Protein AF-0000000085122700 (afdb_homodimer)

Nearest PDB structures (foldseek):
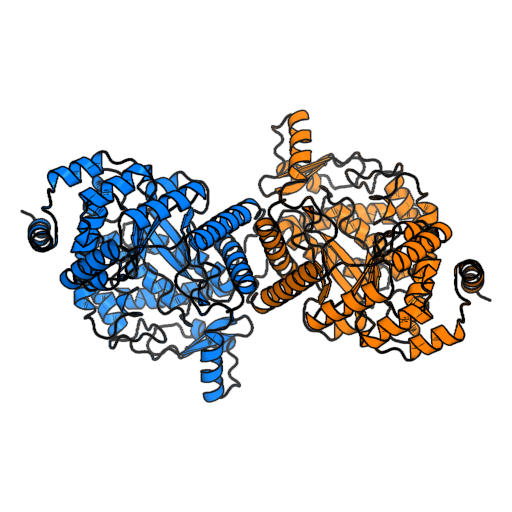  6h9f-assembly1_D  TM=9.532E-01  e=3.975E-41  Clostridium cochlearium
  1i9c-assembly1_B  TM=9.529E-01  e=9.174E-41  Clostridium cochlearium
  3kp0-assembly1_A  TM=7.615E-01  e=3.115E-09  Acetoanaerobium sticklandii
  8t0q-assembly1_D  TM=7.501E-01  e=4.035E-08  Caldanaerobacter subterraneus subsp. tengcongensis
  1xrs-assembly1_A-2  TM=6.641E-01  e=3.829E-08  Acetoanaerobium sticklandii

Sequence (908 aa):
MSLLQEEREIILSNEYVEHFDFAEVEEFIKNASKDLFISHNFRTKNKMLVQPRGGFPTYNKMYALYEFFVNANVDVLPCTIDSNTRLNDYATSKKMLRLSEESEVDMLNGYPLVNHGYRTTRKMITHFNKPVSLRHGTPDARLLIETAIASGIFEIEGGPITYLLPYSKNFPLDKAFLYWKYVERVCAKYSTLNEPINRESFGPLTATLVPPCITIVIQLLEMLLSLEEGVKSFSVSFSQSGSVNQDIVTGAVIRKLAKHYANEIGCGDAEIHLVYHQWMGAFPMDQNFSSQLISLSTAIAAMVGADKIITKTKQEASGIPTKEANAETVANTQYLLRILNGLPNVVDVEEEENLTLEVKAIMEAIFNDSADTLWRKAFNSIKNGIIDVPFSPHIINHNEMITIRDVNKNIRIMKRGNVPIPDKCFEYEKSKCDLKKDTTSIVNDIIHDIGIMQMSLLQEEREIILSNEYVEHFDFAEVEEFIKNASKDLFISHNFRTKNKMLVQPRGGFPTYNKMYALYEFFVNANVDVLPCTIDSNTRLNDYATSKKMLRLSEESEVDMLNGYPLVNHGYRTTRKMITHFNKPVSLRHGTPDARLLIETAIASGIFEIEGGPITYLLPYSKNFPLDKAFLYWKYVERVCAKYSTLNEPINRESFGPLTATLVPPCITIVIQLLEMLLSLEEGVKSFSVSFSQSGSVNQDIVTGAVIRKLAKHYANEIGCGDAEIHLVYHQWMGAFPMDQNFSSQLISLSTAIAAMVGADKIITKTKQEASGIPTKEANAETVANTQYLLRILNGLPNVVDVEEEENLTLEVKAIMEAIFNDSADTLWRKAFNSIKNGIIDVPFSPHIINHNEMITIRDVNKNIRIMKRGNVPIPDKCFEYEKSKCDLKKDTTSIVNDIIHDIGIMQ

Radius of gyration: 31.64 Å; Cα contacts (8 Å, |Δi|>4): 1862; chains: 2; bounding box: 58×94×70 Å

pLDDT: mean 93.94, std 6.53, range [67.06, 98.94]

InterPro domains:
  IPR006396 Glutamate mutase epsilon subunit [PF06368] (43-434)
  IPR006396 Glutamate mutase epsilon subunit [PIRSF001495] (8-437)
  IPR006396 Glutamate mutase epsilon subunit [cd00245] (34-453)
  IPR016176 Cobalamin (vitamin B12)-dependent enzyme, catalytic [SSF51703] (3-453)

Organism: Arcobacter nitrofigilis (strain ATCC 33309 / DSM 7299 / CCUG 15893 / LMG 7604 / NCTC 12251 / CI) (NCBI:txid572480)

Secondary structure (DSSP, 8-state):
--HHHHHHHHHTT-TTSPPP-HHHHHHHHHHS-GGG-HHHHHHH--S-EEE-----SSHHHHHHHHHHHHHTT-SSEEEEBPHHHHTT-HHHHHHHHHHHHHHSS--SSSB-HHHH-HHHHHHHHHHHTS-EEEE---S--HHHHHHHHHHT--EEE--TTTTHHHH-SS--HHHHHHHHHHHHHHHHHHHTTSSPPEEE--TTTTSSS--HHHHHHHHHHHHHHHHHTT--EEEEEEE--S-HHHHHHHHHHHHHHHHHHHHHTT-TTSEEEEEEE---SPPPSSHHHHHHHHHHHHHHHHHHT-SEEE---TTTTTSSPPHHHHHHHHHHHHHHHHH--S------HHHHHHHHHHHHHHHHHHHTSS-SSHHHHHHHHHHTTSS--TT---TTS----EEEE-TT--EEEEE-TT----HHHHHHHHHTS-TTS-HHHHHHHHHHHHTTT-/--HHHHHHHHHTT-TTSPPP-HHHHHHHHHHS-GGG-HHHHHHH--S-EEE-----SSHHHHHHHHHHHHHTT-SSEEEEBPHHHHTT-HHHHHHHHHHHHHHSS--SSSB-HHHH-HHHHHHHHHHH-S-EEEE---SS-HHHHHHHHHHT--EEE--TTTTHHHH-SS--HHHHHHHHHHHHHHHHHHHTTSSPPEEE--TTTTSSS--HHHHHHHHHHHHHHHHHTT--EEEEEEE--S-HHHHHHHHHHHHHHHHHHHHHTT-TTSEEEEEEE---SPPPSSHHHHHHHHHHHHHHHHHHT-SEEE---TTTTTSSPPHHHHHHHHHHHHHHHHH--S------HHHHHHHHHHHHHHHHHHHTSS-SSHHHHHHHHHHTTSS--TT---TTS----EEEE-TT--EEEEE-TT----HHHHHHHHHTS-TTS-HHHHHHHHHHHHTTT-

Foldseek 3Di:
DDPLVVVLVVLQVDPLADDDDPVVLLVCLLPADPQQAVLSVLVPPPAAAEEEEDFAAEPVVLLVLLVLCVVLVHQEYEFEAWQCVLAVNSVVSLVQSVVCVVPVDGSTRGYNQRNCFLVNLLVSSRVSSHHYAYHYLHLQCQSVLVRCSSNSHQHYEAALDQSDQAPHAEPDSVVSLVNVLSVLLVQQVSCVSDHRREYEYRQCRNLALFALLLSLLVLLLRLVSSVVSRGQHYEREHEDQQFLQRLLLSLVLSVVVSLVVCVVVPNNNGHYFYEYEYRDFAADPPLVLNLVSQLVSLLSCVSSVGNYYYGDFSCVNVDDDDSVRRSVSSNSSVVSSVVDPDHDNDDDPVSNVLSNQLNVQLVVQLVPDPDDDSSVSVLVCQQVQLRAGAPGNYPSHPNQWDWAAFPSGRIATPDSPPHPRDPVSNVVRNVRDPPPDDPVVRVVRSVCSSVVSD/DDPLVVVLVVLQVDPLADDDDPVLLLVCLLPADCQQAVLSVLVPPPAAAEEEEDFAAEPVVLLVLLVLCVVLVHQEYEFEAWQCVLAVNSVVSLVQSVVCVVVVDTSTRHYNQRNCFLVNLLVSSRVSSHHYAYHYLHLQCQSVLVRCSSNSHQHYEAALDQSDQAPHAEPDSVSSLVNVLSVLLVQQVSCVSDHRREYEYRQCRNLALFALLLSLLVLLLRLVSSVVSRGQHYEREHEDQQFLQRLLLSLVLSVVVSLVVCVVVPNNNGHYFYEYEYRDFAADPPLVLNLVSQLVSLLSCVSSVGNYYYGDFSCVNVDDDDSVRRSVSSNSSVVSSVPDPDHDNDDDPVSNVLSNQLNVQLVVQLVPDPDDDSSVSVLVCQQVQLRAGAPGNYPSHPNQWDWAAFPSGRIATPDSPPHRRDPVSNVVRNVRDPPPDDPVVRVVRSVCSSVVSD

Structure (mmCIF, N/CA/C/O backbone):
data_AF-0000000085122700-model_v1
#
loop_
_entity.id
_entity.type
_entity.pdbx_description
1 polymer 'Methylaspartate mutase'
#
loop_
_atom_site.group_PDB
_atom_site.id
_atom_site.type_symbol
_atom_site.label_atom_id
_atom_site.label_alt_id
_atom_site.label_comp_id
_atom_site.label_asym_id
_atom_site.label_entity_id
_atom_site.label_seq_id
_atom_site.pdbx_PDB_ins_code
_atom_site.Cartn_x
_atom_site.Cartn_y
_atom_site.Cartn_z
_atom_site.occupancy
_atom_site.B_iso_or_equiv
_atom_site.auth_seq_id
_atom_site.auth_comp_id
_atom_site.auth_asym_id
_atom_site.auth_atom_id
_atom_site.pdbx_PDB_model_num
ATOM 1 N N . MET A 1 1 ? 8.125 47.344 29.156 1 68.06 1 MET A N 1
ATOM 2 C CA . MET A 1 1 ? 7.422 46.156 28.703 1 68.06 1 MET A CA 1
ATOM 3 C C . MET A 1 1 ? 7.352 46.094 27.188 1 68.06 1 MET A C 1
ATOM 5 O O . MET A 1 1 ? 7.035 47.094 26.531 1 68.06 1 MET A O 1
ATOM 9 N N . SER A 1 2 ? 7.793 45.062 26.641 1 80.38 2 SER A N 1
ATOM 10 C CA . SER A 1 2 ? 7.789 44.938 25.188 1 80.38 2 SER A CA 1
ATOM 11 C C . SER A 1 2 ? 6.371 44.969 24.625 1 80.38 2 SER A C 1
ATOM 13 O O . SER A 1 2 ? 5.406 44.688 25.359 1 80.38 2 SER A O 1
ATOM 15 N N . LEU A 1 3 ? 6.25 45.531 23.484 1 82.25 3 LEU A N 1
ATOM 16 C CA . LEU A 1 3 ? 4.953 45.594 22.812 1 82.25 3 LEU A CA 1
ATOM 17 C C . LEU A 1 3 ? 4.285 44.219 22.812 1 82.25 3 LEU A C 1
ATOM 19 O O . LEU A 1 3 ? 3.07 44.125 22.984 1 82.25 3 LEU A O 1
ATOM 23 N N . LEU A 1 4 ? 5.066 43.281 22.703 1 85.12 4 LEU A N 1
ATOM 24 C CA . LEU A 1 4 ? 4.539 41.938 22.734 1 85.12 4 LEU A CA 1
ATOM 25 C C . LEU A 1 4 ? 3.934 41.594 24.094 1 85.12 4 LEU A C 1
ATOM 27 O O . LEU A 1 4 ? 2.838 41.062 24.172 1 85.12 4 LEU A O 1
ATOM 31 N N . GLN A 1 5 ? 4.648 42.062 25.109 1 86.25 5 GLN A N 1
ATOM 32 C CA . GLN A 1 5 ? 4.176 41.75 26.453 1 86.25 5 GLN A CA 1
ATOM 33 C C . GLN A 1 5 ? 2.871 42.469 26.75 1 86.25 5 GLN A C 1
ATOM 35 O O . GLN A 1 5 ? 1.976 41.906 27.391 1 86.25 5 GLN A O 1
ATOM 40 N N . GLU A 1 6 ? 2.748 43.625 26.297 1 86.56 6 GLU A N 1
ATOM 41 C CA . GLU A 1 6 ? 1.521 44.375 26.484 1 86.56 6 GLU A CA 1
ATOM 42 C C . GLU A 1 6 ? 0.336 43.719 25.797 1 86.56 6 GLU A C 1
ATOM 44 O O . GLU A 1 6 ? -0.751 43.625 26.359 1 86.56 6 GLU A O 1
ATOM 49 N N . GLU A 1 7 ? 0.621 43.312 24.625 1 88.5 7 GLU A N 1
ATOM 50 C CA . GLU A 1 7 ? -0.427 42.625 23.875 1 88.5 7 GLU A CA 1
ATOM 51 C C . GLU A 1 7 ? -0.83 41.312 24.547 1 88.5 7 GLU A C 1
ATOM 53 O O . GLU A 1 7 ? -2.016 40.969 24.594 1 88.5 7 GLU A O 1
ATOM 58 N N . ARG A 1 8 ? 0.114 40.688 25.062 1 90.31 8 ARG A N 1
ATOM 59 C CA . ARG A 1 8 ? -0.151 39.406 25.75 1 90.31 8 ARG A CA 1
ATOM 60 C C . ARG A 1 8 ? -1.036 39.625 26.984 1 90.31 8 ARG A C 1
ATOM 62 O O . ARG A 1 8 ? -1.979 38.875 27.203 1 90.31 8 ARG A O 1
ATOM 69 N N . GLU A 1 9 ? -0.773 40.656 27.703 1 87.44 9 GLU A N 1
ATOM 70 C CA . GLU A 1 9 ? -1.567 40.969 28.891 1 87.44 9 GLU A CA 1
ATOM 71 C C . GLU A 1 9 ? -3.02 41.25 28.516 1 87.44 9 GLU A C 1
ATOM 73 O O . GLU A 1 9 ? -3.939 40.844 29.234 1 87.44 9 GLU A O 1
ATOM 78 N N . ILE A 1 10 ? -3.156 41.812 27.406 1 85.75 10 ILE A N 1
ATOM 79 C CA . ILE A 1 10 ? -4.5 42.156 26.953 1 85.75 10 ILE A CA 1
ATOM 80 C C . ILE A 1 10 ? -5.242 40.906 26.547 1 85.75 10 ILE A C 1
ATOM 82 O O . ILE A 1 10 ? -6.383 40.688 26.953 1 85.75 10 ILE A O 1
ATOM 86 N N . ILE A 1 11 ? -4.652 40.031 25.844 1 88.12 11 ILE A N 1
ATOM 87 C CA . ILE A 1 11 ? -5.242 38.812 25.312 1 88.12 11 ILE A CA 1
ATOM 88 C C . ILE A 1 11 ? -5.602 37.875 26.469 1 88.12 11 ILE A C 1
ATOM 90 O O . ILE A 1 11 ? -6.656 37.25 26.453 1 88.12 11 ILE A O 1
ATOM 94 N N . LEU A 1 12 ? -4.863 37.938 27.516 1 87.75 12 LEU A N 1
ATOM 95 C CA . LEU A 1 12 ? -5.008 37 28.594 1 87.75 12 LEU A CA 1
ATOM 96 C C . LEU A 1 12 ? -5.91 37.531 29.703 1 87.75 12 LEU A C 1
ATOM 98 O O . LEU A 1 12 ? -6.18 36.844 30.688 1 87.75 12 LEU A O 1
ATOM 102 N N . SER A 1 13 ? -6.359 38.688 29.516 1 84.31 13 SER A N 1
ATOM 103 C CA . SER A 1 13 ? -7.27 39.281 30.484 1 84.31 13 SER A CA 1
ATOM 104 C C . SER A 1 13 ? -8.719 38.938 30.172 1 84.31 13 SER A C 1
ATOM 106 O O . SER A 1 13 ? -9.641 39.406 30.844 1 84.31 13 SER A O 1
ATOM 108 N N . ASN A 1 14 ? -8.93 38.031 29.375 1 86.25 14 ASN A N 1
ATOM 109 C CA . ASN A 1 14 ? -10.273 37.562 29.016 1 86.25 14 ASN A CA 1
ATOM 110 C C . ASN A 1 14 ? -10.984 36.938 30.203 1 86.25 14 ASN A C 1
ATOM 112 O O . ASN A 1 14 ? -10.375 36.219 31 1 86.25 14 ASN A O 1
ATOM 116 N N . GLU A 1 15 ? -12.258 37.156 30.328 1 86.06 15 GLU A N 1
ATOM 117 C CA . GLU A 1 15 ? -13.023 36.75 31.5 1 86.06 15 GLU A CA 1
ATOM 118 C C . GLU A 1 15 ? -13.18 35.25 31.578 1 86.06 15 GLU A C 1
ATOM 120 O O . GLU A 1 15 ? -13.461 34.688 32.656 1 86.06 15 GLU A O 1
ATOM 125 N N . TYR A 1 16 ? -13.031 34.594 30.547 1 85.94 16 TYR A N 1
ATOM 126 C CA . TYR A 1 16 ? -13.242 33.125 30.531 1 85.94 16 TYR A CA 1
ATOM 127 C C . TYR A 1 16 ? -11.93 32.406 30.734 1 85.94 16 TYR A C 1
ATOM 129 O O . TYR A 1 16 ? -11.898 31.156 30.734 1 85.94 16 TYR A O 1
ATOM 137 N N . VAL A 1 17 ? -10.891 33.125 30.922 1 84.94 17 VAL A N 1
ATOM 138 C CA . VAL A 1 17 ? -9.57 32.531 31.094 1 84.94 17 VAL A CA 1
ATOM 139 C C . VAL A 1 17 ? -9.18 32.594 32.562 1 84.94 17 VAL A C 1
ATOM 141 O O . VAL A 1 17 ? -9.422 33.594 33.25 1 84.94 17 VAL A O 1
ATOM 144 N N . GLU A 1 18 ? -8.734 31.5 32.969 1 84.25 18 GLU A N 1
ATOM 145 C CA . GLU A 1 18 ? -8.148 31.5 34.281 1 84.25 18 GLU A CA 1
ATOM 146 C C . GLU A 1 18 ? -6.977 32.469 34.375 1 84.25 18 GLU A C 1
ATOM 148 O O . GLU A 1 18 ? -6.379 32.844 33.375 1 84.25 18 GLU A O 1
ATOM 153 N N . HIS A 1 19 ? -6.703 32.875 35.594 1 85.75 19 HIS A N 1
ATOM 154 C CA . HIS A 1 19 ? -5.605 33.812 35.781 1 85.75 19 HIS A CA 1
ATOM 155 C C . HIS A 1 19 ? -4.285 33.25 35.281 1 85.75 19 HIS A C 1
ATOM 157 O O . HIS A 1 19 ? -3.871 32.156 35.719 1 85.75 19 HIS A O 1
ATOM 163 N N . PHE A 1 20 ? -3.691 34 34.375 1 90.12 20 PHE A N 1
ATOM 164 C CA . PHE A 1 20 ? -2.457 33.562 33.75 1 90.12 20 PHE A CA 1
ATOM 165 C C . PHE A 1 20 ? -1.242 34.062 34.531 1 90.12 20 PHE A C 1
ATOM 167 O O . PHE A 1 20 ? -1.062 35.25 34.688 1 90.12 20 PHE A O 1
ATOM 174 N N . ASP A 1 21 ? -0.441 33.156 35 1 93 21 ASP A N 1
ATOM 175 C CA . ASP A 1 21 ? 0.814 33.469 35.688 1 93 21 ASP A CA 1
ATOM 176 C C . ASP A 1 21 ? 2.012 33.156 34.781 1 93 21 ASP A C 1
ATOM 178 O O . ASP A 1 21 ? 2.498 32.031 34.75 1 93 21 ASP A O 1
ATOM 182 N N . PHE A 1 22 ? 2.549 34.219 34.188 1 94.88 22 PHE A N 1
ATOM 183 C CA . PHE A 1 22 ? 3.607 34.031 33.219 1 94.88 22 PHE A CA 1
ATOM 184 C C . PHE A 1 22 ? 4.828 33.375 33.812 1 94.88 22 PHE A C 1
ATOM 186 O O . PHE A 1 22 ? 5.473 32.531 33.188 1 94.88 22 PHE A O 1
ATOM 193 N N . ALA A 1 23 ? 5.137 33.75 35.031 1 96.25 23 ALA A N 1
ATOM 194 C CA . ALA A 1 23 ? 6.309 33.188 35.688 1 96.25 23 ALA A CA 1
ATOM 195 C C . ALA A 1 23 ? 6.133 31.688 35.938 1 96.25 23 ALA A C 1
ATOM 197 O O . ALA A 1 23 ? 7.07 30.906 35.75 1 96.25 23 ALA A O 1
ATOM 198 N N . GLU A 1 24 ? 4.996 31.375 36.375 1 97 24 GLU A N 1
ATOM 199 C CA . GLU A 1 24 ? 4.684 29.969 36.625 1 97 24 GLU A CA 1
ATOM 200 C C . GLU A 1 24 ? 4.73 29.172 35.312 1 97 24 GLU A C 1
ATOM 202 O O . GLU A 1 24 ? 5.246 28.047 35.312 1 97 24 GLU A O 1
ATOM 207 N N . VAL A 1 25 ? 4.203 29.672 34.25 1 97.31 25 VAL A N 1
ATOM 208 C CA . VAL A 1 25 ? 4.184 29 32.969 1 97.31 25 VAL A CA 1
ATOM 209 C C . VAL A 1 25 ? 5.609 28.828 32.438 1 97.31 25 VAL A C 1
ATOM 211 O O . VAL A 1 25 ? 5.965 27.75 31.953 1 97.31 25 VAL A O 1
ATOM 214 N N . GLU A 1 26 ? 6.387 29.859 32.594 1 97.94 26 GLU A N 1
ATOM 215 C CA . GLU A 1 26 ? 7.777 29.766 32.125 1 97.94 26 GLU A CA 1
ATOM 216 C C . GLU A 1 26 ? 8.539 28.703 32.938 1 97.94 26 GLU A C 1
ATOM 218 O O . GLU A 1 26 ? 9.328 27.953 32.344 1 97.94 26 GLU A O 1
ATOM 223 N N . GLU A 1 27 ? 8.32 28.688 34.25 1 98.31 27 GLU A N 1
ATOM 224 C CA . GLU A 1 27 ? 8.969 27.688 35.094 1 98.31 27 GLU A CA 1
ATOM 225 C C . GLU A 1 27 ? 8.547 26.266 34.688 1 98.31 27 GLU A C 1
ATOM 227 O O . GLU A 1 27 ? 9.375 25.359 34.625 1 98.31 27 GLU A O 1
ATOM 232 N N . PHE A 1 28 ? 7.305 26.094 34.438 1 98.31 28 PHE A N 1
ATOM 233 C CA . PHE A 1 28 ? 6.793 24.812 33.969 1 98.31 28 PHE A CA 1
ATOM 234 C C . PHE A 1 28 ? 7.488 24.375 32.688 1 98.31 28 PHE A C 1
ATOM 236 O O . PHE A 1 28 ? 7.977 23.25 32.594 1 98.31 28 PHE A O 1
ATOM 243 N N . ILE A 1 29 ? 7.574 25.25 31.688 1 98.69 29 ILE A N 1
ATOM 244 C CA . ILE A 1 29 ? 8.109 24.906 30.375 1 98.69 29 ILE A CA 1
ATOM 245 C C . ILE A 1 29 ? 9.594 24.578 30.5 1 98.69 29 ILE A C 1
ATOM 247 O O . ILE A 1 29 ? 10.078 23.625 29.891 1 98.69 29 ILE A O 1
ATOM 251 N N . LYS A 1 30 ? 10.297 25.344 31.328 1 98.38 30 LYS A N 1
ATOM 252 C CA . LYS A 1 30 ? 11.727 25.125 31.547 1 98.38 30 LYS A CA 1
ATOM 253 C C . LYS A 1 30 ? 11.992 23.719 32.062 1 98.38 30 LYS A C 1
ATOM 255 O O . LYS A 1 30 ? 13.016 23.109 31.719 1 98.38 30 LYS A O 1
ATOM 260 N N . ASN A 1 31 ? 11.016 23.219 32.812 1 98.25 31 ASN A N 1
ATOM 261 C CA . ASN A 1 31 ? 11.242 21.938 33.469 1 98.25 31 ASN A CA 1
ATOM 262 C C . ASN A 1 31 ? 10.398 20.828 32.844 1 98.25 31 ASN A C 1
ATOM 264 O O . ASN A 1 31 ? 10.406 19.703 33.344 1 98.25 31 ASN A O 1
ATOM 268 N N . ALA A 1 32 ? 9.688 21.125 31.812 1 98.56 32 ALA A N 1
ATOM 269 C CA . ALA A 1 32 ? 8.812 20.141 31.203 1 98.56 32 ALA A CA 1
ATOM 270 C C . ALA A 1 32 ? 9.625 19 30.594 1 98.56 32 ALA A C 1
ATOM 272 O O . ALA A 1 32 ? 10.742 19.203 30.109 1 98.56 32 ALA A O 1
ATOM 273 N N . SER A 1 33 ? 9.062 17.797 30.656 1 98.62 33 SER A N 1
ATOM 274 C CA . SER A 1 33 ? 9.68 16.656 29.984 1 98.62 33 SER A CA 1
ATOM 275 C C . SER A 1 33 ? 9.898 16.922 28.5 1 98.62 33 SER A C 1
ATOM 277 O O . SER A 1 33 ? 9.008 17.438 27.828 1 98.62 33 SER A O 1
ATOM 279 N N . LYS A 1 34 ? 11.039 16.531 27.984 1 98.56 34 LYS A N 1
ATOM 280 C CA . LYS A 1 34 ? 11.344 16.719 26.562 1 98.56 34 LYS A CA 1
ATOM 281 C C . LYS A 1 34 ? 10.422 15.875 25.688 1 98.56 34 LYS A C 1
ATOM 283 O O . LYS A 1 34 ? 10.203 16.203 24.516 1 98.56 34 LYS A O 1
ATOM 288 N N . ASP A 1 35 ? 9.844 14.836 26.25 1 98.38 35 ASP A N 1
ATOM 289 C CA . ASP A 1 35 ? 8.961 13.938 25.516 1 98.38 35 ASP A CA 1
ATOM 290 C C . ASP A 1 35 ? 7.68 14.656 25.094 1 98.38 35 ASP A C 1
ATOM 292 O O . ASP A 1 35 ? 6.969 14.203 24.203 1 98.38 35 ASP A O 1
ATOM 296 N N . LEU A 1 36 ? 7.367 15.734 25.719 1 98.69 36 LEU A N 1
ATOM 297 C CA . LEU A 1 36 ? 6.176 16.5 25.375 1 98.69 36 LEU A CA 1
ATOM 298 C C . LEU A 1 36 ? 6.379 17.266 24.078 1 98.69 36 LEU A C 1
ATOM 300 O O . LEU A 1 36 ? 5.414 17.75 23.484 1 98.69 36 LEU A O 1
ATOM 304 N N . PHE A 1 37 ? 7.633 17.469 23.719 1 98.81 37 PHE A N 1
ATOM 305 C CA . PHE A 1 37 ? 7.965 18.219 22.5 1 98.81 37 PHE A CA 1
ATOM 306 C C . PHE A 1 37 ? 8.125 17.281 21.312 1 98.81 37 PHE A C 1
ATOM 308 O O . PHE A 1 37 ? 9.062 16.484 21.266 1 98.81 37 PHE A O 1
ATOM 315 N N . ILE A 1 38 ? 7.352 17.422 20.328 1 98.75 38 ILE A N 1
ATOM 316 C CA . ILE A 1 38 ? 7.434 16.547 19.156 1 98.75 38 ILE A CA 1
ATOM 317 C C . ILE A 1 38 ? 8.766 16.766 18.453 1 98.75 38 ILE A C 1
ATOM 319 O O . ILE A 1 38 ? 9.289 15.852 17.812 1 98.75 38 ILE A O 1
ATOM 323 N N . SER A 1 39 ? 9.32 17.969 18.5 1 98.62 39 SER A N 1
ATOM 324 C CA . SER A 1 39 ? 10.625 18.25 17.922 1 98.62 39 SER A CA 1
ATOM 325 C C . SER A 1 39 ? 11.688 17.297 18.469 1 98.62 39 SER A C 1
ATOM 327 O O . SER A 1 39 ? 12.523 16.797 17.703 1 98.62 39 SER A O 1
ATOM 329 N N . HIS A 1 40 ? 11.625 17.062 19.781 1 98.5 40 HIS A N 1
ATOM 330 C CA . HIS A 1 40 ? 12.531 16.094 20.391 1 98.5 40 HIS A CA 1
ATOM 331 C C . HIS A 1 40 ? 12.281 14.695 19.859 1 98.5 40 HIS A C 1
ATOM 333 O O . HIS A 1 40 ? 13.234 13.953 19.594 1 98.5 40 HIS A O 1
ATOM 339 N N . ASN A 1 41 ? 11.07 14.344 19.688 1 98.38 41 ASN A N 1
ATOM 340 C CA . ASN A 1 41 ? 10.711 13.023 19.172 1 98.38 41 ASN A CA 1
ATOM 341 C C . ASN A 1 41 ? 11.141 12.844 17.734 1 98.38 41 ASN A C 1
ATOM 343 O O . ASN A 1 41 ? 11.617 11.766 17.344 1 98.38 41 ASN A O 1
ATOM 347 N N . PHE A 1 42 ? 10.984 13.875 16.906 1 98.12 42 PHE A N 1
ATOM 348 C CA . PHE A 1 42 ? 11.461 13.82 15.523 1 98.12 42 PHE A CA 1
ATOM 349 C C . PHE A 1 42 ? 12.945 13.5 15.477 1 98.12 42 PHE A C 1
ATOM 351 O O . PHE A 1 42 ? 13.406 12.766 14.594 1 98.12 42 PHE A O 1
ATOM 358 N N . ARG A 1 43 ? 13.695 13.977 16.406 1 96.62 43 ARG A N 1
ATOM 359 C CA . ARG A 1 43 ? 15.148 13.836 16.406 1 96.62 43 ARG A CA 1
ATOM 360 C C . ARG A 1 43 ? 15.562 12.477 16.969 1 96.62 43 ARG A C 1
ATOM 362 O O . ARG A 1 43 ? 16.594 11.93 16.578 1 96.62 43 ARG A O 1
ATOM 369 N N . THR A 1 44 ? 14.75 11.961 17.812 1 96.81 44 THR A N 1
ATOM 370 C CA . THR A 1 44 ? 15.25 10.836 18.594 1 96.81 44 THR A CA 1
ATOM 371 C C . THR A 1 44 ? 14.586 9.539 18.156 1 96.81 44 THR A C 1
ATOM 373 O O . THR A 1 44 ? 15.117 8.453 18.406 1 96.81 44 THR A O 1
ATOM 376 N N . LYS A 1 45 ? 13.461 9.711 17.547 1 94.25 45 LYS A N 1
ATOM 377 C CA . LYS A 1 45 ? 12.781 8.5 17.094 1 94.25 45 LYS A CA 1
ATOM 378 C C . LYS A 1 45 ? 13.109 8.188 15.641 1 94.25 45 LYS A C 1
ATOM 380 O O . LYS A 1 45 ? 13.109 9.086 14.797 1 94.25 45 LYS A O 1
ATOM 385 N N . ASN A 1 46 ? 13.57 7.055 15.383 1 90.88 46 ASN A N 1
ATOM 386 C CA . ASN A 1 46 ? 13.906 6.645 14.023 1 90.88 46 ASN A CA 1
ATOM 387 C C . ASN A 1 46 ? 12.742 5.926 13.359 1 90.88 46 ASN A C 1
ATOM 389 O O . ASN A 1 46 ? 12.867 4.77 12.953 1 90.88 46 ASN A O 1
ATOM 393 N N . LYS A 1 47 ? 11.625 6.676 13.25 1 94.44 47 LYS A N 1
ATOM 394 C CA . LYS A 1 47 ? 10.43 6.125 12.609 1 94.44 47 LYS A CA 1
ATOM 395 C C . LYS A 1 47 ? 9.438 7.23 12.258 1 94.44 47 LYS A C 1
ATOM 397 O O . LYS A 1 47 ? 9.562 8.359 12.742 1 94.44 47 LYS A O 1
ATOM 402 N N . MET A 1 48 ? 8.5 6.941 11.43 1 97 48 MET A N 1
ATOM 403 C CA . MET A 1 48 ? 7.367 7.832 11.188 1 97 48 MET A CA 1
ATOM 404 C C . MET A 1 48 ? 6.438 7.879 12.391 1 97 48 MET A C 1
ATOM 406 O O . MET A 1 48 ? 6 6.84 12.883 1 97 48 MET A O 1
ATOM 410 N N . LEU A 1 49 ? 6.156 9.016 12.859 1 98.06 49 LEU A N 1
ATOM 411 C CA . LEU A 1 49 ? 5.258 9.164 13.992 1 98.06 49 LEU A CA 1
ATOM 412 C C . LEU A 1 49 ? 3.801 9.062 13.555 1 98.06 49 LEU A C 1
ATOM 414 O O . LEU A 1 49 ? 3.432 9.57 12.492 1 98.06 49 LEU A O 1
ATOM 418 N N . VAL A 1 50 ? 2.992 8.391 14.328 1 97.62 50 VAL A N 1
ATOM 419 C CA . VAL A 1 50 ? 1.59 8.156 14.008 1 97.62 50 VAL A CA 1
ATOM 420 C C . VAL A 1 50 ? 0.7 9 14.914 1 97.62 50 VAL A C 1
ATOM 422 O O . VAL A 1 50 ? 0.795 8.914 16.141 1 97.62 50 VAL A O 1
ATOM 425 N N . GLN A 1 51 ? -0.136 9.797 14.289 1 97.19 51 GLN A N 1
ATOM 426 C CA . GLN A 1 51 ? -1.056 10.664 15.023 1 97.19 51 GLN A CA 1
ATOM 427 C C . GLN A 1 51 ? -2.498 10.43 14.578 1 97.19 51 GLN A C 1
ATOM 429 O O . GLN A 1 51 ? -2.877 10.781 13.461 1 97.19 51 GLN A O 1
ATOM 434 N N . PRO A 1 52 ? -3.307 9.922 15.477 1 95.38 52 PRO A N 1
ATOM 435 C CA . PRO A 1 52 ? -4.742 9.883 15.188 1 95.38 52 PRO A CA 1
ATOM 436 C C . PRO A 1 52 ? -5.422 11.234 15.375 1 95.38 52 PRO A C 1
ATOM 438 O O . PRO A 1 52 ? -4.75 12.227 15.672 1 95.38 52 PRO A O 1
ATOM 441 N N . ARG A 1 53 ? -6.605 11.25 15.094 1 90.94 53 ARG A N 1
ATOM 442 C CA . ARG A 1 53 ? -7.438 12.414 15.391 1 90.94 53 ARG A CA 1
ATOM 443 C C . ARG A 1 53 ? -8.336 12.148 16.594 1 90.94 53 ARG A C 1
ATOM 445 O O . ARG A 1 53 ? -8.508 11 17 1 90.94 53 ARG A O 1
ATOM 452 N N . GLY A 1 54 ? -8.75 13.273 17.234 1 89.69 54 GLY A N 1
ATOM 453 C CA . GLY A 1 54 ? -9.641 13.086 18.359 1 89.69 54 GLY A CA 1
ATOM 454 C C . GLY A 1 54 ? -9.734 14.305 19.266 1 89.69 54 GLY A C 1
ATOM 455 O O . GLY A 1 54 ? -8.766 15.055 19.406 1 89.69 54 GLY A O 1
ATOM 456 N N . GLY A 1 55 ? -10.852 14.422 19.922 1 91.5 55 GLY A N 1
ATOM 457 C CA . GLY A 1 55 ? -11.188 15.461 20.875 1 91.5 55 GLY A CA 1
ATOM 458 C C . GLY A 1 55 ? -12.586 15.312 21.453 1 91.5 55 GLY A C 1
ATOM 459 O O . GLY A 1 55 ? -13.539 15.023 20.734 1 91.5 55 GLY A O 1
ATOM 460 N N . PHE A 1 56 ? -12.602 15.406 22.75 1 92.25 56 PHE A N 1
ATOM 461 C CA . PHE A 1 56 ? -13.883 15.312 23.438 1 92.25 56 PHE A CA 1
ATOM 462 C C .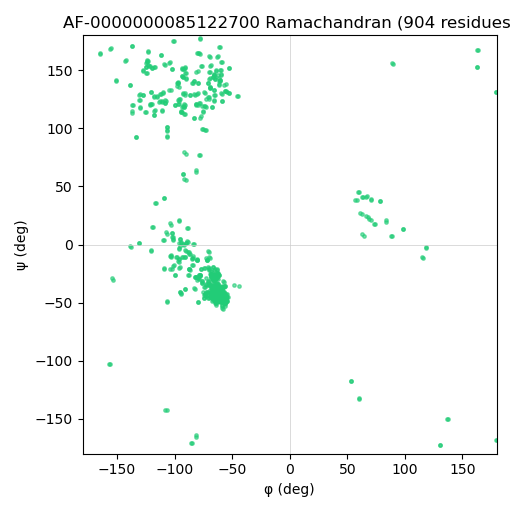 PHE A 1 56 ? -14.117 16.547 24.312 1 92.25 56 PHE A C 1
ATOM 464 O O . PHE A 1 56 ? -13.164 17.203 24.75 1 92.25 56 PHE A O 1
ATOM 471 N N . PRO A 1 57 ? -15.391 16.766 24.562 1 95.19 57 PRO A N 1
ATOM 472 C CA . PRO A 1 57 ? -15.703 17.984 25.312 1 95.19 57 PRO A CA 1
ATOM 473 C C . PRO A 1 57 ? -15.227 17.922 26.766 1 95.19 57 PRO A C 1
ATOM 475 O O . PRO A 1 57 ? -14.625 18.875 27.25 1 95.19 57 PRO A O 1
ATOM 478 N N . THR A 1 58 ? -15.445 16.812 27.469 1 96.44 58 THR A N 1
ATOM 479 C CA . THR A 1 58 ? -15.195 16.781 28.906 1 96.44 58 THR A CA 1
ATOM 480 C C . THR A 1 58 ? -13.789 16.266 29.188 1 96.44 58 THR A C 1
ATOM 482 O O . THR A 1 58 ? -13.234 15.477 28.406 1 96.44 58 THR A O 1
ATOM 485 N N . TYR A 1 59 ? -13.266 16.719 30.312 1 97.06 59 TYR A N 1
ATOM 486 C CA . TYR A 1 59 ? -11.945 16.297 30.766 1 97.06 59 TYR A CA 1
ATOM 487 C C . TYR A 1 59 ? -11.875 14.781 30.906 1 97.06 59 TYR A C 1
ATOM 489 O O . TYR A 1 59 ? -10.922 14.156 30.438 1 97.06 59 TYR A O 1
ATOM 497 N N . ASN A 1 60 ? -12.867 14.188 31.469 1 95.69 60 ASN A N 1
ATOM 498 C CA . ASN A 1 60 ? -12.875 12.75 31.734 1 95.69 60 ASN A CA 1
ATOM 499 C C . ASN A 1 60 ? -12.867 11.945 30.422 1 95.69 60 ASN A C 1
ATOM 501 O O . ASN A 1 60 ? -12.172 10.93 30.328 1 95.69 60 ASN A O 1
ATOM 505 N N . LYS A 1 61 ? -13.625 12.383 29.5 1 93.25 61 LYS A N 1
ATOM 506 C CA . LYS A 1 61 ? -13.672 11.672 28.234 1 93.25 61 LYS A CA 1
ATOM 507 C C . LYS A 1 61 ? -12.359 11.828 27.469 1 93.25 61 LYS A C 1
ATOM 509 O O . LYS A 1 61 ? -11.891 10.883 26.828 1 93.25 61 LYS A O 1
ATOM 514 N N . MET A 1 62 ? -11.82 12.977 27.531 1 95.38 62 MET A N 1
ATOM 515 C CA . MET A 1 62 ? -10.523 13.203 26.906 1 95.38 62 MET A CA 1
ATOM 516 C C . MET A 1 62 ? -9.445 12.352 27.562 1 95.38 62 MET A C 1
ATOM 518 O O . MET A 1 62 ? -8.602 11.773 26.891 1 95.38 62 MET A O 1
ATOM 522 N N . TYR A 1 63 ? -9.477 12.336 28.875 1 96.44 63 TYR A N 1
ATOM 523 C CA . TYR A 1 63 ? -8.555 11.508 29.625 1 96.44 63 TYR A CA 1
ATOM 524 C C . TYR A 1 63 ? -8.664 10.047 29.219 1 96.44 63 TYR A C 1
ATOM 526 O O . TYR A 1 63 ? -7.652 9.375 29 1 96.44 63 TYR A O 1
ATOM 534 N N . ALA A 1 64 ? -9.852 9.586 29.109 1 93.19 64 ALA A N 1
ATOM 535 C CA . ALA A 1 64 ? -10.102 8.211 28.703 1 93.19 64 ALA A CA 1
ATOM 536 C C . ALA A 1 64 ? -9.594 7.949 27.281 1 93.19 64 ALA A C 1
ATOM 538 O O . ALA A 1 64 ? -9.055 6.879 27 1 93.19 64 ALA A O 1
ATOM 539 N N . LEU A 1 65 ? -9.805 8.859 26.406 1 92.12 65 LEU A N 1
ATOM 540 C CA . LEU A 1 65 ? -9.312 8.758 25.047 1 92.12 65 LEU A CA 1
ATOM 541 C C . LEU A 1 65 ? -7.793 8.586 25.031 1 92.12 65 LEU A C 1
ATOM 543 O O . LEU A 1 65 ? -7.27 7.715 24.328 1 92.12 65 LEU A O 1
ATOM 547 N N . TYR A 1 66 ? -7.074 9.391 25.797 1 95.5 66 TYR A N 1
ATOM 548 C CA . TYR A 1 66 ? -5.617 9.336 25.844 1 95.5 66 TYR A CA 1
ATOM 549 C C . TYR A 1 66 ? -5.137 8.016 26.422 1 95.5 66 TYR A C 1
ATOM 551 O O . TYR A 1 66 ? -4.133 7.457 25.969 1 95.5 66 TYR A O 1
ATOM 559 N N . GLU A 1 67 ? -5.875 7.559 27.422 1 94.12 67 GLU A N 1
ATOM 560 C CA . GLU A 1 67 ? -5.535 6.25 27.969 1 94.12 67 GLU A CA 1
ATOM 561 C C . GLU A 1 67 ? -5.59 5.172 26.891 1 94.12 67 GLU A C 1
ATOM 563 O O . GLU A 1 67 ? -4.684 4.336 26.797 1 94.12 67 GLU A O 1
ATOM 568 N N . PHE A 1 68 ? -6.598 5.277 26.188 1 89.75 68 PHE A N 1
ATOM 569 C CA . PHE A 1 68 ? -6.773 4.312 25.109 1 89.75 68 PHE A CA 1
ATOM 570 C C . PHE A 1 68 ? -5.648 4.434 24.078 1 89.75 68 PHE A C 1
ATOM 572 O O . PHE A 1 68 ? -5.109 3.428 23.625 1 89.75 68 PHE A O 1
ATOM 579 N N . PHE A 1 69 ? -5.301 5.621 23.656 1 92.94 69 PHE A N 1
ATOM 580 C CA . PHE A 1 69 ? -4.281 5.883 22.641 1 92.94 69 PHE A CA 1
ATOM 581 C C . PHE A 1 69 ? -2.908 5.441 23.141 1 92.94 69 PHE A C 1
ATOM 583 O O . PHE A 1 69 ? -2.141 4.832 22.391 1 92.94 69 PHE A O 1
ATOM 590 N N . VAL A 1 70 ? -2.615 5.754 24.375 1 93.94 70 VAL A N 1
ATOM 591 C CA . VAL A 1 70 ? -1.32 5.379 24.922 1 93.94 70 VAL A CA 1
ATOM 592 C C . VAL A 1 70 ? -1.189 3.857 24.953 1 93.94 70 VAL A C 1
ATOM 594 O O . VAL A 1 70 ? -0.135 3.314 24.609 1 93.94 70 VAL A O 1
ATOM 597 N N . ASN A 1 71 ? -2.281 3.178 25.266 1 90.88 71 ASN A N 1
ATOM 598 C CA . ASN A 1 71 ? -2.285 1.718 25.281 1 90.88 71 ASN A CA 1
ATOM 599 C C . ASN A 1 71 ? -2.133 1.147 23.875 1 90.88 71 ASN A C 1
ATOM 601 O O . ASN A 1 71 ? -1.645 0.03 23.703 1 90.88 71 ASN A O 1
ATOM 605 N N . ALA A 1 72 ? -2.523 1.898 22.938 1 87.81 72 ALA A N 1
ATOM 606 C CA . ALA A 1 72 ? -2.418 1.472 21.547 1 87.81 72 ALA A CA 1
ATOM 607 C C . ALA A 1 72 ? -1.081 1.893 20.938 1 87.81 72 ALA A C 1
ATOM 609 O O . ALA A 1 72 ? -0.871 1.766 19.734 1 87.81 72 ALA A O 1
ATOM 610 N N . ASN A 1 73 ? -0.195 2.535 21.672 1 90.06 73 ASN A N 1
ATOM 611 C CA . ASN A 1 73 ? 1.158 2.936 21.297 1 90.06 73 ASN A CA 1
ATOM 612 C C . ASN A 1 73 ? 1.146 4.074 20.281 1 90.06 73 ASN A C 1
ATOM 614 O O . ASN A 1 73 ? 1.916 4.066 19.312 1 90.06 73 ASN A O 1
ATOM 618 N N . VAL A 1 74 ? 0.242 4.961 20.469 1 94.31 74 VAL A N 1
ATOM 619 C CA . VAL A 1 74 ? 0.212 6.18 19.672 1 94.31 74 VAL A CA 1
ATOM 620 C C . VAL A 1 74 ? 1.458 7.016 19.953 1 94.31 74 VAL A C 1
ATOM 622 O O . VAL A 1 74 ? 1.958 7.035 21.078 1 94.31 74 VAL A O 1
ATOM 625 N N . ASP A 1 75 ? 1.933 7.668 18.875 1 96.75 75 ASP A N 1
ATOM 626 C CA . ASP A 1 75 ? 3.146 8.461 19.062 1 96.75 75 ASP A CA 1
ATOM 627 C C . ASP A 1 75 ? 2.812 9.891 19.453 1 96.75 75 ASP A C 1
ATOM 629 O O . ASP A 1 75 ? 3.52 10.5 20.266 1 96.75 75 ASP A O 1
ATOM 633 N N . VAL A 1 76 ? 1.754 10.445 18.859 1 97.94 76 VAL A N 1
ATOM 634 C CA . VAL A 1 76 ? 1.339 11.828 19.094 1 97.94 76 VAL A CA 1
ATOM 635 C C . VAL A 1 76 ? -0.154 11.867 19.406 1 97.94 76 VAL A C 1
ATOM 637 O O . VAL A 1 76 ? -0.973 11.359 18.641 1 97.94 76 VAL A O 1
ATOM 640 N N . LEU A 1 77 ? -0.5 12.438 20.531 1 97.44 77 LEU A N 1
ATOM 641 C CA . LEU A 1 77 ? -1.9 12.547 20.922 1 97.44 77 LEU A CA 1
ATOM 642 C C . LEU A 1 77 ? -2.561 13.75 20.266 1 97.44 77 LEU A C 1
ATOM 644 O O . LEU A 1 77 ? -1.938 14.805 20.109 1 97.44 77 LEU A O 1
ATOM 648 N N . PRO A 1 78 ? -3.795 13.57 19.844 1 96.44 78 PRO A N 1
ATOM 649 C CA . PRO A 1 78 ? -4.52 14.68 19.219 1 96.44 78 PRO A CA 1
ATOM 650 C C . PRO A 1 78 ? -5.305 15.516 20.234 1 96.44 78 PRO A C 1
ATOM 652 O O . PRO A 1 78 ? -5.766 14.992 21.25 1 96.44 78 PRO A O 1
ATOM 655 N N . CYS A 1 79 ? -5.434 16.734 20 1 97.38 79 CYS A N 1
ATOM 656 C CA . CYS A 1 79 ? -6.375 17.594 20.703 1 97.38 79 CYS A CA 1
ATOM 657 C C . CYS A 1 79 ? -7.145 18.469 19.719 1 97.38 79 CYS A C 1
ATOM 659 O O . CYS A 1 79 ? -6.719 19.594 19.406 1 97.38 79 CYS A O 1
ATOM 661 N N . THR A 1 80 ? -8.25 17.969 19.328 1 95.25 80 THR A N 1
ATOM 662 C CA . THR A 1 80 ? -9.117 18.734 18.453 1 95.25 80 THR A CA 1
ATOM 663 C C . THR A 1 80 ? -9.969 19.719 19.25 1 95.25 80 THR A C 1
ATOM 665 O O . THR A 1 80 ? -10.656 19.312 20.203 1 95.25 80 THR A O 1
ATOM 668 N N . ILE A 1 81 ? -9.953 20.906 18.859 1 96.5 81 ILE A N 1
ATOM 669 C CA . ILE A 1 81 ? -10.648 21.969 19.578 1 96.5 81 ILE A CA 1
ATOM 670 C C . ILE A 1 81 ? -12.078 22.109 19.062 1 96.5 81 ILE A C 1
ATOM 672 O O . ILE A 1 81 ? -12.32 21.969 17.859 1 96.5 81 ILE A O 1
ATOM 676 N N . ASP A 1 82 ? -12.969 22.391 19.969 1 94.44 82 ASP A N 1
ATOM 677 C CA . ASP A 1 82 ? -14.367 22.516 19.578 1 94.44 82 ASP A CA 1
ATOM 678 C C . ASP A 1 82 ? -14.602 23.766 18.75 1 94.44 82 ASP A C 1
ATOM 680 O O . ASP A 1 82 ? -13.82 24.719 18.812 1 94.44 82 ASP A O 1
ATOM 684 N N . SER A 1 83 ? -15.711 23.797 18.047 1 91.81 83 SER A N 1
ATOM 685 C CA . SER A 1 83 ? -16.016 24.828 17.062 1 91.81 83 SER A CA 1
ATOM 686 C C . SER A 1 83 ? -16.234 26.172 17.75 1 91.81 83 SER A C 1
ATOM 688 O O . SER A 1 83 ? -15.859 27.219 17.203 1 91.81 83 SER A O 1
ATOM 690 N N . ASN A 1 84 ? -16.875 26.203 18.891 1 94.19 84 ASN A N 1
ATOM 691 C CA . ASN A 1 84 ? -17.125 27.453 19.578 1 94.19 84 ASN A CA 1
ATOM 692 C C . ASN A 1 84 ? -15.836 28.109 20.062 1 94.19 84 ASN A C 1
ATOM 694 O O . ASN A 1 84 ? -15.664 29.328 19.938 1 94.19 84 ASN A O 1
ATOM 698 N N . THR A 1 85 ? -14.992 27.328 20.578 1 95.06 85 THR A N 1
ATOM 699 C CA . THR A 1 85 ? -13.695 27.844 21.016 1 95.06 85 THR A CA 1
ATOM 700 C C . THR A 1 85 ? -12.898 28.375 19.828 1 95.06 85 THR A C 1
ATOM 702 O O . THR A 1 85 ? -12.234 29.406 19.922 1 95.06 85 THR A O 1
ATOM 705 N N . ARG A 1 86 ? -13 27.719 18.688 1 92.12 86 ARG A N 1
ATOM 706 C CA . ARG A 1 86 ? -12.297 28.125 17.469 1 92.12 86 ARG A CA 1
ATOM 707 C C . ARG A 1 86 ? -12.75 29.5 17.016 1 92.12 86 ARG A C 1
ATOM 709 O O . ARG A 1 86 ? -11.969 30.25 16.422 1 92.12 86 ARG A O 1
ATOM 716 N N . LEU A 1 87 ? -13.969 29.844 17.359 1 90.38 87 LEU A N 1
ATOM 717 C CA . LEU A 1 87 ? -14.547 31.109 16.953 1 90.38 87 LEU A CA 1
ATOM 718 C C . LEU A 1 87 ? -14.508 32.125 18.094 1 90.38 87 LEU A C 1
ATOM 720 O O . LEU A 1 87 ? -15.164 33.156 18.016 1 90.38 87 LEU A O 1
ATOM 724 N N . ASN A 1 88 ? -13.891 31.766 19.141 1 93.56 88 ASN A N 1
ATOM 725 C CA . ASN A 1 88 ? -13.695 32.625 20.312 1 93.56 88 ASN A CA 1
ATOM 726 C C . ASN A 1 88 ? -15.023 32.906 21.016 1 93.56 88 ASN A C 1
ATOM 728 O O . ASN A 1 88 ? -15.211 34 21.562 1 93.56 88 ASN A O 1
ATOM 732 N N . ASP A 1 89 ? -15.945 32.031 20.812 1 94.81 89 ASP A N 1
ATOM 733 C CA . ASP A 1 89 ? -17.203 32.062 21.547 1 94.81 89 ASP A CA 1
ATOM 734 C C . ASP A 1 89 ? -17.109 31.234 22.828 1 94.81 89 ASP A C 1
ATOM 736 O O . ASP A 1 89 ? -17.781 30.203 22.953 1 94.81 89 ASP A O 1
ATOM 740 N N . TYR A 1 90 ? -16.484 31.797 23.812 1 96.06 90 TYR A N 1
ATOM 741 C CA . TYR A 1 90 ? -16.156 31.062 25.031 1 96.06 90 TYR A CA 1
ATOM 742 C C . TYR A 1 90 ? -17.375 30.922 25.938 1 96.06 90 TYR A C 1
ATOM 744 O O . TYR A 1 90 ? -17.484 29.969 26.719 1 96.06 90 TYR A O 1
ATOM 752 N N . ALA A 1 91 ? -18.281 31.828 25.828 1 96.19 91 ALA A N 1
ATOM 753 C CA . ALA A 1 91 ? -19.5 31.766 26.625 1 96.19 91 ALA A CA 1
ATOM 754 C C . ALA A 1 91 ? -20.344 30.547 26.25 1 96.19 91 ALA A C 1
ATOM 756 O O . ALA A 1 91 ? -20.766 29.781 27.125 1 96.19 91 ALA A O 1
ATOM 757 N N . THR A 1 92 ? -20.547 30.438 24.969 1 96.88 92 THR A N 1
ATOM 758 C CA . THR A 1 92 ? -21.312 29.297 24.484 1 96.88 92 THR A CA 1
ATOM 759 C C . THR A 1 92 ? -20.578 27.984 24.781 1 96.88 92 THR A C 1
ATOM 761 O O . THR A 1 92 ? -21.203 27 25.172 1 96.88 92 THR A O 1
ATOM 764 N N . SER A 1 93 ? -19.281 27.969 24.578 1 96.81 93 SER A N 1
ATOM 765 C CA . SER A 1 93 ? -18.484 26.797 24.875 1 96.81 93 SER A CA 1
ATOM 766 C C . SER A 1 93 ? -18.625 26.375 26.328 1 96.81 93 SER A C 1
ATOM 768 O O . SER A 1 93 ? -18.734 25.188 26.641 1 96.81 93 SER A O 1
ATOM 770 N N . LYS A 1 94 ? -18.594 27.297 27.203 1 96.69 94 LYS A N 1
ATOM 771 C CA . LYS A 1 94 ? -18.734 27.031 28.625 1 96.69 94 LYS A CA 1
ATOM 772 C C . LYS A 1 94 ? -20.094 26.375 28.938 1 96.69 94 LYS A C 1
ATOM 774 O O . LYS A 1 94 ? -20.172 25.406 29.688 1 96.69 94 LYS A O 1
ATOM 779 N N . LYS A 1 95 ? -21.109 26.953 28.391 1 96.56 95 LYS A N 1
ATOM 780 C CA . LYS A 1 95 ? -22.453 26.422 28.594 1 96.56 95 LYS A CA 1
ATOM 781 C C . LYS A 1 95 ? -22.578 25 28.078 1 96.56 95 LYS A C 1
ATOM 783 O O . LYS A 1 95 ? -23.109 24.125 28.766 1 96.56 95 LYS A O 1
ATOM 788 N N . MET A 1 96 ? -22.078 24.812 26.891 1 96.5 96 MET A N 1
ATOM 789 C CA . MET A 1 96 ? -22.188 23.5 26.25 1 96.5 96 MET A CA 1
ATOM 790 C C . MET A 1 96 ? -21.328 22.484 26.984 1 96.5 96 MET A C 1
ATOM 792 O O . MET A 1 96 ? -21.688 21.297 27.047 1 96.5 96 MET A O 1
ATOM 796 N N . LEU A 1 97 ? -20.156 22.906 27.531 1 96.62 97 LEU A N 1
ATOM 797 C CA . LEU A 1 97 ? -19.328 22.031 28.359 1 96.62 97 LEU A CA 1
ATOM 798 C C . LEU A 1 97 ? -20.078 21.578 29.594 1 96.62 97 LEU A C 1
ATOM 800 O O . LEU A 1 97 ? -20.078 20.375 29.922 1 96.62 97 LEU A O 1
ATOM 804 N N . ARG A 1 98 ? -20.766 22.453 30.234 1 95.94 98 ARG A N 1
ATOM 805 C CA . ARG A 1 98 ? -21.547 22.125 31.422 1 95.94 98 ARG A CA 1
ATOM 806 C C . ARG A 1 98 ? -22.641 21.109 31.094 1 95.94 98 ARG A C 1
ATOM 808 O O . ARG A 1 98 ? -22.828 20.141 31.828 1 95.94 98 ARG A O 1
ATOM 815 N N . LEU A 1 99 ? -23.281 21.344 30.031 1 95.62 99 LEU A N 1
ATOM 816 C CA . LEU A 1 99 ? -24.344 20.438 29.594 1 95.62 99 LEU A CA 1
ATOM 817 C C . LEU A 1 99 ? -23.781 19.062 29.281 1 95.62 99 LEU A C 1
ATOM 819 O O . LEU A 1 99 ? -24.406 18.047 29.578 1 95.62 99 LEU A O 1
ATOM 823 N N . SER A 1 100 ? -22.625 19.047 28.656 1 95.19 100 SER A N 1
ATOM 824 C CA . SER A 1 100 ? -21.969 17.781 28.344 1 95.19 100 SER A CA 1
ATOM 825 C C . SER A 1 100 ? -21.641 17.016 29.625 1 95.19 100 SER A C 1
ATOM 827 O O . SER A 1 100 ? -21.75 15.789 29.656 1 95.19 100 SER A O 1
ATOM 829 N N . GLU A 1 101 ? -21.188 17.688 30.641 1 94.94 101 GLU A N 1
ATOM 830 C CA . GLU A 1 101 ? -20.812 17.062 31.906 1 94.94 101 GLU A CA 1
ATOM 831 C C . GLU A 1 101 ? -22.031 16.547 32.656 1 94.94 101 GLU A C 1
ATOM 833 O O . GLU A 1 101 ? -21.984 15.492 33.312 1 94.94 101 GLU A O 1
ATOM 838 N N . GLU A 1 102 ? -23.141 17.203 32.5 1 94.19 102 GLU A N 1
ATOM 839 C CA . GLU A 1 102 ? -24.359 16.844 33.219 1 94.19 102 GLU A CA 1
ATOM 840 C C . GLU A 1 102 ? -25.094 15.703 32.531 1 94.19 102 GLU A C 1
ATOM 842 O O . GLU A 1 102 ? -25.672 14.844 33.188 1 94.19 102 GLU A O 1
ATOM 847 N N . SER A 1 103 ? -25.156 15.633 31.219 1 90.62 103 SER A N 1
ATOM 848 C CA . SER A 1 103 ? -26 14.688 30.484 1 90.62 103 SER A CA 1
ATOM 849 C C . SER A 1 103 ? -25.156 13.523 29.938 1 90.62 103 SER A C 1
ATOM 851 O O . SER A 1 103 ? -25.703 12.547 29.438 1 90.62 103 SER A O 1
ATOM 853 N N . GLU A 1 104 ? -23.953 13.57 29.969 1 83.38 104 GLU A N 1
ATOM 854 C CA . GLU A 1 104 ? -23.031 12.586 29.422 1 83.38 104 GLU A CA 1
ATOM 855 C C . GLU A 1 104 ? -23.141 12.492 27.906 1 83.38 104 GLU A C 1
ATOM 857 O O . GLU A 1 104 ? -22.719 11.508 27.297 1 83.38 104 GLU A O 1
ATOM 862 N N . VAL A 1 105 ? -23.875 13.359 27.344 1 88.06 105 VAL A N 1
ATOM 863 C CA . VAL A 1 105 ? -23.953 13.516 25.891 1 88.06 105 VAL A CA 1
ATOM 864 C C . VAL A 1 105 ? -23 14.625 25.438 1 88.06 105 VAL A C 1
ATOM 866 O O . VAL A 1 105 ? -22.969 15.695 26.047 1 88.06 105 VAL A O 1
ATOM 869 N N . ASP A 1 106 ? -22.281 14.438 24.438 1 89.69 106 ASP A N 1
ATOM 870 C CA . ASP A 1 106 ? -21.328 15.422 23.938 1 89.69 106 ASP A CA 1
ATOM 871 C C . ASP A 1 106 ? -22.047 16.547 23.203 1 89.69 106 ASP A C 1
ATOM 873 O O . ASP A 1 106 ? -22.594 16.344 22.109 1 89.69 106 ASP A O 1
ATOM 877 N N . MET A 1 107 ? -21.938 17.656 23.797 1 92.19 107 MET A N 1
ATOM 878 C CA . MET A 1 107 ? -22.609 18.812 23.203 1 92.19 107 MET A CA 1
ATOM 879 C C . MET A 1 107 ? -21.625 19.641 22.391 1 92.19 107 MET A C 1
ATOM 881 O O . MET A 1 107 ? -22.031 20.594 21.703 1 92.19 107 MET A O 1
ATOM 885 N N . LEU A 1 108 ? -20.359 19.359 22.5 1 93.69 108 LEU A N 1
ATOM 886 C CA . LEU A 1 108 ? -19.312 20 21.719 1 93.69 108 LEU A CA 1
ATOM 887 C C . LEU A 1 108 ? -18.594 18.969 20.859 1 93.69 108 LEU A C 1
ATOM 889 O O . LEU A 1 108 ? -18.531 17.781 21.203 1 93.69 108 LEU A O 1
ATOM 893 N N . ASN A 1 109 ? -18.031 19.391 19.734 1 90.31 109 ASN A N 1
ATOM 894 C CA . ASN A 1 109 ? -17.375 18.484 18.797 1 90.31 109 ASN A CA 1
ATOM 895 C C . ASN A 1 109 ? -15.867 18.438 19.031 1 90.31 109 ASN A C 1
ATOM 897 O O . ASN A 1 109 ? -15.102 18.109 18.109 1 90.31 109 ASN A O 1
ATOM 901 N N . GLY A 1 110 ? -15.398 18.812 20.172 1 94.62 110 GLY A N 1
ATOM 902 C CA . GLY A 1 110 ? -13.992 18.812 20.547 1 94.62 110 GLY A CA 1
ATOM 903 C C . GLY A 1 110 ? -13.75 19.312 21.953 1 94.62 110 GLY A C 1
ATOM 904 O O . GLY A 1 110 ? -14.68 19.391 22.766 1 94.62 110 GLY A O 1
ATOM 905 N N . TYR A 1 111 ? -12.516 19.578 22.297 1 97.06 111 TYR A N 1
ATOM 906 C CA . TYR A 1 111 ? -12.078 19.938 23.641 1 97.06 111 TYR A CA 1
ATOM 907 C C . TYR A 1 111 ? -12.016 21.438 23.812 1 97.06 111 TYR A C 1
ATOM 909 O O . TYR A 1 111 ? -11.219 22.125 23.172 1 97.06 111 TYR A O 1
ATOM 917 N N . PRO A 1 112 ? -12.852 22.031 24.672 1 97.56 112 PRO A N 1
ATOM 918 C CA . PRO A 1 112 ? -12.805 23.484 24.922 1 97.56 112 PRO A CA 1
ATOM 919 C C . PRO A 1 112 ? -11.672 23.875 25.859 1 97.56 112 PRO A C 1
ATOM 921 O O . PRO A 1 112 ? -11.93 24.312 26.984 1 97.56 112 PRO A O 1
ATOM 924 N N . LEU A 1 113 ? -10.531 23.891 25.344 1 97.69 113 LEU A N 1
ATOM 925 C CA . LEU A 1 113 ? -9.289 24.031 26.094 1 97.69 113 LEU A CA 1
ATOM 926 C C . LEU A 1 113 ? -9.305 25.312 26.938 1 97.69 113 LEU A C 1
ATOM 928 O O . LEU A 1 113 ? -8.922 25.281 28.109 1 97.69 113 LEU A O 1
ATOM 932 N N . VAL A 1 114 ? -9.766 26.422 26.359 1 97 114 VAL A N 1
ATOM 933 C CA . VAL A 1 114 ? -9.758 27.703 27.047 1 97 114 VAL A CA 1
ATOM 934 C C . VAL A 1 114 ? -10.656 27.641 28.281 1 97 114 VAL A C 1
ATOM 936 O O . VAL A 1 114 ? -10.289 28.125 29.359 1 97 114 VAL A O 1
ATOM 939 N N . ASN A 1 115 ? -11.773 27.016 28.156 1 97.06 115 ASN A N 1
ATOM 940 C CA . ASN A 1 115 ? -12.734 26.922 29.25 1 97.06 115 ASN A CA 1
ATOM 941 C C . ASN A 1 115 ? -12.266 25.938 30.312 1 97.06 115 ASN A C 1
ATOM 943 O O . ASN A 1 115 ? -12.562 26.125 31.5 1 97.06 115 ASN A O 1
ATOM 947 N N . HIS A 1 116 ? -11.641 24.875 29.953 1 97.38 116 HIS A N 1
ATOM 948 C CA . HIS A 1 116 ? -11.086 23.938 30.922 1 97.38 116 HIS A CA 1
ATOM 949 C C . HIS A 1 116 ? -9.977 24.594 31.75 1 97.38 116 HIS A C 1
ATOM 951 O O . HIS A 1 116 ? -9.789 24.266 32.906 1 97.38 116 HIS A O 1
ATOM 957 N N . GLY A 1 117 ? -9.227 25.484 31.031 1 96.25 117 GLY A N 1
ATOM 958 C CA . GLY A 1 117 ? -8.078 26.094 31.672 1 96.25 117 GLY A CA 1
ATOM 959 C C . GLY A 1 117 ? -6.801 25.297 31.5 1 96.25 117 GLY A C 1
ATOM 960 O O . GLY A 1 117 ? -6.844 24.094 31.281 1 96.25 117 GLY A O 1
ATOM 961 N N . TYR A 1 118 ? -5.645 26 31.594 1 97.44 118 TYR A N 1
ATOM 962 C CA . TYR A 1 118 ? -4.375 25.344 31.281 1 97.44 118 TYR A CA 1
ATOM 963 C C . TYR A 1 118 ? -3.908 24.469 32.438 1 97.44 118 TYR A C 1
ATOM 965 O O . TYR A 1 118 ? -3.277 23.438 32.25 1 97.44 118 TYR A O 1
ATOM 973 N N . ARG A 1 119 ? -4.242 24.812 33.719 1 97.25 119 ARG A N 1
ATOM 974 C CA . ARG A 1 119 ? -3.797 24.016 34.875 1 97.25 119 ARG A CA 1
ATOM 975 C C . ARG A 1 119 ? -4.461 22.641 34.875 1 97.25 119 ARG A C 1
ATOM 977 O O . ARG A 1 119 ? -3.799 21.625 35.094 1 97.25 119 ARG A O 1
ATOM 984 N N . THR A 1 120 ? -5.691 22.656 34.594 1 97.38 120 THR A N 1
ATOM 985 C CA . THR A 1 120 ? -6.441 21.406 34.531 1 97.38 120 THR A CA 1
ATOM 986 C C . THR A 1 120 ? -5.93 20.516 33.406 1 97.38 120 THR A C 1
ATOM 988 O O . THR A 1 120 ? -5.648 19.344 33.625 1 97.38 120 THR A O 1
ATOM 991 N N . THR A 1 121 ? -5.816 21.031 32.281 1 98.19 121 THR A N 1
ATOM 992 C CA . THR A 1 121 ? -5.383 20.281 31.094 1 98.19 121 THR A CA 1
ATOM 993 C C . THR A 1 121 ? -3.943 19.797 31.266 1 98.19 121 THR A C 1
ATOM 995 O O . THR A 1 121 ? -3.602 18.688 30.844 1 98.19 121 THR A O 1
ATOM 998 N N . ARG A 1 122 ? -3.135 20.609 31.875 1 98.25 122 ARG A N 1
ATOM 999 C CA . ARG A 1 122 ? -1.733 20.281 32.094 1 98.25 122 ARG A CA 1
ATOM 1000 C C . ARG A 1 122 ? -1.603 18.984 32.906 1 98.25 122 ARG A C 1
ATOM 1002 O O . ARG A 1 122 ? -0.674 18.203 32.688 1 98.25 122 ARG A O 1
ATOM 1009 N N . LYS A 1 123 ? -2.492 18.781 33.812 1 98.25 123 LYS A N 1
ATOM 1010 C CA . LYS A 1 123 ? -2.469 17.547 34.594 1 98.25 123 LYS A CA 1
ATOM 1011 C C . LYS A 1 123 ? -2.551 16.312 33.719 1 98.25 123 LYS A C 1
ATOM 1013 O O . LYS A 1 123 ? -1.799 15.359 33.906 1 98.25 123 LYS A O 1
ATOM 1018 N N . MET A 1 124 ? -3.4 16.391 32.75 1 97.81 124 MET A N 1
ATOM 1019 C CA . MET A 1 124 ? -3.594 15.273 31.828 1 97.81 124 MET A CA 1
ATOM 1020 C C . MET A 1 124 ? -2.398 15.133 30.891 1 97.81 124 MET A C 1
ATOM 1022 O O . MET A 1 124 ? -1.899 14.031 30.688 1 97.81 124 MET A O 1
ATOM 1026 N N . ILE A 1 125 ? -1.89 16.203 30.422 1 98.38 125 ILE A N 1
ATOM 1027 C CA . ILE A 1 125 ? -0.811 16.203 29.438 1 98.38 125 ILE A CA 1
ATOM 1028 C C . ILE A 1 125 ? 0.469 15.664 30.078 1 98.38 125 ILE A C 1
ATOM 1030 O O . ILE A 1 125 ? 1.148 14.812 29.484 1 98.38 125 ILE A O 1
ATOM 1034 N N . THR A 1 126 ? 0.765 16.141 31.266 1 98.25 126 THR A N 1
ATOM 1035 C CA . THR A 1 126 ? 1.993 15.719 31.938 1 98.25 126 THR A CA 1
ATOM 1036 C C . THR A 1 126 ? 1.887 14.273 32.406 1 98.25 126 THR A C 1
ATOM 1038 O O . THR A 1 126 ? 2.889 13.555 32.469 1 98.25 126 THR A O 1
ATOM 1041 N N . HIS A 1 127 ? 0.701 13.867 32.75 1 98.25 127 HIS A N 1
ATOM 1042 C CA . HIS A 1 127 ? 0.487 12.492 33.156 1 98.25 127 HIS A CA 1
ATOM 1043 C C . HIS A 1 127 ? 0.857 11.508 32.062 1 98.25 127 HIS A C 1
ATOM 1045 O O . HIS A 1 127 ? 1.573 10.531 32.312 1 98.25 127 HIS A O 1
ATOM 1051 N N . PHE A 1 128 ? 0.391 11.719 30.891 1 97.94 128 PHE A N 1
ATOM 1052 C CA . PHE A 1 128 ? 0.591 10.766 29.812 1 97.94 128 PHE A CA 1
ATOM 1053 C C . PHE A 1 128 ? 1.965 10.938 29.172 1 97.94 128 PHE A C 1
ATOM 1055 O O . PHE A 1 128 ? 2.5 10.008 28.562 1 97.94 128 PHE A O 1
ATOM 1062 N N . ASN A 1 129 ? 2.527 12.164 29.219 1 98.12 129 ASN A N 1
ATOM 1063 C CA . ASN A 1 129 ? 3.908 12.469 28.859 1 98.12 129 ASN A CA 1
ATOM 1064 C C . ASN A 1 129 ? 4.211 12.086 27.406 1 98.12 129 ASN A C 1
ATOM 1066 O O . ASN A 1 129 ? 5.203 11.414 27.141 1 98.12 129 ASN A O 1
ATOM 1070 N N . LYS A 1 130 ? 3.348 12.414 26.453 1 98.19 130 LYS A N 1
ATOM 1071 C CA . LYS A 1 130 ? 3.498 12.336 25 1 98.19 130 LYS A CA 1
ATOM 1072 C C . LYS A 1 130 ? 3.236 13.688 24.344 1 98.19 130 LYS A C 1
ATOM 1074 O O . LYS A 1 130 ? 2.521 14.523 24.906 1 98.19 130 LYS A O 1
ATOM 1079 N N . PRO A 1 131 ? 3.869 13.859 23.203 1 98.62 131 PRO A N 1
ATOM 1080 C CA . PRO A 1 131 ? 3.488 15.094 22.516 1 98.62 131 PRO A CA 1
ATOM 1081 C C . PRO A 1 131 ? 2.002 15.148 22.172 1 98.62 131 PRO A C 1
ATOM 1083 O O . PRO A 1 131 ? 1.418 14.125 21.797 1 98.62 131 PRO A O 1
ATOM 1086 N N . VAL A 1 132 ? 1.414 16.281 22.312 1 98.69 132 VAL A N 1
ATOM 1087 C CA . VAL A 1 132 ? 0.024 16.531 21.953 1 98.69 132 VAL A CA 1
ATOM 1088 C C . VAL A 1 132 ? -0.037 17.547 20.812 1 98.69 132 VAL A C 1
ATOM 1090 O O . VAL A 1 132 ? 0.609 18.609 20.891 1 98.69 132 VAL A O 1
ATOM 1093 N N . SER A 1 133 ? -0.744 17.188 19.766 1 98.44 133 SER A N 1
ATOM 1094 C CA . SER A 1 133 ? -0.913 18.094 18.641 1 98.44 133 SER A CA 1
ATOM 1095 C C . SER A 1 133 ? -2.229 18.859 18.734 1 98.44 133 SER A C 1
ATOM 1097 O O . SER A 1 133 ? -3.301 18.25 18.797 1 98.44 133 SER A O 1
ATOM 1099 N N . LEU A 1 134 ? -2.096 20.156 18.766 1 98.06 134 LEU A N 1
ATOM 1100 C CA . LEU A 1 134 ? -3.271 21.016 18.797 1 98.06 134 LEU A CA 1
ATOM 1101 C C . LEU A 1 134 ? -3.85 21.203 17.391 1 98.06 134 LEU A C 1
ATOM 1103 O O . LEU A 1 134 ? -3.178 21.734 16.516 1 98.06 134 LEU A O 1
ATOM 1107 N N . ARG A 1 135 ? -5.078 20.828 17.234 1 95.25 135 ARG A N 1
ATOM 1108 C CA . ARG A 1 135 ? -5.762 20.938 15.953 1 95.25 135 ARG A CA 1
ATOM 1109 C C . ARG A 1 135 ? -7.012 21.797 16.062 1 95.25 135 ARG A C 1
ATOM 1111 O O . ARG A 1 135 ? -7.941 21.469 16.797 1 95.25 135 ARG A O 1
ATOM 1118 N N . HIS A 1 136 ? -7.195 22.891 15.359 1 90.81 136 HIS A N 1
ATOM 1119 C CA . HIS A 1 136 ? -8.281 23.812 15.672 1 90.81 136 HIS A CA 1
ATOM 1120 C C . HIS A 1 136 ? -8.711 24.594 14.438 1 90.81 136 HIS A C 1
ATOM 1122 O O . HIS A 1 136 ? -9.859 25.031 14.352 1 90.81 136 HIS A O 1
ATOM 1128 N N . GLY A 1 137 ? -8.062 24.938 13.5 1 83.12 137 GLY A N 1
ATOM 1129 C CA . GLY A 1 137 ? -8.422 25.719 12.32 1 83.12 137 GLY A CA 1
ATOM 1130 C C . GLY A 1 137 ? -8.953 27.094 12.664 1 83.12 137 GLY A C 1
ATOM 1131 O O . GLY A 1 137 ? -9.883 27.594 12.023 1 83.12 137 GLY A O 1
ATOM 1132 N N . THR A 1 138 ? -8.453 27.828 13.656 1 85.12 138 THR A N 1
ATOM 1133 C CA . THR A 1 138 ? -8.914 29.109 14.172 1 85.12 138 THR A CA 1
ATOM 1134 C C . THR A 1 138 ? -8.234 30.266 13.453 1 85.12 138 THR A C 1
ATOM 1136 O O . THR A 1 138 ? -7.004 30.312 13.375 1 85.12 138 THR A O 1
ATOM 1139 N N . PRO A 1 139 ? -9.031 31.25 12.984 1 86.94 139 PRO A N 1
ATOM 1140 C CA . PRO A 1 139 ? -8.383 32.406 12.398 1 86.94 139 PRO A CA 1
ATOM 1141 C C . PRO A 1 139 ? -7.633 33.25 13.43 1 86.94 139 PRO A C 1
ATOM 1143 O O . PRO A 1 139 ? -6.523 33.719 13.164 1 86.94 139 PRO A O 1
ATOM 1146 N N . ASP A 1 140 ? -8.234 33.5 14.57 1 93.06 140 ASP A N 1
ATOM 1147 C CA . ASP A 1 140 ? -7.594 34.156 15.695 1 93.06 140 ASP A CA 1
ATOM 1148 C C . ASP A 1 140 ? -7.289 33.188 16.812 1 93.06 140 ASP A C 1
ATOM 1150 O O . ASP A 1 140 ? -8.125 32.938 17.703 1 93.06 140 ASP A O 1
ATOM 1154 N N . ALA A 1 141 ? -6.078 32.75 16.859 1 94.81 141 ALA A N 1
ATOM 1155 C CA . ALA A 1 141 ? -5.727 31.656 17.766 1 94.81 141 ALA A CA 1
ATOM 1156 C C . ALA A 1 141 ? -4.898 32.188 18.938 1 94.81 141 ALA A C 1
ATOM 1158 O O . ALA A 1 141 ? -4.348 31.391 19.719 1 94.81 141 ALA A O 1
ATOM 1159 N N . ARG A 1 142 ? -4.746 33.438 19.172 1 96.31 142 ARG A N 1
ATOM 1160 C CA . ARG A 1 142 ? -3.797 34 20.125 1 96.31 142 ARG A CA 1
ATOM 1161 C C . ARG A 1 142 ? -4.051 33.469 21.531 1 96.31 142 ARG A C 1
ATOM 1163 O O . ARG A 1 142 ? -3.164 32.875 22.141 1 96.31 142 ARG A O 1
ATOM 1170 N N . LEU A 1 143 ? -5.227 33.625 21.969 1 95.88 143 LEU A N 1
ATOM 1171 C CA . LEU A 1 143 ? -5.551 33.188 23.312 1 95.88 143 LEU A CA 1
ATOM 1172 C C . LEU A 1 143 ? -5.445 31.656 23.406 1 95.88 143 LEU A C 1
ATOM 1174 O O . LEU A 1 143 ? -4.93 31.125 24.406 1 95.88 143 LEU A O 1
ATOM 1178 N N . LEU A 1 144 ? -5.934 30.969 22.453 1 96.62 144 LEU A N 1
ATOM 1179 C CA . LEU A 1 144 ? -5.91 29.516 22.422 1 96.62 144 LEU A CA 1
ATOM 1180 C C . LEU A 1 144 ? -4.48 28.984 22.516 1 96.62 144 LEU A C 1
ATOM 1182 O O . LEU A 1 144 ? -4.207 28.062 23.297 1 96.62 144 LEU A O 1
ATOM 1186 N N . ILE A 1 145 ? -3.566 29.531 21.797 1 97.5 145 ILE A N 1
ATOM 1187 C CA . ILE A 1 145 ? -2.197 29.031 21.734 1 97.5 145 ILE A CA 1
ATOM 1188 C C . ILE A 1 145 ? -1.483 29.328 23.047 1 97.5 145 ILE A C 1
ATOM 1190 O O . ILE A 1 145 ? -0.726 28.5 23.547 1 97.5 145 ILE A O 1
ATOM 1194 N N . GLU A 1 146 ? -1.704 30.547 23.625 1 97.06 146 GLU A N 1
ATOM 1195 C CA . GLU A 1 146 ? -1.163 30.828 24.953 1 97.06 146 GLU A CA 1
ATOM 1196 C C . GLU A 1 146 ? -1.616 29.781 25.969 1 97.06 146 GLU A C 1
ATOM 1198 O O . GLU A 1 146 ? -0.812 29.297 26.766 1 97.06 146 GLU A O 1
ATOM 1203 N N . THR A 1 147 ? -2.859 29.484 25.906 1 97.25 147 THR A N 1
ATOM 1204 C CA . THR A 1 147 ? -3.424 28.5 26.828 1 97.25 147 THR A CA 1
ATOM 1205 C C . THR A 1 147 ? -2.844 27.109 26.562 1 97.25 147 THR A C 1
ATOM 1207 O O . THR A 1 147 ? -2.545 26.359 27.5 1 97.25 147 THR A O 1
ATOM 1210 N N . ALA A 1 148 ? -2.721 26.75 25.297 1 98.31 148 ALA A N 1
ATOM 1211 C CA . ALA A 1 148 ? -2.184 25.438 24.906 1 98.31 148 ALA A CA 1
ATOM 1212 C C . ALA A 1 148 ? -0.755 25.266 25.406 1 98.31 148 ALA A C 1
ATOM 1214 O O . ALA A 1 148 ? -0.434 24.25 26.031 1 98.31 148 ALA A O 1
ATOM 1215 N N . ILE A 1 149 ? 0.073 26.219 25.188 1 98.5 149 ILE A N 1
ATOM 1216 C CA . ILE A 1 149 ? 1.473 26.141 25.578 1 98.5 149 ILE A CA 1
ATOM 1217 C C . ILE A 1 149 ? 1.567 26.047 27.109 1 98.5 149 ILE A C 1
ATOM 1219 O O . ILE A 1 149 ? 2.322 25.234 27.641 1 98.5 149 ILE A O 1
ATOM 1223 N N . ALA A 1 150 ? 0.75 26.844 27.781 1 98.12 150 ALA A N 1
ATOM 1224 C CA . ALA A 1 150 ? 0.722 26.797 29.234 1 98.12 150 ALA A CA 1
ATOM 1225 C C . ALA A 1 150 ? 0.28 25.422 29.734 1 98.12 150 ALA A C 1
ATOM 1227 O O . ALA A 1 150 ? 0.634 25 30.828 1 98.12 150 ALA A O 1
ATOM 1228 N N . SER A 1 151 ? -0.454 24.688 28.938 1 98.38 151 SER A N 1
ATOM 1229 C CA . SER A 1 151 ? -0.975 23.359 29.281 1 98.38 151 SER A CA 1
ATOM 1230 C C . SER A 1 151 ? 0.052 22.281 29 1 98.38 151 SER A C 1
ATOM 1232 O O . SER A 1 151 ? -0.145 21.109 29.375 1 98.38 151 SER A O 1
ATOM 1234 N N . GLY A 1 152 ? 1.124 22.594 28.281 1 98.69 152 GLY A N 1
ATOM 1235 C CA . GLY A 1 152 ? 2.121 21.594 27.922 1 98.69 152 GLY A CA 1
ATOM 1236 C C . GLY A 1 152 ? 1.939 21.062 26.516 1 98.69 152 GLY A C 1
ATOM 1237 O O . GLY A 1 152 ? 2.506 20.031 26.156 1 98.69 152 GLY A O 1
ATOM 1238 N N . ILE A 1 153 ? 1.139 21.688 25.688 1 98.81 153 ILE A N 1
ATOM 1239 C CA . ILE A 1 153 ? 0.947 21.328 24.281 1 98.81 153 ILE A CA 1
ATOM 1240 C C . ILE A 1 153 ? 1.925 22.109 23.406 1 98.81 153 ILE A C 1
ATOM 1242 O O . ILE A 1 153 ? 1.794 23.328 23.266 1 98.81 153 ILE A O 1
ATOM 1246 N N . PHE A 1 154 ? 2.857 21.406 22.828 1 98.81 154 PHE A N 1
ATOM 1247 C CA . PHE A 1 154 ? 3.977 22.094 22.188 1 98.81 154 PHE A CA 1
ATOM 1248 C C . PHE A 1 154 ? 4.031 21.766 20.703 1 98.81 154 PHE A C 1
ATOM 1250 O O . PHE A 1 154 ? 5.082 21.906 20.062 1 98.81 154 PHE A O 1
ATOM 1257 N N . GLU A 1 155 ? 2.992 21.203 20.094 1 98.5 155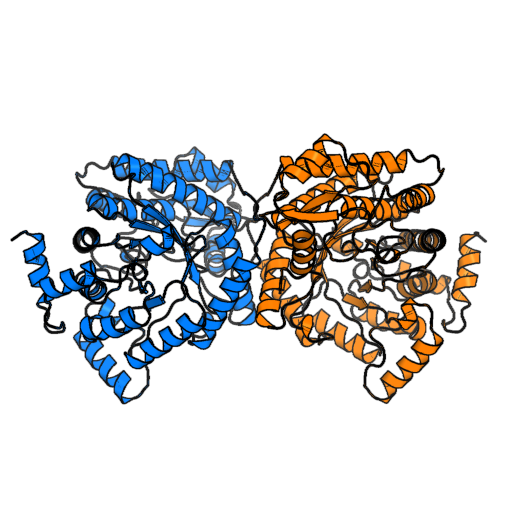 GLU A N 1
ATOM 1258 C CA . GLU A 1 155 ? 2.754 21.047 18.672 1 98.5 155 GLU A CA 1
ATOM 1259 C C . GLU A 1 155 ? 1.491 21.797 18.234 1 98.5 155 GLU A C 1
ATOM 1261 O O . GLU A 1 155 ? 0.379 21.391 18.578 1 98.5 155 GLU A O 1
ATOM 1266 N N . ILE A 1 156 ? 1.722 22.812 17.484 1 97.88 156 ILE A N 1
ATOM 1267 C CA . ILE A 1 156 ? 0.644 23.734 17.156 1 97.88 156 ILE A CA 1
ATOM 1268 C C . ILE A 1 156 ? 0.397 23.719 15.641 1 97.88 156 ILE A C 1
ATOM 1270 O O . ILE A 1 156 ? 1.259 24.141 14.859 1 97.88 156 ILE A O 1
ATOM 1274 N N . GLU A 1 157 ? -0.73 23.297 15.242 1 96.75 157 GLU A N 1
ATOM 1275 C CA . GLU A 1 157 ? -1.105 23.312 13.836 1 96.75 157 GLU A CA 1
ATOM 1276 C C . GLU A 1 157 ? -1.838 24.609 13.477 1 96.75 157 GLU A C 1
ATOM 1278 O O . GLU A 1 157 ? -2.494 25.203 14.328 1 96.75 157 GLU A O 1
ATOM 1283 N N . GLY A 1 158 ? -1.696 25 12.242 1 94.5 158 GLY A N 1
ATOM 1284 C CA . GLY A 1 158 ? -2.445 26.141 11.734 1 94.5 158 GLY A CA 1
ATOM 1285 C C . GLY A 1 158 ? -1.578 27.156 11.008 1 94.5 158 GLY A C 1
ATOM 1286 O O . GLY A 1 158 ? -0.396 26.906 10.758 1 94.5 158 GLY A O 1
ATOM 1287 N N . GLY A 1 159 ? -2.195 28.281 10.664 1 94.5 159 GLY A N 1
ATOM 1288 C CA . GLY A 1 159 ? -1.567 29.375 9.953 1 94.5 159 GLY A CA 1
ATOM 1289 C C . GLY A 1 159 ? -2.568 30.328 9.328 1 94.5 159 GLY A C 1
ATOM 1290 O O . GLY A 1 159 ? -3.768 30.047 9.297 1 94.5 159 GLY A O 1
ATOM 1291 N N . PRO A 1 160 ? -2.074 31.406 8.93 1 95.38 160 PRO A N 1
ATOM 1292 C CA . PRO A 1 160 ? -2.979 32.469 8.453 1 95.38 160 PRO A CA 1
ATOM 1293 C C . PRO A 1 160 ? -3.637 32.094 7.121 1 95.38 160 PRO A C 1
ATOM 1295 O O . PRO A 1 160 ? -4.719 32.594 6.805 1 95.38 160 PRO A O 1
ATOM 1298 N N . ILE A 1 161 ? -3.104 31.203 6.332 1 96.44 161 ILE A N 1
ATOM 1299 C CA . ILE A 1 161 ? -3.607 30.938 4.988 1 96.44 161 ILE A CA 1
ATOM 1300 C C . ILE A 1 161 ? -4.336 29.594 4.969 1 96.44 161 ILE A C 1
ATOM 1302 O O . ILE A 1 161 ? -5.469 29.5 4.488 1 96.44 161 ILE A O 1
ATOM 1306 N N . THR A 1 162 ? -3.762 28.578 5.484 1 92.75 162 THR A N 1
ATOM 1307 C CA . THR A 1 162 ? -4.121 27.172 5.27 1 92.75 162 THR A CA 1
ATOM 1308 C C . THR A 1 162 ? -5.496 26.875 5.859 1 92.75 162 THR A C 1
ATOM 1310 O O . THR A 1 162 ? -6.195 25.969 5.387 1 92.75 162 THR A O 1
ATOM 1313 N N . TYR A 1 163 ? -5.883 27.578 6.895 1 84.75 163 TYR A N 1
ATOM 1314 C CA . TYR A 1 163 ? -7.211 27.328 7.441 1 84.75 163 TYR A CA 1
ATOM 1315 C C . TYR A 1 163 ? -8.195 28.406 7.02 1 84.75 163 TYR A C 1
ATOM 1317 O O . TYR A 1 163 ? -9.398 28.172 6.965 1 84.75 163 TYR A O 1
ATOM 1325 N N . LEU A 1 164 ? -7.707 29.5 6.652 1 91 164 LEU A N 1
ATOM 1326 C CA . LEU A 1 164 ? -8.594 30.625 6.359 1 91 164 LEU A CA 1
ATOM 1327 C C . LEU A 1 164 ? -9.211 30.484 4.973 1 91 164 LEU A C 1
ATOM 1329 O O . LEU A 1 164 ? -10.438 30.547 4.82 1 91 164 LEU A O 1
ATOM 1333 N N . LEU A 1 165 ? -8.398 30.234 4 1 92.56 165 LEU A N 1
ATOM 1334 C CA . LEU A 1 165 ? -8.883 30.219 2.625 1 92.56 165 LEU A CA 1
ATOM 1335 C C . LEU A 1 165 ? -9.883 29.078 2.42 1 92.56 165 LEU A C 1
ATOM 1337 O O . LEU A 1 165 ? -10.922 29.266 1.785 1 92.56 165 LEU A O 1
ATOM 1341 N N . PRO A 1 166 ? -9.586 27.969 2.992 1 89.56 166 PRO A N 1
ATOM 1342 C CA . PRO A 1 166 ? -10.5 26.844 2.732 1 89.56 166 PRO A CA 1
ATOM 1343 C C . PRO A 1 166 ? -11.719 26.844 3.654 1 89.56 166 PRO A C 1
ATOM 1345 O O . PRO A 1 166 ? -12.727 26.219 3.346 1 89.56 166 PRO A O 1
ATOM 1348 N N . TYR A 1 167 ? -11.727 27.562 4.781 1 85.06 167 TYR A N 1
ATOM 1349 C CA . TYR A 1 167 ? -12.758 27.266 5.773 1 85.06 167 TYR A CA 1
ATOM 1350 C C . TYR A 1 167 ? -13.445 28.547 6.234 1 85.06 167 TYR A C 1
ATOM 1352 O O . TYR A 1 167 ? -14.281 28.531 7.137 1 85.06 167 TYR A O 1
ATOM 1360 N N . SER A 1 168 ? -13.047 29.609 5.691 1 88.06 168 SER A N 1
ATOM 1361 C CA . SER A 1 168 ? -13.703 30.875 6 1 88.06 168 SER A CA 1
ATOM 1362 C C . SER A 1 168 ? -14.141 31.594 4.73 1 88.06 168 SER A C 1
ATOM 1364 O O . SER A 1 168 ? -13.484 31.5 3.695 1 88.06 168 SER A O 1
ATOM 1366 N N . LYS A 1 169 ? -15.227 32.344 4.906 1 89.62 169 LYS A N 1
ATOM 1367 C CA . LYS A 1 169 ? -15.742 33.062 3.746 1 89.62 169 LYS A CA 1
ATOM 1368 C C . LYS A 1 169 ? -15.227 34.469 3.715 1 89.62 169 LYS A C 1
ATOM 1370 O O . LYS A 1 169 ? -14.891 35 2.65 1 89.62 169 LYS A O 1
ATOM 1375 N N . ASN A 1 170 ? -15.195 35.094 4.914 1 91.56 170 ASN A N 1
ATOM 1376 C CA . ASN A 1 170 ? -15.023 36.531 4.82 1 91.56 170 ASN A CA 1
ATOM 1377 C C . ASN A 1 170 ? -14.047 37.031 5.879 1 91.56 170 ASN A C 1
ATOM 1379 O O . ASN A 1 170 ? -13.805 38.25 5.965 1 91.56 170 ASN A O 1
ATOM 1383 N N . PHE A 1 171 ? -13.508 36.219 6.738 1 92.81 171 PHE A N 1
ATOM 1384 C CA . PHE A 1 171 ? -12.562 36.75 7.723 1 92.81 171 PHE A CA 1
ATOM 1385 C C . PHE A 1 171 ? -11.422 37.5 7.039 1 92.81 171 PHE A C 1
ATOM 1387 O O . PHE A 1 171 ? -10.836 37 6.074 1 92.81 171 PHE A O 1
ATOM 1394 N N . PRO A 1 172 ? -11.133 38.656 7.52 1 95.06 172 PRO A N 1
ATOM 1395 C CA . PRO A 1 172 ? -10.109 39.438 6.844 1 95.06 172 PRO A CA 1
ATOM 1396 C C . PRO A 1 172 ? -8.727 38.812 6.918 1 95.06 172 PRO A C 1
ATOM 1398 O O . PRO A 1 172 ? -8.18 38.625 8.008 1 95.06 172 PRO A O 1
ATOM 1401 N N . LEU A 1 173 ? -8.125 38.594 5.809 1 95.69 173 LEU A N 1
ATOM 1402 C CA . LEU A 1 173 ? -6.859 37.875 5.707 1 95.69 173 LEU A CA 1
ATOM 1403 C C . LEU A 1 173 ? -5.727 38.688 6.34 1 95.69 173 LEU A C 1
ATOM 1405 O O . LEU A 1 173 ? -4.801 38.094 6.922 1 95.69 173 LEU A O 1
ATOM 1409 N N . ASP A 1 174 ? -5.734 39.969 6.215 1 95.69 174 ASP A N 1
ATOM 1410 C CA . ASP A 1 174 ? -4.695 40.812 6.809 1 95.69 174 ASP A CA 1
ATOM 1411 C C . ASP A 1 174 ? -4.676 40.656 8.328 1 95.69 174 ASP A C 1
ATOM 1413 O O . ASP A 1 174 ? -3.605 40.594 8.938 1 95.69 174 ASP A O 1
ATOM 1417 N N . LYS A 1 175 ? -5.859 40.594 8.969 1 95.5 175 LYS A N 1
ATOM 1418 C CA . LYS A 1 175 ? -5.938 40.375 10.406 1 95.5 175 LYS A CA 1
ATOM 1419 C C . LYS A 1 175 ? -5.379 39 10.789 1 95.5 175 LYS A C 1
ATOM 1421 O O . LYS A 1 175 ? -4.699 38.875 11.805 1 95.5 175 LYS A O 1
ATOM 1426 N N . ALA A 1 176 ? -5.707 38.062 10.008 1 95.12 176 ALA A N 1
ATOM 1427 C CA . ALA A 1 176 ? -5.195 36.719 10.266 1 95.12 176 ALA A CA 1
ATOM 1428 C C . ALA A 1 176 ? -3.67 36.688 10.289 1 95.12 176 ALA A C 1
ATOM 1430 O O . ALA A 1 176 ? -3.061 36.062 11.164 1 95.12 176 ALA A O 1
ATOM 1431 N N . PHE A 1 177 ? -3.02 37.344 9.32 1 96.88 177 PHE A N 1
ATOM 1432 C CA . PHE A 1 177 ? -1.564 37.438 9.273 1 96.88 177 PHE A CA 1
ATOM 1433 C C . PHE A 1 177 ? -1.007 38.031 10.547 1 96.88 177 PHE A C 1
ATOM 1435 O O . PHE A 1 177 ? -0.021 37.562 11.102 1 96.88 177 PHE A O 1
ATOM 1442 N N . LEU A 1 178 ? -1.636 39.094 11.008 1 95.25 178 LEU A N 1
ATOM 1443 C CA . LEU A 1 178 ? -1.163 39.781 12.203 1 95.25 178 LEU A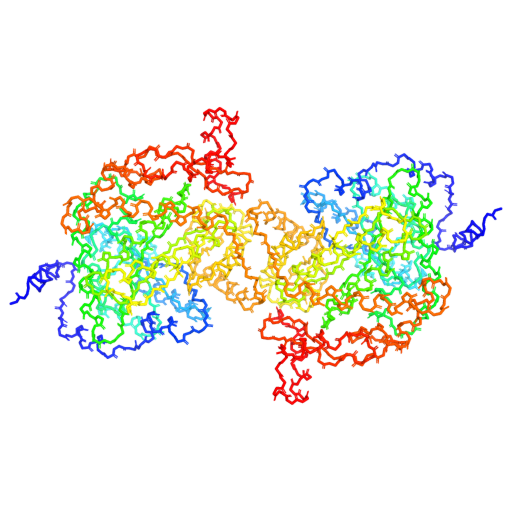 CA 1
ATOM 1444 C C . LEU A 1 178 ? -1.327 38.906 13.445 1 95.25 178 LEU A C 1
ATOM 1446 O O . LEU A 1 178 ? -0.438 38.844 14.297 1 95.25 178 LEU A O 1
ATOM 1450 N N . TYR A 1 179 ? -2.471 38.281 13.57 1 95.44 179 TYR A N 1
ATOM 1451 C CA . TYR A 1 179 ? -2.729 37.406 14.711 1 95.44 179 TYR A CA 1
ATOM 1452 C C . TYR A 1 179 ? -1.729 36.25 14.75 1 95.44 179 TYR A C 1
ATOM 1454 O O . TYR A 1 179 ? -1.229 35.906 15.812 1 95.44 179 TYR A O 1
ATOM 1462 N N . TRP A 1 180 ? -1.429 35.75 13.633 1 96.44 180 TRP A N 1
ATOM 1463 C CA . TRP A 1 180 ? -0.539 34.594 13.602 1 96.44 180 TRP A CA 1
ATOM 1464 C C . TRP A 1 180 ? 0.916 35.031 13.766 1 96.44 180 TRP A C 1
ATOM 1466 O O . TRP A 1 180 ? 1.754 34.25 14.219 1 96.44 180 TRP A O 1
ATOM 1476 N N . LYS A 1 181 ? 1.234 36.25 13.328 1 96.44 181 LYS A N 1
ATOM 1477 C CA . LYS A 1 181 ? 2.549 36.781 13.672 1 96.44 181 LYS A CA 1
ATOM 1478 C C . LYS A 1 181 ? 2.773 36.75 15.18 1 96.44 181 LYS A C 1
ATOM 1480 O O . LYS A 1 181 ? 3.852 36.375 15.648 1 96.44 181 LYS A O 1
ATOM 1485 N N . TYR A 1 182 ? 1.754 37.188 15.891 1 96.81 182 TYR A N 1
ATOM 1486 C CA . TYR A 1 182 ? 1.783 37.094 17.344 1 96.81 182 TYR A CA 1
ATOM 1487 C C . TYR A 1 182 ? 2.047 35.656 17.797 1 96.81 182 TYR A C 1
ATOM 1489 O O . TYR A 1 182 ? 2.902 35.438 18.656 1 96.81 182 TYR A O 1
ATOM 1497 N N . VAL A 1 183 ? 1.351 34.688 17.281 1 97 183 VAL A N 1
ATOM 1498 C CA . VAL A 1 183 ? 1.447 33.281 17.656 1 97 183 VAL A CA 1
ATOM 1499 C C . VAL A 1 183 ? 2.871 32.781 17.422 1 97 183 VAL A C 1
ATOM 1501 O O . VAL A 1 183 ? 3.447 32.125 18.281 1 97 183 VAL A O 1
ATOM 1504 N N . GLU A 1 184 ? 3.42 33.125 16.25 1 98 184 GLU A N 1
ATOM 1505 C CA . GLU A 1 184 ? 4.777 32.719 15.922 1 98 184 GLU A CA 1
ATOM 1506 C C . GLU A 1 184 ? 5.781 33.219 16.938 1 98 184 GLU A C 1
ATOM 1508 O O . GLU A 1 184 ? 6.684 32.5 17.359 1 98 184 GLU A O 1
ATOM 1513 N N . ARG A 1 185 ? 5.625 34.469 17.312 1 97.81 185 ARG A N 1
ATOM 1514 C CA . ARG A 1 185 ? 6.539 35.094 18.281 1 97.81 185 ARG A CA 1
ATOM 1515 C C . ARG A 1 185 ? 6.43 34.438 19.641 1 97.81 185 ARG A C 1
ATOM 1517 O O . ARG A 1 185 ? 7.434 34.25 20.344 1 97.81 185 ARG A O 1
ATOM 1524 N N . VAL A 1 186 ? 5.219 34.094 20.016 1 97.69 186 VAL A N 1
ATOM 1525 C CA . VAL A 1 186 ? 4.988 33.438 21.281 1 97.69 186 VAL A CA 1
ATOM 1526 C C . VAL A 1 186 ? 5.645 32.031 21.266 1 97.69 186 VAL A C 1
ATOM 1528 O O . VAL A 1 186 ? 6.324 31.656 22.219 1 97.69 186 VAL A O 1
ATOM 1531 N N . CYS A 1 187 ? 5.48 31.297 20.188 1 98.31 187 CYS A N 1
ATOM 1532 C CA . CYS A 1 187 ? 6.102 29.984 20.047 1 98.31 187 CYS A CA 1
ATOM 1533 C C . CYS A 1 187 ? 7.621 30.094 20.078 1 98.31 187 CYS A C 1
ATOM 1535 O O . CYS A 1 187 ? 8.289 29.297 20.734 1 98.31 187 CYS A O 1
ATOM 1537 N N . ALA A 1 188 ? 8.148 31.047 19.375 1 98.19 188 ALA A N 1
ATOM 1538 C CA . ALA A 1 188 ? 9.594 31.266 19.359 1 98.19 188 ALA A CA 1
ATOM 1539 C C . ALA A 1 188 ? 10.125 31.578 20.75 1 98.19 188 ALA A C 1
ATOM 1541 O O . ALA A 1 188 ? 11.141 31.031 21.172 1 98.19 188 ALA A O 1
ATOM 1542 N N . LYS A 1 189 ? 9.438 32.469 21.438 1 97.25 189 LYS A N 1
ATOM 1543 C CA . LYS A 1 189 ? 9.859 32.906 22.766 1 97.25 189 LYS A CA 1
ATOM 1544 C C . LYS A 1 189 ? 9.93 31.719 23.719 1 97.25 189 LYS A C 1
ATOM 1546 O O . LYS A 1 189 ? 10.953 31.5 24.375 1 97.25 189 LYS A O 1
ATOM 1551 N N . TYR A 1 190 ? 8.898 30.969 23.828 1 97.88 190 TYR A N 1
ATOM 1552 C CA . TYR A 1 190 ? 8.828 29.859 24.781 1 97.88 190 TYR A CA 1
ATOM 1553 C C . TYR A 1 190 ? 9.781 28.734 24.359 1 97.88 190 TYR A C 1
ATOM 1555 O O . TYR A 1 190 ? 10.227 27.953 25.203 1 97.88 190 TYR A O 1
ATOM 1563 N N . SER A 1 191 ? 10.117 28.609 23.109 1 98.19 191 SER A N 1
ATOM 1564 C CA . SER A 1 191 ? 11.047 27.609 22.609 1 98.19 191 SER A CA 1
ATOM 1565 C C . SER A 1 191 ? 12.43 27.781 23.219 1 98.19 191 SER A C 1
ATOM 1567 O O . SER A 1 191 ? 13.203 26.812 23.297 1 98.19 191 SER A O 1
ATOM 1569 N N . THR A 1 192 ? 12.828 28.953 23.641 1 97.62 192 THR A N 1
ATOM 1570 C CA . THR A 1 192 ? 14.156 29.219 24.172 1 97.62 192 THR A CA 1
ATOM 1571 C C . THR A 1 192 ? 14.32 28.594 25.562 1 97.62 192 THR A C 1
ATOM 1573 O O . THR A 1 192 ? 15.438 28.453 26.062 1 97.62 192 THR A O 1
ATOM 1576 N N . LEU A 1 193 ? 13.242 28.203 26.109 1 98.31 193 LEU A N 1
ATOM 1577 C CA . LEU A 1 193 ? 13.266 27.766 27.5 1 98.31 193 LEU A CA 1
ATOM 1578 C C . LEU A 1 193 ? 13.602 26.281 27.594 1 98.31 193 LEU A C 1
ATOM 1580 O O . LEU A 1 193 ? 14.055 25.812 28.641 1 98.31 193 LEU A O 1
ATOM 1584 N N . ASN A 1 194 ? 13.406 25.5 26.531 1 98.19 194 ASN A N 1
ATOM 1585 C CA . ASN A 1 194 ? 13.586 24.047 26.547 1 98.19 194 ASN A CA 1
ATOM 1586 C C . ASN A 1 194 ? 13.852 23.5 25.141 1 98.19 194 ASN A C 1
ATOM 1588 O O . ASN A 1 194 ? 14.922 23.734 24.578 1 98.19 194 ASN A O 1
ATOM 1592 N N . GLU A 1 195 ? 12.828 22.875 24.469 1 98.5 195 GLU A N 1
ATOM 1593 C CA . GLU A 1 195 ? 12.883 22.375 23.109 1 98.5 195 GLU A CA 1
ATOM 1594 C C . GLU A 1 195 ? 12.047 23.25 22.172 1 98.5 195 GLU A C 1
ATOM 1596 O O . GLU A 1 195 ? 11.117 23.922 22.609 1 98.5 195 GLU A O 1
ATOM 1601 N N . PRO A 1 196 ? 12.375 23.25 20.953 1 98.69 196 PRO A N 1
ATOM 1602 C CA . PRO A 1 196 ? 11.555 24.031 20.016 1 98.69 196 PRO A CA 1
ATOM 1603 C C . PRO A 1 196 ? 10.094 23.578 20 1 98.69 196 PRO A C 1
ATOM 1605 O O . PRO A 1 196 ? 9.812 22.375 19.922 1 98.69 196 PRO A O 1
ATOM 1608 N N . ILE A 1 197 ? 9.188 24.531 20.141 1 98.75 197 ILE A N 1
ATOM 1609 C CA . ILE A 1 197 ? 7.777 24.312 19.859 1 98.75 197 ILE A CA 1
ATOM 1610 C C . ILE A 1 197 ? 7.562 24.156 18.344 1 98.75 197 ILE A C 1
ATOM 1612 O O . ILE A 1 197 ? 8.008 25.016 17.578 1 98.75 197 ILE A O 1
ATOM 1616 N N . ASN A 1 198 ? 6.934 23.047 17.938 1 98.88 198 ASN A N 1
ATOM 1617 C CA . ASN A 1 198 ? 6.762 22.781 16.516 1 98.88 198 ASN A CA 1
ATOM 1618 C C . ASN A 1 198 ? 5.492 23.438 15.977 1 98.88 198 ASN A C 1
ATOM 1620 O O . ASN A 1 198 ? 4.418 23.312 16.578 1 98.88 198 ASN A O 1
ATOM 1624 N N . ARG A 1 199 ? 5.699 24.156 14.914 1 98.69 199 ARG A N 1
ATOM 1625 C CA . ARG A 1 199 ? 4.582 24.672 14.125 1 98.69 199 ARG A CA 1
ATOM 1626 C C . ARG A 1 199 ? 4.289 23.766 12.938 1 98.69 199 ARG A C 1
ATOM 1628 O O . ARG A 1 199 ? 5.207 23.25 12.297 1 98.69 199 ARG A O 1
ATOM 1635 N N . GLU A 1 200 ? 3.004 23.531 12.656 1 98.25 200 GLU A N 1
ATOM 1636 C CA . GLU A 1 200 ? 2.596 22.75 11.5 1 98.25 200 GLU A CA 1
ATOM 1637 C C . GLU A 1 200 ? 1.521 23.484 10.695 1 98.25 200 GLU A C 1
ATOM 1639 O O . GLU A 1 200 ? 0.579 24.031 11.266 1 98.25 200 GLU A O 1
ATOM 1644 N N . SER A 1 201 ? 1.719 23.609 9.398 1 96.69 201 SER A N 1
ATOM 1645 C CA . SER A 1 201 ? 0.672 24.172 8.555 1 96.69 201 SER A CA 1
ATOM 1646 C C . SER A 1 201 ? -0.211 23.078 7.965 1 96.69 201 SER A C 1
ATOM 1648 O O . SER A 1 201 ? 0.27 21.984 7.652 1 96.69 201 SER A O 1
ATOM 1650 N N . PHE A 1 202 ? -1.473 23.359 7.816 1 94.5 202 PHE A N 1
ATOM 1651 C CA . PHE A 1 202 ? -2.467 22.422 7.32 1 94.5 202 PHE A CA 1
ATOM 1652 C C . PHE A 1 202 ? -2.381 22.297 5.805 1 94.5 202 PHE A C 1
ATOM 1654 O O . PHE A 1 202 ? -2.988 23.078 5.074 1 94.5 202 PHE A O 1
ATOM 1661 N N . GLY A 1 203 ? -1.938 21.234 5.266 1 92.31 203 GLY A N 1
ATOM 1662 C CA . GLY A 1 203 ? -1.571 21.047 3.869 1 92.31 203 GLY A CA 1
ATOM 1663 C C . GLY A 1 203 ? -2.738 20.625 2.996 1 92.31 203 GLY A C 1
ATOM 1664 O O . GLY A 1 203 ? -2.754 20.906 1.795 1 92.31 203 GLY A O 1
ATOM 1665 N N . PRO A 1 204 ? -3.754 19.984 3.486 1 90.19 204 PRO A N 1
ATOM 1666 C CA . PRO A 1 204 ? -4.867 19.5 2.672 1 90.19 204 PRO A CA 1
ATOM 1667 C C . PRO A 1 204 ? -5.672 20.625 2.031 1 90.19 204 PRO A C 1
ATOM 1669 O O . PRO A 1 204 ? -6.336 20.422 1.015 1 90.19 204 PRO A O 1
ATOM 1672 N N . LEU A 1 205 ? -5.637 21.828 2.672 1 93.62 205 LEU A N 1
ATOM 1673 C CA . LEU A 1 205 ? -6.367 22.984 2.162 1 93.62 205 LEU A CA 1
ATOM 1674 C C . LEU A 1 205 ? -7.836 22.641 1.927 1 93.62 205 LEU A C 1
ATOM 1676 O O . LEU A 1 205 ? -8.539 22.234 2.857 1 93.62 205 LEU A O 1
ATOM 1680 N N . THR A 1 206 ? -8.367 22.703 0.704 1 87.5 206 THR A N 1
ATOM 1681 C CA . THR A 1 206 ? -9.781 22.438 0.462 1 87.5 206 THR A CA 1
ATOM 1682 C C . THR A 1 206 ? -10.023 20.938 0.326 1 87.5 206 THR A C 1
ATOM 1684 O O . THR A 1 206 ? -11.18 20.484 0.296 1 87.5 206 THR A O 1
ATOM 1687 N N . ALA A 1 207 ? -9.109 20.125 0.207 1 83.38 207 ALA A N 1
ATOM 1688 C CA . ALA A 1 207 ? -9.18 18.672 0.013 1 83.38 207 ALA A CA 1
ATOM 1689 C C . ALA A 1 207 ? -9.875 18.328 -1.304 1 83.38 207 ALA A C 1
ATOM 1691 O O . ALA A 1 207 ? -10.562 17.312 -1.403 1 83.38 207 ALA A O 1
ATOM 1692 N N . THR A 1 208 ? -9.812 19.234 -2.254 1 86.25 208 THR A N 1
ATOM 1693 C CA . THR A 1 208 ? -10.305 18.984 -3.607 1 86.25 208 THR A CA 1
ATOM 1694 C C . THR A 1 208 ? -9.141 18.812 -4.582 1 86.25 208 THR A C 1
ATOM 1696 O O . THR A 1 208 ? -8.133 18.188 -4.242 1 86.25 208 THR A O 1
ATOM 1699 N N . LEU A 1 209 ? -9.266 19.297 -5.785 1 92.19 209 LEU A N 1
ATOM 1700 C CA . LEU A 1 209 ? -8.219 19.125 -6.785 1 92.19 209 LEU A CA 1
ATOM 1701 C C . LEU A 1 209 ? -7.223 20.281 -6.746 1 92.19 209 LEU A C 1
ATOM 1703 O O . LEU A 1 209 ? -6.977 20.922 -7.766 1 92.19 209 LEU A O 1
ATOM 1707 N N . VAL A 1 210 ? -6.648 20.516 -5.566 1 95.75 210 VAL A N 1
ATOM 1708 C CA . VAL A 1 210 ? -5.586 21.5 -5.453 1 95.75 210 VAL A CA 1
ATOM 1709 C C . VAL A 1 210 ? -4.293 20.953 -6.051 1 95.75 210 VAL A C 1
ATOM 1711 O O . VAL A 1 210 ? -3.797 19.922 -5.621 1 95.75 210 VAL A O 1
ATOM 1714 N N . PRO A 1 211 ? -3.768 21.625 -7.078 1 97.56 211 PRO A N 1
ATOM 1715 C CA . PRO A 1 211 ? -2.543 21.078 -7.676 1 97.56 211 PRO A CA 1
ATOM 1716 C C . PRO A 1 211 ? -1.336 21.203 -6.746 1 97.56 211 PRO A C 1
ATOM 1718 O O . PRO A 1 211 ? -1.258 22.125 -5.938 1 97.56 211 PRO A O 1
ATOM 1721 N N . PRO A 1 212 ? -0.325 20.328 -6.879 1 98.44 212 PRO A N 1
ATOM 1722 C CA . PRO A 1 212 ? 0.824 20.281 -5.973 1 98.44 212 PRO A CA 1
ATOM 1723 C C . PRO A 1 212 ? 1.571 21.609 -5.887 1 98.44 212 PRO A C 1
ATOM 1725 O O . PRO A 1 212 ? 2.066 21.969 -4.816 1 98.44 212 PRO A O 1
ATOM 1728 N N . CYS A 1 213 ? 1.692 22.344 -6.949 1 98.75 213 CYS A N 1
ATOM 1729 C CA . CYS A 1 213 ? 2.469 23.578 -6.918 1 98.75 213 CYS A CA 1
ATOM 1730 C C . CYS A 1 213 ? 1.847 24.594 -5.965 1 98.75 213 CYS A C 1
ATOM 1732 O O . CYS A 1 213 ? 2.561 25.281 -5.23 1 98.75 213 CYS A O 1
ATOM 1734 N N . ILE A 1 214 ? 0.51 24.672 -5.93 1 98.56 214 ILE A N 1
ATOM 1735 C CA . ILE A 1 214 ? -0.185 25.609 -5.047 1 98.56 214 ILE A CA 1
ATOM 1736 C C . ILE A 1 214 ? -0.034 25.156 -3.596 1 98.56 214 ILE A C 1
ATOM 1738 O O . ILE A 1 214 ? 0.245 25.969 -2.709 1 98.56 214 ILE A O 1
ATOM 1742 N N . THR A 1 215 ? -0.235 23.875 -3.352 1 98.44 215 THR A N 1
ATOM 1743 C CA . THR A 1 215 ? -0.048 23.328 -2.014 1 98.44 215 THR A CA 1
ATOM 1744 C C . THR A 1 215 ? 1.349 23.641 -1.489 1 98.44 215 THR A C 1
ATOM 1746 O O . THR A 1 215 ? 1.499 24.141 -0.372 1 98.44 215 THR A O 1
ATOM 1749 N N . ILE A 1 216 ? 2.34 23.406 -2.279 1 98.88 216 ILE A N 1
ATOM 1750 C CA . ILE A 1 216 ? 3.727 23.578 -1.861 1 98.88 216 ILE A CA 1
ATOM 1751 C C . ILE A 1 216 ? 4 25.047 -1.592 1 98.88 216 ILE A C 1
ATOM 1753 O O . ILE A 1 216 ? 4.598 25.406 -0.57 1 98.88 216 ILE A O 1
ATOM 1757 N N . VAL A 1 217 ? 3.566 25.938 -2.471 1 98.88 217 VAL A N 1
ATOM 1758 C CA . VAL A 1 217 ? 3.812 27.375 -2.324 1 98.88 217 VAL A CA 1
ATOM 1759 C C . VAL A 1 217 ? 3.217 27.875 -1.01 1 98.88 217 VAL A C 1
ATOM 1761 O O . VAL A 1 217 ? 3.871 28.594 -0.26 1 98.88 217 VAL A O 1
ATOM 1764 N N . ILE A 1 218 ? 2.039 27.438 -0.72 1 98.62 218 ILE A N 1
ATOM 1765 C CA . ILE A 1 218 ? 1.37 27.875 0.497 1 98.62 218 ILE A CA 1
ATOM 1766 C C . ILE A 1 218 ? 2.104 27.328 1.719 1 98.62 218 ILE A C 1
ATOM 1768 O O . ILE A 1 218 ? 2.307 28.047 2.703 1 98.62 218 ILE A O 1
ATOM 1772 N N . GLN A 1 219 ? 2.496 26.078 1.668 1 98.81 219 GLN A N 1
ATOM 1773 C CA . GLN A 1 219 ? 3.262 25.484 2.762 1 98.81 219 GLN A CA 1
ATOM 1774 C C . GLN A 1 219 ? 4.574 26.234 2.98 1 98.81 219 GLN A C 1
ATOM 1776 O O . GLN A 1 219 ? 4.977 26.484 4.121 1 98.81 219 GLN A O 1
ATOM 1781 N N . LEU A 1 220 ? 5.242 26.578 1.91 1 98.88 220 LEU A N 1
ATOM 1782 C CA . LEU A 1 220 ? 6.496 27.328 2.004 1 98.88 220 LEU A CA 1
ATOM 1783 C C . LEU A 1 220 ? 6.266 28.703 2.621 1 98.88 220 LEU A C 1
ATOM 1785 O O . LEU A 1 220 ? 7.043 29.141 3.475 1 98.88 220 LEU A O 1
ATOM 1789 N N . LEU A 1 221 ? 5.227 29.344 2.209 1 98.69 221 LEU A N 1
ATOM 1790 C CA . LEU A 1 221 ? 4.93 30.672 2.738 1 98.69 221 LEU A CA 1
ATOM 1791 C C . LEU A 1 221 ? 4.652 30.609 4.234 1 98.69 221 LEU A C 1
ATOM 1793 O O . LEU A 1 221 ? 5.184 31.422 5.004 1 98.69 221 LEU A O 1
ATOM 1797 N N . GLU A 1 222 ? 3.787 29.641 4.598 1 98.38 222 GLU A N 1
ATOM 1798 C CA . GLU A 1 222 ? 3.502 29.469 6.02 1 98.38 222 GLU A CA 1
ATOM 1799 C C . GLU A 1 222 ? 4.781 29.219 6.812 1 98.38 222 GLU A C 1
ATOM 1801 O O . GLU A 1 222 ? 4.973 29.797 7.887 1 98.38 222 GLU A O 1
ATOM 1806 N N . MET A 1 223 ? 5.602 28.391 6.309 1 98.81 223 MET A N 1
ATOM 1807 C CA . MET A 1 223 ? 6.863 28.062 6.961 1 98.81 223 MET A CA 1
ATOM 1808 C C . MET A 1 223 ? 7.742 29.297 7.105 1 98.81 223 MET A C 1
ATOM 1810 O O . MET A 1 223 ? 8.25 29.578 8.195 1 98.81 223 MET A O 1
ATOM 1814 N N . LEU A 1 224 ? 7.914 30.078 6.051 1 98.81 224 LEU A N 1
ATOM 1815 C CA . LEU A 1 224 ? 8.805 31.234 6.051 1 98.81 224 LEU A CA 1
ATOM 1816 C C . LEU A 1 224 ? 8.289 32.312 7 1 98.81 224 LEU A C 1
ATOM 1818 O O . LEU A 1 224 ? 9.078 32.969 7.688 1 98.81 224 LEU A O 1
ATOM 1822 N N . LEU A 1 225 ? 6.969 32.5 7 1 98.44 225 LEU A N 1
ATOM 1823 C CA . LEU A 1 225 ? 6.363 33.469 7.922 1 98.44 225 LEU A CA 1
ATOM 1824 C C . LEU A 1 225 ? 6.648 33.062 9.367 1 98.44 225 LEU A C 1
ATOM 1826 O O . LEU A 1 225 ? 6.836 33.938 10.227 1 98.44 225 LEU A O 1
ATOM 1830 N N . SER A 1 226 ? 6.668 31.797 9.625 1 98.5 226 SER A N 1
ATOM 1831 C CA . SER A 1 226 ? 6.941 31.297 10.969 1 98.5 226 SER A CA 1
ATOM 1832 C C . SER A 1 226 ? 8.422 31.438 11.32 1 98.5 226 SER A C 1
ATOM 1834 O O . SER A 1 226 ? 8.766 31.922 12.391 1 98.5 226 SER A O 1
ATOM 1836 N N . LEU A 1 227 ? 9.273 31.047 10.406 1 98.75 227 LEU A N 1
ATOM 1837 C CA . LEU A 1 227 ? 10.711 31.031 10.633 1 98.75 227 LEU A CA 1
ATOM 1838 C C . LEU A 1 227 ? 11.258 32.438 10.828 1 98.75 227 LEU A C 1
ATOM 1840 O O . LEU A 1 227 ? 12.141 32.656 11.656 1 98.75 227 LEU A O 1
ATOM 1844 N N . GLU A 1 228 ? 10.75 33.375 10.07 1 97.62 228 GLU A N 1
ATOM 1845 C CA . GLU A 1 228 ? 11.25 34.75 10.156 1 97.62 228 GLU A CA 1
ATOM 1846 C C . GLU A 1 228 ? 11 35.344 11.539 1 97.62 228 GLU A C 1
ATOM 1848 O O . GLU A 1 228 ? 11.703 36.25 11.969 1 97.62 228 GLU A O 1
ATOM 1853 N N . GLU A 1 229 ? 9.992 34.812 12.227 1 97.69 229 GLU A N 1
ATOM 1854 C CA . GLU A 1 229 ? 9.664 35.312 13.555 1 97.69 229 GLU A CA 1
ATOM 1855 C C . GLU A 1 229 ? 10.43 34.531 14.641 1 97.69 229 GLU A C 1
ATOM 1857 O O . GLU A 1 229 ? 10.258 34.812 15.828 1 97.69 229 GLU A O 1
ATOM 1862 N N . GLY A 1 230 ? 11.164 33.5 14.242 1 98.19 230 GLY A N 1
ATOM 1863 C CA . GLY A 1 230 ? 12.07 32.875 15.195 1 98.19 230 GLY A CA 1
ATOM 1864 C C . GLY A 1 230 ? 11.75 31.438 15.461 1 98.19 230 GLY A C 1
ATOM 1865 O O . GLY A 1 230 ? 12.453 30.766 16.219 1 98.19 230 GLY A O 1
ATOM 1866 N N . VAL A 1 231 ? 10.727 30.859 14.914 1 98.69 231 VAL A N 1
ATOM 1867 C CA . VAL A 1 231 ? 10.391 29.453 15.07 1 98.69 231 VAL A CA 1
ATOM 1868 C C . VAL A 1 231 ? 11.531 28.594 14.531 1 98.69 231 VAL A C 1
ATOM 1870 O O . VAL A 1 231 ? 12.102 28.891 13.484 1 98.69 231 VAL A O 1
ATOM 1873 N N . LYS A 1 232 ? 11.805 27.484 15.219 1 98.56 232 LYS A N 1
ATOM 1874 C CA . LYS A 1 232 ? 12.977 26.688 14.859 1 98.56 232 LYS A CA 1
ATOM 1875 C C . LYS A 1 232 ? 12.578 25.281 14.469 1 98.56 232 LYS A C 1
ATOM 1877 O O . LYS A 1 232 ? 13.438 24.469 14.102 1 98.56 232 LYS A O 1
ATOM 1882 N N . SER A 1 233 ? 11.367 24.922 14.586 1 98.81 233 SER A N 1
ATOM 1883 C CA . SER A 1 233 ? 10.82 23.641 14.156 1 98.81 233 SER A CA 1
ATOM 1884 C C . SER A 1 233 ? 9.492 23.812 13.43 1 98.81 233 SER A C 1
ATOM 1886 O O . SER A 1 233 ? 8.547 24.375 13.984 1 98.81 233 SER A O 1
ATOM 1888 N N . PHE A 1 234 ? 9.477 23.375 12.195 1 98.81 234 PHE A N 1
ATOM 1889 C CA . PHE A 1 234 ? 8.273 23.562 11.391 1 98.81 234 PHE A CA 1
ATOM 1890 C C . PHE A 1 234 ? 7.973 22.312 10.57 1 98.81 234 PHE A C 1
ATOM 1892 O O . PHE A 1 234 ? 8.883 21.688 10.023 1 98.81 234 PHE A O 1
ATOM 1899 N N . SER A 1 235 ? 6.684 21.922 10.523 1 98.81 235 SER A N 1
ATOM 1900 C CA . SER A 1 235 ? 6.227 20.797 9.688 1 98.81 235 SER A CA 1
ATOM 1901 C C . SER A 1 235 ? 5.371 21.297 8.531 1 98.81 235 SER A C 1
ATOM 1903 O O . SER A 1 235 ? 4.293 21.859 8.742 1 98.81 235 SER A O 1
ATOM 1905 N N . VAL A 1 236 ? 5.883 21.109 7.312 1 98.75 236 VAL A N 1
ATOM 1906 C CA . VAL A 1 236 ? 5.051 21.25 6.125 1 98.75 236 VAL A CA 1
ATOM 1907 C C . VAL A 1 236 ? 4.219 20 5.91 1 98.75 236 VAL A C 1
ATOM 1909 O O . VAL A 1 236 ? 4.629 18.906 6.305 1 98.75 236 VAL A O 1
ATOM 1912 N N . SER A 1 237 ? 3.049 20.172 5.34 1 98.25 237 SER A N 1
ATOM 1913 C CA . SER A 1 237 ? 2.178 19.016 5.23 1 98.25 237 SER A CA 1
ATOM 1914 C C . SER A 1 237 ? 1.394 19.031 3.922 1 98.25 237 SER A C 1
ATOM 1916 O O . SER A 1 237 ? 1.316 20.062 3.252 1 98.25 237 SER A O 1
ATOM 1918 N N . PHE A 1 238 ? 0.928 17.922 3.486 1 98.06 238 PHE A N 1
ATOM 1919 C CA . PHE A 1 238 ? -0.053 17.781 2.416 1 98.06 238 PHE A CA 1
ATOM 1920 C C . PHE A 1 238 ? -0.813 16.469 2.547 1 98.06 238 PHE A C 1
ATOM 1922 O O . PHE A 1 238 ? -0.518 15.656 3.43 1 98.06 238 PHE A O 1
ATOM 1929 N N . SER A 1 239 ? -1.841 16.328 1.812 1 96.94 239 SER A N 1
ATOM 1930 C CA . SER A 1 239 ? -2.68 15.133 1.925 1 96.94 239 SER A CA 1
ATOM 1931 C C . SER A 1 239 ? -2.586 14.266 0.671 1 96.94 239 SER A C 1
ATOM 1933 O O . SER A 1 239 ? -2.127 14.734 -0.375 1 96.94 239 SER A O 1
ATOM 1935 N N . GLN A 1 240 ? -3.02 13.086 0.867 1 96.88 240 GLN A N 1
ATOM 1936 C CA . GLN A 1 240 ? -3.141 12.148 -0.25 1 96.88 240 GLN A CA 1
ATOM 1937 C C . GLN A 1 240 ? -3.943 12.766 -1.394 1 96.88 240 GLN A C 1
ATOM 1939 O O . GLN A 1 240 ? -5.027 13.312 -1.176 1 96.88 240 GLN A O 1
ATOM 1944 N N . SER A 1 241 ? -3.418 12.695 -2.625 1 95.31 241 SER A N 1
ATOM 1945 C CA . SER A 1 241 ? -4.016 13.383 -3.768 1 95.31 241 SER A CA 1
ATOM 1946 C C . SER A 1 241 ? -4.852 12.422 -4.609 1 95.31 241 SER A C 1
ATOM 1948 O O . SER A 1 241 ? -5.723 12.852 -5.371 1 95.31 241 SER A O 1
ATOM 1950 N N . GLY A 1 242 ? -4.547 11.18 -4.574 1 94 242 GLY A N 1
ATOM 1951 C CA . GLY A 1 242 ? -5.199 10.203 -5.43 1 94 242 GLY A CA 1
ATOM 1952 C C . GLY A 1 242 ? -4.258 9.562 -6.43 1 94 242 GLY A C 1
ATOM 1953 O O . GLY A 1 242 ? -4.621 8.586 -7.094 1 94 242 GLY A O 1
ATOM 1954 N N . SER A 1 243 ? -3.098 10.086 -6.562 1 96.5 243 SER A N 1
ATOM 1955 C CA . SER A 1 243 ? -2.033 9.531 -7.391 1 96.5 243 SER A CA 1
ATOM 1956 C C . SER A 1 243 ? -0.787 9.234 -6.562 1 96.5 243 SER A C 1
ATOM 1958 O O . SER A 1 243 ? -0.198 10.141 -5.973 1 96.5 243 SER A O 1
ATOM 1960 N N . VAL A 1 244 ? -0.38 7.977 -6.539 1 97.06 244 VAL A N 1
ATOM 1961 C CA . VAL A 1 244 ? 0.763 7.559 -5.734 1 97.06 244 VAL A CA 1
ATOM 1962 C C . VAL A 1 244 ? 2.014 8.312 -6.18 1 97.06 244 VAL A C 1
ATOM 1964 O O . VAL A 1 244 ? 2.719 8.898 -5.359 1 97.06 244 VAL A O 1
ATOM 1967 N N . ASN A 1 245 ? 2.238 8.344 -7.465 1 97.62 245 ASN A N 1
ATOM 1968 C CA . ASN A 1 245 ? 3.422 9.008 -8.008 1 97.62 245 ASN A CA 1
ATOM 1969 C C . ASN A 1 245 ? 3.426 10.5 -7.695 1 97.62 245 ASN A C 1
ATOM 1971 O O . ASN A 1 245 ? 4.465 11.062 -7.348 1 97.62 245 ASN A O 1
ATOM 1975 N N . GLN A 1 246 ? 2.314 11.117 -7.863 1 98.19 246 GLN A N 1
ATOM 1976 C CA . GLN A 1 246 ? 2.252 12.555 -7.625 1 98.19 246 GLN A CA 1
ATOM 1977 C C . GLN A 1 246 ? 2.492 12.875 -6.152 1 98.19 246 GLN A C 1
ATOM 1979 O O . GLN A 1 246 ? 3.102 13.898 -5.824 1 98.19 246 GLN A O 1
ATOM 1984 N N . ASP A 1 247 ? 1.978 12.016 -5.254 1 98.31 247 ASP A N 1
ATOM 1985 C CA . ASP A 1 247 ? 2.236 12.211 -3.83 1 98.31 247 ASP A CA 1
ATOM 1986 C C . ASP A 1 247 ? 3.729 12.094 -3.521 1 98.31 247 ASP A C 1
ATOM 1988 O O . ASP A 1 247 ? 4.273 12.898 -2.76 1 98.31 247 ASP A O 1
ATOM 1992 N N . ILE A 1 248 ? 4.375 11.109 -4.098 1 98.31 248 ILE A N 1
ATOM 1993 C CA . ILE A 1 248 ? 5.805 10.906 -3.881 1 98.31 248 ILE A CA 1
ATOM 1994 C C . ILE A 1 248 ? 6.582 12.117 -4.402 1 98.31 248 ILE A C 1
ATOM 1996 O O . ILE A 1 248 ? 7.449 12.648 -3.707 1 98.31 248 ILE A O 1
ATOM 2000 N N . VAL A 1 249 ? 6.238 12.578 -5.621 1 98.5 249 VAL A N 1
ATOM 2001 C CA . VAL A 1 249 ? 6.891 13.719 -6.25 1 98.5 249 VAL A CA 1
ATOM 2002 C C . VAL A 1 249 ? 6.672 14.969 -5.398 1 98.5 249 VAL A C 1
ATOM 2004 O O . VAL A 1 249 ? 7.609 15.742 -5.164 1 98.5 249 VAL A O 1
ATOM 2007 N N . THR A 1 250 ? 5.441 15.133 -4.918 1 98.75 250 THR A N 1
ATOM 2008 C CA . THR A 1 250 ? 5.121 16.281 -4.074 1 98.75 250 THR A CA 1
ATOM 2009 C C . THR A 1 250 ? 5.973 16.281 -2.809 1 98.75 250 THR A C 1
ATOM 2011 O O . THR A 1 250 ? 6.508 17.312 -2.412 1 98.75 250 THR A O 1
ATOM 2014 N N . GLY A 1 251 ? 6.086 15.117 -2.188 1 98.62 251 GLY A N 1
ATOM 2015 C CA . GLY A 1 251 ? 6.91 14.992 -0.998 1 98.62 251 GLY A CA 1
ATOM 2016 C C . GLY A 1 251 ? 8.367 15.336 -1.241 1 98.62 251 GLY A C 1
ATOM 2017 O O . GLY A 1 251 ? 8.977 16.062 -0.453 1 98.62 251 GLY A O 1
ATOM 2018 N N . ALA A 1 252 ? 8.938 14.883 -2.342 1 98.19 252 ALA A N 1
ATOM 2019 C CA . ALA A 1 252 ? 10.344 15.133 -2.674 1 98.19 252 ALA A CA 1
ATOM 2020 C C . ALA A 1 252 ? 10.586 16.609 -2.922 1 98.19 252 ALA A C 1
ATOM 2022 O O . ALA A 1 252 ? 11.555 17.188 -2.408 1 98.19 252 ALA A O 1
ATOM 2023 N N . VAL A 1 253 ? 9.688 17.234 -3.648 1 98.81 253 VAL A N 1
ATOM 2024 C CA . VAL A 1 253 ? 9.867 18.609 -4.07 1 98.81 253 VAL A CA 1
ATOM 2025 C C . VAL A 1 253 ? 9.664 19.547 -2.883 1 98.81 253 VAL A C 1
ATOM 2027 O O . VAL A 1 253 ? 10.438 20.484 -2.682 1 98.81 253 VAL A O 1
ATOM 2030 N N . ILE A 1 254 ? 8.656 19.281 -2.07 1 98.88 254 ILE A N 1
ATOM 2031 C CA . ILE A 1 254 ? 8.383 20.172 -0.952 1 98.88 254 ILE A CA 1
ATOM 2032 C C . ILE A 1 254 ? 9.523 20.109 0.06 1 98.88 254 ILE A C 1
ATOM 2034 O O . ILE A 1 254 ? 9.898 21.125 0.648 1 98.88 254 ILE A O 1
ATOM 2038 N N . ARG A 1 255 ? 10.062 18.969 0.316 1 98.25 255 ARG A N 1
ATOM 2039 C CA . ARG A 1 255 ? 11.188 18.828 1.233 1 98.25 255 ARG A CA 1
ATOM 2040 C C . ARG A 1 255 ? 12.398 19.609 0.744 1 98.25 255 ARG A C 1
ATOM 2042 O O . ARG A 1 255 ? 13.008 20.359 1.512 1 98.25 255 ARG A O 1
ATOM 2049 N N . LYS A 1 256 ? 12.711 19.422 -0.514 1 98.44 256 LYS A N 1
ATOM 2050 C CA . LYS A 1 256 ? 13.859 20.094 -1.12 1 98.44 256 LYS A CA 1
ATOM 2051 C C . LYS A 1 256 ? 13.688 21.609 -1.086 1 98.44 256 LYS A C 1
ATOM 2053 O O . LYS A 1 256 ? 14.609 22.328 -0.687 1 98.44 256 LYS A O 1
ATOM 2058 N N . LEU A 1 257 ? 12.531 22.062 -1.476 1 98.88 257 LEU A N 1
ATOM 2059 C CA . LEU A 1 257 ? 12.32 23.5 -1.607 1 98.88 257 LEU A CA 1
ATOM 2060 C C . LEU A 1 257 ? 12.141 24.141 -0.24 1 98.88 257 LEU A C 1
ATOM 2062 O O . LEU A 1 257 ? 12.492 25.312 -0.05 1 98.88 257 LEU A O 1
ATOM 2066 N N . ALA A 1 258 ? 11.57 23.391 0.718 1 98.88 258 ALA A N 1
ATOM 2067 C CA . ALA A 1 258 ? 11.492 23.922 2.076 1 98.88 258 ALA A CA 1
ATOM 2068 C C . ALA A 1 258 ? 12.875 24.219 2.631 1 98.88 258 ALA A C 1
ATOM 2070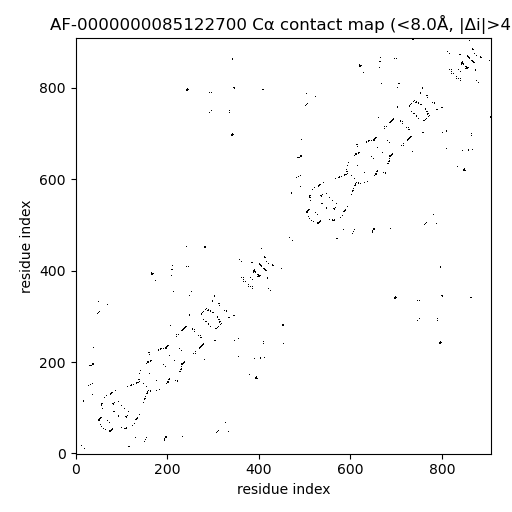 O O . ALA A 1 258 ? 13.109 25.297 3.186 1 98.88 258 ALA A O 1
ATOM 2071 N N . LYS A 1 259 ? 13.781 23.359 2.469 1 98.44 259 LYS A N 1
ATOM 2072 C CA . LYS A 1 259 ? 15.156 23.562 2.91 1 98.44 259 LYS A CA 1
ATOM 2073 C C . LYS A 1 259 ? 15.805 24.734 2.16 1 98.44 259 LYS A C 1
ATOM 2075 O O . LYS A 1 259 ? 16.469 25.578 2.766 1 98.44 259 LYS A O 1
ATOM 2080 N N . HIS A 1 260 ? 15.625 24.766 0.893 1 98.69 260 HIS A N 1
ATOM 2081 C CA . HIS A 1 260 ? 16.188 25.812 0.042 1 98.69 260 HIS A CA 1
ATOM 2082 C C . HIS A 1 260 ? 15.758 27.188 0.493 1 98.69 260 HIS A C 1
ATOM 2084 O O . HIS A 1 260 ? 16.594 28.078 0.722 1 98.69 260 HIS A O 1
ATOM 2090 N N . TYR A 1 261 ? 14.484 27.359 0.66 1 98.75 261 TYR A N 1
ATOM 2091 C CA . TYR A 1 261 ? 13.969 28.688 0.949 1 98.75 261 TYR A CA 1
ATOM 2092 C C . TYR A 1 261 ? 14.234 29.078 2.4 1 98.75 261 TYR A C 1
ATOM 2094 O O . TYR A 1 261 ? 14.422 30.25 2.711 1 98.75 261 TYR A O 1
ATOM 2102 N N . ALA A 1 262 ? 14.219 28.078 3.318 1 98.75 262 ALA A N 1
ATOM 2103 C CA . ALA A 1 262 ? 14.648 28.375 4.68 1 98.75 262 ALA A CA 1
ATOM 2104 C C . ALA A 1 262 ? 16.062 28.969 4.695 1 98.75 262 ALA A C 1
ATOM 2106 O O . ALA A 1 262 ? 16.328 29.953 5.387 1 98.75 262 ALA A O 1
ATOM 2107 N N . ASN A 1 263 ? 16.969 28.406 3.939 1 98.31 263 ASN A N 1
ATOM 2108 C CA . ASN A 1 263 ? 18.328 28.875 3.836 1 98.31 263 ASN A CA 1
ATOM 2109 C C . ASN A 1 263 ? 18.391 30.281 3.221 1 98.31 263 ASN A C 1
ATOM 2111 O O . ASN A 1 263 ? 19.203 31.109 3.645 1 98.31 263 ASN A O 1
ATOM 2115 N N . GLU A 1 264 ? 17.609 30.516 2.295 1 97.19 264 GLU A N 1
ATOM 2116 C CA . GLU A 1 264 ? 17.609 31.766 1.562 1 97.19 264 GLU A CA 1
ATOM 2117 C C . GLU A 1 264 ? 17.281 32.938 2.482 1 97.19 264 GLU A C 1
ATOM 2119 O O . GLU A 1 264 ? 17.766 34.062 2.271 1 97.19 264 GLU A O 1
ATOM 2124 N N . ILE A 1 265 ? 16.5 32.656 3.514 1 96.5 265 ILE A N 1
ATOM 2125 C CA . ILE A 1 265 ? 16.125 33.781 4.391 1 96.5 265 ILE A CA 1
ATOM 2126 C C . ILE A 1 265 ? 16.969 33.719 5.664 1 96.5 265 ILE A C 1
ATOM 2128 O O . ILE A 1 265 ? 16.625 34.344 6.668 1 96.5 265 ILE A O 1
ATOM 2132 N N . GLY A 1 266 ? 17.969 32.875 5.688 1 97.31 266 GLY A N 1
ATOM 2133 C CA . GLY A 1 266 ? 18.922 32.812 6.797 1 97.31 266 GLY A CA 1
ATOM 2134 C C . GLY A 1 266 ? 18.422 31.969 7.953 1 97.31 266 GLY A C 1
ATOM 2135 O O . GLY A 1 266 ? 18.859 32.156 9.086 1 97.31 266 GLY A O 1
ATOM 2136 N N . CYS A 1 267 ? 17.484 31.094 7.715 1 98 267 CYS A N 1
ATOM 2137 C CA . CYS A 1 267 ? 16.906 30.25 8.758 1 98 267 CYS A CA 1
ATOM 2138 C C . CYS A 1 267 ? 17.188 28.781 8.477 1 98 267 CYS A C 1
ATOM 2140 O O . CYS A 1 267 ? 16.359 27.922 8.766 1 98 267 CYS A O 1
ATOM 2142 N N . GLY A 1 268 ? 18.344 28.469 7.941 1 97.12 268 GLY A N 1
ATOM 2143 C CA . GLY A 1 268 ? 18.703 27.125 7.539 1 97.12 268 GLY A CA 1
ATOM 2144 C C . GLY A 1 268 ? 18.906 26.188 8.711 1 97.12 268 GLY A C 1
ATOM 2145 O O . GLY A 1 268 ? 18.953 24.969 8.539 1 97.12 268 GLY A O 1
ATOM 2146 N N . ASP A 1 269 ? 18.969 26.703 9.875 1 97.25 269 ASP A N 1
ATOM 2147 C CA . ASP A 1 269 ? 19.203 25.875 11.055 1 97.25 269 ASP A CA 1
ATOM 2148 C C . ASP A 1 269 ? 17.906 25.328 11.625 1 97.25 269 ASP A C 1
ATOM 2150 O O . ASP A 1 269 ? 17.922 24.531 12.562 1 97.25 269 ASP A O 1
ATOM 2154 N N . ALA A 1 270 ? 16.75 25.797 11.055 1 98.12 270 ALA A N 1
ATOM 2155 C CA . ALA A 1 270 ? 15.453 25.297 11.523 1 98.12 270 ALA A CA 1
ATOM 2156 C C . ALA A 1 270 ? 15.25 23.844 11.109 1 98.12 270 ALA A C 1
ATOM 2158 O O . ALA A 1 270 ? 15.672 23.422 10.031 1 98.12 270 ALA A O 1
ATOM 2159 N N . GLU A 1 271 ? 14.617 23.047 12.008 1 98.19 271 GLU A N 1
ATOM 2160 C CA . GLU A 1 271 ? 14.211 21.688 11.688 1 98.19 271 GLU A CA 1
ATOM 2161 C C . GLU A 1 271 ? 12.914 21.672 10.883 1 98.19 271 GLU A C 1
ATOM 2163 O O . GLU A 1 271 ? 11.898 22.219 11.32 1 98.19 271 GLU A O 1
ATOM 2168 N N . ILE A 1 272 ? 12.992 21.125 9.711 1 98.69 272 ILE A N 1
ATOM 2169 C CA . ILE A 1 272 ? 11.812 21.047 8.852 1 98.69 272 ILE A CA 1
ATOM 2170 C C . ILE A 1 272 ? 11.375 19.594 8.703 1 98.69 272 ILE A C 1
ATOM 2172 O O . ILE A 1 272 ? 12.203 18.719 8.422 1 98.69 272 ILE A O 1
ATOM 2176 N N . HIS A 1 273 ? 10.102 19.297 8.922 1 98.69 273 HIS A N 1
ATOM 2177 C CA . HIS A 1 273 ? 9.547 17.938 8.852 1 98.69 273 HIS A CA 1
ATOM 2178 C C . HIS A 1 273 ? 8.383 17.875 7.863 1 98.69 273 HIS A C 1
ATOM 2180 O O . HIS A 1 273 ? 7.809 18.906 7.504 1 98.69 273 HIS A O 1
ATOM 2186 N N . LEU A 1 274 ? 8.102 16.703 7.395 1 98.75 274 LEU A N 1
ATOM 2187 C CA . LEU A 1 274 ? 7.02 16.484 6.445 1 98.75 274 LEU A CA 1
ATOM 2188 C C . LEU A 1 274 ? 5.91 15.641 7.07 1 98.75 274 LEU A C 1
ATOM 2190 O O . LEU A 1 274 ? 6.156 14.539 7.559 1 98.75 274 LEU A O 1
ATOM 2194 N N . VAL A 1 275 ? 4.734 16.188 7.066 1 98.81 275 VAL A N 1
ATOM 2195 C CA . VAL A 1 275 ? 3.561 15.5 7.594 1 98.81 275 VAL A CA 1
ATOM 2196 C C . VAL A 1 275 ? 2.629 15.117 6.445 1 98.81 275 VAL A C 1
ATOM 2198 O O . VAL A 1 275 ? 2.365 15.93 5.555 1 98.81 275 VAL A O 1
ATOM 2201 N N . TYR A 1 276 ? 2.209 13.891 6.434 1 98.56 276 TYR A N 1
ATOM 2202 C CA . TYR A 1 276 ? 1.302 13.367 5.418 1 98.56 276 TYR A CA 1
ATOM 2203 C C . TYR A 1 276 ? -0.068 13.062 6.016 1 98.56 276 TYR A C 1
ATOM 2205 O O . TYR A 1 276 ? -0.176 12.32 6.992 1 98.56 276 TYR A O 1
ATOM 2213 N N . HIS A 1 277 ? -1.09 13.688 5.422 1 97.62 277 HIS A N 1
ATOM 2214 C CA . HIS A 1 277 ? -2.467 13.406 5.809 1 97.62 277 HIS A CA 1
ATOM 2215 C C . HIS A 1 277 ? -3.074 12.312 4.93 1 97.62 277 HIS A C 1
ATOM 2217 O O . HIS A 1 277 ? -3.006 12.391 3.703 1 97.62 277 HIS A O 1
ATOM 2223 N N . GLN A 1 278 ? -3.656 11.328 5.59 1 96.25 278 GLN A N 1
ATOM 2224 C CA . GLN A 1 278 ? -4.422 10.352 4.816 1 96.25 278 GLN A CA 1
ATOM 2225 C C . GLN A 1 278 ? -5.578 11.023 4.078 1 96.25 278 GLN A C 1
ATOM 2227 O O . GLN A 1 278 ? -5.84 12.211 4.273 1 96.25 278 GLN A O 1
ATOM 2232 N N . TRP A 1 279 ? -6.191 10.305 3.209 1 94.62 279 TRP A N 1
ATOM 2233 C CA . TRP A 1 279 ? -7.207 10.805 2.289 1 94.62 279 TRP A CA 1
ATOM 2234 C C . TRP A 1 279 ? -8.211 11.688 3.018 1 94.62 279 TRP A C 1
ATOM 2236 O O . TRP A 1 279 ? -8.758 11.297 4.051 1 94.62 279 TRP A O 1
ATOM 2246 N N . MET A 1 280 ? -8.359 12.82 2.447 1 91.94 280 MET A N 1
ATOM 2247 C CA . MET A 1 280 ? -9.18 13.828 3.111 1 91.94 280 MET A CA 1
ATOM 2248 C C . MET A 1 280 ? -10.555 13.938 2.455 1 91.94 280 MET A C 1
ATOM 2250 O O . MET A 1 280 ? -11.438 14.617 2.967 1 91.94 280 MET A O 1
ATOM 2254 N N . GLY A 1 281 ? -10.75 13.305 1.338 1 87.38 281 GLY A N 1
ATOM 2255 C CA . GLY A 1 281 ? -12.039 13.359 0.652 1 87.38 281 GLY A CA 1
ATOM 2256 C C . GLY A 1 281 ? -13.055 12.391 1.223 1 87.38 281 GLY A C 1
ATOM 2257 O O . GLY A 1 281 ? -12.891 11.898 2.338 1 87.38 281 GLY A O 1
ATOM 2258 N N . ALA A 1 282 ? -14.078 12.172 0.472 1 86.94 282 ALA A N 1
ATOM 2259 C CA . ALA A 1 282 ? -15.18 11.312 0.912 1 86.94 282 ALA A CA 1
ATOM 2260 C C . ALA A 1 282 ? -14.719 9.867 1.057 1 86.94 282 ALA A C 1
ATOM 2262 O O . ALA A 1 282 ? -14.062 9.328 0.165 1 86.94 282 ALA A O 1
ATOM 2263 N N . PHE A 1 283 ? -15.055 9.258 2.141 1 90 283 PHE A N 1
ATOM 2264 C CA . PHE A 1 283 ? -14.75 7.855 2.398 1 90 283 PHE A CA 1
ATOM 2265 C C . PHE A 1 283 ? -15.875 6.957 1.916 1 90 283 PHE A C 1
ATOM 2267 O O . PHE A 1 283 ? -17.031 7.383 1.847 1 90 283 PHE A O 1
ATOM 2274 N N . PRO A 1 284 ? -15.508 5.734 1.568 1 90.69 284 PRO A N 1
ATOM 2275 C CA . PRO A 1 284 ? -16.578 4.773 1.273 1 90.69 284 PRO A CA 1
ATOM 2276 C C . PRO A 1 284 ? -17.453 4.465 2.49 1 90.69 284 PRO A C 1
ATOM 2278 O O . PRO A 1 284 ? -16.953 4.465 3.621 1 90.69 284 PRO A O 1
ATOM 2281 N N . MET A 1 285 ? -18.719 4.148 2.254 1 89.56 285 MET A N 1
ATOM 2282 C CA . MET A 1 285 ? -19.625 3.787 3.33 1 89.56 285 MET A CA 1
ATOM 2283 C C . MET A 1 285 ? -19.281 2.424 3.914 1 89.56 285 MET A C 1
ATOM 2285 O O . MET A 1 285 ? -19.453 2.191 5.109 1 89.56 285 MET A O 1
ATOM 2289 N N . ASP A 1 286 ? -18.828 1.537 3.057 1 91.62 286 ASP A N 1
ATOM 2290 C CA . ASP A 1 286 ? -18.375 0.226 3.52 1 91.62 286 ASP A CA 1
ATOM 2291 C C . ASP A 1 286 ? -17.109 0.339 4.359 1 91.62 286 ASP A C 1
ATOM 2293 O O . ASP A 1 286 ? -16.062 0.762 3.861 1 91.62 286 ASP A O 1
ATOM 2297 N N . GLN A 1 287 ? -17.141 -0.049 5.586 1 91.75 287 GLN A N 1
ATOM 2298 C CA . GLN A 1 287 ? -16.047 0.118 6.531 1 91.75 287 GLN A CA 1
ATOM 2299 C C . GLN A 1 287 ? -14.836 -0.718 6.117 1 91.75 287 GLN A C 1
ATOM 2301 O O . GLN A 1 287 ? -13.695 -0.352 6.406 1 91.75 287 GLN A O 1
ATOM 2306 N N . ASN A 1 288 ? -15.086 -1.833 5.469 1 91.38 288 ASN A N 1
ATOM 2307 C CA . ASN A 1 288 ? -13.961 -2.625 4.973 1 91.38 288 ASN A CA 1
ATOM 2308 C C . ASN A 1 288 ? -13.156 -1.862 3.922 1 91.38 288 ASN A C 1
ATOM 2310 O O . ASN A 1 288 ? -11.93 -1.847 3.967 1 91.38 288 ASN A O 1
ATOM 2314 N N . PHE A 1 289 ? -13.93 -1.251 3.053 1 93.75 289 PHE A N 1
ATOM 2315 C CA . PHE A 1 289 ? -13.273 -0.453 2.023 1 93.75 289 PHE A CA 1
ATOM 2316 C C . PHE A 1 289 ? -12.531 0.725 2.645 1 93.75 289 PHE A C 1
ATOM 2318 O O . PHE A 1 289 ? -11.43 1.063 2.215 1 93.75 289 PHE A O 1
ATOM 2325 N N . SER A 1 290 ? -13.109 1.309 3.66 1 94.25 290 SER A N 1
ATOM 2326 C CA . SER A 1 290 ? -12.445 2.389 4.379 1 94.25 290 SER A CA 1
ATOM 2327 C C . SER A 1 290 ? -11.117 1.923 4.973 1 94.25 290 SER A C 1
ATOM 2329 O O . SER A 1 290 ? -10.109 2.631 4.891 1 94.25 290 SER A O 1
ATOM 2331 N N . SER A 1 291 ? -11.172 0.763 5.516 1 94.06 291 SER A N 1
ATOM 2332 C CA . SER A 1 291 ? -9.961 0.201 6.109 1 94.06 291 SER A CA 1
ATOM 2333 C C . SER A 1 291 ? -8.883 -0.035 5.055 1 94.06 291 SER A C 1
ATOM 2335 O O . SER A 1 291 ? -7.699 0.178 5.309 1 94.06 291 SER A O 1
ATOM 2337 N N . GLN A 1 292 ? -9.312 -0.497 3.852 1 94.81 292 GLN A N 1
ATOM 2338 C CA . GLN A 1 292 ? -8.367 -0.694 2.756 1 94.81 292 GLN A CA 1
ATOM 2339 C C . GLN A 1 292 ? -7.738 0.629 2.326 1 94.81 292 GLN A C 1
ATOM 2341 O O . GLN A 1 292 ? -6.531 0.7 2.082 1 94.81 292 GLN A O 1
ATOM 2346 N N . LEU A 1 293 ? -8.555 1.616 2.258 1 95.56 293 LEU A N 1
ATOM 2347 C CA . LEU A 1 293 ? -8.078 2.943 1.882 1 95.56 293 LEU A CA 1
ATOM 2348 C C . LEU A 1 293 ? -7.039 3.451 2.875 1 95.56 293 LEU A C 1
ATOM 2350 O O . LEU A 1 293 ? -6 3.98 2.475 1 95.56 293 LEU A O 1
ATOM 2354 N N . ILE A 1 294 ? -7.305 3.27 4.086 1 95.94 294 ILE A N 1
ATOM 2355 C CA . ILE A 1 294 ? -6.406 3.725 5.145 1 95.94 294 ILE A CA 1
ATOM 2356 C C . ILE A 1 294 ? -5.09 2.955 5.07 1 95.94 294 ILE A C 1
ATOM 2358 O O . ILE A 1 294 ? -4.012 3.539 5.211 1 95.94 294 ILE A O 1
ATOM 2362 N N . SER A 1 295 ? -5.172 1.651 4.836 1 95.69 295 SER A N 1
ATOM 2363 C CA . SER A 1 295 ? -3.977 0.831 4.672 1 95.69 295 SER A CA 1
ATOM 2364 C C . SER A 1 295 ? -3.125 1.32 3.506 1 95.69 295 SER A C 1
ATOM 2366 O O . SER A 1 295 ? -1.907 1.456 3.635 1 95.69 295 SER A O 1
ATOM 2368 N N . LEU A 1 296 ? -3.787 1.579 2.449 1 96.12 296 LEU A N 1
ATOM 2369 C CA . LEU A 1 296 ? -3.092 2.07 1.264 1 96.12 296 LEU A CA 1
ATOM 2370 C C . LEU A 1 296 ? -2.432 3.416 1.539 1 96.12 296 LEU A C 1
ATOM 2372 O O . LEU A 1 296 ? -1.281 3.637 1.157 1 96.12 296 LEU A O 1
ATOM 2376 N N . SER A 1 297 ? -3.15 4.246 2.186 1 97 297 SER A N 1
ATOM 2377 C CA . SER A 1 297 ? -2.625 5.562 2.525 1 97 297 SER A CA 1
ATOM 2378 C C . SER A 1 297 ? -1.36 5.453 3.371 1 97 297 SER A C 1
ATOM 2380 O O . SER A 1 297 ? -0.44 6.262 3.229 1 97 297 SER A O 1
ATOM 2382 N N . THR A 1 298 ? -1.367 4.488 4.254 1 97.31 298 THR A N 1
ATOM 2383 C CA . THR A 1 298 ? -0.212 4.27 5.117 1 97.31 298 THR A CA 1
ATOM 2384 C C . THR A 1 298 ? 1.006 3.857 4.297 1 97.31 298 THR A C 1
ATOM 2386 O O . THR A 1 298 ? 2.105 4.375 4.508 1 97.31 298 THR A O 1
ATOM 2389 N N . ALA A 1 299 ? 0.78 2.99 3.367 1 96.5 299 ALA A N 1
ATOM 2390 C CA . ALA A 1 299 ? 1.872 2.568 2.492 1 96.5 299 ALA A CA 1
ATOM 2391 C C . ALA A 1 299 ? 2.402 3.742 1.674 1 96.5 299 ALA A C 1
ATOM 2393 O O . ALA A 1 299 ? 3.615 3.896 1.513 1 96.5 299 ALA A O 1
ATOM 2394 N N . ILE A 1 300 ? 1.542 4.598 1.168 1 97.38 300 ILE A N 1
ATOM 2395 C CA . ILE A 1 300 ? 1.934 5.746 0.363 1 97.38 300 ILE A CA 1
ATOM 2396 C C . ILE A 1 300 ? 2.732 6.727 1.219 1 97.38 300 ILE A C 1
ATOM 2398 O O . ILE A 1 300 ? 3.74 7.277 0.767 1 97.38 300 ILE A O 1
ATOM 2402 N N . ALA A 1 301 ? 2.273 6.898 2.447 1 98.19 301 ALA A N 1
ATOM 2403 C CA . ALA A 1 301 ? 2.982 7.789 3.359 1 98.19 301 ALA A CA 1
ATOM 2404 C C . ALA A 1 301 ? 4.438 7.355 3.531 1 98.19 301 ALA A C 1
ATOM 2406 O O . ALA A 1 301 ? 5.336 8.195 3.592 1 98.19 301 ALA A O 1
ATOM 2407 N N . ALA A 1 302 ? 4.648 6.094 3.631 1 96.75 302 ALA A N 1
ATOM 2408 C CA . ALA A 1 302 ? 6 5.555 3.766 1 96.75 302 ALA A CA 1
ATOM 2409 C C . ALA A 1 302 ? 6.832 5.848 2.521 1 96.75 302 ALA A C 1
ATOM 2411 O O . ALA A 1 302 ? 7.996 6.238 2.625 1 96.75 302 ALA A O 1
ATOM 2412 N N . MET A 1 303 ? 6.238 5.727 1.373 1 96.12 303 MET A N 1
ATOM 2413 C CA . MET A 1 303 ? 6.945 5.969 0.118 1 96.12 303 MET A CA 1
ATOM 2414 C C . MET A 1 303 ? 7.254 7.449 -0.055 1 96.12 303 MET A C 1
ATOM 2416 O O . MET A 1 303 ? 8.273 7.812 -0.651 1 96.12 303 MET A O 1
ATOM 2420 N N . VAL A 1 304 ? 6.359 8.25 0.41 1 97.25 304 VAL A N 1
ATOM 2421 C CA . VAL A 1 304 ? 6.535 9.703 0.386 1 97.25 304 VAL A CA 1
ATOM 2422 C C . VAL A 1 304 ? 7.695 10.094 1.297 1 97.25 304 VAL A C 1
ATOM 2424 O O . VAL A 1 304 ? 8.359 11.102 1.061 1 97.25 304 VAL A O 1
ATOM 2427 N N . GLY A 1 305 ? 7.98 9.289 2.279 1 96.5 305 GLY A N 1
ATOM 2428 C CA . GLY A 1 305 ? 9.008 9.594 3.262 1 96.5 305 GLY A CA 1
ATOM 2429 C C . GLY A 1 305 ? 8.555 10.586 4.316 1 96.5 305 GLY A C 1
ATOM 2430 O O . GLY A 1 305 ? 9.32 11.453 4.734 1 96.5 305 GLY A O 1
ATOM 2431 N N . ALA A 1 306 ? 7.309 10.5 4.738 1 98.12 306 ALA A N 1
ATOM 2432 C CA . ALA A 1 306 ? 6.762 11.422 5.73 1 98.12 306 ALA A CA 1
ATOM 2433 C C . ALA A 1 306 ? 7.379 11.18 7.105 1 98.12 306 ALA A C 1
ATOM 2435 O O . ALA A 1 306 ? 7.754 10.047 7.43 1 98.12 306 ALA A O 1
ATOM 2436 N N . ASP A 1 307 ? 7.508 12.203 7.902 1 98.44 307 ASP A N 1
ATOM 2437 C CA . ASP A 1 307 ? 7.992 12.102 9.273 1 98.44 307 ASP A CA 1
ATOM 2438 C C . ASP A 1 307 ? 6.848 11.812 10.242 1 98.44 307 ASP A C 1
ATOM 2440 O O . ASP A 1 307 ? 7.07 11.289 11.336 1 98.44 307 ASP A O 1
ATOM 2444 N N . LYS A 1 308 ? 5.699 12.117 9.82 1 98.56 308 LYS A N 1
ATOM 2445 C CA . LYS A 1 308 ? 4.48 11.93 10.602 1 98.56 308 LYS A CA 1
ATOM 2446 C C . LYS A 1 308 ? 3.275 11.695 9.695 1 98.56 308 LYS A C 1
ATOM 2448 O O . LYS A 1 308 ? 3.172 12.305 8.625 1 98.56 308 LYS A O 1
ATOM 2453 N N . ILE A 1 309 ? 2.42 10.789 10.141 1 98.25 309 ILE A N 1
ATOM 2454 C CA . ILE A 1 309 ? 1.193 10.508 9.406 1 98.25 309 ILE A CA 1
ATOM 2455 C C . ILE A 1 309 ? -0.018 10.797 10.297 1 98.25 309 ILE A C 1
ATOM 2457 O O . ILE A 1 309 ? -0.01 10.484 11.492 1 98.25 309 ILE A O 1
ATOM 2461 N N . ILE A 1 310 ? -0.952 11.516 9.758 1 97.38 310 ILE A N 1
ATOM 2462 C CA . ILE A 1 310 ? -2.232 11.734 10.43 1 97.38 310 ILE A CA 1
ATOM 2463 C C . ILE A 1 310 ? -3.264 10.742 9.891 1 97.38 310 ILE A C 1
ATOM 2465 O O . ILE A 1 310 ? -3.559 10.727 8.695 1 97.38 310 ILE A O 1
ATOM 2469 N N . THR A 1 311 ? -3.852 9.984 10.781 1 95.75 311 THR A N 1
ATOM 2470 C CA . THR A 1 311 ? -4.656 8.844 10.336 1 95.75 311 THR A CA 1
ATOM 2471 C C . THR A 1 311 ? -6.145 9.18 10.406 1 95.75 311 THR A C 1
ATOM 2473 O O . THR A 1 311 ? -6.562 10.016 11.219 1 95.75 311 THR A O 1
ATOM 2476 N N . LYS A 1 312 ? -6.844 8.539 9.547 1 93.94 312 LYS A N 1
ATOM 2477 C CA . LYS A 1 312 ? -8.305 8.492 9.555 1 93.94 312 LYS A CA 1
ATOM 2478 C C . LYS A 1 312 ? -8.805 7.18 10.148 1 93.94 312 LYS A C 1
ATOM 2480 O O . LYS A 1 312 ? -8.016 6.367 10.633 1 93.94 312 LYS A O 1
ATOM 2485 N N . THR A 1 313 ? -10.102 7.047 10.305 1 92.44 313 THR A N 1
ATOM 2486 C CA . THR A 1 313 ? -10.672 5.793 10.797 1 92.44 313 THR A CA 1
ATOM 2487 C C . THR A 1 313 ? -11.688 5.238 9.805 1 92.44 313 THR A C 1
ATOM 2489 O O . THR A 1 313 ? -12.109 5.938 8.883 1 92.44 313 THR A O 1
ATOM 2492 N N . LYS A 1 314 ? -12.031 3.998 10.031 1 91.31 314 LYS A N 1
ATOM 2493 C CA . LYS A 1 314 ? -12.969 3.322 9.141 1 91.31 314 LYS A CA 1
ATOM 2494 C C . LYS A 1 314 ? -14.383 3.877 9.312 1 91.31 314 LYS A C 1
ATOM 2496 O O . LYS A 1 314 ? -15.273 3.578 8.516 1 91.31 314 LYS A O 1
ATOM 2501 N N . GLN A 1 315 ? -14.555 4.758 10.289 1 88.44 315 GLN A N 1
ATOM 2502 C CA . GLN A 1 315 ? -15.883 5.293 10.578 1 88.44 315 GLN A CA 1
ATOM 2503 C C . GLN A 1 315 ? -16.031 6.715 10.039 1 88.44 315 GLN A C 1
ATOM 2505 O O . GLN A 1 315 ? -16.953 7.434 10.43 1 88.44 315 GLN A O 1
ATOM 2510 N N . GLU A 1 316 ? -15.164 7.129 9.133 1 80.75 316 GLU A N 1
ATOM 2511 C CA . GLU A 1 316 ? -15.148 8.492 8.625 1 80.75 316 GLU A CA 1
ATOM 2512 C C . GLU A 1 316 ? -16.484 8.859 7.984 1 80.75 316 GLU A C 1
ATOM 2514 O O . GLU A 1 316 ? -16.953 9.992 8.109 1 80.75 316 GLU A O 1
ATOM 2519 N N . ALA A 1 317 ? -17.078 7.871 7.312 1 77.81 317 ALA A N 1
ATOM 2520 C CA . ALA A 1 317 ? -18.312 8.148 6.586 1 77.81 317 ALA A CA 1
ATOM 2521 C C . ALA A 1 317 ? -19.516 8.18 7.527 1 77.81 317 ALA A C 1
ATOM 2523 O O . ALA A 1 317 ? -20.562 8.758 7.199 1 77.81 317 ALA A O 1
ATOM 2524 N N . SER A 1 318 ? -19.469 7.473 8.68 1 78.56 318 SER A N 1
ATOM 2525 C CA . SER A 1 318 ? -20.625 7.289 9.547 1 78.56 318 SER A CA 1
ATOM 2526 C C . SER A 1 318 ? -20.672 8.352 10.633 1 78.56 318 SER A C 1
ATOM 2528 O O . SER A 1 318 ? -21.688 8.5 11.328 1 78.56 318 SER A O 1
ATOM 2530 N N . GLY A 1 319 ? -19.703 9.117 10.828 1 73 319 GLY A N 1
ATOM 2531 C CA . GLY A 1 319 ? -19.75 10.141 11.859 1 73 319 GLY A CA 1
ATOM 2532 C C . GLY A 1 319 ? -18.453 10.234 12.656 1 73 319 GLY A C 1
ATOM 2533 O O . GLY A 1 319 ? -17.375 9.992 12.117 1 73 319 GLY A O 1
ATOM 2534 N N . ILE A 1 320 ? -18.609 10.648 13.945 1 70.69 320 ILE A N 1
ATOM 2535 C CA . ILE A 1 320 ? -17.453 10.836 14.805 1 70.69 320 ILE A CA 1
ATOM 2536 C C . ILE A 1 320 ? -16.875 9.477 15.211 1 70.69 320 ILE A C 1
ATOM 2538 O O . ILE A 1 320 ? -17.594 8.648 15.781 1 70.69 320 ILE A O 1
ATOM 2542 N N . PRO A 1 321 ? -15.734 9.219 14.883 1 82.12 321 PRO A N 1
ATOM 2543 C CA . PRO A 1 321 ? -15.133 7.918 15.195 1 82.12 321 PRO A CA 1
ATOM 2544 C C . PRO A 1 321 ? -15.086 7.637 16.688 1 82.12 321 PRO A C 1
ATOM 2546 O O . PRO A 1 321 ? -14.867 8.555 17.484 1 82.12 321 PRO A O 1
ATOM 2549 N N . THR A 1 322 ? -15.234 6.395 17.062 1 82.62 322 THR A N 1
ATOM 2550 C CA . THR A 1 322 ? -15.094 5.953 18.438 1 82.62 322 THR A CA 1
ATOM 2551 C C . THR A 1 322 ? -13.625 5.805 18.812 1 82.62 322 THR A C 1
ATOM 2553 O O . THR A 1 322 ? -12.758 5.77 17.938 1 82.62 322 THR A O 1
ATOM 2556 N N . LYS A 1 323 ? -13.391 5.715 20.078 1 81.94 323 LYS A N 1
ATOM 2557 C CA . LYS A 1 323 ? -12.023 5.492 20.562 1 81.94 323 LYS A CA 1
ATOM 2558 C C . LYS A 1 323 ? -11.5 4.137 20.094 1 81.94 323 LYS A C 1
ATOM 2560 O O . LYS A 1 323 ? -10.305 3.998 19.797 1 81.94 323 LYS A O 1
ATOM 2565 N N . GLU A 1 324 ? -12.414 3.152 20.016 1 86 324 GLU A N 1
ATOM 2566 C CA . GLU A 1 324 ? -12.023 1.819 19.562 1 86 324 GLU A CA 1
ATOM 2567 C C . GLU A 1 324 ? -11.594 1.833 18.094 1 86 324 GLU A C 1
ATOM 2569 O O . GLU A 1 324 ? -10.594 1.213 17.734 1 86 324 GLU A O 1
ATOM 2574 N N . ALA A 1 325 ? -12.336 2.572 17.297 1 87.62 325 ALA A N 1
ATOM 2575 C CA . ALA A 1 325 ? -12.008 2.676 15.875 1 87.62 325 ALA A CA 1
ATOM 2576 C C . ALA A 1 325 ? -10.656 3.354 15.672 1 87.62 325 ALA A C 1
ATOM 2578 O O . ALA A 1 325 ? -9.867 2.936 14.82 1 87.62 325 ALA A O 1
ATOM 2579 N N . ASN A 1 326 ? -10.43 4.316 16.453 1 87.19 326 ASN A N 1
ATOM 2580 C CA . ASN A 1 326 ? -9.148 5.02 16.375 1 87.19 326 ASN A CA 1
ATOM 2581 C C . ASN A 1 326 ? -7.992 4.121 16.797 1 87.19 326 ASN A C 1
ATOM 2583 O O . ASN A 1 326 ? -6.957 4.078 16.141 1 87.19 326 ASN A O 1
ATOM 2587 N N . ALA A 1 327 ? -8.195 3.441 17.875 1 85.62 327 ALA A N 1
ATOM 2588 C CA . ALA A 1 327 ? -7.152 2.549 18.359 1 85.62 327 ALA A CA 1
ATOM 2589 C C . ALA A 1 327 ? -6.84 1.457 17.344 1 85.62 327 ALA A C 1
ATOM 2591 O O . ALA A 1 327 ? -5.676 1.094 17.156 1 85.62 327 ALA A O 1
ATOM 2592 N N . GLU A 1 328 ? -7.863 0.97 16.766 1 89.94 328 GLU A N 1
ATOM 2593 C CA . GLU A 1 328 ? -7.68 -0.052 15.75 1 89.94 328 GLU A CA 1
ATOM 2594 C C . GLU A 1 328 ? -6.855 0.479 14.578 1 89.94 328 GLU A C 1
ATOM 2596 O O . GLU A 1 328 ? -5.949 -0.2 14.094 1 89.94 328 GLU A O 1
ATOM 2601 N N . THR A 1 329 ? -7.199 1.644 14.164 1 92.62 329 THR A N 1
ATOM 2602 C CA . THR A 1 329 ? -6.477 2.25 13.055 1 92.62 329 THR A CA 1
ATOM 2603 C C . THR A 1 329 ? -5.008 2.455 13.406 1 92.62 329 THR A C 1
ATOM 2605 O O . THR A 1 329 ? -4.125 2.189 12.594 1 92.62 329 THR A O 1
ATOM 2608 N N . VAL A 1 330 ? -4.734 2.869 14.586 1 91.5 330 VAL A N 1
ATOM 2609 C CA . VAL A 1 330 ? -3.361 3.109 15.016 1 91.5 330 VAL A CA 1
ATOM 2610 C C . VAL A 1 330 ? -2.584 1.796 15.023 1 91.5 330 VAL A C 1
ATOM 2612 O O . VAL A 1 330 ? -1.462 1.73 14.516 1 91.5 330 VAL A O 1
ATOM 2615 N N . ALA A 1 331 ? -3.191 0.81 15.617 1 91.44 331 ALA A N 1
ATOM 2616 C CA . ALA A 1 331 ? -2.545 -0.499 15.664 1 91.44 331 ALA A CA 1
ATOM 2617 C C . ALA A 1 331 ? -2.254 -1.017 14.258 1 91.44 331 ALA A C 1
ATOM 2619 O O . ALA A 1 331 ? -1.155 -1.506 13.984 1 91.44 331 ALA A O 1
ATOM 2620 N N . ASN A 1 332 ? -3.225 -0.889 13.406 1 93.81 332 ASN A N 1
ATOM 2621 C CA . ASN A 1 332 ? -3.062 -1.322 12.023 1 93.81 332 ASN A CA 1
ATOM 2622 C C . ASN A 1 332 ? -1.953 -0.548 11.32 1 93.81 332 ASN A C 1
ATOM 2624 O O . ASN A 1 332 ? -1.144 -1.133 10.602 1 93.81 332 ASN A O 1
ATOM 2628 N N . THR A 1 333 ? -1.96 0.745 11.523 1 95.06 333 THR A N 1
ATOM 2629 C CA . THR A 1 333 ? -0.949 1.599 10.906 1 95.06 333 THR A CA 1
ATOM 2630 C C . THR A 1 333 ? 0.448 1.215 11.391 1 95.06 333 THR A C 1
ATOM 2632 O O . THR A 1 333 ? 1.368 1.068 10.578 1 95.06 333 THR A O 1
ATOM 2635 N N . GLN A 1 334 ? 0.605 1.032 12.648 1 93.12 334 GLN A N 1
ATOM 2636 C CA . GLN A 1 334 ? 1.896 0.653 13.211 1 93.12 334 GLN A CA 1
ATOM 2637 C C . GLN A 1 334 ? 2.35 -0.706 12.688 1 93.12 334 GLN A C 1
ATOM 2639 O O . GLN A 1 334 ? 3.525 -0.894 12.375 1 93.12 334 GLN A O 1
ATOM 2644 N N . TYR A 1 335 ? 1.442 -1.627 12.625 1 94.19 335 TYR A N 1
ATOM 2645 C CA . TYR A 1 335 ? 1.749 -2.947 12.086 1 94.19 335 TYR A CA 1
ATOM 2646 C C . TYR A 1 335 ? 2.25 -2.848 10.648 1 94.19 335 TYR A C 1
ATOM 2648 O O . TYR A 1 335 ? 3.279 -3.434 10.305 1 94.19 335 TYR A O 1
ATOM 2656 N N . LEU A 1 336 ? 1.522 -2.1 9.883 1 95.69 336 LEU A N 1
ATOM 2657 C CA . LEU A 1 336 ? 1.87 -1.952 8.469 1 95.69 336 LEU A CA 1
ATOM 2658 C C . LEU A 1 336 ? 3.254 -1.333 8.312 1 95.69 336 LEU A C 1
ATOM 2660 O O . LEU A 1 336 ? 4.055 -1.79 7.496 1 95.69 336 LEU A O 1
ATOM 2664 N N . LEU A 1 337 ? 3.535 -0.316 9.055 1 94.25 337 LEU A N 1
ATOM 2665 C CA . LEU A 1 337 ? 4.824 0.362 8.969 1 94.25 337 LEU A CA 1
ATOM 2666 C C . LEU A 1 337 ? 5.957 -0.571 9.391 1 94.25 337 LEU A C 1
ATOM 2668 O O . LEU A 1 337 ? 7.074 -0.461 8.883 1 94.25 337 LEU A O 1
ATOM 2672 N N . ARG A 1 338 ? 5.652 -1.491 10.25 1 91.88 338 ARG A N 1
ATOM 2673 C CA . ARG A 1 338 ? 6.656 -2.447 10.703 1 91.88 338 ARG A CA 1
ATOM 2674 C C . ARG A 1 338 ? 6.992 -3.455 9.609 1 91.88 338 ARG A C 1
ATOM 2676 O O . ARG A 1 338 ? 8.148 -3.832 9.445 1 91.88 338 ARG A O 1
ATOM 2683 N N . ILE A 1 339 ? 5.988 -3.816 8.812 1 92.5 339 ILE A N 1
ATOM 2684 C CA . ILE A 1 339 ? 6.223 -4.906 7.871 1 92.5 339 ILE A CA 1
ATOM 2685 C C . ILE A 1 339 ? 6.594 -4.336 6.504 1 92.5 339 ILE A C 1
ATOM 2687 O O . ILE A 1 339 ? 7.027 -5.07 5.613 1 92.5 339 ILE A O 1
ATOM 2691 N N . LEU A 1 340 ? 6.34 -3.113 6.371 1 93.19 340 LEU A N 1
ATOM 2692 C CA . LEU A 1 340 ? 6.715 -2.455 5.121 1 93.19 340 LEU A CA 1
ATOM 2693 C C . LEU A 1 340 ? 8.227 -2.268 5.039 1 93.19 340 LEU A C 1
ATOM 2695 O O . LEU A 1 340 ? 8.766 -1.309 5.594 1 93.19 340 LEU A O 1
ATOM 2699 N N . ASN A 1 341 ? 8.93 -3.158 4.32 1 92.06 341 ASN A N 1
ATOM 2700 C CA . ASN A 1 341 ? 10.383 -3.137 4.207 1 92.06 341 ASN A CA 1
ATOM 2701 C C . ASN A 1 341 ? 10.828 -3.084 2.746 1 92.06 341 ASN A C 1
ATOM 2703 O O . ASN A 1 341 ? 10.07 -3.449 1.848 1 92.06 341 ASN A O 1
ATOM 2707 N N . GLY A 1 342 ? 12.055 -2.566 2.57 1 94.81 342 GLY A N 1
ATOM 2708 C CA . GLY A 1 342 ? 12.648 -2.535 1.243 1 94.81 342 GLY A CA 1
ATOM 2709 C C . GLY A 1 342 ? 11.914 -1.617 0.284 1 94.81 342 GLY A C 1
ATOM 2710 O O . GLY A 1 342 ? 11.594 -2.012 -0.837 1 94.81 342 GLY A O 1
ATOM 2711 N N . LEU A 1 343 ? 11.539 -0.512 0.786 1 94.19 343 LEU A N 1
ATOM 2712 C CA . LEU A 1 343 ? 10.867 0.463 -0.061 1 94.19 343 LEU A CA 1
ATOM 2713 C C . LEU A 1 343 ? 11.773 0.916 -1.2 1 94.19 343 LEU A C 1
ATOM 2715 O O . LEU A 1 343 ? 12.969 1.147 -0.995 1 94.19 343 LEU A O 1
ATOM 2719 N N . PRO A 1 344 ? 11.195 1.03 -2.395 1 92.56 344 PRO A N 1
ATOM 2720 C CA . PRO A 1 344 ? 12.008 1.501 -3.516 1 92.56 344 PRO A CA 1
ATOM 2721 C C . PRO A 1 344 ? 12.25 3.008 -3.477 1 92.56 344 PRO A C 1
ATOM 2723 O O . PRO A 1 344 ? 11.469 3.748 -2.881 1 92.56 344 PRO A O 1
ATOM 2726 N N . ASN A 1 345 ? 13.352 3.336 -4.09 1 87.62 345 ASN A N 1
ATOM 2727 C CA . ASN A 1 345 ? 13.578 4.754 -4.355 1 87.62 345 ASN A CA 1
ATOM 2728 C C . ASN A 1 345 ? 12.859 5.203 -5.625 1 87.62 345 ASN A C 1
ATOM 2730 O O . ASN A 1 345 ? 13.203 4.773 -6.727 1 87.62 345 ASN A O 1
ATOM 2734 N N . VAL A 1 346 ? 11.852 5.961 -5.52 1 91.62 346 VAL A N 1
ATOM 2735 C CA . VAL A 1 346 ? 11.047 6.41 -6.652 1 91.62 346 VAL A CA 1
ATOM 2736 C C . VAL A 1 346 ? 11.461 7.828 -7.043 1 91.62 346 VAL A C 1
ATOM 2738 O O . VAL A 1 346 ? 11.461 8.734 -6.211 1 91.62 346 VAL A O 1
ATOM 2741 N N . VAL A 1 347 ? 11.922 7.961 -8.297 1 92.06 347 VAL A N 1
ATOM 2742 C CA . VAL A 1 347 ? 12.266 9.273 -8.828 1 92.06 347 VAL A CA 1
ATOM 2743 C C . VAL A 1 347 ? 11.602 9.477 -10.18 1 92.06 347 VAL A C 1
ATOM 2745 O O . VAL A 1 347 ? 11.742 8.648 -11.086 1 92.06 347 VAL A O 1
ATOM 2748 N N . ASP A 1 348 ? 10.773 10.422 -10.266 1 95.38 348 ASP A N 1
ATOM 2749 C CA . ASP A 1 348 ? 10.227 10.883 -11.539 1 95.38 348 ASP A CA 1
ATOM 2750 C C . ASP A 1 348 ? 10.82 12.227 -11.938 1 95.38 348 ASP A C 1
ATOM 2752 O O . ASP A 1 348 ? 10.273 13.281 -11.594 1 95.38 348 ASP A O 1
ATOM 2756 N N . VAL A 1 349 ? 11.852 12.18 -12.688 1 96.25 349 VAL A N 1
ATOM 2757 C CA . VAL A 1 349 ? 12.68 13.344 -12.969 1 96.25 349 VAL A CA 1
ATOM 2758 C C . VAL A 1 349 ? 11.859 14.406 -13.688 1 96.25 349 VAL A C 1
ATOM 2760 O O . VAL A 1 349 ? 11.906 15.586 -13.32 1 96.25 349 VAL A O 1
ATOM 2763 N N . GLU A 1 350 ? 11.07 14.047 -14.617 1 96.75 350 GLU A N 1
ATOM 2764 C CA . GLU A 1 350 ? 10.305 14.992 -15.422 1 96.75 350 GLU A CA 1
ATOM 2765 C C . GLU A 1 350 ? 9.242 15.703 -14.578 1 96.75 350 GLU A C 1
ATOM 2767 O O . GLU A 1 350 ? 9.117 16.922 -14.641 1 96.75 350 GLU A O 1
ATOM 2772 N N . GLU A 1 351 ? 8.508 14.938 -13.844 1 97.75 351 GLU A N 1
ATOM 2773 C CA . GLU A 1 351 ? 7.469 15.508 -12.992 1 97.75 351 GLU A CA 1
ATOM 2774 C C . GLU A 1 351 ? 8.07 16.391 -11.906 1 97.75 351 GLU A C 1
ATOM 2776 O O . GLU A 1 351 ? 7.516 17.438 -11.578 1 97.75 351 GLU A O 1
ATOM 2781 N N . GLU A 1 352 ? 9.18 15.938 -11.297 1 98.19 352 GLU A N 1
ATOM 2782 C CA . GLU A 1 352 ? 9.836 16.719 -10.25 1 98.19 352 GLU A CA 1
ATOM 2783 C C . GLU A 1 352 ? 10.375 18.031 -10.789 1 98.19 352 GLU A C 1
ATOM 2785 O O . GLU A 1 352 ? 10.25 19.078 -10.141 1 98.19 352 GLU A O 1
ATOM 2790 N N . GLU A 1 353 ? 10.953 17.953 -11.961 1 98.44 353 GLU A N 1
ATOM 2791 C CA . GLU A 1 353 ? 11.5 19.172 -12.578 1 98.44 353 GLU A CA 1
ATOM 2792 C C . GLU A 1 353 ? 10.391 20.156 -12.906 1 98.44 353 GLU A C 1
ATOM 2794 O O . GLU A 1 353 ? 10.523 21.359 -12.633 1 98.44 353 GLU A O 1
ATOM 2799 N N . ASN A 1 354 ? 9.344 19.703 -13.539 1 98.62 354 ASN A N 1
ATOM 2800 C CA . ASN A 1 354 ? 8.234 20.578 -13.883 1 98.62 354 ASN A CA 1
ATOM 2801 C C . ASN A 1 354 ? 7.633 21.234 -12.648 1 98.62 354 ASN A C 1
ATOM 2803 O O . ASN A 1 354 ? 7.395 22.438 -12.633 1 98.62 354 ASN A O 1
ATOM 2807 N N . LEU A 1 355 ? 7.387 20.406 -11.633 1 98.81 355 LEU A N 1
ATOM 2808 C CA . LEU A 1 355 ? 6.801 20.906 -10.391 1 98.81 355 LEU A CA 1
ATOM 2809 C C . LEU A 1 355 ? 7.727 21.922 -9.727 1 98.81 355 LEU A C 1
ATOM 2811 O O . LEU A 1 355 ? 7.27 22.953 -9.227 1 98.81 355 LEU A O 1
ATOM 2815 N N . THR A 1 356 ? 9 21.625 -9.695 1 98.88 356 THR A N 1
ATOM 2816 C CA . THR A 1 356 ? 9.992 22.531 -9.117 1 98.88 356 THR A CA 1
ATOM 2817 C C . THR A 1 356 ? 9.977 23.891 -9.82 1 98.88 356 THR A C 1
ATOM 2819 O O . THR A 1 356 ? 9.977 24.938 -9.172 1 98.88 356 THR A O 1
ATOM 2822 N N . LEU A 1 357 ? 9.898 23.844 -11.125 1 98.88 357 LEU A N 1
ATOM 2823 C CA . LEU A 1 357 ? 9.883 25.062 -11.914 1 98.88 357 LEU A CA 1
ATOM 2824 C C . LEU A 1 357 ? 8.609 25.875 -11.656 1 98.88 357 LEU A C 1
ATOM 2826 O O . LEU A 1 357 ? 8.656 27.094 -11.555 1 98.88 357 LEU A O 1
ATOM 2830 N N . GLU A 1 358 ? 7.527 25.203 -11.602 1 98.88 358 GLU A N 1
ATOM 2831 C CA . GLU A 1 358 ? 6.266 25.859 -11.281 1 98.88 358 GLU A CA 1
ATOM 2832 C C . GLU A 1 358 ? 6.344 26.594 -9.945 1 98.88 358 GLU A C 1
ATOM 2834 O O . GLU A 1 358 ? 5.988 27.766 -9.844 1 98.88 358 GLU A O 1
ATOM 2839 N N . VAL A 1 359 ? 6.809 25.891 -8.922 1 98.94 359 VAL A N 1
ATOM 2840 C CA . VAL A 1 359 ? 6.871 26.438 -7.574 1 98.94 359 VAL A CA 1
ATOM 2841 C C . VAL A 1 359 ? 7.828 27.625 -7.539 1 98.94 359 VAL A C 1
ATOM 2843 O O . VAL A 1 359 ? 7.5 28.672 -6.984 1 98.94 359 VAL A O 1
ATOM 2846 N N . LYS A 1 360 ? 8.953 27.469 -8.133 1 98.88 360 LYS A N 1
ATOM 2847 C CA . LYS A 1 360 ? 9.953 28.531 -8.125 1 98.88 360 LYS A CA 1
ATOM 2848 C C . LYS A 1 360 ? 9.43 29.781 -8.82 1 98.88 360 LYS A C 1
ATOM 2850 O O . LYS A 1 360 ? 9.703 30.906 -8.383 1 98.88 360 LYS A O 1
ATOM 2855 N N . ALA A 1 361 ? 8.703 29.578 -9.922 1 98.88 361 ALA A N 1
ATOM 2856 C CA . ALA A 1 361 ? 8.141 30.719 -10.648 1 98.88 361 ALA A CA 1
ATOM 2857 C C . ALA A 1 361 ? 7.137 31.484 -9.789 1 98.88 361 ALA A C 1
ATOM 2859 O O . ALA A 1 361 ? 7.129 32.719 -9.773 1 98.88 361 ALA A O 1
ATOM 2860 N N . ILE A 1 362 ? 6.301 30.766 -9.133 1 98.88 362 ILE A N 1
ATOM 2861 C CA . ILE A 1 362 ? 5.309 31.406 -8.273 1 98.88 362 ILE A CA 1
ATOM 2862 C C . ILE A 1 362 ? 6.008 32.094 -7.113 1 98.88 362 ILE A C 1
ATOM 2864 O O . ILE A 1 362 ? 5.691 33.25 -6.797 1 98.88 362 ILE A O 1
ATOM 2868 N N . MET A 1 363 ? 6.965 31.453 -6.457 1 98.88 363 MET A N 1
ATOM 2869 C CA . MET A 1 363 ? 7.707 32.031 -5.344 1 98.88 363 MET A CA 1
ATOM 2870 C C . MET A 1 363 ? 8.438 33.312 -5.781 1 98.88 363 MET A C 1
ATOM 2872 O O . MET A 1 363 ? 8.477 34.281 -5.039 1 98.88 363 MET A O 1
ATOM 2876 N N . GLU A 1 364 ? 8.992 33.25 -6.977 1 98.62 364 GLU A N 1
ATOM 2877 C CA . GLU A 1 364 ? 9.68 34.406 -7.512 1 98.62 364 GLU A CA 1
ATOM 2878 C C . GLU A 1 364 ? 8.719 35.594 -7.672 1 98.62 364 GLU A C 1
ATOM 2880 O O . GLU A 1 364 ? 9.062 36.719 -7.332 1 98.62 364 GLU A O 1
ATOM 2885 N N . ALA A 1 365 ? 7.629 35.312 -8.219 1 98.75 365 ALA A N 1
ATOM 2886 C CA . ALA A 1 365 ? 6.621 36.344 -8.367 1 98.75 365 ALA A CA 1
ATOM 2887 C C . ALA A 1 365 ? 6.238 36.938 -7.016 1 98.75 365 ALA A C 1
ATOM 2889 O O . ALA A 1 365 ? 6.051 38.156 -6.898 1 98.75 365 ALA A O 1
ATOM 2890 N N . ILE A 1 366 ? 6.082 36.156 -6.02 1 98.62 366 ILE A N 1
ATOM 2891 C CA . ILE A 1 366 ? 5.719 36.594 -4.676 1 98.62 366 ILE A CA 1
ATOM 2892 C C . ILE A 1 366 ? 6.828 37.469 -4.102 1 98.62 366 ILE A C 1
ATOM 2894 O O . ILE A 1 366 ? 6.566 38.562 -3.6 1 98.62 366 ILE A O 1
ATOM 2898 N N . PHE A 1 367 ? 8.086 37.062 -4.199 1 98.12 367 PHE A N 1
ATOM 2899 C CA . PHE A 1 367 ? 9.219 37.781 -3.621 1 98.12 367 PHE A CA 1
ATOM 2900 C C . PHE A 1 367 ? 9.445 39.094 -4.336 1 98.12 367 PHE A C 1
ATOM 2902 O O . PHE A 1 367 ? 9.977 40.031 -3.748 1 98.12 367 PHE A O 1
ATOM 2909 N N . ASN A 1 368 ? 8.977 39.188 -5.555 1 97.75 368 ASN A N 1
ATOM 2910 C CA . ASN A 1 368 ? 9.203 40.375 -6.352 1 97.75 368 ASN A CA 1
ATOM 2911 C C . ASN A 1 368 ? 8.117 41.406 -6.109 1 97.75 368 ASN A C 1
ATOM 2913 O O . ASN A 1 368 ? 8.195 42.531 -6.625 1 97.75 368 ASN A O 1
ATOM 2917 N N . ASP A 1 369 ? 7.113 41 -5.395 1 97.81 369 ASP A N 1
ATOM 2918 C CA . ASP A 1 369 ? 6.117 42 -5.016 1 97.81 369 ASP A CA 1
ATOM 2919 C C . ASP A 1 369 ? 6.777 43.188 -4.355 1 97.81 369 ASP A C 1
ATOM 2921 O O . ASP A 1 369 ? 7.777 43.062 -3.65 1 97.81 369 ASP A O 1
ATOM 2925 N N . SER A 1 370 ? 6.16 44.438 -4.461 1 97.06 370 SER A N 1
ATOM 2926 C CA . SER A 1 370 ? 6.777 45.688 -4.031 1 97.06 370 SER A CA 1
ATOM 2927 C C . SER A 1 370 ? 6.637 45.875 -2.527 1 97.06 370 SER A C 1
ATOM 2929 O O . SER A 1 370 ? 7.301 46.75 -1.945 1 97.06 370 SER A O 1
ATOM 2931 N N . ALA A 1 371 ? 5.812 45.094 -1.932 1 97.31 371 ALA A N 1
ATOM 2932 C CA . ALA A 1 371 ? 5.613 45.25 -0.492 1 97.31 371 ALA A CA 1
ATOM 2933 C C . ALA A 1 371 ? 6.906 44.969 0.271 1 97.31 371 ALA A C 1
ATOM 2935 O O . ALA A 1 371 ? 7.82 44.344 -0.252 1 97.31 371 ALA A O 1
ATOM 2936 N N . ASP A 1 372 ? 6.984 45.438 1.552 1 95.81 372 ASP A N 1
ATOM 2937 C CA . ASP A 1 372 ? 8.227 45.406 2.324 1 95.81 372 ASP A CA 1
ATOM 2938 C C . ASP A 1 372 ? 8.297 44.188 3.203 1 95.81 372 ASP A C 1
ATOM 2940 O O . ASP A 1 372 ? 9.367 43.844 3.707 1 95.81 372 ASP A O 1
ATOM 2944 N N . THR A 1 373 ? 7.18 43.562 3.484 1 96.81 373 THR A N 1
ATOM 2945 C CA . THR A 1 373 ? 7.164 42.375 4.359 1 96.81 373 THR A CA 1
ATOM 2946 C C . THR A 1 373 ? 6.582 41.188 3.631 1 96.81 373 THR A C 1
ATOM 2948 O O . THR A 1 373 ? 5.785 41.344 2.707 1 96.81 373 THR A O 1
ATOM 2951 N N . LEU A 1 374 ? 7 40.062 4.078 1 97.69 374 LEU A N 1
ATOM 2952 C CA . LEU A 1 374 ? 6.57 38.812 3.43 1 97.69 374 LEU A CA 1
ATOM 2953 C C . LEU A 1 374 ? 5.059 38.656 3.537 1 97.69 374 LEU A C 1
ATOM 2955 O O . LEU A 1 374 ? 4.418 38.188 2.596 1 97.69 374 LEU A O 1
ATOM 2959 N N . TRP A 1 375 ? 4.465 38.938 4.758 1 97.44 375 TRP A N 1
ATOM 2960 C CA . TRP A 1 375 ? 3.029 38.688 4.898 1 97.44 375 TRP A CA 1
ATOM 2961 C C . TRP A 1 375 ? 2.24 39.594 3.947 1 97.44 375 TRP A C 1
ATOM 2963 O O . TRP A 1 375 ? 1.214 39.188 3.404 1 97.44 375 TRP A O 1
ATOM 2973 N N . ARG A 1 376 ? 2.686 40.844 3.699 1 98.19 376 ARG A N 1
ATOM 2974 C CA . ARG A 1 376 ? 2.02 41.719 2.744 1 98.19 376 ARG A CA 1
ATOM 2975 C C . ARG A 1 376 ? 2.178 41.219 1.319 1 98.19 376 ARG A C 1
ATOM 2977 O O . ARG A 1 376 ? 1.256 41.312 0.507 1 98.19 376 ARG A O 1
ATOM 2984 N N . LYS A 1 377 ? 3.381 40.75 1.007 1 98.44 377 LYS A N 1
ATOM 2985 C CA . LYS A 1 377 ? 3.592 40.125 -0.301 1 98.44 377 LYS A CA 1
ATOM 2986 C C . LYS A 1 377 ? 2.639 38.969 -0.519 1 98.44 377 LYS A C 1
ATOM 2988 O O . LYS A 1 377 ? 2.045 38.812 -1.591 1 98.44 377 LYS A O 1
ATOM 2993 N N . ALA A 1 378 ? 2.547 38.094 0.519 1 98.31 378 ALA A N 1
ATOM 2994 C CA . ALA A 1 378 ? 1.63 36.969 0.45 1 98.31 378 ALA A CA 1
ATOM 2995 C C . ALA A 1 378 ? 0.188 37.438 0.283 1 98.31 378 ALA A C 1
ATOM 2997 O O . ALA A 1 378 ? -0.554 36.906 -0.545 1 98.31 378 ALA A O 1
ATOM 2998 N N . PHE A 1 379 ? -0.21 38.438 1.071 1 97.81 379 PHE A N 1
ATOM 2999 C CA . PHE A 1 379 ? -1.546 39 0.996 1 97.81 379 PHE A CA 1
ATOM 3000 C C . PHE A 1 379 ? -1.844 39.5 -0.415 1 97.81 379 PHE A C 1
ATOM 3002 O O . PHE A 1 379 ? -2.875 39.156 -0.995 1 97.81 379 PHE A O 1
ATOM 3009 N N . ASN A 1 380 ? -0.982 40.281 -0.971 1 98.31 380 ASN A N 1
ATOM 3010 C CA . ASN A 1 380 ? -1.139 40.812 -2.318 1 98.31 380 ASN A CA 1
ATOM 3011 C C . ASN A 1 380 ? -1.222 39.719 -3.359 1 98.31 380 ASN A C 1
ATOM 3013 O O . ASN A 1 380 ? -1.982 39.812 -4.324 1 98.31 380 ASN A O 1
ATOM 3017 N N . SER A 1 381 ? -0.392 38.75 -3.184 1 98.56 381 SER A N 1
ATOM 3018 C CA . SER A 1 381 ? -0.334 37.656 -4.141 1 98.56 381 SER A CA 1
ATOM 3019 C C . SER A 1 381 ? -1.651 36.875 -4.184 1 98.56 381 SER A C 1
ATOM 3021 O O . SER A 1 381 ? -2.084 36.438 -5.25 1 98.56 381 SER A O 1
ATOM 3023 N N . ILE A 1 382 ? -2.281 36.656 -3.037 1 98.25 382 ILE A N 1
ATOM 3024 C CA . ILE A 1 382 ? -3.582 36 -2.992 1 98.25 382 ILE A CA 1
ATOM 3025 C C . ILE A 1 382 ? -4.648 36.906 -3.596 1 98.25 382 ILE A C 1
ATOM 3027 O O . ILE A 1 382 ? -5.449 36.469 -4.426 1 98.25 382 ILE A O 1
ATOM 3031 N N . LYS A 1 383 ? -4.594 38.125 -3.285 1 97 383 LYS A N 1
ATOM 3032 C CA . LYS A 1 383 ? -5.555 39.125 -3.754 1 97 383 LYS A CA 1
ATOM 3033 C C . LYS A 1 383 ? -5.48 39.281 -5.27 1 97 383 LYS A C 1
ATOM 3035 O O . LYS A 1 383 ? -6.5 39.5 -5.922 1 97 383 LYS A O 1
ATOM 3040 N N . ASN A 1 384 ? -4.344 39.156 -5.805 1 97.62 384 ASN A N 1
ATOM 3041 C CA . ASN A 1 384 ? -4.133 39.406 -7.227 1 97.62 384 ASN A CA 1
ATOM 3042 C C . ASN A 1 384 ? -4.188 38.094 -8.039 1 97.62 384 ASN A C 1
ATOM 3044 O O . ASN A 1 384 ? -3.973 38.125 -9.25 1 97.62 384 ASN A O 1
ATOM 3048 N N . GLY A 1 385 ? -4.34 37 -7.387 1 98.06 385 GLY A N 1
ATOM 3049 C CA . GLY A 1 385 ? -4.543 35.75 -8.078 1 98.06 385 GLY A CA 1
ATOM 3050 C C . GLY A 1 385 ? -3.246 35.031 -8.414 1 98.06 385 GLY A C 1
ATOM 3051 O O . GLY A 1 385 ? -3.248 34.031 -9.125 1 98.06 385 GLY A O 1
ATOM 3052 N N . ILE A 1 386 ? -2.141 35.531 -7.926 1 98.38 386 ILE A N 1
ATOM 3053 C CA . ILE A 1 386 ? -0.859 34.844 -8.07 1 98.38 386 ILE A CA 1
ATOM 3054 C C . ILE A 1 386 ? -0.897 33.531 -7.332 1 98.38 386 ILE A C 1
ATOM 3056 O O . ILE A 1 386 ? -0.293 32.531 -7.777 1 98.38 386 ILE A O 1
ATOM 3060 N N . ILE A 1 387 ? -1.543 33.531 -6.23 1 98.38 387 ILE A N 1
ATOM 3061 C CA . ILE A 1 387 ? -1.933 32.312 -5.523 1 98.38 387 ILE A CA 1
ATOM 3062 C C . ILE A 1 387 ? -3.441 32.094 -5.629 1 98.38 387 ILE A C 1
ATOM 3064 O O . ILE A 1 387 ? -4.219 33 -5.27 1 98.38 387 ILE A O 1
ATOM 3068 N N . ASP A 1 388 ? -3.824 31.016 -6.152 1 97.94 388 ASP A N 1
ATOM 3069 C CA . ASP A 1 388 ? -5.238 30.719 -6.348 1 97.94 388 ASP A CA 1
ATOM 3070 C C . ASP A 1 388 ? -5.551 29.281 -5.957 1 97.94 388 ASP A C 1
ATOM 3072 O O . ASP A 1 388 ? -5.078 28.344 -6.602 1 97.94 388 ASP A O 1
ATOM 3076 N N . VAL A 1 389 ? -6.344 29.125 -4.891 1 96.56 389 VAL A N 1
ATOM 3077 C CA . VAL A 1 389 ? -6.707 27.797 -4.379 1 96.56 389 VAL A CA 1
ATOM 3078 C C . VAL A 1 389 ? -8.039 27.359 -4.977 1 96.56 389 VAL A C 1
ATOM 3080 O O . VAL A 1 389 ? -9.086 27.953 -4.684 1 96.56 389 VAL A O 1
ATOM 3083 N N . PRO A 1 390 ? -8.031 26.328 -5.773 1 92.75 390 PRO A N 1
ATOM 3084 C CA . PRO A 1 390 ? -9.297 25.875 -6.363 1 92.75 390 PRO A CA 1
ATOM 3085 C C . PRO A 1 390 ? -10.359 25.562 -5.316 1 92.75 390 PRO A C 1
ATOM 3087 O O . PRO A 1 390 ? -10.07 24.906 -4.312 1 92.75 390 PRO A O 1
ATOM 3090 N N . PHE A 1 391 ? -11.578 26.094 -5.531 1 88.94 391 PHE A N 1
ATOM 3091 C CA . PHE A 1 391 ? -12.781 25.797 -4.758 1 88.94 391 PHE A CA 1
ATOM 3092 C C . PHE A 1 391 ? -12.68 26.391 -3.357 1 88.94 391 PHE A C 1
ATOM 3094 O O . PHE A 1 391 ? -13.305 25.891 -2.42 1 88.94 391 PHE A O 1
ATOM 3101 N N . SER A 1 392 ? -11.859 27.344 -3.17 1 93.12 392 SER A N 1
ATOM 3102 C CA . SER A 1 392 ? -11.836 28.062 -1.9 1 93.12 392 SER A CA 1
ATOM 3103 C C . SER A 1 392 ? -13.094 28.906 -1.727 1 93.12 392 SER A C 1
ATOM 3105 O O . SER A 1 392 ? -13.5 29.625 -2.646 1 93.12 392 SER A O 1
ATOM 3107 N N . PRO A 1 393 ? -13.688 28.891 -0.617 1 92.44 393 PRO A N 1
ATOM 3108 C CA . PRO A 1 393 ? -14.883 29.703 -0.397 1 92.44 393 PRO A CA 1
ATOM 3109 C C . PRO A 1 393 ? -14.555 31.156 -0.078 1 92.44 393 PRO A C 1
ATOM 3111 O O . PRO A 1 393 ? -15.453 32 -0.056 1 92.44 393 PRO A O 1
ATOM 3114 N N . HIS A 1 394 ? -13.375 31.5 0.21 1 94.31 394 HIS A N 1
ATOM 3115 C CA . HIS A 1 394 ? -13.008 32.844 0.688 1 94.31 394 HIS A CA 1
ATOM 3116 C C . HIS A 1 394 ? -13.125 33.875 -0.424 1 94.31 394 HIS A C 1
ATOM 3118 O O . HIS A 1 394 ? -12.68 33.625 -1.548 1 94.31 394 HIS A O 1
ATOM 3124 N N . ILE A 1 395 ? -13.602 35 -0.162 1 94.94 395 ILE A N 1
ATOM 3125 C CA . ILE A 1 395 ? -13.953 36.031 -1.138 1 94.94 395 ILE A CA 1
ATOM 3126 C C . ILE A 1 395 ? -12.688 36.562 -1.781 1 94.94 395 ILE A C 1
ATOM 3128 O O . ILE A 1 395 ? -12.719 37.031 -2.922 1 94.94 395 ILE A O 1
ATOM 3132 N N . ILE A 1 396 ? -11.594 36.531 -1.084 1 95.81 396 ILE A N 1
ATOM 3133 C CA . ILE A 1 396 ? -10.383 37.156 -1.593 1 95.81 396 ILE A CA 1
ATOM 3134 C C . ILE A 1 396 ? -9.734 36.25 -2.639 1 95.81 396 ILE A C 1
ATOM 3136 O O . ILE A 1 396 ? -8.914 36.719 -3.438 1 95.81 396 ILE A O 1
ATOM 3140 N N . ASN A 1 397 ? -9.977 34.938 -2.551 1 96.25 397 ASN A N 1
ATOM 3141 C CA . ASN A 1 397 ? -9.438 33.969 -3.506 1 96.25 397 ASN A CA 1
ATOM 3142 C C . ASN A 1 397 ? -10.086 34.125 -4.879 1 96.25 397 ASN A C 1
ATOM 3144 O O . ASN A 1 397 ? -11.305 34.281 -4.988 1 96.25 397 ASN A O 1
ATOM 3148 N N . HIS A 1 398 ? -9.414 34.125 -5.938 1 95.44 398 HIS A N 1
ATOM 3149 C CA . HIS A 1 398 ? -9.906 34.438 -7.273 1 95.44 398 HIS A CA 1
ATOM 3150 C C . HIS A 1 398 ? -10.773 33.281 -7.812 1 95.44 398 HIS A C 1
ATOM 3152 O O . HIS A 1 398 ? -11.781 33.531 -8.477 1 95.44 398 HIS A O 1
ATOM 3158 N N . ASN A 1 399 ? -10.336 32.062 -7.613 1 94.19 399 ASN A N 1
ATOM 3159 C CA . ASN A 1 399 ? -11.031 30.859 -8.094 1 94.19 399 ASN A CA 1
ATOM 3160 C C . ASN A 1 399 ? -11.086 30.828 -9.617 1 94.19 399 ASN A C 1
ATOM 3162 O O . ASN A 1 399 ? -12.125 30.516 -10.195 1 94.19 399 ASN A O 1
ATOM 3166 N N . GLU A 1 400 ? -10.07 31.188 -10.273 1 95.88 400 GLU A N 1
ATOM 3167 C CA . GLU A 1 400 ? -9.984 31.156 -11.727 1 95.88 400 GLU A CA 1
ATOM 3168 C C . GLU A 1 400 ? -9.211 29.938 -12.211 1 95.88 400 GLU A C 1
ATOM 3170 O O . GLU A 1 400 ? -9.289 29.562 -13.383 1 95.88 400 GLU A O 1
ATOM 3175 N N . MET A 1 401 ? -8.492 29.359 -11.359 1 94.88 401 MET A N 1
ATOM 3176 C CA . MET A 1 401 ? -7.75 28.156 -11.719 1 94.88 401 MET A CA 1
ATOM 3177 C C . MET A 1 401 ? -8.68 26.953 -11.82 1 94.88 401 MET A C 1
ATOM 3179 O O . MET A 1 401 ? -9.531 26.734 -10.953 1 94.88 401 MET A O 1
ATOM 3183 N N . ILE A 1 402 ? -8.547 26.219 -12.945 1 92.69 402 ILE A N 1
ATOM 3184 C CA . ILE A 1 402 ? -9.32 25 -13.156 1 92.69 402 ILE A CA 1
ATOM 3185 C C . ILE A 1 402 ? -8.375 23.797 -13.273 1 92.69 402 ILE A C 1
ATOM 3187 O O . ILE A 1 402 ? -7.418 23.828 -14.047 1 92.69 402 ILE A O 1
ATOM 3191 N N . THR A 1 403 ? -8.641 22.781 -12.484 1 93.88 403 THR A N 1
ATOM 3192 C CA . THR A 1 403 ? -7.809 21.594 -12.469 1 93.88 403 THR A CA 1
ATOM 3193 C C . THR A 1 403 ? -8.656 20.344 -12.727 1 93.88 403 THR A C 1
ATOM 3195 O O . THR A 1 403 ? -9.844 20.312 -12.398 1 93.88 403 THR A O 1
ATOM 3198 N N . ILE A 1 404 ? -8.062 19.375 -13.375 1 92.75 404 ILE A N 1
ATOM 3199 C CA . ILE A 1 404 ? -8.695 18.109 -13.672 1 92.75 404 ILE A CA 1
ATOM 3200 C C . ILE A 1 404 ? -7.719 16.969 -13.414 1 92.75 404 ILE A C 1
ATOM 3202 O O . ILE A 1 404 ? -6.547 17.203 -13.109 1 92.75 404 ILE A O 1
ATOM 3206 N N . ARG A 1 405 ? -8.219 15.742 -13.469 1 93.38 405 ARG A N 1
ATOM 3207 C CA . ARG A 1 405 ? -7.348 14.586 -13.344 1 93.38 405 ARG A CA 1
ATOM 3208 C C . ARG A 1 405 ? -6.992 14.016 -14.711 1 93.38 405 ARG A C 1
ATOM 3210 O O . ARG A 1 405 ? -7.844 13.945 -15.602 1 93.38 405 ARG A O 1
ATOM 3217 N N . ASP A 1 406 ? -5.762 13.641 -14.852 1 94 406 ASP A N 1
ATOM 3218 C CA . ASP A 1 406 ? -5.359 12.953 -16.078 1 94 406 ASP A CA 1
ATOM 3219 C C . ASP A 1 406 ? -5.637 11.453 -15.969 1 94 406 ASP A C 1
ATOM 3221 O O . ASP A 1 406 ? -6.328 11.008 -15.055 1 94 406 ASP A O 1
ATOM 3225 N N . VAL A 1 407 ? -5.145 10.68 -16.922 1 90.81 407 VAL A N 1
ATOM 3226 C CA . VAL A 1 407 ? -5.453 9.258 -17.031 1 90.81 407 VAL A CA 1
ATOM 3227 C C . VAL A 1 407 ? -4.863 8.508 -15.836 1 90.81 407 VAL A C 1
ATOM 3229 O O . VAL A 1 407 ? -5.422 7.508 -15.383 1 90.81 407 VAL A O 1
ATOM 3232 N N . ASN A 1 408 ? -3.783 9.055 -15.266 1 91.75 408 ASN A N 1
ATOM 3233 C CA . ASN A 1 408 ? -3.15 8.438 -14.109 1 91.75 408 ASN A CA 1
ATOM 3234 C C . ASN A 1 408 ? -3.65 9.047 -12.805 1 91.75 408 ASN A C 1
ATOM 3236 O O . ASN A 1 408 ? -3.088 8.781 -11.734 1 91.75 408 ASN A O 1
ATOM 3240 N N . LYS A 1 409 ? -4.637 9.961 -12.867 1 93.56 409 LYS A N 1
ATOM 3241 C CA . LYS A 1 409 ? -5.328 10.609 -11.758 1 93.56 409 LYS A CA 1
ATOM 3242 C C . LYS A 1 409 ? -4.438 11.648 -11.086 1 93.56 409 LYS A C 1
ATOM 3244 O O . LYS A 1 409 ? -4.652 11.992 -9.922 1 93.56 409 LYS A O 1
ATOM 3249 N N . ASN A 1 410 ? -3.404 12.047 -11.781 1 96.19 410 ASN A N 1
ATOM 3250 C CA . ASN A 1 410 ? -2.699 13.242 -11.328 1 96.19 410 ASN A CA 1
ATOM 3251 C C . ASN A 1 410 ? -3.572 14.484 -11.461 1 96.19 410 ASN A C 1
ATOM 3253 O O . ASN A 1 410 ? -4.344 14.617 -12.406 1 96.19 410 ASN A O 1
ATOM 3257 N N . ILE A 1 411 ? -3.439 15.344 -10.57 1 96.44 411 ILE A N 1
ATOM 3258 C CA . ILE A 1 411 ? -4.105 16.641 -10.672 1 96.44 411 ILE A CA 1
ATOM 3259 C C . ILE A 1 411 ? -3.338 17.531 -11.641 1 96.44 411 ILE A C 1
ATOM 3261 O O . ILE A 1 411 ? -2.15 17.797 -11.445 1 96.44 411 ILE A O 1
ATOM 3265 N N . ARG A 1 412 ? -4.031 17.984 -12.695 1 96.69 412 ARG A N 1
ATOM 3266 C CA . ARG A 1 412 ? -3.438 18.797 -13.758 1 96.69 412 ARG A CA 1
ATOM 3267 C C . ARG A 1 412 ? -4.113 20.156 -13.859 1 96.69 412 ARG A C 1
ATOM 3269 O O . ARG A 1 412 ? -5.305 20.297 -13.57 1 96.69 412 ARG A O 1
ATOM 3276 N N . ILE A 1 413 ? -3.338 21.078 -14.32 1 96.81 413 ILE A N 1
ATOM 3277 C CA . ILE A 1 413 ? -3.846 22.422 -14.5 1 96.81 413 ILE A CA 1
ATOM 3278 C C . ILE A 1 413 ? -4.387 22.594 -15.914 1 96.81 413 ILE A C 1
ATOM 3280 O O . ILE A 1 413 ? -3.631 22.547 -16.891 1 96.81 413 ILE A O 1
ATOM 3284 N N . MET A 1 414 ? -5.625 22.875 -16 1 93.81 414 MET A N 1
ATOM 3285 C CA . MET A 1 414 ? -6.273 23.094 -17.281 1 93.81 414 MET A CA 1
ATOM 3286 C C . MET A 1 414 ? -6.309 24.578 -17.625 1 93.81 414 MET A C 1
ATOM 3288 O O . MET A 1 414 ? -6.094 24.969 -18.781 1 93.81 414 MET A O 1
ATOM 3292 N N . LYS A 1 415 ? -6.621 25.391 -16.625 1 94.62 415 LYS A N 1
ATOM 3293 C CA . LYS A 1 415 ? -6.543 26.844 -16.672 1 94.62 415 LYS A CA 1
ATOM 3294 C C . LYS A 1 415 ? -5.738 27.391 -15.508 1 94.62 415 LYS A C 1
ATOM 3296 O O . LYS A 1 415 ? -5.996 27.047 -14.352 1 94.62 415 LYS A O 1
ATOM 3301 N N . ARG A 1 416 ? -4.797 28.203 -15.766 1 97.06 416 ARG A N 1
ATOM 3302 C CA . ARG A 1 416 ? -3.906 28.641 -14.688 1 97.06 416 ARG A CA 1
ATOM 3303 C C . ARG A 1 416 ? -4.352 29.969 -14.109 1 97.06 416 ARG A C 1
ATOM 3305 O O . ARG A 1 416 ? -3.869 30.391 -13.055 1 97.06 416 ARG A O 1
ATOM 3312 N N . GLY A 1 417 ? -5.324 30.703 -14.805 1 96.81 417 GLY A N 1
ATOM 3313 C CA . GLY A 1 417 ? -5.68 32.031 -14.328 1 96.81 417 GLY A CA 1
ATOM 3314 C C . GLY A 1 417 ? -4.504 33 -14.297 1 96.81 417 GLY A C 1
ATOM 3315 O O . GLY A 1 417 ? -3.766 33.125 -15.273 1 96.81 417 GLY A O 1
ATOM 3316 N N . ASN A 1 418 ? -4.32 33.719 -13.18 1 97.75 418 ASN A N 1
ATOM 3317 C CA . ASN A 1 418 ? -3.252 34.719 -13.031 1 97.75 418 ASN A CA 1
ATOM 3318 C C . ASN A 1 418 ? -2.008 34.094 -12.398 1 97.75 418 ASN A C 1
ATOM 3320 O O . ASN A 1 418 ? -1.026 34.781 -12.141 1 97.75 418 ASN A O 1
ATOM 3324 N N . VAL A 1 419 ? -2.062 32.812 -12.094 1 98.69 419 VAL A N 1
ATOM 3325 C CA . VAL A 1 419 ? -0.905 32.156 -11.492 1 98.69 419 VAL A CA 1
ATOM 3326 C C . VAL A 1 419 ? 0.246 32.125 -12.5 1 98.69 419 VAL A C 1
ATOM 3328 O O . VAL A 1 419 ? 0.074 31.672 -13.633 1 98.69 419 VAL A O 1
ATOM 3331 N N . PRO A 1 420 ? 1.384 32.562 -12.102 1 98.62 420 PRO A N 1
ATOM 3332 C CA . PRO A 1 420 ? 2.486 32.75 -13.047 1 98.62 420 PRO A CA 1
ATOM 3333 C C . PRO A 1 420 ? 3.232 31.453 -13.344 1 98.62 420 PRO A C 1
ATOM 3335 O O . PRO A 1 420 ? 4.453 31.375 -13.18 1 98.62 420 PRO A O 1
ATOM 3338 N N . ILE A 1 421 ? 2.602 30.562 -13.898 1 98.31 421 ILE A N 1
ATOM 3339 C CA . ILE A 1 421 ? 3.213 29.328 -14.359 1 98.31 421 ILE A CA 1
ATOM 3340 C C . ILE A 1 421 ? 3.893 29.547 -15.703 1 98.31 421 ILE A C 1
ATOM 3342 O O . ILE A 1 421 ? 3.27 30.062 -16.641 1 98.31 421 ILE A O 1
ATOM 3346 N N . PRO A 1 422 ? 5.137 29.125 -15.797 1 98.44 422 PRO A N 1
ATOM 3347 C CA . PRO A 1 422 ? 5.824 29.297 -17.078 1 98.44 422 PRO A CA 1
ATOM 3348 C C . PRO A 1 422 ? 5.129 28.578 -18.219 1 98.44 422 PRO A C 1
ATOM 3350 O O . PRO A 1 422 ? 4.559 27.5 -18.016 1 98.44 422 PRO A O 1
ATOM 3353 N N . ASP A 1 423 ? 5.277 29.125 -19.391 1 98.19 423 ASP A N 1
ATOM 3354 C CA . ASP A 1 423 ? 4.594 28.578 -20.562 1 98.19 423 ASP A CA 1
ATOM 3355 C C . ASP A 1 423 ? 4.973 27.109 -20.781 1 98.19 423 ASP A C 1
ATOM 3357 O O . ASP A 1 423 ? 4.113 26.266 -21.062 1 98.19 423 ASP A O 1
ATOM 3361 N N . LYS A 1 424 ? 6.203 26.812 -20.656 1 98.06 424 LYS A N 1
ATOM 3362 C CA . LYS A 1 424 ? 6.672 25.453 -20.875 1 98.06 424 LYS A CA 1
ATOM 3363 C C . LYS A 1 424 ? 6.023 24.484 -19.891 1 98.06 424 LYS A C 1
ATOM 3365 O O . LYS A 1 424 ? 5.625 23.375 -20.266 1 98.06 424 LYS A O 1
ATOM 3370 N N . CYS A 1 425 ? 5.961 24.859 -18.672 1 98.44 425 CYS A N 1
ATOM 3371 C CA . CYS A 1 425 ? 5.348 24.047 -17.625 1 98.44 425 CYS A CA 1
ATOM 3372 C C . CYS A 1 425 ? 3.852 23.891 -17.875 1 98.44 425 CYS A C 1
ATOM 3374 O O . CYS A 1 425 ? 3.303 22.797 -17.703 1 98.44 425 CYS A O 1
ATOM 3376 N N . PHE A 1 426 ? 3.25 24.953 -18.266 1 98 426 PHE A N 1
ATOM 3377 C CA . PHE A 1 426 ? 1.813 24.938 -18.516 1 98 426 PHE A CA 1
ATOM 3378 C C . PHE A 1 426 ? 1.481 24.047 -19.703 1 98 426 PHE A C 1
ATOM 3380 O O . PHE A 1 426 ? 0.487 23.312 -19.688 1 98 426 PHE A O 1
ATOM 3387 N N . GLU A 1 427 ? 2.277 24.125 -20.734 1 97.44 427 GLU A N 1
ATOM 3388 C CA . GLU A 1 427 ? 2.1 23.234 -21.891 1 97.44 427 GLU A CA 1
ATOM 3389 C C . GLU A 1 427 ? 2.23 21.781 -21.484 1 97.44 427 GLU A C 1
ATOM 3391 O O . GLU A 1 427 ? 1.506 20.922 -22 1 97.44 427 GLU A O 1
ATOM 3396 N N . TYR A 1 428 ? 3.156 21.547 -20.641 1 97.38 428 TYR A N 1
ATOM 3397 C CA . TYR A 1 428 ? 3.312 20.188 -20.125 1 97.38 428 TYR A CA 1
ATOM 3398 C C . TYR A 1 428 ? 2.051 19.734 -19.391 1 97.38 428 TYR A C 1
ATOM 3400 O O . TYR A 1 428 ? 1.551 18.641 -19.641 1 97.38 428 TYR A O 1
ATOM 3408 N N . GLU A 1 429 ? 1.522 20.562 -18.516 1 97.19 429 GLU A N 1
ATOM 3409 C CA . GLU A 1 429 ? 0.276 20.266 -17.812 1 97.19 429 GLU A CA 1
ATOM 3410 C C . GLU A 1 429 ? -0.857 19.984 -18.797 1 97.19 429 GLU A C 1
ATOM 3412 O O . GLU A 1 429 ? -1.564 18.984 -18.688 1 97.19 429 GLU A O 1
ATOM 3417 N N . LYS A 1 430 ? -0.995 20.75 -19.75 1 94.94 430 LYS A N 1
ATOM 3418 C CA . LYS A 1 430 ? -2.07 20.656 -20.734 1 94.94 430 LYS A CA 1
ATOM 3419 C C . LYS A 1 430 ? -1.934 19.391 -21.562 1 94.94 430 LYS A C 1
ATOM 3421 O O . LYS A 1 430 ? -2.936 18.781 -21.953 1 94.94 430 LYS A O 1
ATOM 3426 N N . SER A 1 431 ? -0.738 19.078 -21.844 1 95.81 431 SER A N 1
ATOM 3427 C CA . SER A 1 431 ? -0.49 17.906 -22.672 1 95.81 431 SER A CA 1
ATOM 3428 C C . SER A 1 431 ? -0.971 16.625 -22 1 95.81 431 SER A C 1
ATOM 3430 O O . SER A 1 431 ? -1.222 15.617 -22.656 1 95.81 431 SER A O 1
ATOM 3432 N N . LYS A 1 432 ? -1.105 16.656 -20.719 1 95 432 LYS A N 1
ATOM 3433 C CA . LYS A 1 432 ? -1.532 15.469 -19.969 1 95 432 LYS A CA 1
ATOM 3434 C C . LYS A 1 432 ? -3.049 15.438 -19.812 1 95 432 LYS A C 1
ATOM 3436 O O . LYS A 1 432 ? -3.609 14.438 -19.359 1 95 432 LYS A O 1
ATOM 3441 N N . CYS A 1 433 ? -3.703 16.516 -20.141 1 90.06 433 CYS A N 1
ATOM 3442 C CA . CYS A 1 433 ? -5.152 16.641 -20.016 1 90.06 433 CYS A CA 1
ATOM 3443 C C . CYS A 1 433 ? -5.852 16.047 -21.234 1 90.06 433 CYS A C 1
ATOM 3445 O O . CYS A 1 433 ? -5.328 16.125 -22.359 1 90.06 433 CYS A O 1
ATOM 3447 N N . ASP A 1 434 ? -6.914 15.359 -20.938 1 81.62 434 ASP A N 1
ATOM 3448 C CA . ASP A 1 434 ? -7.773 14.984 -22.047 1 81.62 434 ASP A CA 1
ATOM 3449 C C . ASP A 1 434 ? -8.594 16.172 -22.547 1 81.62 434 ASP A C 1
ATOM 3451 O O . ASP A 1 434 ? -9.641 16.484 -21.969 1 81.62 434 ASP A O 1
ATOM 3455 N N . LEU A 1 435 ? -8.172 16.734 -23.531 1 72.94 435 LEU A N 1
ATOM 3456 C CA . LEU A 1 435 ? -8.758 18 -24 1 72.94 435 LEU A CA 1
ATOM 3457 C C . LEU A 1 435 ? -9.906 17.734 -24.969 1 72.94 435 LEU A C 1
ATOM 3459 O O . LEU A 1 435 ? -10.523 18.672 -25.469 1 72.94 435 LEU A O 1
ATOM 3463 N N . LYS A 1 436 ? -10.258 16.516 -25.203 1 73.69 436 LYS A N 1
ATOM 3464 C CA . LYS A 1 436 ? -11.344 16.219 -26.125 1 73.69 436 LYS A CA 1
ATOM 3465 C C . LYS A 1 436 ? -12.703 16.312 -25.422 1 73.69 436 LYS A C 1
ATOM 3467 O O . LYS A 1 436 ? -13.742 16.312 -26.078 1 73.69 436 LYS A O 1
ATOM 3472 N N . LYS A 1 437 ? -12.625 16.625 -24.234 1 73.94 437 LYS A N 1
ATOM 3473 C CA . LYS A 1 437 ? -13.875 16.625 -23.5 1 73.94 437 LYS A CA 1
ATOM 3474 C C . LYS A 1 437 ? -14.508 18.016 -23.484 1 73.94 437 LYS A C 1
ATOM 3476 O O . LYS A 1 437 ? -13.805 19.016 -23.438 1 73.94 437 LYS A O 1
ATOM 3481 N N . ASP A 1 438 ? -15.867 18.062 -23.531 1 72.25 438 ASP A N 1
ATOM 3482 C CA . ASP A 1 438 ? -16.578 19.328 -23.422 1 72.25 438 ASP A CA 1
ATOM 3483 C C . ASP A 1 438 ? -16.656 19.797 -21.969 1 72.25 438 ASP A C 1
ATOM 3485 O O . ASP A 1 438 ? -16.328 19.047 -21.062 1 72.25 438 ASP A O 1
ATOM 3489 N N . THR A 1 439 ? -17 21.109 -21.781 1 67.81 439 THR A N 1
ATOM 3490 C CA . THR A 1 439 ? -16.984 21.766 -20.484 1 67.81 439 THR A CA 1
ATOM 3491 C C . THR A 1 439 ? -17.875 21.031 -19.5 1 67.81 439 THR A C 1
ATOM 3493 O O . THR A 1 439 ? -17.5 20.859 -18.328 1 67.81 439 THR A O 1
ATOM 3496 N N . THR A 1 440 ? -19.047 20.688 -19.938 1 68.88 440 THR A N 1
ATOM 3497 C CA . THR A 1 440 ? -19.969 19.984 -19.047 1 68.88 440 THR A CA 1
ATOM 3498 C C . THR A 1 440 ? -19.359 18.672 -18.578 1 68.88 440 THR A C 1
ATOM 3500 O O . THR A 1 440 ? -19.453 18.328 -17.391 1 68.88 440 THR A O 1
ATOM 3503 N N . SER A 1 441 ? -18.797 18.047 -19.438 1 71.75 441 SER A N 1
ATOM 3504 C CA . SER A 1 441 ? -18.141 16.781 -19.094 1 71.75 441 SER A CA 1
ATOM 3505 C C . SER A 1 441 ? -17 16.984 -18.109 1 71.75 441 SER A C 1
ATOM 3507 O O . SER A 1 441 ? -16.828 16.203 -17.188 1 71.75 441 SER A O 1
ATOM 3509 N N . ILE A 1 442 ? -16.484 18.125 -18.219 1 71.75 442 ILE A N 1
ATOM 3510 C CA . ILE A 1 442 ? -15.352 18.453 -17.359 1 71.75 442 ILE A CA 1
ATOM 3511 C C . ILE A 1 442 ? -15.828 18.688 -15.93 1 71.75 442 ILE A C 1
ATOM 3513 O O . ILE A 1 442 ? -15.219 18.188 -14.977 1 71.75 442 ILE A O 1
ATOM 3517 N N . VAL A 1 443 ? -16.906 19.375 -15.781 1 70.12 443 VAL A N 1
ATOM 3518 C CA . VAL A 1 443 ? -17.453 19.672 -14.461 1 70.12 443 VAL A CA 1
ATOM 3519 C C . VAL A 1 443 ? -17.875 18.375 -13.773 1 70.12 443 VAL A C 1
ATOM 3521 O O . VAL A 1 443 ? -17.609 18.172 -12.586 1 70.12 443 VAL A O 1
ATOM 3524 N N . ASN A 1 444 ? -18.516 17.516 -14.516 1 69.38 444 ASN A N 1
ATOM 3525 C CA . ASN A 1 444 ? -18.938 16.219 -13.969 1 69.38 444 ASN A CA 1
ATOM 3526 C C . ASN A 1 444 ? -17.734 15.383 -13.547 1 69.38 444 ASN A C 1
ATOM 3528 O O . ASN A 1 444 ? -17.781 14.711 -12.508 1 69.38 444 ASN A O 1
ATOM 3532 N N . ASP A 1 445 ? -16.75 15.508 -14.328 1 74.38 445 ASP A N 1
ATOM 3533 C CA . ASP A 1 445 ? -15.523 14.781 -14.008 1 74.38 445 ASP A CA 1
ATOM 3534 C C . ASP A 1 445 ? -14.891 15.297 -12.719 1 74.38 445 ASP A C 1
ATOM 3536 O O . ASP A 1 445 ? -14.422 14.516 -11.891 1 74.38 445 ASP A O 1
ATOM 3540 N N . ILE A 1 446 ? -15 16.547 -12.633 1 75.25 446 ILE A N 1
ATOM 3541 C CA . ILE A 1 446 ? -14.406 17.188 -11.461 1 75.25 446 ILE A CA 1
ATOM 3542 C C . ILE A 1 446 ? -15.141 16.734 -10.203 1 75.25 446 ILE A C 1
ATOM 3544 O O . ILE A 1 446 ? -14.508 16.344 -9.211 1 75.25 446 ILE A O 1
ATOM 3548 N N . ILE A 1 447 ? -16.406 16.719 -10.242 1 68.88 447 ILE A N 1
ATOM 3549 C CA . ILE A 1 447 ? -17.219 16.312 -9.094 1 68.88 447 ILE A CA 1
ATOM 3550 C C . ILE A 1 447 ? -16.953 14.852 -8.758 1 68.88 447 ILE A C 1
ATOM 3552 O O . ILE A 1 447 ? -16.75 14.508 -7.59 1 68.88 447 ILE A O 1
ATOM 3556 N N . HIS A 1 448 ? -16.891 14.062 -9.758 1 70.88 448 HIS A N 1
ATOM 3557 C CA . HIS A 1 448 ? -16.609 12.648 -9.578 1 70.88 448 HIS A CA 1
ATOM 3558 C C . HIS A 1 448 ? -15.211 12.43 -9 1 70.88 448 HIS A C 1
ATOM 3560 O O . HIS A 1 448 ? -15.023 11.609 -8.102 1 70.88 448 HIS A O 1
ATOM 3566 N N . ASP A 1 449 ? -14.406 13.211 -9.461 1 76 449 ASP A N 1
ATOM 3567 C CA . ASP A 1 449 ? -12.992 13.008 -9.133 1 76 449 ASP A CA 1
ATOM 3568 C C . ASP A 1 449 ? -12.688 13.477 -7.715 1 76 449 ASP A C 1
ATOM 3570 O O . ASP A 1 449 ? -11.711 13.023 -7.105 1 76 449 ASP A O 1
ATOM 3574 N N . ILE A 1 450 ? -13.523 14.312 -7.246 1 74.88 450 ILE A N 1
ATOM 3575 C CA . ILE A 1 450 ? -13.383 14.727 -5.855 1 74.88 450 ILE A CA 1
ATOM 3576 C C . ILE A 1 450 ? -13.703 13.555 -4.934 1 74.88 450 ILE A C 1
ATOM 3578 O O . ILE A 1 450 ? -13.086 13.406 -3.871 1 74.88 450 ILE A O 1
ATOM 3582 N N . GLY A 1 451 ? -14.586 12.609 -5.488 1 74.56 451 GLY A N 1
ATOM 3583 C CA . GLY A 1 451 ? -14.969 11.445 -4.711 1 74.56 451 GLY A CA 1
ATOM 3584 C C . GLY A 1 451 ? -14.367 10.156 -5.23 1 74.56 451 GLY A C 1
ATOM 3585 O O . GLY A 1 451 ? -15.016 9.102 -5.207 1 74.56 451 GLY A O 1
ATOM 3586 N N . ILE A 1 452 ? -13.148 10.18 -5.648 1 75.44 452 ILE A N 1
ATOM 3587 C CA . ILE A 1 452 ? -12.57 9.102 -6.445 1 75.44 452 ILE A CA 1
ATOM 3588 C C . ILE A 1 452 ? -12.359 7.871 -5.566 1 75.44 452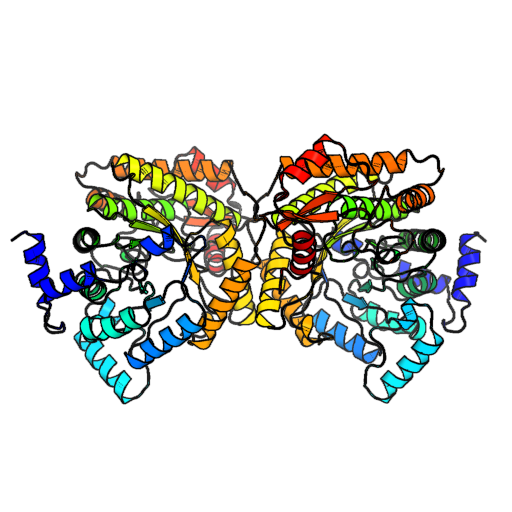 ILE A C 1
ATOM 3590 O O . ILE A 1 452 ? -12.18 6.762 -6.074 1 75.44 452 ILE A O 1
ATOM 3594 N N . MET A 1 453 ? -12.453 8.023 -4.27 1 72.44 453 MET A N 1
ATOM 3595 C CA . MET A 1 453 ? -12.141 6.895 -3.402 1 72.44 453 MET A CA 1
ATOM 3596 C C . MET A 1 453 ? -13.414 6.227 -2.9 1 72.44 453 MET A C 1
ATOM 3598 O O . MET A 1 453 ? -13.359 5.309 -2.076 1 72.44 453 MET A O 1
ATOM 3602 N N . GLN A 1 454 ? -14.531 6.727 -3.406 1 71.88 454 GLN A N 1
ATOM 3603 C CA . GLN A 1 454 ? -15.789 6.141 -2.955 1 71.88 454 GLN A CA 1
ATOM 3604 C C . GLN A 1 454 ? -16.094 4.844 -3.701 1 71.88 454 GLN A C 1
ATOM 3606 O O . GLN A 1 454 ? -15.672 4.668 -4.848 1 71.88 454 GLN A O 1
ATOM 3611 N N . MET B 1 1 ? -1.695 -45.5 -34.062 1 67.06 1 MET B N 1
ATOM 3612 C CA . MET B 1 1 ? -1.962 -44.719 -32.875 1 67.06 1 MET B CA 1
ATOM 3613 C C . MET B 1 1 ? -0.669 -44.156 -32.281 1 67.06 1 MET B C 1
ATOM 3615 O O . MET B 1 1 ? 0.33 -44.844 -32.188 1 67.06 1 MET B O 1
ATOM 3619 N N . SER B 1 2 ? -0.631 -42.906 -32.125 1 79.94 2 SER B N 1
ATOM 3620 C CA . SER B 1 2 ? 0.577 -42.25 -31.609 1 79.94 2 SER B CA 1
ATOM 3621 C C . SER B 1 2 ? 0.909 -42.75 -30.203 1 79.94 2 SER B C 1
ATOM 3623 O O . SER B 1 2 ? 0.041 -43.281 -29.5 1 79.94 2 SER B O 1
ATOM 3625 N N . LEU B 1 3 ? 2.178 -42.875 -29.953 1 82.25 3 LEU B N 1
ATOM 3626 C CA . LEU B 1 3 ? 2.635 -43.25 -28.625 1 82.25 3 LEU B CA 1
ATOM 3627 C C . LEU B 1 3 ? 1.904 -42.5 -27.531 1 82.25 3 LEU B C 1
ATOM 3629 O O . LEU B 1 3 ? 1.551 -43.062 -26.5 1 82.25 3 LEU B O 1
ATOM 3633 N N . LEU B 1 4 ? 1.629 -41.344 -27.844 1 85.25 4 LEU B N 1
ATOM 3634 C CA . LEU B 1 4 ? 0.896 -40.5 -26.875 1 85.25 4 LEU B CA 1
ATOM 3635 C C . LEU B 1 4 ? -0.516 -41.031 -26.672 1 85.25 4 LEU B C 1
ATOM 3637 O O . LEU B 1 4 ? -0.982 -41.156 -25.531 1 85.25 4 LEU B O 1
ATOM 3641 N N . GLN B 1 5 ? -1.103 -41.438 -27.781 1 86.44 5 GLN B N 1
ATOM 3642 C CA . GLN B 1 5 ? -2.477 -41.906 -27.688 1 86.44 5 GLN B CA 1
ATOM 3643 C C . GLN B 1 5 ? -2.547 -43.25 -26.922 1 86.44 5 GLN B C 1
ATOM 3645 O O . GLN B 1 5 ? -3.473 -43.438 -26.125 1 86.44 5 GLN B O 1
ATOM 3650 N N . GLU B 1 6 ? -1.622 -44.031 -27.078 1 86 6 GLU B N 1
ATOM 3651 C CA . GLU B 1 6 ? -1.574 -45.281 -26.359 1 86 6 GLU B CA 1
ATOM 3652 C C . GLU B 1 6 ? -1.432 -45.062 -24.859 1 86 6 GLU B C 1
ATOM 3654 O O . GLU B 1 6 ? -2.109 -45.719 -24.047 1 86 6 GLU B O 1
ATOM 3659 N N . GLU B 1 7 ? -0.574 -44.156 -24.578 1 88.38 7 GLU B N 1
ATOM 3660 C CA . GLU B 1 7 ? -0.365 -43.844 -23.156 1 88.38 7 GLU B CA 1
ATOM 3661 C C . GLU B 1 7 ? -1.622 -43.219 -22.547 1 88.38 7 GLU B C 1
ATOM 3663 O O . GLU B 1 7 ? -1.973 -43.562 -21.406 1 88.38 7 GLU B O 1
ATOM 3668 N N . ARG B 1 8 ? -2.279 -42.469 -23.312 1 90 8 ARG B N 1
ATOM 3669 C CA . ARG B 1 8 ? -3.508 -41.844 -22.828 1 90 8 ARG B CA 1
ATOM 3670 C C . ARG B 1 8 ? -4.574 -42.906 -22.531 1 90 8 ARG B C 1
ATOM 3672 O O . ARG B 1 8 ? -5.246 -42.844 -21.5 1 90 8 ARG B O 1
ATOM 3679 N N . GLU B 1 9 ? -4.68 -43.875 -23.375 1 87.31 9 GLU B N 1
ATOM 3680 C CA . GLU B 1 9 ? -5.664 -44.938 -23.172 1 87.31 9 GLU B CA 1
ATOM 3681 C C . GLU B 1 9 ? -5.375 -45.719 -21.891 1 87.31 9 GLU B C 1
ATOM 3683 O O . GLU B 1 9 ? -6.297 -46.094 -21.172 1 87.31 9 GLU B O 1
ATOM 3688 N N . ILE B 1 10 ? -4.152 -45.812 -21.641 1 85.69 10 ILE B N 1
ATOM 3689 C CA . ILE B 1 10 ? -3.756 -46.562 -20.438 1 85.69 10 ILE B CA 1
ATOM 3690 C C . ILE B 1 10 ? -4.098 -45.75 -19.188 1 85.69 10 ILE B C 1
ATOM 3692 O O . ILE B 1 10 ? -4.691 -46.25 -18.25 1 85.69 10 ILE B O 1
ATOM 3696 N N . ILE B 1 11 ? -3.826 -44.5 -19.172 1 88.12 11 ILE B N 1
ATOM 3697 C CA . ILE B 1 11 ? -4.027 -43.625 -18.047 1 88.12 11 ILE B CA 1
ATOM 3698 C C . ILE B 1 11 ? -5.523 -43.469 -17.75 1 88.12 11 ILE B C 1
ATOM 3700 O O . ILE B 1 11 ? -5.938 -43.469 -16.594 1 88.12 11 ILE B O 1
ATOM 3704 N N . LEU B 1 12 ? -6.312 -43.562 -18.766 1 87.75 12 LEU B N 1
ATOM 3705 C CA . LEU B 1 12 ? -7.734 -43.281 -18.625 1 87.75 12 LEU B CA 1
ATOM 3706 C C . LEU B 1 12 ? -8.539 -44.531 -18.406 1 87.75 12 LEU B C 1
ATOM 3708 O O . LEU B 1 12 ? -9.758 -44.5 -18.234 1 87.75 12 LEU B O 1
ATOM 3712 N N . SER B 1 13 ? -7.883 -45.594 -18.359 1 84.12 13 SER B N 1
ATOM 3713 C CA . SER B 1 13 ? -8.555 -46.875 -18.094 1 84.12 13 SER B CA 1
ATOM 3714 C C . SER B 1 13 ? -8.617 -47.156 -16.594 1 84.12 13 SER B C 1
ATOM 3716 O O . SER B 1 13 ? -9.078 -48.219 -16.188 1 84.12 13 SER B O 1
ATOM 3718 N N . ASN B 1 14 ? -8.375 -46.25 -15.82 1 85.94 14 ASN B N 1
ATOM 3719 C CA . ASN B 1 14 ? -8.438 -46.375 -14.375 1 85.94 14 ASN B CA 1
ATOM 3720 C C . ASN B 1 14 ? -9.859 -46.656 -13.898 1 85.94 14 ASN B C 1
ATOM 3722 O O . ASN B 1 14 ? -10.82 -46.094 -14.422 1 85.94 14 ASN B O 1
ATOM 3726 N N . GLU B 1 15 ? -10.023 -47.469 -12.914 1 85.62 15 GLU B N 1
ATOM 3727 C CA . GLU B 1 15 ? -11.328 -47.938 -12.477 1 85.62 15 GLU B CA 1
ATOM 3728 C C . GLU B 1 15 ? -12.125 -46.844 -11.797 1 85.62 15 GLU B C 1
ATOM 3730 O O . GLU B 1 15 ? -13.352 -46.938 -11.688 1 85.62 15 GLU B O 1
ATOM 3735 N N . TYR B 1 16 ? -11.523 -45.875 -11.367 1 85.5 16 TYR B N 1
ATOM 3736 C CA . TYR B 1 16 ? -12.203 -44.812 -10.641 1 85.5 16 TYR B CA 1
ATOM 3737 C C . TYR B 1 16 ? -12.594 -43.656 -11.578 1 85.5 16 TYR B C 1
ATOM 3739 O O . TYR B 1 16 ? -13.172 -42.656 -11.148 1 85.5 16 TYR B O 1
ATOM 3747 N N . VAL B 1 17 ? -12.273 -43.844 -12.812 1 84.69 17 VAL B N 1
ATOM 3748 C CA . VAL B 1 17 ? -12.562 -42.812 -13.797 1 84.69 17 VAL B CA 1
ATOM 3749 C C . VAL B 1 17 ? -13.781 -43.188 -14.633 1 84.69 17 VAL B C 1
ATOM 3751 O O . VAL B 1 17 ? -13.938 -44.375 -14.992 1 84.69 17 VAL B O 1
ATOM 3754 N N . GLU B 1 18 ? -14.586 -42.25 -14.734 1 84.25 18 GLU B N 1
ATOM 3755 C CA . GLU B 1 18 ? -15.68 -42.469 -15.672 1 84.25 18 GLU B CA 1
ATOM 3756 C C . GLU B 1 18 ? -15.156 -42.719 -17.078 1 84.25 18 GLU B C 1
ATOM 3758 O O . GLU B 1 18 ? -14.031 -42.344 -17.406 1 84.25 18 GLU B O 1
ATOM 3763 N N . HIS B 1 19 ? -16 -43.375 -17.859 1 85.69 19 HIS B N 1
ATOM 3764 C CA . HIS B 1 19 ? -15.594 -43.688 -19.234 1 85.69 19 HIS B CA 1
ATOM 3765 C C . HIS B 1 19 ? -15.273 -42.406 -20 1 85.69 19 HIS B C 1
ATOM 3767 O O . HIS B 1 19 ? -16.109 -41.531 -20.109 1 85.69 19 HIS B O 1
ATOM 3773 N N . PHE B 1 20 ? -14.031 -42.406 -20.516 1 90.25 20 PHE B N 1
ATOM 3774 C CA . PHE B 1 20 ? -13.555 -41.219 -21.234 1 90.25 20 PHE B CA 1
ATOM 3775 C C . PHE B 1 20 ? -13.859 -41.344 -22.719 1 90.25 20 PHE B C 1
ATOM 3777 O O . PHE B 1 20 ? -13.422 -42.281 -23.375 1 90.25 20 PHE B O 1
ATOM 3784 N N . ASP B 1 21 ? -14.609 -40.406 -23.234 1 93.06 21 ASP B N 1
ATOM 3785 C CA . ASP B 1 21 ? -14.906 -40.312 -24.672 1 93.06 21 ASP B CA 1
ATOM 3786 C C . ASP B 1 21 ? -14.125 -39.156 -25.312 1 93.06 21 ASP B C 1
ATOM 3788 O O . ASP B 1 21 ? -14.562 -38.031 -25.297 1 93.06 21 ASP B O 1
ATOM 3792 N N . PHE B 1 22 ? -13.047 -39.531 -25.984 1 94.94 22 PHE B N 1
ATOM 3793 C CA . PHE B 1 22 ? -12.133 -38.531 -26.531 1 94.94 22 PHE B CA 1
ATOM 3794 C C . PHE B 1 22 ? -12.852 -37.656 -27.547 1 94.94 22 PHE B C 1
ATOM 3796 O O . PHE B 1 22 ? -12.617 -36.438 -27.594 1 94.94 22 PHE B O 1
ATOM 3803 N N . ALA B 1 23 ? -13.688 -38.25 -28.328 1 96.25 23 ALA B N 1
ATOM 3804 C CA . ALA B 1 23 ? -14.398 -37.5 -29.359 1 96.25 23 ALA B CA 1
ATOM 3805 C C . ALA B 1 23 ? -15.352 -36.469 -28.734 1 96.25 23 ALA B C 1
ATOM 3807 O O . ALA B 1 23 ? -15.453 -35.344 -29.203 1 96.25 23 ALA B O 1
ATOM 3808 N N . GLU B 1 24 ? -16.016 -36.938 -27.766 1 97 24 GLU B N 1
ATOM 3809 C CA . GLU B 1 24 ? -16.922 -36.031 -27.047 1 97 24 GLU B CA 1
ATOM 3810 C C . GLU B 1 24 ? -16.172 -34.906 -26.375 1 97 24 GLU B C 1
ATOM 3812 O O . GLU B 1 24 ? -16.625 -33.75 -26.406 1 97 24 GLU B O 1
ATOM 3817 N N . VAL B 1 25 ? -15.07 -35.156 -25.766 1 97.31 25 VAL B N 1
ATOM 3818 C CA . VAL B 1 25 ? -14.25 -34.156 -25.078 1 97.31 25 VAL B CA 1
ATOM 3819 C C . VAL B 1 25 ? -13.727 -33.125 -26.094 1 97.31 25 VAL B C 1
ATOM 3821 O O . VAL B 1 25 ? -13.758 -31.922 -25.859 1 97.31 25 VAL B O 1
ATOM 3824 N N . GLU B 1 26 ? -13.25 -33.656 -27.203 1 97.94 26 GLU B N 1
ATOM 3825 C CA . GLU B 1 26 ? -12.742 -32.75 -28.25 1 97.94 26 GLU B CA 1
ATOM 3826 C C . GLU B 1 26 ? -13.844 -31.828 -28.766 1 97.94 26 GLU B C 1
ATOM 3828 O O . GLU B 1 26 ? -13.609 -30.641 -29 1 97.94 26 GLU B O 1
ATOM 3833 N N . GLU B 1 27 ? -15.031 -32.406 -28.984 1 98.31 27 GLU B N 1
ATOM 3834 C CA . GLU B 1 27 ? -16.156 -31.609 -29.453 1 98.31 27 GLU B CA 1
ATOM 3835 C C . GLU B 1 27 ? -16.531 -30.531 -28.438 1 98.31 27 GLU B C 1
ATOM 3837 O O . GLU B 1 27 ? -16.828 -29.406 -28.797 1 98.31 27 GLU B O 1
ATOM 3842 N N . PHE B 1 28 ? -16.547 -30.891 -27.203 1 98.31 28 PHE B N 1
ATOM 3843 C CA . PHE B 1 28 ? -16.828 -29.938 -26.141 1 98.31 28 PHE B CA 1
ATOM 3844 C C . PHE B 1 28 ? -15.836 -28.781 -26.172 1 98.31 28 PHE B C 1
ATOM 3846 O O . PHE B 1 28 ? -16.219 -27.625 -26.141 1 98.31 28 PHE B O 1
ATOM 3853 N N . ILE B 1 29 ? -14.547 -29.078 -26.25 1 98.69 29 ILE B N 1
ATOM 3854 C CA . ILE B 1 29 ? -13.5 -28.062 -26.172 1 98.69 29 ILE B CA 1
ATOM 3855 C C . ILE B 1 29 ? -13.578 -27.141 -27.391 1 98.69 29 ILE B C 1
ATOM 3857 O O . ILE B 1 29 ? -13.438 -25.922 -27.266 1 98.69 29 ILE B O 1
ATOM 3861 N N . LYS B 1 30 ? -13.852 -27.719 -28.547 1 98.38 30 LYS B N 1
ATOM 3862 C CA . LYS B 1 30 ? -13.977 -26.953 -29.781 1 98.38 30 LYS B CA 1
ATOM 3863 C C . LYS B 1 30 ? -15.055 -25.875 -29.656 1 98.38 30 LYS B C 1
ATOM 3865 O O . LYS B 1 30 ? -14.93 -24.797 -30.219 1 98.38 30 LYS B O 1
ATOM 3870 N N . ASN B 1 31 ? -16.062 -26.219 -28.859 1 98.31 31 ASN B N 1
ATOM 3871 C CA . ASN B 1 31 ? -17.234 -25.344 -28.797 1 98.31 31 ASN B CA 1
ATOM 3872 C C . ASN B 1 31 ? -17.328 -24.625 -27.453 1 98.31 31 ASN B C 1
ATOM 3874 O O . ASN B 1 31 ? -18.297 -23.922 -27.203 1 98.31 31 ASN B O 1
ATOM 3878 N N . ALA B 1 32 ? -16.359 -24.828 -26.625 1 98.56 32 ALA B N 1
ATOM 3879 C CA . ALA B 1 32 ? -16.406 -24.219 -25.297 1 98.56 32 ALA B CA 1
ATOM 3880 C C . ALA B 1 32 ? -16.328 -22.688 -25.375 1 98.56 32 ALA B C 1
ATOM 3882 O O . ALA B 1 32 ? -15.672 -22.156 -26.281 1 98.56 32 ALA B O 1
ATOM 3883 N N . SER B 1 33 ? -17 -22.031 -24.453 1 98.62 33 SER B N 1
ATOM 3884 C CA . SER B 1 33 ? -16.906 -20.578 -24.359 1 98.62 33 SER B CA 1
ATOM 3885 C C . SER B 1 33 ? -15.453 -20.141 -24.172 1 98.62 33 SER B C 1
ATOM 3887 O O . SER B 1 33 ? -14.719 -20.719 -23.375 1 98.62 33 SER B O 1
ATOM 3889 N N . LYS B 1 34 ? -15.039 -19.094 -24.875 1 98.56 34 LYS B N 1
ATOM 3890 C CA . LYS B 1 34 ? -13.68 -18.578 -24.75 1 98.56 34 LYS B CA 1
ATOM 3891 C C . LYS B 1 34 ? -13.422 -18.016 -23.359 1 98.56 34 LYS B C 1
ATOM 3893 O O . LYS B 1 34 ? -12.273 -17.938 -22.922 1 98.56 34 LYS B O 1
ATOM 3898 N N . ASP B 1 35 ? -14.477 -17.672 -22.656 1 98.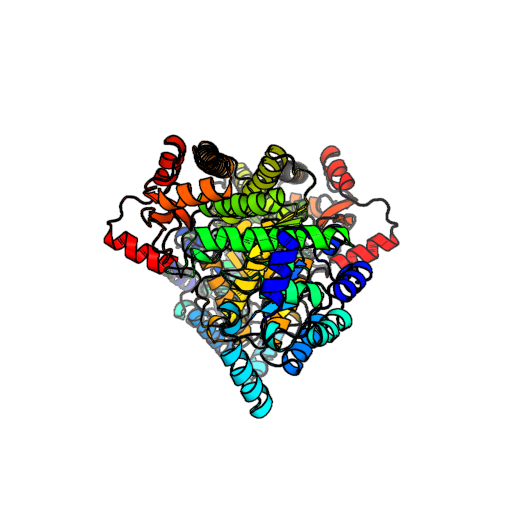38 35 ASP B N 1
ATOM 3899 C CA . ASP B 1 35 ? -14.359 -17.094 -21.312 1 98.38 35 ASP B CA 1
ATOM 3900 C C . ASP B 1 35 ? -13.805 -18.125 -20.328 1 98.38 35 ASP B C 1
ATOM 3902 O O . ASP B 1 35 ? -13.312 -17.766 -19.25 1 98.38 35 ASP B O 1
ATOM 3906 N N . LEU B 1 36 ? -13.883 -19.359 -20.641 1 98.69 36 LEU B N 1
ATOM 3907 C CA . LEU B 1 36 ? -13.359 -20.406 -19.781 1 98.69 36 LEU B CA 1
ATOM 3908 C C . LEU B 1 36 ? -11.836 -20.438 -19.828 1 98.69 36 LEU B C 1
ATOM 3910 O O . LEU B 1 36 ? -11.195 -21.062 -18.969 1 98.69 36 LEU B O 1
ATOM 3914 N N . PHE B 1 37 ? -11.266 -19.875 -20.875 1 98.81 37 PHE B N 1
ATOM 3915 C CA . PHE B 1 37 ? -9.82 -19.875 -21.062 1 98.81 37 PHE B CA 1
ATOM 3916 C C . PHE B 1 37 ? -9.203 -18.594 -20.484 1 98.81 37 PHE B C 1
ATOM 3918 O O . PHE B 1 37 ? -9.438 -17.5 -20.984 1 98.81 37 PHE B O 1
ATOM 3925 N N . ILE B 1 38 ? -8.375 -18.719 -19.531 1 98.75 38 ILE B N 1
ATOM 3926 C CA . ILE B 1 38 ? -7.758 -17.547 -18.906 1 98.75 38 ILE B CA 1
ATOM 3927 C C . ILE B 1 38 ? -6.879 -16.828 -19.922 1 98.75 38 ILE B C 1
ATOM 3929 O O . ILE B 1 38 ? -6.691 -15.609 -19.844 1 98.75 38 ILE B O 1
ATOM 3933 N N . SER B 1 39 ? -6.297 -17.531 -20.875 1 98.62 39 SER B N 1
ATOM 3934 C CA . SER B 1 39 ? -5.5 -16.922 -21.938 1 98.62 39 SER B CA 1
ATOM 3935 C C . SER B 1 39 ? -6.301 -15.859 -22.688 1 98.62 39 SER B C 1
ATOM 3937 O O . SER B 1 39 ? -5.781 -14.781 -22.984 1 98.62 39 SER B O 1
ATOM 3939 N N . HIS B 1 40 ? -7.559 -16.203 -22.969 1 98.5 40 HIS B N 1
ATOM 3940 C CA . HIS B 1 40 ? -8.453 -15.234 -23.594 1 98.5 40 HIS B CA 1
ATOM 3941 C C . HIS B 1 40 ? -8.688 -14.023 -22.688 1 98.5 40 HIS B C 1
ATOM 3943 O O . HIS B 1 40 ? -8.688 -12.883 -23.156 1 98.5 40 HIS B O 1
ATOM 3949 N N . ASN B 1 41 ? -8.844 -14.258 -21.453 1 98.38 41 ASN B N 1
ATOM 3950 C CA . ASN B 1 41 ? -9.07 -13.188 -20.484 1 98.38 41 ASN B CA 1
ATOM 3951 C C . ASN B 1 41 ? -7.848 -12.289 -20.328 1 98.38 41 ASN B C 1
ATOM 3953 O O . ASN B 1 41 ? -7.973 -11.07 -20.234 1 98.38 41 ASN B O 1
ATOM 3957 N N . PHE B 1 42 ? -6.648 -12.891 -20.312 1 98.12 42 PHE B N 1
ATOM 3958 C CA . PHE B 1 42 ? -5.422 -12.102 -20.266 1 98.12 42 PHE B CA 1
ATOM 3959 C C . PHE B 1 42 ? -5.359 -11.125 -21.422 1 98.12 42 PHE B C 1
ATOM 3961 O O . PHE B 1 42 ? -4.891 -9.992 -21.266 1 98.12 42 PHE B O 1
ATOM 3968 N N . ARG B 1 43 ? -5.844 -11.492 -22.562 1 96.62 43 ARG B N 1
ATOM 3969 C CA . ARG B 1 43 ? -5.746 -10.695 -23.766 1 96.62 43 ARG B CA 1
ATOM 3970 C C . ARG B 1 43 ? -6.832 -9.625 -23.812 1 96.62 43 ARG B C 1
ATOM 3972 O O . ARG B 1 43 ? -6.633 -8.555 -24.391 1 96.62 43 ARG B O 1
ATOM 3979 N N . THR B 1 44 ? -7.914 -9.914 -23.188 1 96.81 44 THR B N 1
ATOM 3980 C CA . THR B 1 44 ? -9.07 -9.062 -23.453 1 96.81 44 THR B CA 1
ATOM 3981 C C . THR B 1 44 ? -9.391 -8.18 -22.25 1 96.81 44 THR B C 1
ATOM 3983 O O . THR B 1 44 ? -10.062 -7.156 -22.391 1 96.81 44 THR B O 1
ATOM 3986 N N . LYS B 1 45 ? -8.883 -8.625 -21.141 1 94.25 45 LYS B N 1
ATOM 3987 C CA . LYS B 1 45 ? -9.156 -7.812 -19.953 1 94.25 45 LYS B CA 1
ATOM 3988 C C . LYS B 1 45 ? -7.996 -6.867 -19.656 1 94.25 45 LYS B C 1
ATOM 3990 O O . LYS B 1 45 ? -6.832 -7.262 -19.734 1 94.25 45 LYS B O 1
ATOM 3995 N N . ASN B 1 46 ? -8.25 -5.652 -19.562 1 90.94 46 ASN B N 1
ATOM 3996 C CA . ASN B 1 46 ? -7.227 -4.66 -19.266 1 90.94 46 ASN B CA 1
ATOM 3997 C C . ASN B 1 46 ? -7.125 -4.391 -17.766 1 90.94 46 ASN B C 1
ATOM 3999 O O . ASN B 1 46 ? -7.32 -3.258 -17.328 1 90.94 46 ASN B O 1
ATOM 4003 N N . LYS B 1 47 ? -6.805 -5.48 -17.047 1 94.56 47 LYS B N 1
ATOM 4004 C CA . LYS B 1 47 ? -6.656 -5.375 -15.594 1 94.56 47 LYS B CA 1
ATOM 4005 C C . LYS B 1 47 ? -5.941 -6.594 -15.023 1 94.56 47 LYS B C 1
ATOM 4007 O O . LYS B 1 47 ? -5.812 -7.617 -15.703 1 94.56 47 LYS B O 1
ATOM 4012 N N . MET B 1 48 ? -5.469 -6.496 -13.828 1 97.06 48 MET B N 1
ATOM 4013 C CA . MET B 1 48 ? -4.961 -7.652 -13.094 1 97.06 48 MET B CA 1
ATOM 4014 C C . MET B 1 48 ? -6.102 -8.578 -12.688 1 97.06 48 MET B C 1
ATOM 4016 O O . MET B 1 48 ? -7.078 -8.141 -12.078 1 97.06 48 MET B O 1
ATOM 4020 N N . LEU B 1 49 ? -6 -9.797 -13.016 1 98.12 49 LEU B N 1
ATOM 4021 C CA . LEU B 1 49 ? -7.031 -10.766 -12.648 1 98.12 49 LEU B CA 1
ATOM 4022 C C . LEU B 1 49 ? -6.867 -11.211 -11.195 1 98.12 49 LEU B C 1
ATOM 4024 O O . LEU B 1 49 ? -5.746 -11.406 -10.727 1 98.12 49 LEU B O 1
ATOM 4028 N N . VAL B 1 50 ? -7.953 -11.344 -10.492 1 97.75 50 VAL B N 1
ATOM 4029 C CA . VAL B 1 50 ? -7.945 -11.695 -9.07 1 97.75 50 VAL B CA 1
ATOM 4030 C C . VAL B 1 50 ? -8.438 -13.133 -8.898 1 97.75 50 VAL B C 1
ATOM 4032 O O . VAL B 1 50 ? -9.539 -13.477 -9.336 1 97.75 50 VAL B O 1
ATOM 4035 N N . GLN B 1 51 ? -7.621 -13.93 -8.258 1 97.25 51 GLN B N 1
ATOM 4036 C CA . GLN B 1 51 ? -7.949 -15.328 -8.016 1 97.25 51 GLN B CA 1
ATOM 4037 C C . GLN B 1 51 ? -7.848 -15.664 -6.527 1 97.25 51 GLN B C 1
ATOM 4039 O O . GLN B 1 51 ? -6.746 -15.719 -5.977 1 97.25 51 GLN B O 1
ATOM 4044 N N . PRO B 1 52 ? -8.961 -15.977 -5.926 1 95.5 52 PRO B N 1
ATOM 4045 C CA . PRO B 1 52 ? -8.891 -16.516 -4.566 1 95.5 52 PRO B CA 1
ATOM 4046 C C . PRO B 1 52 ? -8.492 -17.984 -4.535 1 95.5 52 PRO B C 1
ATOM 4048 O O . PRO B 1 52 ? -8.203 -18.578 -5.582 1 95.5 52 PRO B O 1
ATOM 4051 N N . ARG B 1 53 ? -8.367 -18.469 -3.414 1 90.94 53 ARG B N 1
ATOM 4052 C CA . ARG B 1 53 ? -8.172 -19.891 -3.213 1 90.94 53 ARG B CA 1
ATOM 4053 C C . ARG B 1 53 ? -9.453 -20.547 -2.723 1 90.94 53 ARG B C 1
ATOM 4055 O O . ARG B 1 53 ? -10.391 -19.875 -2.291 1 90.94 53 ARG B O 1
ATOM 4062 N N . GLY B 1 54 ? -9.523 -21.891 -2.967 1 89.75 54 GLY B N 1
ATOM 4063 C CA . GLY B 1 54 ? -10.711 -22.578 -2.486 1 89.75 54 GLY B CA 1
ATOM 4064 C C . GLY B 1 54 ? -10.93 -23.938 -3.139 1 89.75 54 GLY B C 1
ATOM 4065 O O . GLY B 1 54 ? -10.578 -24.125 -4.305 1 89.75 54 GLY B O 1
ATOM 4066 N N . GLY B 1 55 ? -11.57 -24.781 -2.414 1 91.5 55 GLY B N 1
ATOM 4067 C CA . GLY B 1 55 ? -11.953 -26.125 -2.811 1 91.5 55 GLY B CA 1
ATOM 4068 C C . GLY B 1 55 ? -12.688 -26.891 -1.723 1 91.5 55 GLY B C 1
ATOM 4069 O O . GLY B 1 55 ? -12.297 -26.844 -0.554 1 91.5 55 GLY B O 1
ATOM 4070 N N . PHE B 1 56 ? -13.773 -27.453 -2.15 1 92.25 56 PHE B N 1
ATOM 4071 C CA . PHE B 1 56 ? -14.57 -28.25 -1.221 1 92.25 56 PHE B CA 1
ATOM 4072 C C . PHE B 1 56 ? -14.766 -29.656 -1.747 1 92.25 56 PHE B C 1
ATOM 4074 O O . PHE B 1 56 ? -14.727 -29.891 -2.959 1 92.25 56 PHE B O 1
ATOM 4081 N N . PRO B 1 57 ? -15.047 -30.531 -0.798 1 95.25 57 PRO B N 1
ATOM 4082 C CA . PRO B 1 57 ? -15.156 -31.938 -1.215 1 95.25 57 PRO B CA 1
ATOM 4083 C C . PRO B 1 57 ? -16.391 -32.188 -2.068 1 95.25 57 PRO B C 1
ATOM 4085 O O . PRO B 1 57 ? -16.297 -32.844 -3.109 1 95.25 57 PRO B O 1
ATOM 4088 N N . THR B 1 58 ? -17.547 -31.672 -1.693 1 96.44 58 THR B N 1
ATOM 4089 C CA . THR B 1 58 ? -18.797 -32.062 -2.352 1 96.44 58 THR B CA 1
ATOM 4090 C C . THR B 1 58 ? -19.125 -31.078 -3.479 1 96.44 58 THR B C 1
ATOM 4092 O O . THR B 1 58 ? -18.75 -29.906 -3.422 1 96.44 58 THR B O 1
ATOM 4095 N N . TYR B 1 59 ? -19.828 -31.625 -4.477 1 97.06 59 TYR B N 1
ATOM 4096 C CA . TYR B 1 59 ? -20.266 -30.828 -5.617 1 97.06 59 TYR B CA 1
ATOM 4097 C C . TYR B 1 59 ? -21.094 -29.625 -5.156 1 97.06 59 TYR B C 1
ATOM 4099 O O . TYR B 1 59 ? -20.875 -28.5 -5.617 1 97.06 59 TYR B O 1
ATOM 4107 N N . ASN B 1 60 ? -21.984 -29.828 -4.25 1 95.69 60 ASN B N 1
ATOM 4108 C CA . ASN B 1 60 ? -22.906 -28.781 -3.797 1 95.69 60 ASN B CA 1
ATOM 4109 C C . ASN B 1 60 ? -22.156 -27.656 -3.094 1 95.69 60 ASN B C 1
ATOM 4111 O O . ASN B 1 60 ? -22.469 -26.484 -3.289 1 95.69 60 ASN B O 1
ATOM 4115 N N . LYS B 1 61 ? -21.219 -28.016 -2.293 1 93.31 61 LYS B N 1
ATOM 4116 C CA . LYS B 1 61 ? -20.438 -27 -1.588 1 93.31 61 LYS B CA 1
ATOM 4117 C C . LYS B 1 61 ? -19.562 -26.219 -2.551 1 93.31 61 LYS B C 1
ATOM 4119 O O . LYS B 1 61 ? -19.391 -25 -2.404 1 93.31 61 LYS B O 1
ATOM 4124 N N . MET B 1 62 ? -19 -26.922 -3.467 1 95.44 62 MET B N 1
ATOM 4125 C CA . MET B 1 62 ? -18.203 -26.25 -4.484 1 95.44 62 MET B CA 1
ATOM 4126 C C . MET B 1 62 ? -19.062 -25.312 -5.324 1 95.44 62 MET B C 1
ATOM 4128 O O . MET B 1 62 ? -18.641 -24.188 -5.625 1 95.44 62 MET B O 1
ATOM 4132 N N . TYR B 1 63 ? -20.203 -25.781 -5.699 1 96.44 63 TYR B N 1
ATOM 4133 C CA . TYR B 1 63 ? -21.156 -24.969 -6.445 1 96.44 63 TYR B CA 1
ATOM 4134 C C . TYR B 1 63 ? -21.5 -23.703 -5.676 1 96.44 63 TYR B C 1
ATOM 4136 O O . TYR B 1 63 ? -21.516 -22.609 -6.242 1 96.44 63 TYR B O 1
ATOM 4144 N N . ALA B 1 64 ? -21.766 -23.844 -4.434 1 93.31 64 ALA B N 1
ATOM 4145 C CA . ALA B 1 64 ? -22.094 -22.719 -3.576 1 93.31 64 ALA B CA 1
ATOM 4146 C C . ALA B 1 64 ? -20.922 -21.75 -3.475 1 93.31 64 ALA B C 1
ATOM 4148 O O . ALA B 1 64 ? -21.109 -20.531 -3.461 1 93.31 64 ALA B O 1
ATOM 4149 N N . LEU B 1 65 ? -19.75 -22.25 -3.34 1 92.31 65 LEU B N 1
ATOM 4150 C CA . LEU B 1 65 ? -18.547 -21.438 -3.301 1 92.31 65 LEU B CA 1
ATOM 4151 C C . LEU B 1 65 ? -18.438 -20.562 -4.555 1 92.31 65 LEU B C 1
ATOM 4153 O O . LEU B 1 65 ? -18.172 -19.359 -4.465 1 92.31 65 LEU B O 1
ATOM 4157 N N . TYR B 1 66 ? -18.641 -21.156 -5.727 1 95.62 66 TYR B N 1
ATOM 4158 C CA . TYR B 1 66 ? -18.531 -20.438 -6.992 1 95.62 66 TYR B CA 1
ATOM 4159 C C . TYR B 1 66 ? -19.609 -19.359 -7.105 1 95.62 66 TYR B C 1
ATOM 4161 O O . TYR B 1 66 ? -19.359 -18.281 -7.629 1 95.62 66 TYR B O 1
ATOM 4169 N N . GLU B 1 67 ? -20.781 -19.719 -6.617 1 94.31 67 GLU B N 1
ATOM 4170 C CA . GLU B 1 67 ? -21.844 -18.719 -6.602 1 94.31 67 GLU B CA 1
ATOM 4171 C C . GLU B 1 67 ? -21.422 -17.484 -5.812 1 94.31 67 GLU B C 1
ATOM 4173 O O . GLU B 1 67 ? -21.625 -16.344 -6.258 1 94.31 67 GLU B O 1
ATOM 4178 N N . PHE B 1 68 ? -20.859 -17.781 -4.738 1 90.06 68 PHE B N 1
ATOM 4179 C CA . PHE B 1 68 ? -20.406 -16.688 -3.887 1 90.06 68 PHE B CA 1
ATOM 4180 C C . PHE B 1 68 ? -19.312 -15.875 -4.586 1 90.06 68 PHE B C 1
ATOM 4182 O O . PHE B 1 68 ? -19.328 -14.641 -4.535 1 90.06 68 PHE B O 1
ATOM 4189 N N . PHE B 1 69 ? -18.344 -16.5 -5.184 1 93.25 69 PHE B N 1
ATOM 4190 C CA . PHE B 1 69 ? -17.234 -15.852 -5.855 1 93.25 69 PHE B CA 1
ATOM 4191 C C . PHE B 1 69 ? -17.719 -15.031 -7.043 1 93.25 69 PHE B C 1
ATOM 4193 O O . PHE B 1 69 ? -17.266 -13.898 -7.246 1 93.25 69 PHE B O 1
ATOM 4200 N N . VAL B 1 70 ? -18.609 -15.602 -7.809 1 94.25 70 VAL B N 1
ATOM 4201 C CA . VAL B 1 70 ? -19.125 -14.898 -8.977 1 94.25 70 VAL B CA 1
ATOM 4202 C C . VAL B 1 70 ? -19.844 -13.625 -8.531 1 94.25 70 VAL B C 1
ATOM 4204 O O . VAL B 1 70 ? -19.703 -12.57 -9.148 1 94.25 70 VAL B O 1
ATOM 4207 N N . ASN B 1 71 ? -20.562 -13.711 -7.422 1 91.31 71 ASN B N 1
ATOM 4208 C CA . ASN B 1 71 ? -21.266 -12.555 -6.883 1 91.31 71 ASN B CA 1
ATOM 4209 C C . ASN B 1 71 ? -20.297 -11.5 -6.359 1 91.31 71 ASN B C 1
ATOM 4211 O O . ASN B 1 71 ? -20.625 -10.312 -6.32 1 91.31 71 ASN B O 1
ATOM 4215 N N . ALA B 1 72 ? -19.172 -11.938 -6.004 1 88.31 72 ALA B N 1
ATOM 4216 C CA . ALA B 1 72 ? -18.141 -11.023 -5.5 1 88.31 72 ALA B CA 1
ATOM 4217 C C . ALA B 1 72 ? -17.266 -10.508 -6.633 1 88.31 72 ALA B C 1
ATOM 4219 O O . ALA B 1 72 ? -16.25 -9.859 -6.387 1 88.31 72 ALA B O 1
ATOM 4220 N N . ASN B 1 73 ? -17.5 -10.867 -7.875 1 90.44 73 ASN B N 1
ATOM 4221 C CA . ASN B 1 73 ? -16.828 -10.414 -9.086 1 90.44 73 ASN B CA 1
ATOM 4222 C C . ASN B 1 73 ? -15.406 -10.961 -9.18 1 90.44 73 ASN B C 1
ATOM 4224 O O . ASN B 1 73 ? -14.477 -10.234 -9.547 1 90.44 73 ASN B O 1
ATOM 4228 N N . VAL B 1 74 ? -15.266 -12.172 -8.797 1 94.69 74 VAL B N 1
ATOM 4229 C CA . VAL B 1 74 ? -13.984 -12.859 -8.969 1 94.69 74 VAL B CA 1
ATOM 4230 C C . VAL B 1 74 ? -13.68 -13.031 -10.453 1 94.69 74 VAL B C 1
ATOM 4232 O O . VAL B 1 74 ? -14.594 -13.195 -11.266 1 94.69 74 VAL B O 1
ATOM 4235 N N . ASP B 1 75 ? -12.383 -12.945 -10.758 1 96.94 75 ASP B N 1
ATOM 4236 C CA . ASP B 1 75 ? -12.016 -13.07 -12.172 1 96.94 75 ASP B CA 1
ATOM 4237 C C . ASP B 1 75 ? -11.719 -14.523 -12.531 1 96.94 75 ASP B C 1
ATOM 4239 O O . ASP B 1 75 ? -12.047 -14.969 -13.641 1 96.94 75 ASP B O 1
ATOM 4243 N N . VAL B 1 76 ? -11.07 -15.242 -11.617 1 98 76 VAL B N 1
ATOM 4244 C CA . VAL B 1 76 ? -10.672 -16.625 -11.828 1 98 76 VAL B CA 1
ATOM 4245 C C . VAL B 1 76 ? -11.102 -17.484 -10.648 1 98 76 VAL B C 1
ATOM 4247 O O . VAL B 1 76 ? -10.797 -17.172 -9.492 1 98 76 VAL B O 1
ATOM 4250 N N . LEU B 1 77 ? -11.844 -18.531 -10.914 1 97.56 77 LEU B N 1
ATOM 4251 C CA . LEU B 1 77 ? -12.305 -19.422 -9.859 1 97.56 77 LEU B CA 1
ATOM 4252 C C . LEU B 1 77 ? -11.227 -20.453 -9.508 1 97.56 77 LEU B C 1
ATOM 4254 O O . LEU B 1 77 ? -10.523 -20.953 -10.398 1 97.56 77 LEU B O 1
ATOM 4258 N N . PRO B 1 78 ? -11.094 -20.75 -8.242 1 96.5 78 PRO B N 1
ATOM 4259 C CA . PRO B 1 78 ? -10.102 -21.75 -7.816 1 96.5 78 PRO B CA 1
ATOM 4260 C C . PRO B 1 78 ? -10.68 -23.156 -7.758 1 96.5 78 PRO B C 1
ATOM 4262 O O . PRO B 1 78 ? -11.867 -23.328 -7.48 1 96.5 78 PRO B O 1
ATOM 4265 N N . CYS B 1 79 ? -9.914 -24.094 -8.023 1 97.44 79 CYS B N 1
ATOM 4266 C CA . CYS B 1 79 ? -10.219 -25.5 -7.742 1 97.44 79 CYS B CA 1
ATOM 4267 C C . CYS B 1 79 ? -9.039 -26.188 -7.082 1 97.44 79 CYS B C 1
ATOM 4269 O O . CYS B 1 79 ? -8.195 -26.766 -7.77 1 97.44 79 CYS B O 1
ATOM 4271 N N . THR B 1 80 ? -9.07 -26.172 -5.805 1 95.31 80 THR B N 1
ATOM 4272 C CA . THR B 1 80 ? -8.031 -26.875 -5.051 1 95.31 80 THR B CA 1
ATOM 4273 C C . THR B 1 80 ? -8.367 -28.359 -4.926 1 95.31 80 THR B C 1
ATOM 4275 O O . THR B 1 80 ? -9.453 -28.719 -4.48 1 95.31 80 THR B O 1
ATOM 4278 N N . ILE B 1 81 ? -7.449 -29.156 -5.258 1 96.5 81 ILE B N 1
ATOM 4279 C CA . ILE B 1 81 ? -7.656 -30.594 -5.277 1 96.5 81 ILE B CA 1
ATOM 4280 C C . ILE B 1 81 ? -7.301 -31.188 -3.914 1 96.5 81 ILE B C 1
ATOM 4282 O O . ILE B 1 81 ? -6.344 -30.75 -3.271 1 96.5 81 ILE B O 1
ATOM 4286 N N . ASP B 1 82 ? -8.062 -32.156 -3.525 1 94.5 82 ASP B N 1
ATOM 4287 C CA . ASP B 1 82 ? -7.836 -32.781 -2.227 1 94.5 82 ASP B CA 1
ATOM 4288 C C . ASP B 1 82 ? -6.531 -33.594 -2.221 1 94.5 82 ASP B C 1
ATOM 4290 O O . ASP B 1 82 ? -6.043 -34 -3.275 1 94.5 82 ASP B O 1
ATOM 4294 N N . SER B 1 83 ? -6.035 -33.875 -1.043 1 91.88 83 SER B N 1
ATOM 4295 C CA . SER B 1 83 ? -4.723 -34.5 -0.855 1 91.88 83 SER B CA 1
ATOM 4296 C C . SER B 1 83 ? -4.699 -35.938 -1.372 1 91.88 83 SER B C 1
ATOM 4298 O O . SER B 1 83 ? -3.691 -36.375 -1.917 1 91.88 83 SER B O 1
ATOM 4300 N N . ASN B 1 84 ? -5.773 -36.656 -1.19 1 94.19 84 ASN B N 1
ATOM 4301 C CA . ASN B 1 84 ? -5.801 -38.031 -1.647 1 94.19 84 ASN B CA 1
ATOM 4302 C C . ASN B 1 84 ? -5.766 -38.125 -3.17 1 94.19 84 ASN B C 1
ATOM 4304 O O . ASN B 1 84 ? -5.055 -38.969 -3.73 1 94.19 84 ASN B O 1
ATOM 4308 N N . THR B 1 85 ? -6.496 -37.312 -3.785 1 95.12 85 THR B N 1
ATOM 4309 C CA . THR B 1 85 ? -6.477 -37.25 -5.242 1 95.12 85 THR B CA 1
ATOM 4310 C C . THR B 1 85 ? -5.094 -36.844 -5.754 1 95.12 85 THR B C 1
ATOM 4312 O O . THR B 1 85 ? -4.613 -37.406 -6.75 1 95.12 85 THR B O 1
ATOM 4315 N N . ARG B 1 86 ? -4.426 -35.938 -5.059 1 92.38 86 ARG B N 1
ATOM 4316 C CA . ARG B 1 86 ? -3.094 -35.5 -5.441 1 92.38 86 ARG B CA 1
ATOM 4317 C C . ARG B 1 86 ? -2.086 -36.625 -5.406 1 92.38 86 ARG B C 1
ATOM 4319 O O . ARG B 1 86 ? -1.114 -36.625 -6.164 1 92.38 86 ARG B O 1
ATOM 4326 N N . LEU B 1 87 ? -2.381 -37.625 -4.578 1 90.56 87 LEU B N 1
ATOM 4327 C CA . LEU B 1 87 ? -1.482 -38.75 -4.414 1 90.56 87 LEU B CA 1
ATOM 4328 C C . LEU B 1 87 ? -1.99 -39.969 -5.188 1 90.56 87 LEU B C 1
ATOM 4330 O O . LEU B 1 87 ? -1.51 -41.094 -4.984 1 90.56 87 LEU B O 1
ATOM 4334 N N . ASN B 1 88 ? -3 -39.781 -5.926 1 93.62 88 ASN B N 1
ATOM 4335 C CA . ASN B 1 88 ? -3.596 -40.812 -6.781 1 93.62 88 ASN B CA 1
ATOM 4336 C C . ASN B 1 88 ? -4.219 -41.938 -5.965 1 93.62 88 ASN B C 1
ATOM 4338 O O . ASN B 1 88 ? -4.195 -43.094 -6.375 1 93.62 88 ASN B O 1
ATOM 4342 N N . ASP B 1 89 ? -4.582 -41.594 -4.754 1 94.81 89 ASP B N 1
ATOM 4343 C CA . ASP B 1 89 ? -5.355 -42.5 -3.914 1 94.81 89 ASP B CA 1
ATOM 4344 C C . ASP B 1 89 ? -6.852 -42.25 -4.09 1 94.81 89 ASP B C 1
ATOM 4346 O O . ASP B 1 89 ? -7.527 -41.781 -3.166 1 94.81 89 ASP B O 1
ATOM 4350 N N . TYR B 1 90 ? -7.371 -42.781 -5.156 1 96.06 90 TYR B N 1
ATOM 4351 C CA . TYR B 1 90 ? -8.742 -42.5 -5.562 1 96.06 90 TYR B CA 1
ATOM 4352 C C . TYR B 1 90 ? -9.734 -43.281 -4.738 1 96.06 90 TYR B C 1
ATOM 4354 O O . TYR B 1 90 ? -10.883 -42.875 -4.547 1 96.06 90 TYR B O 1
ATOM 4362 N N . ALA B 1 91 ? -9.328 -44.406 -4.242 1 96.19 91 ALA B N 1
ATOM 4363 C CA . ALA B 1 91 ? -10.195 -45.219 -3.408 1 96.19 91 ALA B CA 1
ATOM 4364 C C . ALA B 1 91 ? -10.547 -44.5 -2.107 1 96.19 91 ALA B C 1
ATOM 4366 O O . ALA B 1 91 ? -11.719 -44.438 -1.733 1 96.19 91 ALA B O 1
ATOM 4367 N N . THR B 1 92 ? -9.508 -44.062 -1.467 1 96.88 92 THR B N 1
ATOM 4368 C CA . THR B 1 92 ? -9.711 -43.312 -0.223 1 96.88 92 THR B CA 1
ATOM 4369 C C . THR B 1 92 ? -10.508 -42.031 -0.475 1 96.88 92 THR B C 1
ATOM 4371 O O . THR B 1 92 ? -11.391 -41.688 0.309 1 96.88 92 THR B O 1
ATOM 4374 N N . SER B 1 93 ? -10.18 -41.344 -1.545 1 96.81 93 SER B N 1
ATOM 4375 C CA . SER B 1 93 ? -10.906 -40.125 -1.906 1 96.81 93 SER B CA 1
ATOM 4376 C C . SER B 1 93 ? -12.391 -40.406 -2.092 1 96.81 93 SER B C 1
ATOM 4378 O O . SER B 1 93 ? -13.234 -39.625 -1.65 1 96.81 93 SER B O 1
ATOM 4380 N N . LYS B 1 94 ? -12.711 -41.469 -2.73 1 96.62 94 LYS B N 1
ATOM 4381 C CA . LYS B 1 94 ? -14.109 -41.844 -2.955 1 96.62 94 LYS B CA 1
ATOM 4382 C C . LYS B 1 94 ? -14.828 -42.062 -1.633 1 96.62 94 LYS B C 1
ATOM 4384 O O . LYS B 1 94 ? -15.961 -41.594 -1.449 1 96.62 94 LYS B O 1
ATOM 4389 N N . LYS B 1 95 ? -14.219 -42.812 -0.78 1 96.5 95 LYS B N 1
ATOM 4390 C CA . LYS B 1 95 ? -14.797 -43.094 0.53 1 96.5 95 LYS B CA 1
ATOM 4391 C C . LYS B 1 95 ? -15.039 -41.812 1.319 1 96.5 95 LYS B C 1
ATOM 4393 O O . LYS B 1 95 ? -16.109 -41.625 1.885 1 96.5 95 LYS B O 1
ATOM 4398 N N . MET B 1 96 ? -14.023 -41 1.336 1 96.5 96 MET B N 1
ATOM 4399 C CA . MET B 1 96 ? -14.102 -39.75 2.105 1 96.5 96 MET B CA 1
ATOM 4400 C C . MET B 1 96 ? -15.133 -38.812 1.504 1 96.5 96 MET B C 1
ATOM 4402 O O . MET B 1 96 ? -15.789 -38.062 2.229 1 96.5 96 MET B O 1
ATOM 4406 N N . LEU B 1 97 ? -15.258 -38.812 0.144 1 96.62 97 LEU B N 1
ATOM 4407 C CA . LEU B 1 97 ? -16.297 -38 -0.516 1 96.62 97 LEU B CA 1
ATOM 4408 C C . LEU B 1 97 ? -17.688 -38.469 -0.077 1 96.62 97 LEU B C 1
ATOM 4410 O O . LEU B 1 97 ? -18.531 -37.625 0.257 1 96.62 97 LEU B O 1
ATOM 4414 N N . ARG B 1 98 ? -17.906 -39.75 -0.018 1 95.88 98 ARG B N 1
ATOM 4415 C CA . ARG B 1 98 ? -19.188 -40.281 0.42 1 95.88 98 ARG B CA 1
ATOM 4416 C C . ARG B 1 98 ? -19.516 -39.844 1.85 1 95.88 98 ARG B C 1
ATOM 4418 O O . ARG B 1 98 ? -20.641 -39.438 2.148 1 95.88 98 ARG B O 1
ATOM 4425 N N . LEU B 1 99 ? -18.547 -39.969 2.674 1 95.62 99 LEU B N 1
ATOM 4426 C CA . LEU B 1 99 ? -18.719 -39.562 4.07 1 95.62 99 LEU B CA 1
ATOM 4427 C C . LEU B 1 99 ? -19.047 -38.094 4.188 1 95.62 99 LEU B C 1
ATOM 4429 O O . LEU B 1 99 ? -19.859 -37.688 5.023 1 95.62 99 LEU B O 1
ATOM 4433 N N . SER B 1 100 ? -18.359 -37.312 3.367 1 95.19 100 SER B N 1
ATOM 4434 C CA . SER B 1 100 ? -18.609 -35.875 3.357 1 95.19 100 SER B CA 1
ATOM 4435 C C . SER B 1 100 ? -20.062 -35.562 2.951 1 95.19 100 SER B C 1
ATOM 4437 O O . SER B 1 100 ? -20.688 -34.656 3.492 1 95.19 100 SER B O 1
ATOM 4439 N N . GLU B 1 101 ? -20.594 -36.281 1.985 1 94.88 101 GLU B N 1
ATOM 4440 C CA . GLU B 1 101 ? -21.938 -36.062 1.483 1 94.88 101 GLU B CA 1
ATOM 4441 C C . GLU B 1 101 ? -22.984 -36.5 2.508 1 94.88 101 GLU B C 1
ATOM 4443 O O . GLU B 1 101 ? -24.031 -35.875 2.646 1 94.88 101 GLU B O 1
ATOM 4448 N N . GLU B 1 102 ? -22.641 -37.5 3.281 1 94.19 102 GLU B N 1
ATOM 4449 C CA . GLU B 1 102 ? -23.594 -38.062 4.242 1 94.19 102 GLU B CA 1
ATOM 4450 C C . GLU B 1 102 ? -23.625 -37.25 5.531 1 94.19 102 GLU B C 1
ATOM 4452 O O . GLU B 1 102 ? -24.688 -37.062 6.141 1 94.19 102 GLU B O 1
ATOM 4457 N N . SER B 1 103 ? -22.516 -36.719 6.035 1 90.56 103 SER B N 1
ATOM 4458 C CA . SER B 1 103 ? -22.422 -36.094 7.344 1 90.56 103 SER B CA 1
ATOM 4459 C C . SER B 1 103 ? -22.406 -34.562 7.215 1 90.56 103 SER B C 1
ATOM 4461 O O . SER B 1 103 ? -22.484 -33.875 8.219 1 90.56 103 SER B O 1
ATOM 4463 N N . GLU B 1 104 ? -22.281 -34.031 6.129 1 83.44 104 GLU B N 1
ATOM 4464 C CA . GLU B 1 104 ? -22.156 -32.625 5.855 1 83.44 104 GLU B CA 1
ATOM 4465 C C . GLU B 1 104 ? -20.891 -32.031 6.477 1 83.44 104 GLU B C 1
ATOM 4467 O O . GLU B 1 104 ? -20.781 -30.828 6.672 1 83.44 104 GLU B O 1
ATOM 4472 N N . VAL B 1 105 ? -20.062 -32.875 6.965 1 88.12 105 VAL B N 1
ATOM 4473 C CA . VAL B 1 105 ? -18.734 -32.469 7.438 1 88.12 105 VAL B CA 1
ATOM 4474 C C . VAL B 1 105 ? -17.703 -32.75 6.348 1 88.12 105 VAL B C 1
ATOM 4476 O O . VAL B 1 105 ? -17.719 -33.812 5.715 1 88.12 105 VAL B O 1
ATOM 4479 N N . ASP B 1 106 ? -16.828 -31.875 6.094 1 89.56 106 ASP B N 1
ATOM 4480 C CA . ASP B 1 106 ? -15.812 -32.031 5.062 1 89.56 106 ASP B CA 1
ATOM 4481 C C . ASP B 1 106 ? -14.719 -33 5.508 1 89.56 106 ASP B C 1
ATOM 4483 O O . ASP B 1 106 ? -13.93 -32.688 6.398 1 89.56 106 ASP B O 1
ATOM 4487 N N . MET B 1 107 ? -14.695 -34.031 4.82 1 92.19 107 MET B N 1
ATOM 4488 C CA . MET B 1 107 ? -13.711 -35.062 5.176 1 92.19 107 MET B CA 1
ATOM 4489 C C . MET B 1 107 ? -12.484 -34.969 4.27 1 92.19 107 MET B C 1
ATOM 4491 O O . MET B 1 107 ? -11.492 -35.656 4.492 1 92.19 107 MET B O 1
ATOM 4495 N N . LEU B 1 108 ? -12.578 -34.188 3.234 1 93.62 108 LEU B N 1
ATOM 4496 C CA . LEU B 1 108 ? -11.469 -33.906 2.326 1 93.62 108 LEU B CA 1
ATOM 4497 C C . LEU B 1 108 ? -11.117 -32.438 2.346 1 93.62 108 LEU B C 1
ATOM 4499 O O . LEU B 1 108 ? -11.977 -31.578 2.627 1 93.62 108 LEU B O 1
ATOM 4503 N N . ASN B 1 109 ? -9.875 -32.062 2.062 1 90.25 109 ASN B N 1
ATOM 4504 C CA . ASN B 1 109 ? -9.414 -30.688 2.121 1 90.25 109 ASN B CA 1
ATOM 4505 C C . ASN B 1 109 ? -9.461 -30.031 0.747 1 90.25 109 ASN B C 1
ATOM 4507 O O . ASN B 1 109 ? -8.734 -29.062 0.494 1 90.25 109 ASN B O 1
ATOM 4511 N N . GLY B 1 110 ? -10.234 -30.531 -0.162 1 94.69 110 GLY B N 1
ATOM 4512 C CA . GLY B 1 110 ? -10.398 -30.016 -1.508 1 94.69 110 GLY B CA 1
ATOM 4513 C C . GLY B 1 110 ? -11.359 -30.828 -2.352 1 94.69 110 GLY B C 1
ATOM 4514 O O . GLY B 1 110 ? -12.133 -31.625 -1.824 1 94.69 110 GLY B O 1
ATOM 4515 N N . TYR B 1 111 ? -11.391 -30.578 -3.629 1 97.06 111 TYR B N 1
ATOM 4516 C CA . TYR B 1 111 ? -12.344 -31.156 -4.57 1 97.06 111 TYR B CA 1
ATOM 4517 C C . TYR B 1 111 ? -11.773 -32.406 -5.234 1 97.06 111 TYR B C 1
ATOM 4519 O O . TYR B 1 111 ? -10.789 -32.312 -5.973 1 97.06 111 TYR B O 1
ATOM 4527 N N . PRO B 1 112 ? -12.328 -33.594 -4.992 1 97.56 112 PRO B N 1
ATOM 4528 C CA . PRO B 1 112 ? -11.852 -34.812 -5.648 1 97.56 112 PRO B CA 1
ATOM 4529 C C . PRO B 1 112 ? -12.352 -34.938 -7.082 1 97.56 112 PRO B C 1
ATOM 4531 O O . PRO B 1 112 ? -13.156 -35.812 -7.375 1 97.56 112 PRO B O 1
ATOM 4534 N N . LEU B 1 113 ? -11.766 -34.219 -7.926 1 97.75 113 LEU B N 1
ATOM 4535 C CA . LEU B 1 113 ? -12.203 -34.031 -9.305 1 97.75 113 LEU B CA 1
ATOM 4536 C C . LEU B 1 113 ? -12.336 -35.344 -10.023 1 97.75 113 LEU B C 1
ATOM 4538 O O . LEU B 1 113 ? -13.328 -35.594 -10.719 1 97.75 113 LEU B O 1
ATOM 4542 N N . VAL B 1 114 ? -11.359 -36.25 -9.852 1 96.94 114 VAL B N 1
ATOM 4543 C CA . VAL B 1 114 ? -11.352 -37.531 -10.555 1 96.94 114 VAL B CA 1
ATOM 4544 C C . VAL B 1 114 ? -12.555 -38.375 -10.133 1 96.94 114 VAL B C 1
ATOM 4546 O O . VAL B 1 114 ? -13.227 -38.969 -10.977 1 96.94 114 VAL B O 1
ATOM 4549 N N . ASN B 1 115 ? -12.867 -38.344 -8.883 1 97 115 ASN B N 1
ATOM 4550 C CA . ASN B 1 115 ? -13.984 -39.125 -8.359 1 97 115 ASN B CA 1
ATOM 4551 C C . ASN B 1 115 ? -15.328 -38.531 -8.742 1 97 115 ASN B C 1
ATOM 4553 O O . ASN B 1 115 ? -16.312 -39.25 -8.93 1 97 115 ASN B O 1
ATOM 4557 N N . HIS B 1 116 ? -15.445 -37.219 -8.789 1 97.31 116 HIS B N 1
ATOM 4558 C CA . HIS B 1 116 ? -16.672 -36.594 -9.242 1 97.31 116 HIS B CA 1
ATOM 4559 C C . HIS B 1 116 ? -16.953 -36.875 -10.711 1 97.31 116 HIS B C 1
ATOM 4561 O O . HIS B 1 116 ? -18.109 -36.969 -11.125 1 97.31 116 HIS B O 1
ATOM 4567 N N . GLY B 1 117 ? -15.82 -36.969 -11.461 1 96.25 117 GLY B N 1
ATOM 4568 C CA . GLY B 1 117 ? -15.953 -37.156 -12.898 1 96.25 117 GLY B CA 1
ATOM 4569 C C . GLY B 1 117 ? -16.031 -35.844 -13.664 1 96.25 117 GLY B C 1
ATOM 4570 O O . GLY B 1 117 ? -16.422 -34.812 -13.109 1 96.25 117 GLY B O 1
ATOM 4571 N N . TYR B 1 118 ? -15.648 -35.906 -14.961 1 97.44 118 TYR B N 1
ATOM 4572 C CA . TYR B 1 118 ? -15.539 -34.656 -15.727 1 97.44 118 TYR B CA 1
ATOM 4573 C C . TYR B 1 118 ? -16.906 -34.188 -16.188 1 97.44 118 TYR B C 1
ATOM 4575 O O . TYR B 1 118 ? -17.156 -32.969 -16.281 1 97.44 118 TYR B O 1
ATOM 4583 N N . ARG B 1 119 ? -17.906 -35.062 -16.422 1 97.19 119 ARG B N 1
ATOM 4584 C CA . ARG B 1 119 ? -19.219 -34.656 -16.891 1 97.19 119 ARG B CA 1
ATOM 4585 C C . ARG B 1 119 ? -19.953 -33.875 -15.797 1 97.19 119 ARG B C 1
ATOM 4587 O O . ARG B 1 119 ? -20.562 -32.844 -16.062 1 97.19 119 ARG B O 1
ATOM 4594 N N . THR B 1 120 ? -19.859 -34.375 -14.633 1 97.38 120 THR B N 1
ATOM 4595 C CA . THR B 1 120 ? -20.5 -33.719 -13.5 1 97.38 120 THR B CA 1
ATOM 4596 C C . THR B 1 120 ? -19.875 -32.344 -13.258 1 97.38 120 THR B C 1
ATOM 4598 O O . THR B 1 120 ? -20.594 -31.344 -13.133 1 97.38 120 THR B O 1
ATOM 4601 N N . THR B 1 121 ? -18.625 -32.25 -13.18 1 98.19 121 THR B N 1
ATOM 4602 C CA . THR B 1 121 ? -17.906 -31.016 -12.906 1 98.19 121 THR B CA 1
ATOM 4603 C C . THR B 1 121 ? -18.109 -30.016 -14.039 1 98.19 121 THR B C 1
ATOM 4605 O O . THR B 1 121 ? -18.234 -28.812 -13.797 1 98.19 121 THR B O 1
ATOM 4608 N N . ARG B 1 122 ? -18.156 -30.516 -15.242 1 98.25 122 ARG B N 1
ATOM 4609 C CA . ARG B 1 122 ? -18.359 -29.672 -16.422 1 98.25 122 ARG B CA 1
ATOM 4610 C C . ARG B 1 122 ? -19.656 -28.875 -16.312 1 98.25 122 ARG B C 1
ATOM 4612 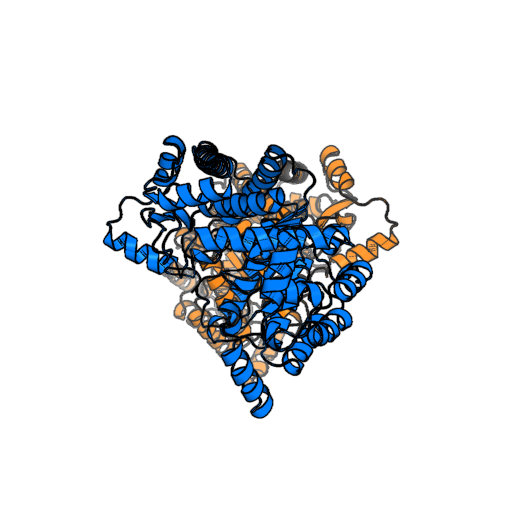O O . ARG B 1 122 ? -19.734 -27.719 -16.766 1 98.25 122 ARG B O 1
ATOM 4619 N N . LYS B 1 123 ? -20.641 -29.453 -15.734 1 98.19 123 LYS B N 1
ATOM 4620 C CA . LYS B 1 123 ? -21.922 -28.766 -15.555 1 98.19 123 LYS B CA 1
ATOM 4621 C C . LYS B 1 123 ? -21.734 -27.484 -14.75 1 98.19 123 LYS B C 1
ATOM 4623 O O . LYS B 1 123 ? -22.266 -26.438 -15.109 1 98.19 123 LYS B O 1
ATOM 4628 N N . MET B 1 124 ? -20.969 -27.578 -13.727 1 97.81 124 MET B N 1
ATOM 4629 C CA . MET B 1 124 ? -20.703 -26.438 -12.852 1 97.81 124 MET B CA 1
ATOM 4630 C C . MET B 1 124 ? -19.812 -25.406 -13.547 1 97.81 124 MET B C 1
ATOM 4632 O O . MET B 1 124 ? -20.094 -24.203 -13.508 1 97.81 124 MET B O 1
ATOM 4636 N N . ILE B 1 125 ? -18.844 -25.844 -14.234 1 98.38 125 ILE B N 1
ATOM 4637 C CA . ILE B 1 125 ? -17.859 -24.984 -14.875 1 98.38 125 ILE B CA 1
ATOM 4638 C C . ILE B 1 125 ? -18.516 -24.172 -15.992 1 98.38 125 ILE B C 1
ATOM 4640 O O . ILE B 1 125 ? -18.344 -22.969 -16.094 1 98.38 125 ILE B O 1
ATOM 4644 N N . THR B 1 126 ? -19.312 -24.859 -16.812 1 98.25 126 THR B N 1
ATOM 4645 C CA . THR B 1 126 ? -19.938 -24.188 -17.938 1 98.25 126 THR B CA 1
ATOM 4646 C C . THR B 1 126 ? -21.062 -23.266 -17.469 1 98.25 126 THR B C 1
ATOM 4648 O O . THR B 1 126 ? -21.328 -22.234 -18.094 1 98.25 126 THR B O 1
ATOM 4651 N N . HIS B 1 127 ? -21.672 -23.609 -16.375 1 98.25 127 HIS B N 1
ATOM 4652 C CA . HIS B 1 127 ? -22.719 -22.766 -15.812 1 98.25 127 HIS B CA 1
ATOM 4653 C C . HIS B 1 127 ? -22.188 -21.406 -15.422 1 98.25 127 HIS B C 1
ATOM 4655 O O . HIS B 1 127 ? -22.766 -20.375 -15.766 1 98.25 127 HIS B O 1
ATOM 4661 N N . PHE B 1 128 ? -21.109 -21.359 -14.719 1 97.94 128 PHE B N 1
ATOM 4662 C CA . PHE B 1 128 ? -20.594 -20.109 -14.195 1 97.94 128 PHE B CA 1
ATOM 4663 C C . PHE B 1 128 ? -19.797 -19.359 -15.258 1 97.94 128 PHE B C 1
ATOM 4665 O O . PHE B 1 128 ? -19.656 -18.141 -15.188 1 97.94 128 PHE B O 1
ATOM 4672 N N . ASN B 1 129 ? -19.188 -20.094 -16.219 1 98.12 129 ASN B N 1
ATOM 4673 C CA . ASN B 1 129 ? -18.578 -19.547 -17.422 1 98.12 129 ASN B CA 1
ATOM 4674 C C . ASN B 1 129 ? -17.453 -18.562 -17.078 1 98.12 129 ASN B C 1
ATOM 4676 O O . ASN B 1 129 ? -17.422 -17.453 -17.625 1 98.12 129 ASN B O 1
ATOM 4680 N N . LYS B 1 130 ? -16.562 -18.875 -16.141 1 98.19 130 LYS B N 1
ATOM 4681 C CA . LYS B 1 130 ? -15.32 -18.203 -15.781 1 98.19 130 LYS B CA 1
ATOM 4682 C C . LYS B 1 130 ? -14.141 -19.172 -15.844 1 98.19 130 LYS B C 1
ATOM 4684 O O . LYS B 1 130 ? -14.312 -20.375 -15.703 1 98.19 130 LYS B O 1
ATOM 4689 N N . PRO B 1 131 ? -12.984 -18.578 -16.094 1 98.62 131 PRO B N 1
ATOM 4690 C CA . PRO B 1 131 ? -11.844 -19.5 -16 1 98.62 131 PRO B CA 1
ATOM 4691 C C . PRO B 1 131 ? -11.688 -20.109 -14.617 1 98.62 131 PRO B C 1
ATOM 4693 O O . PRO B 1 131 ? -11.914 -19.438 -13.609 1 98.62 131 PRO B O 1
ATOM 4696 N N . VAL B 1 132 ? -11.344 -21.344 -14.57 1 98.69 132 VAL B N 1
ATOM 4697 C CA . VAL B 1 132 ? -11.062 -22.078 -13.328 1 98.69 132 VAL B CA 1
ATOM 4698 C C . VAL B 1 132 ? -9.602 -22.5 -13.297 1 98.69 132 VAL B C 1
ATOM 4700 O O . VAL B 1 132 ? -9.078 -23.047 -14.273 1 98.69 132 VAL B O 1
ATOM 4703 N N . SER B 1 133 ? -8.945 -22.156 -12.219 1 98.44 133 SER B N 1
ATOM 4704 C CA . SER B 1 133 ? -7.543 -22.531 -12.039 1 98.44 133 SER B CA 1
ATOM 4705 C C . SER B 1 133 ? -7.414 -23.797 -11.203 1 98.44 133 SER B C 1
ATOM 4707 O O . SER B 1 133 ? -7.879 -23.844 -10.062 1 98.44 133 SER B O 1
ATOM 4709 N N . LEU B 1 134 ? -6.809 -24.781 -11.805 1 98.12 134 LEU B N 1
ATOM 4710 C CA . LEU B 1 134 ? -6.566 -26.047 -11.109 1 98.12 134 LEU B CA 1
ATOM 4711 C C . LEU B 1 134 ? -5.324 -25.953 -10.227 1 98.12 134 LEU B C 1
ATOM 4713 O O . LEU B 1 134 ? -4.219 -25.734 -10.727 1 98.12 134 LEU B O 1
ATOM 4717 N N . ARG B 1 135 ? -5.52 -26.156 -8.961 1 95.25 135 ARG B N 1
ATOM 4718 C CA . ARG B 1 135 ? -4.426 -26.094 -7.992 1 95.25 135 ARG B CA 1
ATOM 4719 C C . ARG B 1 135 ? -4.254 -27.406 -7.262 1 95.25 135 ARG B C 1
ATOM 4721 O O . ARG B 1 135 ? -5.164 -27.875 -6.566 1 95.25 135 ARG B O 1
ATOM 4728 N N . HIS B 1 136 ? -3.141 -28.109 -7.273 1 90.88 136 HIS B N 1
ATOM 4729 C CA . HIS B 1 136 ? -3.098 -29.469 -6.762 1 90.88 136 HIS B CA 1
ATOM 4730 C C . HIS B 1 136 ? -1.692 -29.844 -6.297 1 90.88 136 HIS B C 1
ATOM 4732 O O . HIS B 1 136 ? -1.528 -30.703 -5.434 1 90.88 136 HIS B O 1
ATOM 4738 N N . GLY B 1 137 ? -0.628 -29.453 -6.676 1 83.12 137 GLY B N 1
ATOM 4739 C CA . GLY B 1 137 ? 0.726 -29.812 -6.289 1 83.12 137 GLY B CA 1
ATOM 4740 C C . GLY B 1 137 ? 1.016 -31.297 -6.453 1 83.12 137 GLY B C 1
ATOM 4741 O O . GLY B 1 137 ? 1.681 -31.891 -5.609 1 83.12 137 GLY B O 1
ATOM 4742 N N . THR B 1 138 ? 0.554 -32 -7.477 1 85.31 138 THR B N 1
ATOM 4743 C CA . THR B 1 138 ? 0.634 -33.438 -7.727 1 85.31 138 THR B CA 1
ATOM 4744 C C . THR B 1 138 ? 1.89 -33.781 -8.523 1 85.31 138 THR B C 1
ATOM 4746 O O . THR B 1 138 ? 2.119 -33.219 -9.602 1 85.31 138 THR B O 1
ATOM 4749 N N . PRO B 1 139 ? 2.664 -34.75 -8.031 1 87.25 139 PRO B N 1
ATOM 4750 C CA . PRO B 1 139 ? 3.812 -35.188 -8.844 1 87.25 139 PRO B CA 1
ATOM 4751 C C . PRO B 1 139 ? 3.4 -35.875 -10.133 1 87.25 139 PRO B C 1
ATOM 4753 O O . PRO B 1 139 ? 3.977 -35.625 -11.195 1 87.25 139 PRO B O 1
ATOM 4756 N N . ASP B 1 140 ? 2.473 -36.781 -10.055 1 93.25 140 ASP B N 1
ATOM 4757 C CA . ASP B 1 140 ? 1.881 -37.438 -11.219 1 93.25 140 ASP B CA 1
ATOM 4758 C C . ASP B 1 140 ? 0.466 -36.938 -11.477 1 93.25 140 ASP B C 1
ATOM 4760 O O . ASP B 1 140 ? -0.504 -37.469 -10.945 1 93.25 140 ASP B O 1
ATOM 4764 N N . ALA B 1 141 ? 0.366 -36.031 -12.375 1 95 141 ALA B N 1
ATOM 4765 C CA . ALA B 1 141 ? -0.906 -35.312 -12.57 1 95 141 ALA B CA 1
ATOM 4766 C C . ALA B 1 141 ? -1.587 -35.781 -13.859 1 95 141 ALA B C 1
ATOM 4768 O O . ALA B 1 141 ? -2.57 -35.188 -14.289 1 95 141 ALA B O 1
ATOM 4769 N N . ARG B 1 142 ? -1.172 -36.781 -14.523 1 96.38 142 ARG B N 1
ATOM 4770 C CA . ARG B 1 142 ? -1.615 -37.156 -15.867 1 96.38 142 ARG B CA 1
ATOM 4771 C C . ARG B 1 142 ? -3.123 -37.375 -15.906 1 96.38 142 ARG B C 1
ATOM 4773 O O . ARG B 1 142 ? -3.84 -36.688 -16.641 1 96.38 142 ARG B O 1
ATOM 4780 N N . LEU B 1 143 ? -3.568 -38.219 -15.07 1 95.88 143 LEU B N 1
ATOM 4781 C CA . LEU B 1 143 ? -4.996 -38.5 -15.047 1 95.88 143 LEU B CA 1
ATOM 4782 C C . LEU B 1 143 ? -5.793 -37.281 -14.609 1 95.88 143 LEU B C 1
ATOM 4784 O O . LEU B 1 143 ? -6.844 -36.969 -15.188 1 95.88 143 LEU B O 1
ATOM 4788 N N . LEU B 1 144 ? -5.34 -36.594 -13.625 1 96.69 144 LEU B N 1
ATOM 4789 C CA . LEU B 1 144 ? -6.004 -35.406 -13.102 1 96.69 144 LEU B CA 1
ATOM 4790 C C . LEU B 1 144 ? -6.176 -34.344 -14.188 1 96.69 144 LEU B C 1
ATOM 4792 O O . LEU B 1 144 ? -7.254 -33.781 -14.336 1 96.69 144 LEU B O 1
ATOM 4796 N N . ILE B 1 145 ? -5.164 -34.094 -14.953 1 97.5 145 ILE B N 1
ATOM 4797 C CA . ILE B 1 145 ? -5.184 -33.031 -15.953 1 97.5 145 ILE B CA 1
ATOM 4798 C C . ILE B 1 145 ? -6.113 -33.406 -17.109 1 97.5 145 ILE B C 1
ATOM 4800 O O . ILE B 1 145 ? -6.859 -32.594 -17.609 1 97.5 145 ILE B O 1
ATOM 4804 N N . GLU B 1 146 ? -6.059 -34.688 -17.531 1 97.06 146 GLU B N 1
ATOM 4805 C CA . GLU B 1 146 ? -7.02 -35.156 -18.531 1 97.06 146 GLU B CA 1
ATOM 4806 C C . GLU B 1 146 ? -8.453 -34.906 -18.078 1 97.06 146 GLU B C 1
ATOM 4808 O O . GLU B 1 146 ? -9.289 -34.438 -18.844 1 97.06 146 GLU B O 1
ATOM 4813 N N . THR B 1 147 ? -8.703 -35.25 -16.859 1 97.25 147 THR B N 1
ATOM 4814 C CA . THR B 1 147 ? -10.039 -35.062 -16.297 1 97.25 147 THR B CA 1
ATOM 4815 C C . THR B 1 147 ? -10.391 -33.594 -16.203 1 97.25 147 THR B C 1
ATOM 4817 O O . THR B 1 147 ? -11.531 -33.188 -16.484 1 97.25 147 THR B O 1
ATOM 4820 N N . ALA B 1 148 ? -9.453 -32.781 -15.781 1 98.31 148 ALA B N 1
ATOM 4821 C CA . ALA B 1 148 ? -9.664 -31.344 -15.648 1 98.31 148 ALA B CA 1
ATOM 4822 C C . ALA B 1 148 ? -10.023 -30.703 -16.984 1 98.31 148 ALA B C 1
ATOM 4824 O O . ALA B 1 148 ? -11.016 -29.984 -17.094 1 98.31 148 ALA B O 1
ATOM 4825 N N . ILE B 1 149 ? -9.273 -30.984 -17.984 1 98.5 149 ILE B N 1
ATOM 4826 C CA . ILE B 1 149 ? -9.5 -30.422 -19.312 1 98.5 149 ILE B CA 1
ATOM 4827 C C . ILE B 1 149 ? -10.859 -30.859 -19.844 1 98.5 149 ILE B C 1
ATOM 4829 O O . ILE B 1 149 ? -11.625 -30.047 -20.359 1 98.5 149 ILE B O 1
ATOM 4833 N N . ALA B 1 150 ? -11.164 -32.125 -19.641 1 98.12 150 ALA B N 1
ATOM 4834 C CA . ALA B 1 150 ? -12.461 -32.656 -20.062 1 98.12 150 ALA B CA 1
ATOM 4835 C C . ALA B 1 150 ? -13.594 -31.938 -19.328 1 98.12 150 ALA B C 1
ATOM 4837 O O . ALA B 1 150 ? -14.719 -31.844 -19.828 1 98.12 150 ALA B O 1
ATOM 4838 N N . SER B 1 151 ? -13.344 -31.406 -18.156 1 98.44 151 SER B N 1
ATOM 4839 C CA . SER B 1 151 ? -14.336 -30.734 -17.328 1 98.44 151 SER B CA 1
ATOM 4840 C C . SER B 1 151 ? -14.484 -29.266 -17.719 1 98.44 151 SER B C 1
ATOM 4842 O O . SER B 1 151 ? -15.391 -28.578 -17.25 1 98.44 151 SER B O 1
ATOM 4844 N N . GLY B 1 152 ? -13.578 -28.75 -18.547 1 98.69 152 GLY B N 1
ATOM 4845 C CA . GLY B 1 152 ? -13.617 -27.344 -18.938 1 98.69 152 GLY B CA 1
ATOM 4846 C C . GLY B 1 152 ? -12.664 -26.484 -18.141 1 98.69 152 GLY B C 1
ATOM 4847 O O . GLY B 1 152 ? -12.789 -25.25 -18.141 1 98.69 152 GLY B O 1
ATOM 4848 N N . ILE B 1 153 ? -11.742 -27.062 -17.406 1 98.81 153 ILE B N 1
ATOM 4849 C CA . ILE B 1 153 ? -10.719 -26.344 -16.656 1 98.81 153 ILE B CA 1
ATOM 4850 C C . ILE B 1 153 ? -9.469 -26.172 -17.516 1 98.81 153 ILE B C 1
ATOM 4852 O O . ILE B 1 153 ? -8.773 -27.156 -17.812 1 98.81 153 ILE B O 1
ATOM 4856 N N . PHE B 1 154 ? -9.18 -24.938 -17.891 1 98.81 154 PHE B N 1
ATOM 4857 C CA . PHE B 1 154 ? -8.164 -24.719 -18.906 1 98.81 154 PHE B CA 1
ATOM 4858 C C . PHE B 1 154 ? -7.016 -23.891 -18.359 1 98.81 154 PHE B C 1
ATOM 4860 O O . PHE B 1 154 ? -6.273 -23.266 -19.125 1 98.81 154 PHE B O 1
ATOM 4867 N N . GLU B 1 155 ? -6.875 -23.719 -17.062 1 98.56 155 GLU B N 1
ATOM 4868 C CA . GLU B 1 155 ? -5.73 -23.172 -16.328 1 98.56 155 GLU B CA 1
ATOM 4869 C C . GLU B 1 155 ? -5.148 -24.203 -15.375 1 98.56 155 GLU B C 1
ATOM 4871 O O . GLU B 1 155 ? -5.77 -24.547 -14.359 1 98.56 155 GLU B O 1
ATOM 4876 N N . ILE B 1 156 ? -3.979 -24.625 -15.703 1 97.94 156 ILE B N 1
ATOM 4877 C CA . ILE B 1 156 ? -3.375 -25.75 -15 1 97.94 156 ILE B CA 1
ATOM 4878 C C . ILE B 1 156 ? -2.094 -25.297 -14.297 1 97.94 156 ILE B C 1
ATOM 4880 O O . ILE B 1 156 ? -1.119 -24.922 -14.953 1 97.94 156 ILE B O 1
ATOM 4884 N N . GLU B 1 157 ? -2.09 -25.344 -13.031 1 96.75 157 GLU B N 1
ATOM 4885 C CA . GLU B 1 157 ? -0.892 -25 -12.266 1 96.75 157 GLU B CA 1
ATOM 4886 C C . GLU B 1 157 ? -0.051 -26.25 -11.984 1 96.75 157 GLU B C 1
ATOM 4888 O O . GLU B 1 157 ? -0.583 -27.359 -11.898 1 96.75 157 GLU B O 1
ATOM 4893 N N . GLY B 1 158 ? 1.236 -26.047 -11.867 1 94.62 158 GLY B N 1
ATOM 4894 C CA . GLY B 1 158 ? 2.135 -27.109 -11.469 1 94.62 158 GLY B CA 1
ATOM 4895 C C . GLY B 1 158 ? 3.348 -27.25 -12.375 1 94.62 158 GLY B C 1
ATOM 4896 O O . GLY B 1 158 ? 3.58 -26.391 -13.234 1 94.62 158 GLY B O 1
ATOM 4897 N N . GLY B 1 159 ? 4.109 -28.297 -12.133 1 94.69 159 GLY B N 1
ATOM 4898 C CA . GLY B 1 159 ? 5.328 -28.625 -12.859 1 94.69 159 GLY B CA 1
ATOM 4899 C C . GLY B 1 159 ? 6.207 -29.625 -12.141 1 94.69 159 GLY B C 1
ATOM 4900 O O . GLY B 1 159 ? 5.961 -29.953 -10.984 1 94.69 159 GLY B O 1
ATOM 4901 N N . PRO B 1 160 ? 7.121 -30.109 -12.852 1 95.5 160 PRO B N 1
ATOM 4902 C CA . PRO B 1 160 ? 7.934 -31.203 -12.297 1 95.5 160 PRO B CA 1
ATOM 4903 C C . PRO B 1 160 ? 8.852 -30.734 -11.172 1 95.5 160 PRO B C 1
ATOM 4905 O O . PRO B 1 160 ? 9.25 -31.531 -10.32 1 95.5 160 PRO B O 1
ATOM 4908 N N . ILE B 1 161 ? 9.18 -29.469 -11.062 1 96.56 161 ILE B N 1
ATOM 4909 C CA . ILE B 1 161 ? 10.164 -28.984 -10.102 1 96.56 161 ILE B CA 1
ATOM 4910 C C . ILE B 1 161 ? 9.469 -28.25 -8.961 1 96.56 161 ILE B C 1
ATOM 4912 O O . ILE B 1 161 ? 9.703 -28.547 -7.789 1 96.56 161 ILE B O 1
ATOM 4916 N N . THR B 1 162 ? 8.602 -27.359 -9.258 1 92.94 162 THR B N 1
ATOM 4917 C CA . THR B 1 162 ? 8.078 -26.328 -8.359 1 92.94 162 THR B CA 1
ATOM 4918 C C . THR B 1 162 ? 7.262 -26.953 -7.234 1 92.94 162 THR B C 1
ATOM 4920 O O . THR B 1 162 ? 7.176 -26.406 -6.137 1 92.94 162 THR B O 1
ATOM 4923 N N . TYR B 1 163 ? 6.66 -28.094 -7.484 1 85.31 163 TYR B N 1
ATOM 4924 C CA . TYR B 1 163 ? 5.902 -28.719 -6.406 1 85.31 163 TYR B CA 1
ATOM 4925 C C . TYR B 1 163 ? 6.668 -29.891 -5.812 1 85.31 163 TYR B C 1
ATOM 4927 O O . TYR B 1 163 ? 6.441 -30.281 -4.66 1 85.31 163 TYR B O 1
ATOM 4935 N N . LEU B 1 164 ? 7.57 -30.406 -6.527 1 91.19 164 LEU B N 1
ATOM 4936 C CA . LEU B 1 164 ? 8.25 -31.609 -6.07 1 91.19 164 LEU B CA 1
ATOM 4937 C C . LEU B 1 164 ? 9.32 -31.266 -5.035 1 91.19 164 LEU B C 1
ATOM 4939 O O . LEU B 1 164 ? 9.336 -31.828 -3.941 1 91.19 164 LEU B O 1
ATOM 4943 N N . LEU B 1 165 ? 10.148 -30.312 -5.352 1 92.81 165 LEU B N 1
ATOM 4944 C CA . LEU B 1 165 ? 11.273 -30.016 -4.48 1 92.81 165 LEU B CA 1
ATOM 4945 C C . LEU B 1 165 ? 10.781 -29.5 -3.125 1 92.81 165 LEU B C 1
ATOM 4947 O O . LEU B 1 165 ? 11.305 -29.906 -2.082 1 92.81 165 LEU B O 1
ATOM 4951 N N . PRO B 1 166 ? 9.781 -28.703 -3.15 1 89.69 166 PRO B N 1
ATOM 4952 C CA . PRO B 1 166 ? 9.359 -28.156 -1.862 1 89.69 166 PRO B CA 1
ATOM 4953 C C . PRO B 1 166 ? 8.414 -29.078 -1.099 1 89.69 166 PRO B C 1
ATOM 4955 O O . PRO B 1 166 ? 8.266 -28.953 0.118 1 89.69 166 PRO B O 1
ATOM 4958 N N . TYR B 1 167 ? 7.77 -30.078 -1.707 1 85.31 167 TYR B N 1
ATOM 4959 C CA . TYR B 1 167 ? 6.648 -30.703 -1.022 1 85.31 167 TYR B CA 1
ATOM 4960 C C . TYR B 1 167 ? 6.785 -32.219 -1.046 1 85.31 167 TYR B C 1
ATOM 4962 O O . TYR B 1 167 ? 5.879 -32.938 -0.609 1 85.31 167 TYR B O 1
ATOM 4970 N N . SER B 1 168 ? 7.812 -32.688 -1.601 1 88.25 168 SER B N 1
ATOM 4971 C CA . SER B 1 168 ? 8.07 -34.125 -1.596 1 88.25 168 SER B CA 1
ATOM 4972 C C . SER B 1 168 ? 9.469 -34.406 -1.076 1 88.25 168 SER B C 1
ATOM 4974 O O . SER B 1 168 ? 10.406 -33.625 -1.286 1 88.25 168 SER B O 1
ATOM 4976 N N . LYS B 1 169 ? 9.539 -35.594 -0.447 1 89.62 169 LYS B N 1
ATOM 4977 C CA . LYS B 1 169 ? 10.836 -35.969 0.102 1 89.62 169 LYS B CA 1
ATOM 4978 C C . LYS B 1 169 ? 11.609 -36.844 -0.872 1 89.62 169 LYS B C 1
ATOM 4980 O O . LYS B 1 169 ? 12.82 -36.688 -1.036 1 89.62 169 LYS B O 1
ATOM 4985 N N . ASN B 1 170 ? 10.844 -37.75 -1.492 1 91.62 170 ASN B N 1
ATOM 4986 C CA . ASN B 1 170 ? 11.633 -38.812 -2.148 1 91.62 170 ASN B CA 1
ATOM 4987 C C . ASN B 1 170 ? 11.07 -39.156 -3.525 1 91.62 170 ASN B C 1
ATOM 4989 O O . ASN B 1 170 ? 11.594 -40.031 -4.211 1 91.62 170 ASN B O 1
ATOM 4993 N N . PHE B 1 171 ? 9.992 -38.562 -3.971 1 92.81 171 PHE B N 1
ATOM 4994 C CA . PHE B 1 171 ? 9.484 -38.875 -5.297 1 92.81 171 PHE B CA 1
ATOM 4995 C C . PHE B 1 171 ? 10.57 -38.688 -6.352 1 92.81 171 PHE B C 1
ATOM 4997 O O . PHE B 1 171 ? 11.242 -37.656 -6.375 1 92.81 171 PHE B O 1
ATOM 5004 N N . PRO B 1 172 ? 10.734 -39.656 -7.191 1 95.12 172 PRO B N 1
ATOM 5005 C CA . PRO B 1 172 ? 11.82 -39.562 -8.164 1 95.12 172 PRO B CA 1
ATOM 5006 C C . PRO B 1 172 ? 11.625 -38.438 -9.164 1 95.12 172 PRO B C 1
ATOM 5008 O O . PRO B 1 172 ? 10.648 -38.438 -9.922 1 95.12 172 PRO B O 1
ATOM 5011 N N . LEU B 1 173 ? 12.555 -37.562 -9.25 1 95.75 173 LEU B N 1
ATOM 5012 C CA . LEU B 1 173 ? 12.453 -36.344 -10.055 1 95.75 173 LEU B CA 1
ATOM 5013 C C . LEU B 1 173 ? 12.414 -36.688 -11.539 1 95.75 173 LEU B C 1
ATOM 5015 O O . LEU B 1 173 ? 11.742 -36 -12.32 1 95.75 173 LEU B O 1
ATOM 5019 N N . ASP B 1 174 ? 13.133 -37.656 -11.977 1 95.75 174 ASP B N 1
ATOM 5020 C CA . ASP B 1 174 ? 13.141 -38.062 -13.383 1 95.75 174 ASP B CA 1
ATOM 5021 C C . ASP B 1 174 ? 11.742 -38.5 -13.828 1 95.75 174 ASP B C 1
ATOM 5023 O O . ASP B 1 174 ? 11.305 -38.156 -14.93 1 95.75 174 ASP B O 1
ATOM 5027 N N . LYS B 1 175 ? 11.016 -39.25 -12.977 1 95.56 175 LYS B N 1
ATOM 5028 C CA . LYS B 1 175 ? 9.641 -39.625 -13.281 1 95.56 175 LYS B CA 1
ATOM 5029 C C . LYS B 1 175 ? 8.727 -38.406 -13.383 1 95.56 175 LYS B C 1
ATOM 5031 O O . LYS B 1 175 ? 7.859 -38.375 -14.25 1 95.56 175 LYS B O 1
ATOM 5036 N N . ALA B 1 176 ? 8.914 -37.531 -12.492 1 95.25 176 ALA B N 1
ATOM 5037 C CA . ALA B 1 176 ? 8.109 -36.312 -12.523 1 95.25 176 ALA B CA 1
ATOM 5038 C C . ALA B 1 176 ? 8.258 -35.594 -13.859 1 95.25 176 ALA B C 1
ATOM 5040 O O . ALA B 1 176 ? 7.273 -35.125 -14.438 1 95.25 176 ALA B O 1
ATOM 5041 N N . PHE B 1 177 ? 9.5 -35.438 -14.359 1 96.94 177 PHE B N 1
ATOM 5042 C CA . PHE B 1 177 ? 9.742 -34.781 -15.641 1 96.94 177 PHE B CA 1
ATOM 5043 C C . PHE B 1 177 ? 8.984 -35.5 -16.766 1 96.94 177 PHE B C 1
ATOM 5045 O O . PHE B 1 177 ? 8.383 -34.844 -17.609 1 96.94 177 PHE B O 1
ATOM 5052 N N . LEU B 1 178 ? 8.992 -36.781 -16.75 1 95.31 178 LEU B N 1
ATOM 5053 C CA . LEU B 1 178 ? 8.336 -37.562 -17.797 1 95.31 178 LEU B CA 1
ATOM 5054 C C . LEU B 1 178 ? 6.824 -37.406 -17.719 1 95.31 178 LEU B C 1
ATOM 5056 O O . LEU B 1 178 ? 6.156 -37.25 -18.75 1 95.31 178 LEU B O 1
ATOM 5060 N N . TYR B 1 179 ? 6.293 -37.5 -16.531 1 95.56 179 TYR B N 1
ATOM 5061 C CA . TYR B 1 179 ? 4.855 -37.344 -16.344 1 95.56 179 TYR B CA 1
ATOM 5062 C C . TYR B 1 179 ? 4.391 -35.969 -16.797 1 95.56 179 TYR B C 1
ATOM 5064 O O . TYR B 1 179 ? 3.346 -35.844 -17.438 1 95.56 179 TYR B O 1
ATOM 5072 N N . TRP B 1 180 ? 5.156 -35.031 -16.531 1 96.5 180 TRP B N 1
ATOM 5073 C CA . TRP B 1 180 ? 4.738 -33.656 -16.859 1 96.5 180 TRP B CA 1
ATOM 5074 C C . TRP B 1 180 ? 4.977 -33.375 -18.344 1 96.5 180 TRP B C 1
ATOM 5076 O O . TRP B 1 180 ? 4.297 -32.531 -18.938 1 96.5 180 TRP B O 1
ATOM 5086 N N . LYS B 1 181 ? 5.965 -34 -18.922 1 96.5 181 LYS B N 1
ATOM 5087 C CA . LYS B 1 181 ? 6.07 -33.938 -20.375 1 96.5 181 LYS B CA 1
ATOM 5088 C C . LYS B 1 181 ? 4.77 -34.375 -21.047 1 96.5 181 LYS B C 1
ATOM 5090 O O . LYS B 1 181 ? 4.312 -33.75 -22 1 96.5 181 LYS B O 1
ATOM 5095 N N . TYR B 1 182 ? 4.238 -35.469 -20.547 1 96.88 182 TYR B N 1
ATOM 5096 C CA . TYR B 1 182 ? 2.932 -35.938 -21 1 96.88 182 TYR B CA 1
ATOM 5097 C C . TYR B 1 182 ? 1.886 -34.844 -20.844 1 96.88 182 TYR B C 1
ATOM 5099 O O . TYR B 1 182 ? 1.127 -34.562 -21.781 1 96.88 182 TYR B O 1
ATOM 5107 N N . VAL B 1 183 ? 1.788 -34.219 -19.719 1 97.06 183 VAL B N 1
ATOM 5108 C CA . VAL B 1 183 ? 0.809 -33.188 -19.391 1 97.06 183 VAL B CA 1
ATOM 5109 C C . VAL B 1 183 ? 0.944 -32.031 -20.375 1 97.06 183 VAL B C 1
ATOM 5111 O O . VAL B 1 183 ? -0.055 -31.531 -20.906 1 97.06 183 VAL B O 1
ATOM 5114 N N . GLU B 1 184 ? 2.197 -31.594 -20.625 1 98 184 GLU B N 1
ATOM 5115 C CA . GLU B 1 184 ? 2.434 -30.484 -21.547 1 98 184 GLU B CA 1
ATOM 5116 C C . GLU B 1 184 ? 1.91 -30.812 -22.938 1 98 184 GLU B C 1
ATOM 5118 O O . GLU B 1 184 ? 1.301 -29.969 -23.594 1 98 184 GLU B O 1
ATOM 5123 N N . ARG B 1 185 ? 2.148 -32 -23.375 1 97.81 185 ARG B N 1
ATOM 5124 C CA . ARG B 1 185 ? 1.716 -32.406 -24.703 1 97.81 185 ARG B CA 1
ATOM 5125 C C . ARG B 1 185 ? 0.194 -32.469 -24.797 1 97.81 185 ARG B C 1
ATOM 5127 O O . ARG B 1 185 ? -0.378 -32.094 -25.828 1 97.81 185 ARG B O 1
ATOM 5134 N N . VAL B 1 186 ? -0.417 -32.906 -23.75 1 97.69 186 VAL B N 1
ATOM 5135 C CA . VAL B 1 186 ? -1.875 -32.969 -23.688 1 97.69 186 VAL B CA 1
ATOM 5136 C C . VAL B 1 186 ? -2.436 -31.547 -23.75 1 97.69 186 VAL B C 1
ATOM 5138 O O . VAL B 1 186 ? -3.371 -31.266 -24.5 1 97.69 186 VAL B O 1
ATOM 5141 N N . CYS B 1 187 ? -1.872 -30.625 -22.984 1 98.31 187 CYS B N 1
ATOM 5142 C CA . CYS B 1 187 ? -2.299 -29.234 -23 1 98.31 187 CYS B CA 1
ATOM 5143 C C . CYS B 1 187 ? -2.1 -28.609 -24.375 1 98.31 187 CYS B C 1
ATOM 5145 O O . CYS B 1 187 ? -2.977 -27.906 -24.875 1 98.31 187 CYS B O 1
ATOM 5147 N N . ALA B 1 188 ? -0.982 -28.859 -24.969 1 98.19 188 ALA B N 1
ATOM 5148 C CA . ALA B 1 188 ? -0.689 -28.344 -26.312 1 98.19 188 ALA B CA 1
ATOM 5149 C C . ALA B 1 188 ? -1.697 -28.859 -27.328 1 98.19 188 ALA B C 1
ATOM 5151 O O . ALA B 1 188 ? -2.213 -28.094 -28.141 1 98.19 188 ALA B O 1
ATOM 5152 N N . LYS B 1 189 ? -1.932 -30.156 -27.281 1 97.31 189 LYS B N 1
ATOM 5153 C CA . LYS B 1 189 ? -2.842 -30.781 -28.234 1 97.31 189 LYS B CA 1
ATOM 5154 C C . LYS B 1 189 ? -4.234 -30.172 -28.156 1 97.31 189 LYS B C 1
ATOM 5156 O O . LYS B 1 189 ? -4.781 -29.75 -29.172 1 97.31 189 LYS B O 1
ATOM 5161 N N . TYR B 1 190 ? -4.805 -30.094 -27.016 1 97.94 190 TYR B N 1
ATOM 5162 C CA . TYR B 1 190 ? -6.164 -29.578 -26.844 1 97.94 190 TYR B CA 1
ATOM 5163 C C . TYR B 1 190 ? -6.23 -28.094 -27.125 1 97.94 190 TYR B C 1
ATOM 5165 O O . TYR B 1 190 ? -7.285 -27.562 -27.5 1 97.94 190 TYR B O 1
ATOM 5173 N N . SER B 1 191 ? -5.145 -27.375 -26.984 1 98.19 191 SER B N 1
ATOM 5174 C CA . SER B 1 191 ? -5.086 -25.938 -27.25 1 98.19 191 SER B CA 1
ATOM 5175 C C . SER B 1 191 ? -5.379 -25.641 -28.719 1 98.19 191 SER B C 1
ATOM 5177 O O . SER B 1 191 ? -5.812 -24.547 -29.062 1 98.19 191 SER B O 1
ATOM 5179 N N . THR B 1 192 ? -5.141 -26.547 -29.641 1 97.62 192 THR B N 1
ATOM 5180 C CA . THR B 1 192 ? -5.324 -26.328 -31.062 1 97.62 192 THR B CA 1
ATOM 5181 C C . THR B 1 192 ? -6.809 -26.266 -31.422 1 97.62 192 THR B C 1
ATOM 5183 O O . THR B 1 192 ? -7.176 -25.828 -32.5 1 97.62 192 THR B O 1
ATOM 5186 N N . LEU B 1 193 ? -7.598 -26.672 -30.516 1 98.31 193 LEU B N 1
ATOM 5187 C CA . LEU B 1 193 ? -9.016 -26.828 -30.812 1 98.31 193 LEU B CA 1
ATOM 5188 C C . LEU B 1 193 ? -9.766 -25.516 -30.594 1 98.31 193 LEU B C 1
ATOM 5190 O O . LEU B 1 193 ? -10.852 -25.312 -31.156 1 98.31 193 LEU B O 1
ATOM 5194 N N . ASN B 1 194 ? -9.242 -24.594 -29.797 1 98.19 194 ASN B N 1
ATOM 5195 C CA . ASN B 1 194 ? -9.922 -23.359 -29.406 1 98.19 194 ASN B CA 1
ATOM 5196 C C . ASN B 1 194 ? -8.93 -22.266 -29 1 98.19 194 ASN B C 1
ATOM 5198 O O . ASN B 1 194 ? -8.211 -21.734 -29.844 1 98.19 194 ASN B O 1
ATOM 5202 N N . GLU B 1 195 ? -8.75 -22.016 -27.672 1 98.5 195 GLU B N 1
ATOM 5203 C CA . GLU B 1 195 ? -7.785 -21.078 -27.094 1 98.5 195 GLU B CA 1
ATOM 5204 C C . GLU B 1 195 ? -6.656 -21.828 -26.391 1 98.5 195 GLU B C 1
ATOM 5206 O O . GLU B 1 195 ? -6.828 -22.969 -25.969 1 98.5 195 GLU B O 1
ATOM 5211 N N . PRO B 1 196 ? -5.562 -21.219 -26.281 1 98.69 196 PRO B N 1
ATOM 5212 C CA . PRO B 1 196 ? -4.477 -21.891 -25.547 1 98.69 196 PRO B CA 1
ATOM 5213 C C . PRO B 1 196 ? -4.848 -22.219 -24.109 1 98.69 196 PRO B C 1
ATOM 5215 O O . PRO B 1 196 ? -5.383 -21.359 -23.391 1 98.69 196 PRO B O 1
ATOM 5218 N N . ILE B 1 197 ? -4.613 -23.453 -23.703 1 98.75 197 ILE B N 1
ATOM 5219 C CA . ILE B 1 197 ? -4.645 -23.828 -22.297 1 98.75 197 ILE B CA 1
ATOM 5220 C C . ILE B 1 197 ? -3.426 -23.266 -21.578 1 98.75 197 ILE B C 1
ATOM 5222 O O . ILE B 1 197 ? -2.291 -23.438 -22.031 1 98.75 197 ILE B O 1
ATOM 5226 N N . ASN B 1 198 ? -3.666 -22.516 -20.5 1 98.88 198 ASN B N 1
ATOM 5227 C CA . ASN B 1 198 ? -2.572 -21.859 -19.797 1 98.88 198 ASN B CA 1
ATOM 5228 C C . ASN B 1 198 ? -1.938 -22.781 -18.75 1 98.88 198 ASN B C 1
ATOM 5230 O O . ASN B 1 198 ? -2.643 -23.406 -17.969 1 98.88 198 ASN B O 1
ATOM 5234 N N . ARG B 1 199 ? -0.646 -22.859 -18.859 1 98.69 199 ARG B N 1
ATOM 5235 C CA . ARG B 1 199 ? 0.154 -23.5 -17.828 1 98.69 199 ARG B CA 1
ATOM 5236 C C . ARG B 1 199 ? 0.726 -22.469 -16.859 1 98.69 199 ARG B C 1
ATOM 5238 O O . ARG B 1 199 ? 1.149 -21.391 -17.266 1 98.69 199 ARG B O 1
ATOM 5245 N N . GLU B 1 200 ? 0.713 -22.797 -15.562 1 98.31 200 GLU B N 1
ATOM 5246 C CA . GLU B 1 200 ? 1.309 -21.938 -14.547 1 98.31 200 GLU B CA 1
ATOM 5247 C C . GLU B 1 200 ? 2.23 -22.734 -13.625 1 98.31 200 GLU B C 1
ATOM 5249 O O . GLU B 1 200 ? 1.885 -23.828 -13.188 1 98.31 200 GLU B O 1
ATOM 5254 N N . SER B 1 201 ? 3.438 -22.266 -13.445 1 96.81 201 SER B N 1
ATOM 5255 C CA . SER B 1 201 ? 4.324 -22.891 -12.469 1 96.81 201 SER B CA 1
ATOM 5256 C C . SER B 1 201 ? 4.215 -22.219 -11.109 1 96.81 201 SER B C 1
ATOM 5258 O O . SER B 1 201 ? 4.035 -21 -11.023 1 96.81 201 SER B O 1
ATOM 5260 N N . PHE B 1 202 ? 4.316 -23 -10.078 1 94.62 202 PHE B N 1
ATOM 5261 C CA . PHE B 1 202 ? 4.191 -22.531 -8.703 1 94.62 202 PHE B CA 1
ATOM 5262 C C . PHE B 1 202 ? 5.461 -21.828 -8.258 1 94.62 202 PHE B C 1
ATOM 5264 O O . PHE B 1 202 ? 6.422 -22.453 -7.82 1 94.62 202 PHE B O 1
ATOM 5271 N N . GLY B 1 203 ? 5.477 -20.562 -8.062 1 92.75 203 GLY B N 1
ATOM 5272 C CA . GLY B 1 203 ? 6.645 -19.719 -7.871 1 92.75 203 GLY B CA 1
ATOM 5273 C C . GLY B 1 203 ? 7.074 -19.609 -6.422 1 92.75 203 GLY B C 1
ATOM 5274 O O . GLY B 1 203 ? 8.25 -19.391 -6.129 1 92.75 203 GLY B O 1
ATOM 5275 N N . PRO B 1 204 ? 6.227 -19.766 -5.457 1 91.25 204 PRO B N 1
ATOM 5276 C CA . PRO B 1 204 ? 6.574 -19.609 -4.043 1 91.25 204 PRO B CA 1
ATOM 5277 C C . PRO B 1 204 ? 7.582 -20.641 -3.557 1 91.25 204 PRO B C 1
ATOM 5279 O O . PRO B 1 204 ? 8.289 -20.406 -2.574 1 91.25 204 PRO B O 1
ATOM 5282 N N . LEU B 1 205 ? 7.602 -21.812 -4.234 1 93.75 205 LEU B N 1
ATOM 5283 C CA . LEU B 1 205 ? 8.508 -22.891 -3.857 1 93.75 205 LEU B CA 1
ATOM 5284 C C . LEU B 1 205 ? 8.375 -23.234 -2.377 1 93.75 205 LEU B C 1
ATOM 5286 O O . LEU B 1 205 ? 7.293 -23.609 -1.916 1 93.75 205 LEU B O 1
ATOM 5290 N N . THR B 1 206 ? 9.414 -23.078 -1.54 1 87.62 206 THR B N 1
ATOM 5291 C CA . THR B 1 206 ? 9.328 -23.438 -0.132 1 87.62 206 THR B CA 1
ATOM 5292 C C . THR B 1 206 ? 8.703 -22.312 0.685 1 87.62 206 THR B C 1
ATOM 5294 O O . THR B 1 206 ? 8.398 -22.484 1.866 1 87.62 206 THR B O 1
ATOM 5297 N N . ALA B 1 207 ? 8.508 -21.203 0.21 1 84 207 ALA B N 1
ATOM 5298 C CA . ALA B 1 207 ? 7.98 -20.016 0.874 1 84 207 ALA B CA 1
ATOM 5299 C C . ALA B 1 207 ? 8.883 -19.578 2.023 1 84 207 ALA B C 1
ATOM 5301 O O . ALA B 1 207 ? 8.398 -19.062 3.041 1 84 207 ALA B O 1
ATOM 5302 N N . THR B 1 208 ? 10.141 -19.875 1.946 1 86.62 208 THR B N 1
ATOM 5303 C CA . THR B 1 208 ? 11.156 -19.422 2.896 1 86.62 208 THR B CA 1
ATOM 5304 C C . THR B 1 208 ? 12.055 -18.375 2.268 1 86.62 208 THR B C 1
ATOM 5306 O O . THR B 1 208 ? 11.586 -17.516 1.517 1 86.62 208 THR B O 1
ATOM 5309 N N . LEU B 1 209 ? 13.328 -18.391 2.57 1 92.38 209 LEU B N 1
ATOM 5310 C CA . LEU B 1 209 ? 14.234 -17.391 2.045 1 92.38 209 LEU B CA 1
ATOM 5311 C C . LEU B 1 209 ? 14.875 -17.859 0.74 1 92.38 209 LEU B C 1
ATOM 5313 O O . LEU B 1 209 ? 16.094 -17.875 0.611 1 92.38 209 LEU B O 1
ATOM 5317 N N . VAL B 1 210 ? 14.031 -18.188 -0.224 1 95.81 210 VAL B N 1
ATOM 5318 C CA . VAL B 1 210 ? 14.531 -18.531 -1.554 1 95.81 210 VAL B CA 1
ATOM 5319 C C . VAL B 1 210 ? 14.945 -17.25 -2.285 1 95.81 210 VAL B C 1
ATOM 5321 O O . VAL B 1 210 ? 14.133 -16.344 -2.467 1 95.81 210 VAL B O 1
ATOM 5324 N N . PRO B 1 211 ? 16.219 -17.156 -2.656 1 97.69 211 PRO B N 1
ATOM 5325 C CA . PRO B 1 211 ? 16.625 -15.922 -3.334 1 97.69 211 PRO B CA 1
ATOM 5326 C C . PRO B 1 211 ? 16 -15.781 -4.723 1 97.69 211 PRO B C 1
ATOM 5328 O O . PRO B 1 211 ? 15.758 -16.781 -5.398 1 97.69 211 PRO B O 1
ATOM 5331 N N . PRO B 1 212 ? 15.836 -14.562 -5.242 1 98.44 212 PRO B N 1
ATOM 5332 C CA . PRO B 1 212 ? 15.148 -14.305 -6.512 1 98.44 212 PRO B CA 1
ATOM 5333 C C . PRO B 1 212 ? 15.797 -15.047 -7.684 1 98.44 212 PRO B C 1
ATOM 5335 O O . PRO B 1 212 ? 15.094 -15.5 -8.594 1 98.44 212 PRO B O 1
ATOM 5338 N N . CYS B 1 213 ? 17.094 -15.18 -7.727 1 98.81 213 CYS B N 1
ATOM 5339 C CA . CYS B 1 213 ? 17.75 -15.805 -8.875 1 98.81 213 CYS B CA 1
ATOM 5340 C C . CYS B 1 213 ? 17.328 -17.266 -9.016 1 98.81 213 CYS B C 1
ATOM 5342 O O . CYS B 1 213 ? 17.094 -17.75 -10.125 1 98.81 213 CYS B O 1
ATOM 5344 N N . ILE B 1 214 ? 17.172 -17.969 -7.891 1 98.62 214 ILE B N 1
ATOM 5345 C CA . ILE B 1 214 ? 16.766 -19.375 -7.91 1 98.62 214 ILE B CA 1
ATOM 5346 C C . ILE B 1 214 ? 15.297 -19.484 -8.336 1 98.62 214 ILE B C 1
ATOM 5348 O O . ILE B 1 214 ? 14.945 -20.328 -9.164 1 98.62 214 ILE B O 1
ATOM 5352 N N . THR B 1 215 ? 14.453 -18.656 -7.766 1 98.44 215 THR B N 1
ATOM 5353 C CA . THR B 1 215 ? 13.047 -18.625 -8.156 1 98.44 215 THR B CA 1
ATOM 5354 C C . THR B 1 215 ? 12.906 -18.406 -9.656 1 98.44 215 THR B C 1
ATOM 5356 O O . THR B 1 215 ? 12.195 -19.156 -10.328 1 98.44 215 THR B O 1
ATOM 5359 N N . ILE B 1 216 ? 13.594 -17.453 -10.172 1 98.88 216 ILE B N 1
ATOM 5360 C CA . ILE B 1 216 ? 13.477 -17.078 -11.578 1 98.88 216 ILE B CA 1
ATOM 5361 C C . ILE B 1 216 ? 13.977 -18.234 -12.453 1 98.88 216 ILE B C 1
ATOM 5363 O O . ILE B 1 216 ? 13.328 -18.609 -13.43 1 98.88 216 ILE B O 1
ATOM 5367 N N . VAL B 1 217 ? 15.109 -18.812 -12.125 1 98.88 217 VAL B N 1
ATOM 5368 C CA . VAL B 1 217 ? 15.695 -19.891 -12.914 1 98.88 217 VAL B CA 1
ATOM 5369 C C . VAL B 1 217 ? 14.719 -21.062 -13 1 98.88 217 VAL B C 1
ATOM 5371 O O . VAL B 1 217 ? 14.484 -21.609 -14.086 1 98.88 217 VAL B O 1
ATOM 5374 N N . ILE B 1 218 ? 14.117 -21.391 -11.906 1 98.62 218 ILE B N 1
ATOM 5375 C CA . ILE B 1 218 ? 13.195 -22.516 -11.875 1 98.62 218 ILE B CA 1
ATOM 5376 C C . ILE B 1 218 ? 11.953 -22.188 -12.703 1 98.62 218 ILE B C 1
ATOM 5378 O O . ILE B 1 218 ? 11.461 -23.016 -13.461 1 98.62 218 ILE B O 1
ATOM 5382 N N . GLN B 1 219 ? 11.445 -20.969 -12.562 1 98.81 219 GLN B N 1
ATOM 5383 C CA . GLN B 1 219 ? 10.297 -20.547 -13.367 1 98.81 219 GLN B CA 1
ATOM 5384 C C . GLN B 1 219 ? 10.617 -20.609 -14.852 1 98.81 219 GLN B C 1
ATOM 5386 O O . GLN B 1 219 ? 9.789 -21.031 -15.664 1 98.81 219 GLN B O 1
ATOM 5391 N N . LEU B 1 220 ? 11.805 -20.172 -15.219 1 98.88 220 LEU B N 1
ATOM 5392 C CA . LEU B 1 220 ? 12.219 -20.203 -16.609 1 98.88 220 LEU B CA 1
ATOM 5393 C C . LEU B 1 220 ? 12.312 -21.625 -17.125 1 98.88 220 LEU B C 1
ATOM 5395 O O . LEU B 1 220 ? 11.859 -21.922 -18.234 1 98.88 220 LEU B O 1
ATOM 5399 N N . LEU B 1 221 ? 12.852 -22.5 -16.328 1 98.75 221 LEU B N 1
ATOM 5400 C CA . LEU B 1 221 ? 12.984 -23.891 -16.734 1 98.75 221 LEU B CA 1
ATOM 5401 C C . LEU B 1 221 ? 11.617 -24.531 -16.938 1 98.75 221 LEU B C 1
ATOM 5403 O O . LEU B 1 221 ? 11.391 -25.203 -17.953 1 98.75 221 LEU B O 1
ATOM 5407 N N . GLU B 1 222 ? 10.742 -24.297 -15.945 1 98.38 222 GLU B N 1
ATOM 5408 C CA . GLU B 1 222 ? 9.383 -24.828 -16.078 1 98.38 222 GLU B CA 1
ATOM 5409 C C . GLU B 1 222 ? 8.727 -24.312 -17.359 1 98.38 222 GLU B C 1
ATOM 5411 O O . GLU B 1 222 ? 8.086 -25.094 -18.078 1 98.38 222 GLU B O 1
ATOM 5416 N N . MET B 1 223 ? 8.867 -23.078 -17.609 1 98.81 223 MET B N 1
ATOM 5417 C CA . MET B 1 223 ? 8.289 -22.453 -18.797 1 98.81 223 MET B CA 1
ATOM 5418 C C . MET B 1 223 ? 8.852 -23.078 -20.062 1 98.81 223 MET B C 1
ATOM 5420 O O . MET B 1 223 ? 8.094 -23.484 -20.953 1 98.81 223 MET B O 1
ATOM 5424 N N . LEU B 1 224 ? 10.156 -23.219 -20.156 1 98.81 224 LEU B N 1
ATOM 5425 C CA . LEU B 1 224 ? 10.812 -23.734 -21.359 1 98.81 224 LEU B CA 1
ATOM 5426 C C . LEU B 1 224 ? 10.438 -25.188 -21.609 1 98.81 224 LEU B C 1
ATOM 5428 O O . LEU B 1 224 ? 10.234 -25.578 -22.766 1 98.81 224 LEU B O 1
ATOM 5432 N N . LEU B 1 225 ? 10.375 -25.969 -20.547 1 98.44 225 LEU B N 1
ATOM 5433 C CA . LEU B 1 225 ? 9.953 -27.359 -20.656 1 98.44 225 LEU B CA 1
ATOM 5434 C C . LEU B 1 225 ? 8.539 -27.469 -21.234 1 98.44 225 LEU B C 1
ATOM 5436 O O . LEU B 1 225 ? 8.234 -28.391 -21.984 1 98.44 225 LEU B O 1
ATOM 5440 N N . SER B 1 226 ? 7.715 -26.531 -20.859 1 98.56 226 SER B N 1
ATOM 5441 C CA . SER B 1 226 ? 6.34 -26.5 -21.344 1 98.56 226 SER B CA 1
ATOM 5442 C C . SER B 1 226 ? 6.27 -26.031 -22.797 1 98.56 226 SER B C 1
ATOM 5444 O O . SER B 1 226 ? 5.613 -26.656 -23.625 1 98.56 226 SER B O 1
ATOM 5446 N N . LEU B 1 227 ? 6.988 -24.969 -23.094 1 98.75 227 LEU B N 1
ATOM 5447 C CA . LEU B 1 227 ? 6.945 -24.359 -24.422 1 98.75 227 LEU B CA 1
ATOM 5448 C C . LEU B 1 227 ? 7.512 -25.312 -25.484 1 98.75 227 LEU B C 1
ATOM 5450 O O . LEU B 1 227 ? 6.992 -25.375 -26.594 1 98.75 227 LEU B O 1
ATOM 5454 N N . GLU B 1 228 ? 8.562 -26.016 -25.141 1 97.62 228 GLU B N 1
ATOM 5455 C CA . GLU B 1 228 ? 9.195 -26.906 -26.109 1 97.62 228 GLU B CA 1
ATOM 5456 C C . GLU B 1 228 ? 8.242 -28.016 -26.547 1 97.62 228 GLU B C 1
ATOM 5458 O O . GLU B 1 228 ? 8.375 -28.562 -27.641 1 97.62 228 GLU B O 1
ATOM 5463 N N . GLU B 1 229 ? 7.266 -28.328 -25.703 1 97.69 229 GLU B N 1
ATOM 5464 C CA . GLU B 1 229 ? 6.301 -29.375 -26.016 1 97.69 229 GLU B CA 1
ATOM 5465 C C . GLU B 1 229 ? 5.09 -28.797 -26.75 1 97.69 229 GLU B C 1
ATOM 5467 O O . GLU B 1 229 ? 4.152 -29.531 -27.078 1 97.69 229 GLU B O 1
ATOM 5472 N N . GLY B 1 230 ? 5.027 -27.484 -26.891 1 98.25 230 GLY B N 1
ATOM 5473 C CA . GLY B 1 230 ? 4.008 -26.922 -27.75 1 98.25 230 GLY B CA 1
ATOM 5474 C C . GLY B 1 230 ? 3.041 -26.016 -27.016 1 98.25 230 GLY B C 1
ATOM 5475 O O . GLY B 1 230 ? 2.145 -25.422 -27.625 1 98.25 230 GLY B O 1
ATOM 5476 N N . VAL B 1 231 ? 3.129 -25.844 -25.75 1 98.69 231 VAL B N 1
ATOM 5477 C CA . VAL B 1 231 ? 2.285 -24.922 -24.984 1 98.69 231 VAL B CA 1
ATOM 5478 C C . VAL B 1 231 ? 2.479 -23.5 -25.484 1 98.69 231 VAL B C 1
ATOM 5480 O O . VAL B 1 231 ? 3.604 -23.078 -25.766 1 98.69 231 VAL B O 1
ATOM 5483 N N . LYS B 1 232 ? 1.381 -22.734 -25.531 1 98.56 232 LYS B N 1
ATOM 5484 C CA . LYS B 1 232 ? 1.454 -21.406 -26.141 1 98.56 232 LYS B CA 1
ATOM 5485 C C . LYS B 1 232 ? 1.07 -20.312 -25.141 1 98.56 232 LYS B C 1
ATOM 5487 O O . LYS B 1 232 ? 1.103 -19.141 -25.484 1 98.56 232 LYS B O 1
ATOM 5492 N N . SER B 1 233 ? 0.665 -20.656 -23.984 1 98.81 233 SER B N 1
ATOM 5493 C CA . SER B 1 233 ? 0.365 -19.734 -22.906 1 98.81 233 SER B CA 1
ATOM 5494 C C . SER B 1 233 ? 0.924 -20.234 -21.578 1 98.81 233 SER B C 1
ATOM 5496 O O . SER B 1 233 ? 0.595 -21.328 -21.125 1 98.81 233 SER B O 1
ATOM 5498 N N . PHE B 1 234 ? 1.797 -19.422 -21 1 98.81 234 PHE B N 1
ATOM 5499 C CA . PHE B 1 234 ? 2.447 -19.844 -19.766 1 98.81 234 PHE B CA 1
ATOM 5500 C C . PHE B 1 234 ? 2.533 -18.688 -18.781 1 98.81 234 PHE B C 1
ATOM 5502 O O . PHE B 1 234 ? 2.816 -17.547 -19.172 1 98.81 234 PHE B O 1
ATOM 5509 N N . SER B 1 235 ? 2.24 -18.969 -17.5 1 98.81 235 SER B N 1
ATOM 5510 C CA . SER B 1 235 ? 2.381 -17.984 -16.422 1 98.81 235 SER B CA 1
ATOM 5511 C C . SER B 1 235 ? 3.529 -18.359 -15.492 1 98.81 235 SER B C 1
ATOM 5513 O O . SER B 1 235 ? 3.494 -19.391 -14.836 1 98.81 235 SER B O 1
ATOM 5515 N N . VAL B 1 236 ? 4.559 -17.5 -15.469 1 98.75 236 VAL B N 1
ATOM 5516 C CA . VAL B 1 236 ? 5.574 -17.578 -14.422 1 98.75 236 VAL B CA 1
ATOM 5517 C C . VAL B 1 236 ? 5.07 -16.875 -13.164 1 98.75 236 VAL B C 1
ATOM 5519 O O . VAL B 1 236 ? 4.273 -15.938 -13.242 1 98.75 236 VAL B O 1
ATOM 5522 N N . SER B 1 237 ? 5.5 -17.375 -12.023 1 98.25 237 SER B N 1
ATOM 5523 C CA . SER B 1 237 ? 4.938 -16.812 -10.797 1 98.25 237 SER B CA 1
ATOM 5524 C C . SER B 1 237 ? 5.992 -16.703 -9.703 1 98.25 237 SER B C 1
ATOM 5526 O O . SER B 1 237 ? 7.062 -17.312 -9.805 1 98.25 237 SER B O 1
ATOM 5528 N N . PHE B 1 238 ? 5.789 -15.883 -8.742 1 98.12 238 PHE B N 1
ATOM 5529 C CA . PHE B 1 238 ? 6.543 -15.836 -7.496 1 98.12 238 PHE B CA 1
ATOM 5530 C C . PHE B 1 238 ? 5.715 -15.203 -6.387 1 98.12 238 PHE B C 1
ATOM 5532 O O . PHE B 1 238 ? 4.594 -14.742 -6.629 1 98.12 238 PHE B O 1
ATOM 5539 N N . SER B 1 239 ? 6.156 -15.312 -5.215 1 97 239 SER B N 1
ATOM 5540 C CA . SER B 1 239 ? 5.395 -14.805 -4.078 1 97 239 SER B CA 1
ATOM 5541 C C . SER B 1 239 ? 6.086 -13.609 -3.439 1 97 239 SER B C 1
ATOM 5543 O O . SER B 1 239 ? 7.27 -13.367 -3.676 1 97 239 SER B O 1
ATOM 5545 N N . GLN B 1 240 ? 5.301 -12.945 -2.682 1 97 240 GLN B N 1
ATOM 5546 C CA . GLN B 1 240 ? 5.812 -11.844 -1.874 1 97 240 GLN B CA 1
ATOM 5547 C C . GLN B 1 240 ? 7.008 -12.289 -1.034 1 97 240 GLN B C 1
ATOM 5549 O O . GLN B 1 240 ? 6.949 -13.32 -0.359 1 97 240 GLN B O 1
ATOM 5554 N N . SER B 1 241 ? 8.117 -11.516 -1.065 1 95.38 241 SER B N 1
ATOM 5555 C CA . SER B 1 241 ? 9.359 -11.922 -0.428 1 95.38 241 SER B CA 1
ATOM 5556 C C . SER B 1 241 ? 9.539 -11.242 0.925 1 95.38 241 SER B C 1
ATOM 5558 O O . SER B 1 241 ? 10.289 -11.719 1.774 1 95.38 241 SER B O 1
ATOM 5560 N N . GLY B 1 242 ? 8.961 -10.125 1.101 1 94.12 242 GLY B N 1
ATOM 5561 C CA . GLY B 1 242 ? 9.164 -9.328 2.303 1 94.12 242 GLY B CA 1
ATOM 5562 C C . GLY B 1 242 ? 9.836 -7.996 2.035 1 94.12 242 GLY B C 1
ATOM 5563 O O . GLY B 1 242 ? 9.906 -7.141 2.92 1 94.12 242 GLY B O 1
ATOM 5564 N N . SER B 1 243 ? 10.344 -7.82 0.866 1 96.56 243 SER B N 1
ATOM 5565 C CA . SER B 1 243 ? 10.922 -6.559 0.408 1 96.56 243 SER B CA 1
ATOM 5566 C C . SER B 1 243 ? 10.203 -6.039 -0.833 1 96.56 243 SER B C 1
ATOM 5568 O O . SER B 1 243 ? 10.188 -6.703 -1.871 1 96.56 243 SER B O 1
ATOM 5570 N N . VAL B 1 244 ? 9.641 -4.848 -0.728 1 97.12 244 VAL B N 1
ATOM 5571 C CA . VAL B 1 244 ? 8.875 -4.27 -1.828 1 97.12 244 VAL B CA 1
ATOM 5572 C C . VAL B 1 244 ? 9.766 -4.109 -3.053 1 97.12 244 VAL B C 1
ATOM 5574 O O . VAL B 1 244 ? 9.414 -4.547 -4.152 1 97.12 244 VAL B O 1
ATOM 5577 N N . ASN B 1 245 ? 10.93 -3.549 -2.85 1 97.69 245 ASN B N 1
ATOM 5578 C CA . ASN B 1 245 ? 11.852 -3.307 -3.949 1 97.69 245 ASN B CA 1
ATOM 5579 C C . ASN B 1 245 ? 12.297 -4.613 -4.605 1 97.69 245 ASN B C 1
ATOM 5581 O O . ASN B 1 245 ? 12.375 -4.699 -5.836 1 97.69 245 ASN B O 1
ATOM 5585 N N . GLN B 1 246 ? 12.609 -5.574 -3.814 1 98.19 246 GLN B N 1
ATOM 5586 C CA . GLN B 1 246 ? 13.078 -6.84 -4.371 1 98.19 246 GLN B CA 1
ATOM 5587 C C . GLN B 1 246 ? 11.977 -7.531 -5.172 1 98.19 246 GLN B C 1
ATOM 5589 O O . GLN B 1 246 ? 12.25 -8.172 -6.188 1 98.19 246 GLN B O 1
ATOM 5594 N N . ASP B 1 247 ? 10.727 -7.426 -4.699 1 98.31 247 ASP B N 1
ATOM 5595 C CA . ASP B 1 247 ? 9.609 -7.988 -5.449 1 98.31 247 ASP B CA 1
ATOM 5596 C C . ASP B 1 247 ? 9.453 -7.297 -6.805 1 98.31 247 ASP B C 1
ATOM 5598 O O . ASP B 1 247 ? 9.234 -7.961 -7.82 1 98.31 247 ASP B O 1
ATOM 5602 N N . ILE B 1 248 ? 9.562 -5.992 -6.812 1 98.31 248 ILE B N 1
ATOM 5603 C CA . ILE B 1 248 ? 9.438 -5.234 -8.055 1 98.31 248 ILE B CA 1
ATOM 5604 C C . ILE B 1 248 ? 10.555 -5.633 -9.008 1 98.31 248 ILE B C 1
ATOM 5606 O O . ILE B 1 248 ? 10.305 -5.906 -10.188 1 98.31 248 ILE B O 1
ATOM 5610 N N . VAL B 1 249 ? 11.805 -5.711 -8.492 1 98.5 249 VAL B N 1
ATOM 5611 C CA . VAL B 1 249 ? 12.969 -6.078 -9.281 1 98.5 249 VAL B CA 1
ATOM 5612 C C . VAL B 1 249 ? 12.797 -7.496 -9.828 1 98.5 249 VAL B C 1
ATOM 5614 O O . VAL B 1 249 ? 13.07 -7.75 -11.008 1 98.5 249 VAL B O 1
ATOM 5617 N N . THR B 1 250 ? 12.32 -8.398 -8.977 1 98.75 250 THR B N 1
ATOM 5618 C CA . THR B 1 250 ? 12.094 -9.773 -9.391 1 98.75 250 THR B CA 1
ATOM 5619 C C . THR B 1 250 ? 11.086 -9.836 -10.539 1 98.75 250 THR B C 1
ATOM 5621 O O . THR B 1 250 ? 11.297 -10.555 -11.516 1 98.75 250 THR B O 1
ATOM 5624 N N . GLY B 1 251 ? 10.008 -9.094 -10.398 1 98.62 251 GLY B N 1
ATOM 5625 C CA . GLY B 1 251 ? 9.008 -9.039 -11.453 1 98.62 251 GLY B CA 1
ATOM 5626 C C . GLY B 1 251 ? 9.555 -8.531 -12.773 1 98.62 251 GLY B C 1
ATOM 5627 O O . GLY B 1 251 ? 9.281 -9.117 -13.828 1 98.62 251 GLY B O 1
ATOM 5628 N N . ALA B 1 252 ? 10.359 -7.492 -12.75 1 98.25 252 ALA B N 1
ATOM 5629 C CA . ALA B 1 252 ? 10.93 -6.906 -13.961 1 98.25 252 ALA B CA 1
ATOM 5630 C C . ALA B 1 252 ? 11.883 -7.883 -14.641 1 98.25 252 ALA B C 1
ATOM 5632 O O . ALA B 1 252 ? 11.82 -8.07 -15.859 1 98.25 252 ALA B O 1
ATOM 5633 N N . VAL B 1 253 ? 12.711 -8.523 -13.852 1 98.81 253 VAL B N 1
ATOM 5634 C CA . VAL B 1 253 ? 13.758 -9.383 -14.391 1 98.81 253 VAL B CA 1
ATOM 5635 C C . VAL B 1 253 ? 13.141 -10.672 -14.938 1 98.81 253 VAL B C 1
ATOM 5637 O O . VAL B 1 253 ? 13.508 -11.125 -16.031 1 98.81 253 VAL B O 1
ATOM 5640 N N . ILE B 1 254 ? 12.195 -11.242 -14.219 1 98.88 254 ILE B N 1
ATOM 5641 C CA . ILE B 1 254 ? 11.609 -12.5 -14.664 1 98.88 254 ILE B CA 1
ATOM 5642 C C . ILE B 1 254 ? 10.828 -12.289 -15.961 1 98.88 254 ILE B C 1
ATOM 5644 O O . ILE B 1 254 ? 10.852 -13.141 -16.859 1 98.88 254 ILE B O 1
ATOM 5648 N N . ARG B 1 255 ? 10.125 -11.219 -16.094 1 98.31 255 ARG B N 1
ATOM 5649 C CA . ARG B 1 255 ? 9.391 -10.914 -17.312 1 98.31 255 ARG B CA 1
ATOM 5650 C C . ARG B 1 255 ? 10.328 -10.789 -18.5 1 98.31 255 ARG B C 1
ATOM 5652 O O . ARG B 1 255 ? 10.086 -11.375 -19.547 1 98.31 255 ARG B O 1
ATOM 5659 N N . LYS B 1 256 ? 11.367 -10.016 -18.297 1 98.44 256 LYS B N 1
ATOM 5660 C CA . LYS B 1 256 ? 12.352 -9.781 -19.359 1 98.44 256 LYS B CA 1
ATOM 5661 C C . LYS B 1 256 ? 13.023 -11.086 -19.781 1 98.44 256 LYS B C 1
ATOM 5663 O O . LYS B 1 256 ? 13.125 -11.375 -20.969 1 98.44 256 LYS B O 1
ATOM 5668 N N . LEU B 1 257 ? 13.438 -11.844 -18.828 1 98.88 257 LEU B N 1
ATOM 5669 C CA . LEU B 1 257 ? 14.211 -13.047 -19.125 1 98.88 257 LEU B CA 1
ATOM 5670 C C . LEU B 1 257 ? 13.312 -14.156 -19.641 1 98.88 257 LEU B C 1
ATOM 5672 O O . LEU B 1 257 ? 13.742 -14.984 -20.453 1 98.88 257 LEU B O 1
ATOM 5676 N N . ALA B 1 258 ? 12.055 -14.18 -19.172 1 98.88 258 ALA B N 1
ATOM 5677 C CA . ALA B 1 258 ? 11.117 -15.148 -19.734 1 98.88 258 ALA B CA 1
ATOM 5678 C C . ALA B 1 258 ? 10.938 -14.938 -21.234 1 98.88 258 ALA B C 1
ATOM 5680 O O . ALA B 1 258 ? 10.992 -15.898 -22.016 1 98.88 258 ALA B O 1
ATOM 5681 N N . LYS B 1 259 ? 10.773 -13.75 -21.641 1 98.5 259 LYS B N 1
ATOM 5682 C CA . LYS B 1 259 ? 10.641 -13.43 -23.062 1 98.5 259 LYS B CA 1
ATOM 5683 C C . LYS B 1 259 ? 11.922 -13.773 -23.828 1 98.5 259 LYS B C 1
ATOM 5685 O O . LYS B 1 259 ? 11.875 -14.352 -24.906 1 98.5 259 LYS B O 1
ATOM 5690 N N . HIS B 1 260 ? 13.023 -13.422 -23.266 1 98.69 260 HIS B N 1
ATOM 5691 C CA . HIS B 1 260 ? 14.328 -13.656 -23.891 1 98.69 260 HIS B CA 1
ATOM 5692 C C . HIS B 1 260 ? 14.547 -15.141 -24.156 1 98.69 260 HIS B C 1
ATOM 5694 O O . HIS B 1 260 ? 14.859 -15.531 -25.281 1 98.69 260 HIS B O 1
ATOM 5700 N N . TYR B 1 261 ? 14.328 -15.93 -23.172 1 98.81 261 TYR B N 1
ATOM 5701 C CA . TYR B 1 261 ? 14.648 -17.344 -23.297 1 98.81 261 TYR B CA 1
ATOM 5702 C C . TYR B 1 261 ? 13.594 -18.062 -24.141 1 98.81 261 TYR B C 1
ATOM 5704 O O . TYR B 1 261 ? 13.906 -19.031 -24.844 1 98.81 261 TYR B O 1
ATOM 5712 N N . ALA B 1 262 ? 12.328 -17.625 -24.062 1 98.75 262 ALA B N 1
ATOM 5713 C CA . ALA B 1 262 ? 11.328 -18.172 -24.984 1 98.75 262 ALA B CA 1
ATOM 5714 C C . ALA B 1 262 ? 11.758 -17.969 -26.422 1 98.75 262 ALA B C 1
ATOM 5716 O O . ALA B 1 262 ? 11.656 -18.891 -27.25 1 98.75 262 ALA B O 1
ATOM 5717 N N . ASN B 1 263 ? 12.258 -16.812 -26.766 1 98.31 263 ASN B N 1
ATOM 5718 C CA . ASN B 1 263 ? 12.742 -16.5 -28.109 1 98.31 263 ASN B CA 1
ATOM 5719 C C . ASN B 1 263 ? 13.945 -17.359 -28.484 1 98.31 263 ASN B C 1
ATOM 5721 O O . ASN B 1 263 ? 14.062 -17.812 -29.625 1 98.31 263 ASN B O 1
ATOM 5725 N N . GLU B 1 264 ? 14.773 -17.578 -27.578 1 97.19 264 GLU B N 1
ATOM 5726 C CA . GLU B 1 264 ? 16.016 -18.312 -27.812 1 97.19 264 GLU B CA 1
ATOM 5727 C C . GLU B 1 264 ? 15.734 -19.75 -28.25 1 97.19 264 GLU B C 1
ATOM 5729 O O . GLU B 1 264 ? 16.5 -20.328 -29.016 1 97.19 264 GLU B O 1
ATOM 5734 N N . ILE B 1 265 ? 14.609 -20.281 -27.797 1 96.5 265 ILE B N 1
ATOM 5735 C CA . ILE B 1 265 ? 14.328 -21.656 -28.156 1 96.5 265 ILE B CA 1
ATOM 5736 C C . ILE B 1 265 ? 13.297 -21.703 -29.281 1 96.5 265 ILE B C 1
ATOM 5738 O O . ILE B 1 265 ? 12.68 -22.734 -29.531 1 96.5 265 ILE B O 1
ATOM 5742 N N . GLY B 1 266 ? 12.992 -20.562 -29.859 1 97.38 266 GLY B N 1
ATOM 5743 C CA . GLY B 1 266 ? 12.109 -20.484 -31.016 1 97.38 266 GLY B CA 1
ATOM 5744 C C . GLY B 1 266 ? 10.641 -20.469 -30.641 1 97.38 266 GLY B C 1
ATOM 5745 O O . GLY B 1 266 ? 9.781 -20.828 -31.453 1 97.38 266 GLY B O 1
ATOM 5746 N N . CYS B 1 267 ? 10.312 -20.141 -29.422 1 98 267 CYS B N 1
ATOM 5747 C CA . CYS B 1 267 ? 8.938 -20.125 -28.938 1 98 267 CYS B CA 1
ATOM 5748 C C . CYS B 1 267 ? 8.508 -18.719 -28.547 1 98 267 CYS B C 1
ATOM 5750 O O . CYS B 1 267 ? 7.75 -18.531 -27.594 1 98 267 CYS B O 1
ATOM 5752 N N . GLY B 1 268 ? 8.961 -17.719 -29.266 1 97.19 268 GLY B N 1
ATOM 5753 C CA . GLY B 1 268 ? 8.711 -16.328 -28.953 1 97.19 268 GLY B CA 1
ATOM 5754 C C . GLY B 1 268 ? 7.266 -15.914 -29.172 1 97.19 268 GLY B C 1
ATOM 5755 O O . GLY B 1 268 ? 6.84 -14.844 -28.719 1 97.19 268 GLY B O 1
ATOM 5756 N N . ASP B 1 269 ? 6.5 -16.719 -29.781 1 97.31 269 ASP B N 1
ATOM 5757 C CA . ASP B 1 269 ? 5.109 -16.391 -30.062 1 97.31 269 ASP B CA 1
ATOM 5758 C C . ASP B 1 269 ? 4.199 -16.797 -28.906 1 97.31 269 ASP B C 1
ATOM 5760 O O . ASP B 1 269 ? 3.006 -16.484 -28.922 1 97.31 269 ASP B O 1
ATOM 5764 N N . ALA B 1 270 ? 4.777 -17.5 -27.891 1 98.12 270 ALA B N 1
ATOM 5765 C CA . ALA B 1 270 ? 3.984 -17.875 -26.719 1 98.12 270 ALA B CA 1
ATOM 5766 C C . ALA B 1 270 ? 3.629 -16.656 -25.875 1 98.12 270 ALA B C 1
ATOM 5768 O O . ALA B 1 270 ? 4.426 -15.727 -25.75 1 98.12 270 ALA B O 1
ATOM 5769 N N . GLU B 1 271 ? 2.41 -16.672 -25.312 1 98.19 271 GLU B N 1
ATOM 5770 C CA . GLU B 1 271 ? 1.995 -15.656 -24.359 1 98.19 271 GLU B CA 1
ATOM 5771 C C . GLU B 1 271 ? 2.537 -15.961 -22.953 1 98.19 271 GLU B C 1
ATOM 5773 O O . GLU B 1 271 ? 2.285 -17.031 -22.406 1 98.19 271 GLU B O 1
ATOM 5778 N N . ILE B 1 272 ? 3.301 -15.031 -22.453 1 98.69 272 ILE B N 1
ATOM 5779 C CA . ILE B 1 272 ? 3.877 -15.211 -21.125 1 98.69 272 ILE B CA 1
ATOM 5780 C C . ILE B 1 272 ? 3.268 -14.203 -20.156 1 98.69 272 ILE B C 1
ATOM 5782 O O . ILE B 1 272 ? 3.199 -13.008 -20.453 1 98.69 272 ILE B O 1
ATOM 5786 N N . HIS B 1 273 ? 2.781 -14.656 -19 1 98.69 273 HIS B N 1
ATOM 5787 C CA . HIS B 1 273 ? 2.139 -13.82 -17.984 1 98.69 273 HIS B CA 1
ATOM 5788 C C . HIS B 1 273 ? 2.832 -13.953 -16.641 1 98.69 273 HIS B C 1
ATOM 5790 O O . HIS B 1 273 ? 3.566 -14.914 -16.406 1 98.69 273 HIS B O 1
ATOM 5796 N N . LEU B 1 274 ? 2.648 -12.953 -15.812 1 98.75 274 LEU B N 1
ATOM 5797 C CA . LEU B 1 274 ? 3.242 -12.938 -14.477 1 98.75 274 LEU B CA 1
ATOM 5798 C C . LEU B 1 274 ? 2.168 -13.039 -13.398 1 98.75 274 LEU B C 1
ATOM 5800 O O . LEU B 1 274 ? 1.243 -12.219 -13.367 1 98.75 274 LEU B O 1
ATOM 5804 N N . VAL B 1 275 ? 2.295 -14.023 -12.57 1 98.81 275 VAL B N 1
ATOM 5805 C CA . VAL B 1 275 ? 1.371 -14.234 -11.461 1 98.81 275 VAL B CA 1
ATOM 5806 C C . VAL B 1 275 ? 2.08 -13.945 -10.141 1 98.81 275 VAL B C 1
ATOM 5808 O O . VAL B 1 275 ? 3.209 -14.391 -9.922 1 98.81 275 VAL B O 1
ATOM 5811 N N . TYR B 1 276 ? 1.457 -13.156 -9.32 1 98.56 276 TYR B N 1
ATOM 5812 C CA . TYR B 1 276 ? 1.984 -12.797 -8.016 1 98.56 276 TYR B CA 1
ATOM 5813 C C . TYR B 1 276 ? 1.16 -13.43 -6.898 1 98.56 276 TYR B C 1
ATOM 5815 O O . TYR B 1 276 ? -0.058 -13.25 -6.84 1 98.56 276 TYR B O 1
ATOM 5823 N N . HIS B 1 277 ? 1.854 -14.203 -6.051 1 97.69 277 HIS B N 1
ATOM 5824 C CA . HIS B 1 277 ? 1.218 -14.773 -4.871 1 97.69 277 HIS B CA 1
ATOM 5825 C C . HIS B 1 277 ? 1.394 -13.867 -3.656 1 97.69 277 HIS B C 1
ATOM 5827 O O . HIS B 1 277 ? 2.51 -13.445 -3.35 1 97.69 277 HIS B O 1
ATOM 5833 N N . GLN B 1 278 ? 0.288 -13.602 -2.994 1 96.38 278 GLN B N 1
ATOM 5834 C CA . GLN B 1 278 ? 0.407 -12.898 -1.72 1 96.38 278 GLN B CA 1
ATOM 5835 C C . GLN B 1 278 ? 1.229 -13.711 -0.722 1 96.38 278 GLN B C 1
ATOM 5837 O O . GLN B 1 278 ? 1.587 -14.859 -0.992 1 96.38 278 GLN B O 1
ATOM 5842 N N . TRP B 1 279 ? 1.57 -13.094 0.359 1 94.75 279 TRP B N 1
ATOM 5843 C CA . TRP B 1 279 ? 2.488 -13.641 1.355 1 94.75 279 TRP B CA 1
ATOM 5844 C C . TRP B 1 279 ? 2.156 -15.094 1.665 1 94.75 279 TRP B C 1
ATOM 5846 O O . TRP B 1 279 ? 1.004 -15.43 1.948 1 94.75 279 TRP B O 1
ATOM 5856 N N . MET B 1 280 ? 3.17 -15.867 1.565 1 92.12 280 MET B N 1
ATOM 5857 C CA . MET B 1 280 ? 2.979 -17.312 1.688 1 92.12 280 MET B CA 1
ATOM 5858 C C . MET B 1 280 ? 3.441 -17.797 3.055 1 92.12 280 MET B C 1
ATOM 5860 O O . MET B 1 280 ? 3.225 -18.969 3.404 1 92.12 280 MET B O 1
ATOM 5864 N N . GLY B 1 281 ? 4.086 -16.984 3.826 1 87.62 281 GLY B N 1
ATOM 5865 C CA . GLY B 1 281 ? 4.559 -17.375 5.145 1 87.62 281 GLY B CA 1
ATOM 5866 C C . GLY B 1 281 ? 3.479 -17.297 6.207 1 87.62 281 GLY B C 1
ATOM 5867 O O . GLY B 1 281 ? 2.289 -17.25 5.891 1 87.62 281 GLY B O 1
ATOM 5868 N N . ALA B 1 282 ? 3.904 -17.344 7.422 1 87.12 282 ALA B N 1
ATOM 5869 C CA . ALA B 1 282 ? 2.986 -17.344 8.555 1 87.12 282 ALA B CA 1
ATOM 5870 C C . ALA B 1 282 ? 2.227 -16.016 8.648 1 87.12 282 ALA B C 1
ATOM 5872 O O . ALA B 1 282 ? 2.826 -14.945 8.562 1 87.12 282 ALA B O 1
ATOM 5873 N N . PHE B 1 283 ? 0.951 -16.094 8.82 1 90.06 283 PHE B N 1
ATOM 5874 C CA . PHE B 1 283 ? 0.098 -14.914 8.984 1 90.06 283 PHE B CA 1
ATOM 5875 C C . PHE B 1 283 ? -0.045 -14.562 10.461 1 90.06 283 PHE B C 1
ATOM 5877 O O . PHE B 1 283 ? 0.085 -15.422 11.328 1 90.06 283 PHE B O 1
ATOM 5884 N N . PRO B 1 284 ? -0.276 -13.273 10.719 1 90.69 284 PRO B N 1
ATOM 5885 C CA . PRO B 1 284 ? -0.6 -12.906 12.102 1 90.69 284 PRO B CA 1
ATOM 5886 C C . PRO B 1 284 ? -1.91 -13.523 12.578 1 90.69 284 PRO B C 1
ATOM 5888 O O . PRO B 1 284 ? -2.84 -13.711 11.789 1 90.69 284 PRO B O 1
ATOM 5891 N N . MET B 1 285 ? -2.012 -13.805 13.875 1 89.5 285 MET B N 1
ATOM 5892 C CA . MET B 1 285 ? -3.23 -14.352 14.461 1 89.5 285 MET B CA 1
ATOM 5893 C C . MET B 1 285 ? -4.344 -13.312 14.469 1 89.5 285 MET B C 1
ATOM 5895 O O . MET B 1 285 ? -5.52 -13.656 14.32 1 89.5 285 MET B O 1
ATOM 5899 N N . ASP B 1 286 ? -3.965 -12.07 14.672 1 91.56 286 ASP B N 1
ATOM 5900 C CA . ASP B 1 286 ? -4.938 -10.984 14.625 1 91.56 286 ASP B CA 1
ATOM 5901 C C . ASP B 1 286 ? -5.473 -10.781 13.211 1 91.56 286 ASP B C 1
ATOM 5903 O O . ASP B 1 286 ? -4.715 -10.445 12.297 1 91.56 286 ASP B O 1
ATOM 5907 N N . GLN B 1 287 ? -6.738 -10.938 12.992 1 91.62 287 GLN B N 1
ATOM 5908 C CA . GLN B 1 287 ? -7.352 -10.898 11.664 1 91.62 287 GLN B CA 1
ATOM 5909 C C . GLN B 1 287 ? -7.25 -9.508 11.055 1 91.62 287 GLN B C 1
ATOM 5911 O O . GLN B 1 287 ? -7.191 -9.367 9.828 1 91.62 287 GLN B O 1
ATOM 5916 N N . ASN B 1 288 ? -7.234 -8.5 11.891 1 91.25 288 ASN B N 1
ATOM 5917 C CA . ASN B 1 288 ? -7.047 -7.148 11.367 1 91.25 288 ASN B CA 1
ATOM 5918 C C . ASN B 1 288 ? -5.676 -6.988 10.719 1 91.25 288 ASN B C 1
ATOM 5920 O O . ASN B 1 288 ? -5.566 -6.441 9.617 1 91.25 288 ASN B O 1
ATOM 5924 N N . PHE B 1 289 ? -4.719 -7.516 11.445 1 93.69 289 PHE B N 1
ATOM 5925 C CA . PHE B 1 289 ? -3.365 -7.461 10.906 1 93.69 289 PHE B CA 1
ATOM 5926 C C . PHE B 1 289 ? -3.258 -8.281 9.625 1 93.69 289 PHE B C 1
ATOM 5928 O O . PHE B 1 289 ? -2.594 -7.867 8.672 1 93.69 289 PHE B O 1
ATOM 5935 N N . SER B 1 290 ? -3.939 -9.398 9.586 1 94.25 290 SER B N 1
ATOM 5936 C CA . SER B 1 290 ? -3.973 -10.211 8.375 1 94.25 290 SER B CA 1
ATOM 5937 C C . SER B 1 290 ? -4.559 -9.43 7.207 1 94.25 290 SER B C 1
ATOM 5939 O O . SER B 1 290 ? -4.035 -9.484 6.094 1 94.25 290 SER B O 1
ATOM 5941 N N . SER B 1 291 ? -5.594 -8.734 7.504 1 94.12 291 SER B N 1
ATOM 5942 C CA . SER B 1 291 ? -6.234 -7.926 6.465 1 94.12 291 SER B CA 1
ATOM 5943 C C . SER B 1 291 ? -5.301 -6.836 5.957 1 94.12 291 SER B C 1
ATOM 5945 O O . SER B 1 291 ? -5.277 -6.539 4.762 1 94.12 291 SER B O 1
ATOM 5947 N N . GLN B 1 292 ? -4.52 -6.223 6.883 1 94.88 292 GLN B N 1
ATOM 5948 C CA . GLN B 1 292 ? -3.551 -5.207 6.488 1 94.88 292 GLN B CA 1
ATOM 5949 C C . GLN B 1 292 ? -2.469 -5.801 5.59 1 94.88 292 GLN B C 1
ATOM 5951 O O . GLN B 1 292 ? -2.082 -5.191 4.59 1 94.88 292 GLN B O 1
ATOM 5956 N N . LEU B 1 293 ? -2.037 -6.945 5.953 1 95.69 293 LEU B N 1
ATOM 5957 C CA . LEU B 1 293 ? -1.019 -7.637 5.172 1 95.69 293 LEU B CA 1
ATOM 5958 C C . LEU B 1 293 ? -1.518 -7.914 3.756 1 95.69 293 LEU B C 1
ATOM 5960 O O . LEU B 1 293 ? -0.795 -7.688 2.783 1 95.69 293 LEU B O 1
ATOM 5964 N N . ILE B 1 294 ? -2.693 -8.352 3.66 1 96.06 294 ILE B N 1
ATOM 5965 C CA . ILE B 1 294 ? -3.291 -8.68 2.371 1 96.06 294 ILE B CA 1
ATOM 5966 C C . ILE B 1 294 ? -3.439 -7.41 1.532 1 96.06 294 ILE B C 1
ATOM 5968 O O . ILE B 1 294 ? -3.156 -7.414 0.332 1 96.06 294 ILE B O 1
ATOM 5972 N N . SER B 1 295 ? -3.863 -6.324 2.17 1 95.81 295 SER B N 1
ATOM 5973 C CA . SER B 1 295 ? -3.973 -5.039 1.483 1 95.81 295 SER B CA 1
ATOM 5974 C C . SER B 1 295 ? -2.623 -4.59 0.936 1 95.81 295 SER B C 1
ATOM 5976 O O . SER B 1 295 ? -2.525 -4.164 -0.218 1 95.81 295 SER B O 1
ATOM 5978 N N . LEU B 1 296 ? -1.66 -4.711 1.753 1 96.12 296 LEU B N 1
ATOM 5979 C CA . LEU B 1 296 ? -0.312 -4.328 1.348 1 96.12 296 LEU B CA 1
ATOM 5980 C C . LEU B 1 296 ? 0.171 -5.191 0.185 1 96.12 296 LEU B C 1
ATOM 5982 O O . LEU B 1 296 ? 0.745 -4.676 -0.777 1 96.12 296 LEU B O 1
ATOM 5986 N N . SER B 1 297 ? -0.08 -6.438 0.299 1 97.06 297 SER B N 1
ATOM 5987 C CA . SER B 1 297 ? 0.316 -7.367 -0.756 1 97.06 297 SER B CA 1
ATOM 5988 C C . SER B 1 297 ? -0.324 -6.992 -2.088 1 97.06 297 SER B C 1
ATOM 5990 O O . SER B 1 297 ? 0.295 -7.141 -3.145 1 97.06 297 SER B O 1
ATOM 5992 N N . THR B 1 298 ? -1.557 -6.559 -2.012 1 97.38 298 THR B N 1
ATOM 5993 C CA . THR B 1 298 ? -2.279 -6.16 -3.217 1 97.38 298 THR B CA 1
ATOM 5994 C C . THR B 1 298 ? -1.621 -4.945 -3.863 1 97.38 298 THR B C 1
ATOM 5996 O O . THR B 1 298 ? -1.427 -4.914 -5.082 1 97.38 298 THR B O 1
ATOM 5999 N N . ALA B 1 299 ? -1.249 -4.016 -3.047 1 96.56 299 ALA B N 1
ATOM 6000 C CA . ALA B 1 299 ? -0.562 -2.834 -3.564 1 96.56 299 ALA B CA 1
ATOM 6001 C C . ALA B 1 299 ? 0.774 -3.211 -4.199 1 96.56 299 ALA B C 1
ATOM 6003 O O . ALA B 1 299 ? 1.131 -2.699 -5.262 1 96.56 299 ALA B O 1
ATOM 6004 N N . ILE B 1 300 ? 1.523 -4.109 -3.598 1 97.44 300 ILE B N 1
ATOM 6005 C CA . ILE B 1 300 ? 2.82 -4.539 -4.105 1 97.44 300 ILE B CA 1
ATOM 6006 C C . ILE B 1 300 ? 2.639 -5.262 -5.441 1 97.44 300 ILE B C 1
ATOM 6008 O O . ILE B 1 300 ? 3.414 -5.051 -6.379 1 97.44 300 ILE B O 1
ATOM 6012 N N . ALA B 1 301 ? 1.598 -6.07 -5.5 1 98.19 301 ALA B N 1
ATOM 6013 C CA . ALA B 1 301 ? 1.312 -6.785 -6.742 1 98.19 301 ALA B CA 1
ATOM 6014 C C . ALA B 1 301 ? 1.131 -5.816 -7.906 1 98.19 301 ALA B C 1
ATOM 6016 O O . ALA B 1 301 ? 1.589 -6.078 -9.023 1 98.19 301 ALA B O 1
ATOM 6017 N N . ALA B 1 302 ? 0.463 -4.742 -7.652 1 96.81 302 ALA B N 1
ATOM 6018 C CA . ALA B 1 302 ? 0.249 -3.723 -8.68 1 96.81 302 ALA B CA 1
ATOM 6019 C C . ALA B 1 302 ? 1.57 -3.094 -9.109 1 96.81 302 ALA B C 1
ATOM 6021 O O . ALA B 1 302 ? 1.806 -2.887 -10.305 1 96.81 302 ALA B O 1
ATOM 6022 N N . MET B 1 303 ? 2.441 -2.854 -8.18 1 96.12 303 MET B N 1
ATOM 6023 C CA . MET B 1 303 ? 3.734 -2.242 -8.484 1 96.12 303 MET B CA 1
ATOM 6024 C C . MET B 1 303 ? 4.629 -3.211 -9.242 1 96.12 303 MET B C 1
ATOM 6026 O O . MET B 1 303 ? 5.441 -2.793 -10.07 1 96.12 303 MET B O 1
ATOM 6030 N N . VAL B 1 304 ? 4.496 -4.449 -8.914 1 97.25 304 VAL B N 1
ATOM 6031 C CA . VAL B 1 304 ? 5.23 -5.508 -9.594 1 97.25 304 VAL B CA 1
ATOM 6032 C C . VAL B 1 304 ? 4.762 -5.609 -11.047 1 97.25 304 VAL B C 1
ATOM 6034 O O . VAL B 1 304 ? 5.523 -6.012 -11.93 1 97.25 304 VAL B O 1
ATOM 6037 N N . GLY B 1 305 ? 3.561 -5.203 -11.312 1 96.56 305 GLY B N 1
ATOM 6038 C CA . GLY B 1 305 ? 2.975 -5.324 -12.641 1 96.56 305 GLY B CA 1
ATOM 6039 C C . GLY B 1 305 ? 2.477 -6.727 -12.945 1 96.56 305 GLY B C 1
ATOM 6040 O O . GLY B 1 305 ? 2.619 -7.211 -14.07 1 96.56 305 GLY B O 1
ATOM 6041 N N . ALA B 1 306 ? 1.915 -7.406 -11.969 1 98.19 306 ALA B N 1
ATOM 6042 C CA . ALA B 1 306 ? 1.428 -8.766 -12.156 1 98.19 306 ALA B CA 1
ATOM 6043 C C . ALA B 1 306 ? 0.185 -8.797 -13.039 1 98.19 306 ALA B C 1
ATOM 6045 O O . ALA B 1 306 ? -0.597 -7.84 -13.047 1 98.19 306 ALA B O 1
ATOM 6046 N N . ASP B 1 307 ? -0.007 -9.844 -13.789 1 98.5 307 ASP B N 1
ATOM 6047 C CA . ASP B 1 307 ? -1.194 -10.039 -14.609 1 98.5 307 ASP B CA 1
ATOM 6048 C C . ASP B 1 307 ? -2.309 -10.719 -13.812 1 98.5 307 ASP B C 1
ATOM 6050 O O . ASP B 1 307 ? -3.484 -10.602 -14.172 1 98.5 307 ASP B O 1
ATOM 6054 N N . LYS B 1 308 ? -1.923 -11.352 -12.789 1 98.62 308 LYS B N 1
ATOM 6055 C CA . LYS B 1 308 ? -2.838 -12.07 -11.906 1 98.62 308 LYS B CA 1
ATOM 6056 C C . LYS B 1 308 ? -2.299 -12.125 -10.484 1 98.62 308 LYS B C 1
ATOM 6058 O O . LYS B 1 308 ? -1.091 -12.25 -10.273 1 98.62 308 LYS B O 1
ATOM 6063 N N . ILE B 1 309 ? -3.229 -11.977 -9.547 1 98.31 309 ILE B N 1
ATOM 6064 C CA . ILE B 1 309 ? -2.871 -12.055 -8.133 1 98.31 309 ILE B CA 1
ATOM 6065 C C . ILE B 1 309 ? -3.645 -13.195 -7.469 1 98.31 309 ILE B C 1
ATOM 6067 O O . ILE B 1 309 ? -4.832 -13.383 -7.738 1 98.31 309 ILE B O 1
ATOM 6071 N N . ILE B 1 310 ? -2.943 -14.016 -6.754 1 97.38 310 ILE B N 1
ATOM 6072 C CA . ILE B 1 310 ? -3.568 -15.039 -5.926 1 97.38 310 ILE B CA 1
ATOM 6073 C C . ILE B 1 310 ? -3.695 -14.539 -4.488 1 97.38 310 ILE B C 1
ATOM 6075 O O . ILE B 1 310 ? -2.691 -14.219 -3.848 1 97.38 310 ILE B O 1
ATOM 6079 N N . THR B 1 311 ? -4.902 -14.547 -3.977 1 95.88 311 THR B N 1
ATOM 6080 C CA . THR B 1 311 ? -5.148 -13.859 -2.713 1 95.88 311 THR B CA 1
ATOM 6081 C C . THR B 1 311 ? -5.234 -14.859 -1.563 1 95.88 311 THR B C 1
ATOM 6083 O O . THR B 1 311 ? -5.602 -16.016 -1.769 1 95.88 311 THR B O 1
ATOM 6086 N N . LYS B 1 312 ? -4.863 -14.367 -0.445 1 94.06 312 LYS B N 1
ATOM 6087 C CA . LYS B 1 312 ? -5.07 -15.031 0.841 1 94.06 312 LYS B CA 1
ATOM 6088 C C . LYS B 1 312 ? -6.277 -14.445 1.57 1 94.06 312 LYS B C 1
ATOM 6090 O O . LYS B 1 312 ? -6.992 -13.602 1.021 1 94.06 312 LYS B O 1
ATOM 6095 N N . THR B 1 313 ? -6.637 -15.016 2.709 1 92.62 313 THR B N 1
ATOM 6096 C CA . THR B 1 313 ? -7.727 -14.469 3.51 1 92.62 313 THR B CA 1
ATOM 6097 C C . THR B 1 313 ? -7.25 -14.141 4.922 1 92.62 313 THR B C 1
ATOM 6099 O O . THR B 1 313 ? -6.168 -14.562 5.332 1 92.62 313 THR B O 1
ATOM 6102 N N . LYS B 1 314 ? -8.078 -13.391 5.598 1 91.38 314 LYS B N 1
ATOM 6103 C CA . LYS B 1 314 ? -7.738 -12.969 6.957 1 91.38 314 LYS B CA 1
ATOM 6104 C C . LYS B 1 314 ? -7.785 -14.148 7.926 1 91.38 314 LYS B C 1
ATOM 6106 O O . LYS B 1 314 ? -7.336 -14.039 9.07 1 91.38 314 LYS B O 1
ATOM 6111 N N . GLN B 1 315 ? -8.242 -15.297 7.43 1 88.38 315 GLN B N 1
ATOM 6112 C CA . GLN B 1 315 ? -8.391 -16.453 8.297 1 88.38 315 GLN B CA 1
ATOM 6113 C C . GLN B 1 315 ? -7.262 -17.469 8.07 1 88.38 315 GLN B C 1
ATOM 6115 O O . GLN B 1 315 ? -7.363 -18.625 8.477 1 88.38 315 GLN B O 1
ATOM 6120 N N . GLU B 1 316 ? -6.172 -17.031 7.461 1 80.69 316 GLU B N 1
ATOM 6121 C CA . GLU B 1 316 ? -5.07 -17.922 7.102 1 80.69 316 GLU B CA 1
ATOM 6122 C C . GLU B 1 316 ? -4.496 -18.625 8.336 1 80.69 316 GLU B C 1
ATOM 6124 O O . GLU B 1 316 ? -4.125 -19.797 8.281 1 80.69 316 GLU B O 1
ATOM 6129 N N . ALA B 1 317 ? -4.445 -17.859 9.43 1 78 317 ALA B N 1
ATOM 6130 C CA . ALA B 1 317 ? -3.822 -18.406 10.641 1 78 317 ALA B CA 1
ATOM 6131 C C . ALA B 1 317 ? -4.773 -19.344 11.367 1 78 317 ALA B C 1
ATOM 6133 O O . ALA B 1 317 ? -4.34 -20.188 12.164 1 78 317 ALA B O 1
ATOM 6134 N N . SER B 1 318 ? -6.125 -19.188 11.219 1 78.38 318 SER B N 1
ATOM 6135 C CA . SER B 1 318 ? -7.105 -19.922 12.016 1 78.38 318 SER B CA 1
ATOM 6136 C C . SER B 1 318 ? -7.547 -21.203 11.32 1 78.38 318 SER B C 1
ATOM 6138 O O . SER B 1 318 ? -8.18 -22.062 11.93 1 78.38 318 SER B O 1
ATOM 6140 N N . GLY B 1 319 ? -7.23 -21.422 10.125 1 73.06 319 GLY B N 1
ATOM 6141 C CA . GLY B 1 319 ? -7.652 -22.641 9.445 1 73.06 319 GLY B CA 1
ATOM 6142 C C . GLY B 1 319 ? -8.148 -22.391 8.031 1 73.06 319 GLY B C 1
ATOM 6143 O O . GLY B 1 319 ? -7.66 -21.484 7.348 1 73.06 319 GLY B O 1
ATOM 6144 N N . ILE B 1 320 ? -9.094 -23.281 7.613 1 70.81 320 ILE B N 1
ATOM 6145 C CA . ILE B 1 320 ? -9.617 -23.203 6.25 1 70.81 320 ILE B CA 1
ATOM 6146 C C . ILE B 1 320 ? -10.555 -22 6.129 1 70.81 320 ILE B C 1
ATOM 6148 O O . ILE B 1 320 ? -11.531 -21.891 6.875 1 70.81 320 ILE B O 1
ATOM 6152 N N . PRO B 1 321 ? -10.25 -21.125 5.32 1 82.44 321 PRO B N 1
ATOM 6153 C CA . PRO B 1 321 ? -11.078 -19.922 5.18 1 82.44 321 PRO B CA 1
ATOM 6154 C C . PRO B 1 321 ? -12.508 -20.234 4.766 1 82.44 321 PRO B C 1
ATOM 6156 O O . PRO B 1 321 ? -12.742 -21.156 3.984 1 82.44 321 PRO B O 1
ATOM 6159 N N . THR B 1 322 ? -13.43 -19.438 5.246 1 82.94 322 THR B N 1
ATOM 6160 C CA . THR B 1 322 ? -14.836 -19.547 4.848 1 82.94 322 THR B CA 1
ATOM 6161 C C . THR B 1 322 ? -15.062 -18.859 3.504 1 82.94 322 THR B C 1
ATOM 6163 O O . THR B 1 322 ? -14.219 -18.094 3.037 1 82.94 322 THR B O 1
ATOM 6166 N N . LYS B 1 323 ? -16.172 -19.156 2.922 1 82.38 323 LYS B N 1
ATOM 6167 C CA . LYS B 1 323 ? -16.547 -18.5 1.667 1 82.38 323 LYS B CA 1
ATOM 6168 C C . LYS B 1 323 ? -16.719 -17 1.855 1 82.38 323 LYS B C 1
ATOM 6170 O O . LYS B 1 323 ? -16.391 -16.219 0.965 1 82.38 323 LYS B O 1
ATOM 6175 N N . GLU B 1 324 ? -17.219 -16.609 3.061 1 86.25 324 GLU B N 1
ATOM 6176 C CA . GLU B 1 324 ? -17.422 -15.188 3.354 1 86.25 324 GLU B CA 1
ATOM 6177 C C . GLU B 1 324 ? -16.078 -14.453 3.441 1 86.25 324 GLU B C 1
ATOM 6179 O O . GLU B 1 324 ? -15.945 -13.344 2.916 1 86.25 324 GLU B O 1
ATOM 6184 N N . ALA B 1 325 ? -15.109 -15.094 4.07 1 87.81 325 ALA B N 1
ATOM 6185 C CA . ALA B 1 325 ? -13.789 -14.492 4.199 1 87.81 325 ALA B CA 1
ATOM 6186 C C . ALA B 1 325 ? -13.125 -14.32 2.836 1 87.81 325 ALA B C 1
ATOM 6188 O O . ALA B 1 325 ? -12.5 -13.289 2.572 1 87.81 325 ALA B O 1
ATOM 6189 N N . ASN B 1 326 ? -13.328 -15.266 2.027 1 87.44 326 ASN B N 1
ATOM 6190 C CA . ASN B 1 326 ? -12.781 -15.188 0.679 1 87.44 326 ASN B CA 1
ATOM 6191 C C . ASN B 1 326 ? -13.445 -14.086 -0.137 1 87.44 326 ASN B C 1
ATOM 6193 O O . ASN B 1 326 ? -12.758 -13.312 -0.811 1 87.44 326 ASN B O 1
ATOM 6197 N N . ALA B 1 327 ? -14.719 -14.039 -0.05 1 86 327 ALA B N 1
ATOM 6198 C CA . ALA B 1 327 ? -15.445 -13.016 -0.792 1 86 327 ALA B CA 1
ATOM 6199 C C . ALA B 1 327 ? -15.047 -11.617 -0.335 1 86 327 ALA B C 1
ATOM 6201 O O . ALA B 1 327 ? -14.914 -10.703 -1.153 1 86 327 ALA B O 1
ATOM 6202 N N . GLU B 1 328 ? -14.898 -11.5 0.926 1 90.31 328 GLU B N 1
ATOM 6203 C CA . GLU B 1 328 ? -14.477 -10.219 1.473 1 90.31 328 GLU B CA 1
ATOM 6204 C C . GLU B 1 328 ? -13.102 -9.812 0.931 1 90.31 328 GLU B C 1
ATOM 6206 O O . GLU B 1 328 ? -12.898 -8.664 0.548 1 90.31 328 GLU B O 1
ATOM 6211 N N . THR B 1 329 ? -12.242 -10.75 0.935 1 93 329 THR B N 1
ATOM 6212 C CA . THR B 1 329 ? -10.898 -10.484 0.435 1 93 329 THR B CA 1
ATOM 6213 C C . THR B 1 329 ? -10.938 -10.078 -1.036 1 93 329 THR B C 1
ATOM 6215 O O . THR B 1 329 ? -10.25 -9.141 -1.447 1 93 329 THR B O 1
ATOM 6218 N N . VAL B 1 330 ? -11.742 -10.719 -1.802 1 92.06 330 VAL B N 1
ATOM 6219 C CA . VAL B 1 330 ? -11.844 -10.414 -3.227 1 92.06 330 VAL B CA 1
ATOM 6220 C C . VAL B 1 330 ? -12.375 -9 -3.416 1 92.06 330 VAL B C 1
ATOM 6222 O O . VAL B 1 330 ? -11.836 -8.227 -4.207 1 92.06 330 VAL B O 1
ATOM 6225 N N . ALA B 1 331 ? -13.43 -8.711 -2.713 1 91.81 331 ALA B N 1
ATOM 6226 C CA . ALA B 1 331 ? -14.016 -7.375 -2.805 1 91.81 331 ALA B CA 1
ATOM 6227 C C . ALA B 1 331 ? -13 -6.301 -2.414 1 91.81 331 ALA B C 1
ATOM 6229 O O . ALA B 1 331 ? -12.867 -5.289 -3.102 1 91.81 331 ALA B O 1
ATOM 6230 N N . ASN B 1 332 ? -12.312 -6.555 -1.339 1 94.06 332 ASN B N 1
ATOM 6231 C CA . ASN B 1 332 ? -11.297 -5.621 -0.875 1 94.06 332 ASN B CA 1
ATOM 6232 C C . ASN B 1 332 ? -10.188 -5.445 -1.904 1 94.06 332 ASN B C 1
ATOM 6234 O O . ASN B 1 332 ? -9.734 -4.328 -2.158 1 94.06 332 ASN B O 1
ATOM 6238 N N . THR B 1 333 ? -9.75 -6.559 -2.445 1 95.25 333 THR B N 1
ATOM 6239 C CA . THR B 1 333 ? -8.688 -6.531 -3.445 1 95.25 333 THR B CA 1
ATOM 6240 C C . THR B 1 333 ? -9.125 -5.738 -4.672 1 95.25 333 THR B C 1
ATOM 6242 O O . THR B 1 333 ? -8.383 -4.883 -5.16 1 95.25 333 THR B O 1
ATOM 6245 N N . GLN B 1 334 ? -10.289 -5.977 -5.148 1 93.38 334 GLN B N 1
ATOM 6246 C CA . GLN B 1 334 ? -10.812 -5.27 -6.309 1 93.38 334 GLN B CA 1
ATOM 6247 C C . GLN B 1 334 ? -10.945 -3.777 -6.031 1 93.38 334 GLN B C 1
ATOM 6249 O O . GLN B 1 334 ? -10.625 -2.949 -6.887 1 93.38 334 GLN B O 1
ATOM 6254 N N . TYR B 1 335 ? -11.438 -3.447 -4.883 1 94.25 335 TYR B N 1
ATOM 6255 C CA . TYR B 1 335 ? -11.562 -2.049 -4.484 1 94.25 335 TYR B CA 1
ATOM 6256 C C . TYR B 1 335 ? -10.203 -1.355 -4.496 1 94.25 335 TYR B C 1
ATOM 6258 O O . TYR B 1 335 ? -10.062 -0.271 -5.066 1 94.25 335 TYR B O 1
ATOM 6266 N N . LEU B 1 336 ? -9.273 -2.014 -3.893 1 95.69 336 LEU B N 1
ATOM 6267 C CA . LEU B 1 336 ? -7.934 -1.441 -3.791 1 95.69 336 LEU B CA 1
ATOM 6268 C C . LEU B 1 336 ? -7.332 -1.217 -5.176 1 95.69 336 LEU B C 1
ATOM 6270 O O . LEU B 1 336 ? -6.742 -0.167 -5.438 1 95.69 336 LEU B O 1
ATOM 6274 N N . LEU B 1 337 ? -7.457 -2.172 -6.035 1 94.31 337 LEU B N 1
ATOM 6275 C CA . LEU B 1 337 ? -6.906 -2.066 -7.383 1 94.31 337 LEU B CA 1
ATOM 6276 C C . LEU B 1 337 ? -7.582 -0.939 -8.156 1 94.31 337 LEU B C 1
ATOM 6278 O O . LEU B 1 337 ? -6.953 -0.305 -9.008 1 94.31 337 LEU B O 1
ATOM 6282 N N . ARG B 1 338 ? -8.797 -0.667 -7.828 1 91.88 338 ARG B N 1
ATOM 6283 C CA . ARG B 1 338 ? -9.531 0.403 -8.5 1 91.88 338 ARG B CA 1
ATOM 6284 C C . ARG B 1 338 ? -9.023 1.772 -8.062 1 91.88 338 ARG B C 1
ATOM 6286 O O . ARG B 1 338 ? -8.922 2.691 -8.883 1 91.88 338 ARG B O 1
ATOM 6293 N N . ILE B 1 339 ? -8.609 1.88 -6.801 1 92.5 339 ILE B N 1
ATOM 6294 C CA . ILE B 1 339 ? -8.281 3.207 -6.297 1 92.5 339 ILE B CA 1
ATOM 6295 C C . ILE B 1 339 ? -6.773 3.434 -6.383 1 92.5 339 ILE B C 1
ATOM 6297 O O . ILE B 1 339 ? -6.293 4.551 -6.18 1 92.5 339 ILE B O 1
ATOM 6301 N N . LEU B 1 340 ? -6.113 2.383 -6.59 1 93.12 340 LEU B N 1
ATOM 6302 C CA . LEU B 1 340 ? -4.668 2.502 -6.758 1 93.12 340 LEU B CA 1
ATOM 6303 C C . LEU B 1 340 ? -4.328 3.113 -8.117 1 93.12 340 LEU B C 1
ATOM 6305 O O . LEU B 1 340 ? -4.266 2.406 -9.125 1 93.12 340 LEU B O 1
ATOM 6309 N N . ASN B 1 341 ? -4.059 4.438 -8.141 1 92 341 ASN B N 1
ATOM 6310 C CA . ASN B 1 341 ? -3.779 5.168 -9.367 1 92 341 ASN B CA 1
ATOM 6311 C C . ASN B 1 341 ? -2.422 5.863 -9.312 1 92 341 ASN B C 1
ATOM 6313 O O . ASN B 1 341 ? -1.9 6.129 -8.227 1 92 341 ASN B O 1
ATOM 6317 N N . GLY B 1 342 ? -1.879 6.082 -10.523 1 94.75 342 GLY B N 1
ATOM 6318 C CA . GLY B 1 342 ? -0.637 6.832 -10.625 1 94.75 342 GLY B CA 1
ATOM 6319 C C . GLY B 1 342 ? 0.551 6.105 -10.023 1 94.75 342 GLY B C 1
ATOM 6320 O O . GLY B 1 342 ? 1.305 6.684 -9.242 1 94.75 342 GLY B O 1
ATOM 6321 N N . LEU B 1 343 ? 0.6 4.859 -10.273 1 94.19 343 LEU B N 1
ATOM 6322 C CA . LEU B 1 343 ? 1.728 4.074 -9.789 1 94.19 343 LEU B CA 1
ATOM 6323 C C . LEU B 1 343 ? 3.039 4.574 -10.383 1 94.19 343 LEU B C 1
ATOM 6325 O O . LEU B 1 343 ? 3.102 4.891 -11.57 1 94.19 343 LEU B O 1
ATOM 6329 N N . PRO B 1 344 ? 4.074 4.652 -9.531 1 92.69 344 PRO B N 1
ATOM 6330 C CA . PRO B 1 344 ? 5.367 5.086 -10.062 1 92.69 344 PRO B CA 1
ATOM 6331 C C . PRO B 1 344 ? 6.082 3.992 -10.844 1 92.69 344 PRO B C 1
ATOM 6333 O O . PRO B 1 344 ? 5.824 2.805 -10.633 1 92.69 344 PRO B O 1
ATOM 6336 N N . ASN B 1 345 ? 6.902 4.492 -11.734 1 88.06 345 ASN B N 1
ATOM 6337 C CA . ASN B 1 345 ? 7.836 3.57 -12.375 1 88.06 345 ASN B CA 1
ATOM 6338 C C . ASN B 1 345 ? 9.078 3.34 -11.516 1 88.06 345 ASN B C 1
ATOM 6340 O O . ASN B 1 345 ? 9.875 4.258 -11.312 1 88.06 345 ASN B O 1
ATOM 6344 N N . VAL B 1 346 ? 9.219 2.213 -10.953 1 91.94 346 VAL B N 1
ATOM 6345 C CA . VAL B 1 346 ? 10.328 1.891 -10.062 1 91.94 346 VAL B CA 1
ATOM 6346 C C . VAL B 1 346 ? 11.391 1.094 -10.82 1 91.94 346 VAL B C 1
ATOM 6348 O O . VAL B 1 346 ? 11.086 0.061 -11.422 1 91.94 346 VAL B O 1
ATOM 6351 N N . VAL B 1 347 ? 12.602 1.652 -10.875 1 92.25 347 VAL B N 1
ATOM 6352 C CA . VAL B 1 347 ? 13.727 0.958 -11.492 1 92.25 347 VAL B CA 1
ATOM 6353 C C . VAL B 1 347 ? 14.93 0.984 -10.547 1 92.25 347 VAL B C 1
ATOM 6355 O O . VAL B 1 347 ? 15.336 2.051 -10.078 1 92.25 347 VAL B O 1
ATOM 6358 N N . ASP B 1 348 ? 15.359 -0.125 -10.148 1 95.44 348 ASP B N 1
ATOM 6359 C CA . ASP B 1 348 ? 16.625 -0.27 -9.438 1 95.44 348 ASP B CA 1
ATOM 6360 C C . ASP B 1 348 ? 17.688 -0.915 -10.328 1 95.44 348 ASP B C 1
ATOM 6362 O O . ASP B 1 348 ? 17.828 -2.141 -10.352 1 95.44 348 ASP B O 1
ATOM 6366 N N . VAL B 1 349 ? 18.438 -0.107 -10.969 1 96.31 349 VAL B N 1
ATOM 6367 C CA . VAL B 1 349 ? 19.328 -0.53 -12.039 1 96.31 349 VAL B CA 1
ATOM 6368 C C . VAL B 1 349 ? 20.359 -1.512 -11.492 1 96.31 349 VAL B C 1
ATOM 6370 O O . VAL B 1 349 ? 20.625 -2.559 -12.086 1 96.31 349 VAL B O 1
ATOM 6373 N N . GLU B 1 350 ? 20.922 -1.249 -10.375 1 96.81 350 GLU B N 1
ATOM 6374 C CA . GLU B 1 350 ? 21.984 -2.072 -9.805 1 96.81 350 GLU B CA 1
ATOM 6375 C C . GLU B 1 350 ? 21.453 -3.451 -9.406 1 96.81 350 GLU B C 1
ATOM 6377 O O . GLU B 1 350 ? 22.062 -4.469 -9.734 1 96.81 350 GLU B O 1
ATOM 6382 N N . GLU B 1 351 ? 20.359 -3.473 -8.719 1 97.81 351 GLU B N 1
ATOM 6383 C CA . GLU B 1 351 ? 19.766 -4.738 -8.289 1 97.81 351 GLU B CA 1
ATOM 6384 C C . GLU B 1 351 ? 19.312 -5.562 -9.492 1 97.81 351 GLU B C 1
ATOM 6386 O O . GLU B 1 351 ? 19.453 -6.785 -9.5 1 97.81 351 GLU B O 1
ATOM 6391 N N . GLU B 1 352 ? 18.703 -4.898 -10.492 1 98.19 352 GLU B N 1
ATOM 6392 C CA . GLU B 1 352 ? 18.234 -5.594 -11.688 1 98.19 352 GLU B CA 1
ATOM 6393 C C . GLU B 1 352 ? 19.406 -6.191 -12.469 1 98.19 352 GLU B C 1
ATOM 6395 O O . GLU B 1 352 ? 19.312 -7.324 -12.953 1 98.19 352 GLU B O 1
ATOM 6400 N N . GLU B 1 353 ? 20.453 -5.422 -12.57 1 98.5 353 GLU B N 1
ATOM 6401 C CA . GLU B 1 353 ? 21.625 -5.898 -13.297 1 98.5 353 GLU B CA 1
ATOM 6402 C C . GLU B 1 353 ? 22.25 -7.098 -12.594 1 98.5 353 GLU B C 1
ATOM 6404 O O . GLU B 1 353 ? 22.594 -8.094 -13.234 1 98.5 353 GLU B O 1
ATOM 6409 N N . ASN B 1 354 ? 22.453 -6.992 -11.312 1 98.62 354 ASN B N 1
ATOM 6410 C CA . ASN B 1 354 ? 23.047 -8.086 -10.547 1 98.62 354 ASN B CA 1
ATOM 6411 C C . ASN B 1 354 ? 22.203 -9.359 -10.664 1 98.62 354 ASN B C 1
ATOM 6413 O O . ASN B 1 354 ? 22.75 -10.445 -10.914 1 98.62 354 ASN B O 1
ATOM 6417 N N . LEU B 1 355 ? 20.906 -9.195 -10.477 1 98.81 355 LEU B N 1
ATOM 6418 C CA . LEU B 1 355 ? 19.984 -10.336 -10.547 1 98.81 355 LEU B CA 1
ATOM 6419 C C . LEU B 1 355 ? 20 -10.953 -11.945 1 98.81 355 LEU B C 1
ATOM 6421 O O . LEU B 1 355 ? 20.016 -12.172 -12.086 1 98.81 355 LEU B O 1
ATOM 6425 N N . THR B 1 356 ? 19.984 -10.117 -12.953 1 98.88 356 THR B N 1
ATOM 6426 C CA . THR B 1 356 ? 20.031 -10.586 -14.336 1 98.88 356 THR B CA 1
ATOM 6427 C C . THR B 1 356 ? 21.281 -11.406 -14.594 1 98.88 356 THR B C 1
ATOM 6429 O O . THR B 1 356 ? 21.219 -12.484 -15.195 1 98.88 356 THR B O 1
ATOM 6432 N N . LEU B 1 357 ? 22.391 -10.922 -14.102 1 98.88 357 LEU B N 1
ATOM 6433 C CA . LEU B 1 357 ? 23.672 -11.609 -14.289 1 98.88 357 LEU B CA 1
ATOM 6434 C C . LEU B 1 357 ? 23.672 -12.953 -13.562 1 98.88 357 LEU B C 1
ATOM 6436 O O . LEU B 1 357 ? 24.172 -13.945 -14.086 1 98.88 357 LEU B O 1
ATOM 6440 N N . GLU B 1 358 ? 23.188 -12.961 -12.383 1 98.88 358 GLU B N 1
ATOM 6441 C CA . GLU B 1 358 ? 23.078 -14.211 -11.625 1 98.88 358 GLU B CA 1
ATOM 6442 C C . GLU B 1 358 ? 22.266 -15.25 -12.391 1 98.88 358 GLU B C 1
ATOM 6444 O O . GLU B 1 358 ? 22.703 -16.391 -12.547 1 98.88 358 GLU B O 1
ATOM 6449 N N . VAL B 1 359 ? 21.094 -14.844 -12.867 1 98.94 359 VAL B N 1
ATOM 6450 C CA . VAL B 1 359 ? 20.188 -15.758 -13.555 1 98.94 359 VAL B CA 1
ATOM 6451 C C . VAL B 1 359 ? 20.828 -16.266 -14.836 1 98.94 359 VAL B C 1
ATOM 6453 O O . VAL B 1 359 ? 20.812 -17.469 -15.117 1 98.94 359 VAL B O 1
ATOM 6456 N N . LYS B 1 360 ? 21.406 -15.383 -15.578 1 98.88 360 LYS B N 1
ATOM 6457 C CA . LYS B 1 360 ? 22.031 -15.758 -16.844 1 98.88 360 LYS B CA 1
ATOM 6458 C C . LYS B 1 360 ? 23.172 -16.75 -16.625 1 98.88 360 LYS B C 1
ATOM 6460 O O . LYS B 1 360 ? 23.359 -17.672 -17.422 1 98.88 360 LYS B O 1
ATOM 6465 N N . ALA B 1 361 ? 23.938 -16.531 -15.57 1 98.88 361 ALA B N 1
ATOM 6466 C CA . ALA B 1 361 ? 25.047 -17.422 -15.273 1 98.88 361 ALA B CA 1
ATOM 6467 C C . ALA B 1 361 ? 24.547 -18.828 -14.945 1 98.88 361 ALA B C 1
ATOM 6469 O O . ALA B 1 361 ? 25.109 -19.828 -15.406 1 98.88 361 ALA B O 1
ATOM 6470 N N . ILE B 1 362 ? 23.547 -18.906 -14.172 1 98.88 362 ILE B N 1
ATOM 6471 C CA . ILE B 1 362 ? 22.984 -20.203 -13.812 1 98.88 362 ILE B CA 1
ATOM 6472 C C . ILE B 1 362 ? 22.391 -20.859 -15.055 1 98.88 362 ILE B C 1
ATOM 6474 O O . ILE B 1 362 ? 22.625 -22.047 -15.312 1 98.88 362 ILE B O 1
ATOM 6478 N N . MET B 1 363 ? 21.609 -20.125 -15.859 1 98.88 363 MET B N 1
ATOM 6479 C CA . MET B 1 363 ? 21 -20.641 -17.078 1 98.88 363 MET B CA 1
ATOM 6480 C C . MET B 1 363 ? 22.062 -21.156 -18.047 1 98.88 363 MET B C 1
ATOM 6482 O O . MET B 1 363 ? 21.891 -22.188 -18.672 1 98.88 363 MET B O 1
ATOM 6486 N N . GLU B 1 364 ? 23.156 -20.391 -18.125 1 98.62 364 GLU B N 1
ATOM 6487 C CA . GLU B 1 364 ? 24.266 -20.812 -18.984 1 98.62 364 GLU B CA 1
ATOM 6488 C C . GLU B 1 364 ? 24.844 -22.141 -18.531 1 98.62 364 GLU B C 1
ATOM 6490 O O . GLU B 1 364 ? 25.125 -23.016 -19.359 1 98.62 364 GLU B O 1
ATOM 6495 N N . ALA B 1 365 ? 25.047 -22.234 -17.297 1 98.75 365 ALA B N 1
ATOM 6496 C CA . ALA B 1 365 ? 25.562 -23.484 -16.75 1 98.75 365 ALA B CA 1
ATOM 6497 C C . ALA B 1 365 ? 24.625 -24.641 -17.062 1 98.75 365 ALA B C 1
ATOM 6499 O O . ALA B 1 365 ? 25.078 -25.75 -17.391 1 98.75 365 ALA B O 1
ATOM 6500 N N . ILE B 1 366 ? 23.359 -24.453 -16.969 1 98.62 366 ILE B N 1
ATOM 6501 C CA . ILE B 1 366 ? 22.359 -25.484 -17.234 1 98.62 366 ILE B CA 1
ATOM 6502 C C . ILE B 1 366 ? 22.406 -25.859 -18.703 1 98.62 366 ILE B C 1
ATOM 6504 O O . ILE B 1 366 ? 22.453 -27.047 -19.047 1 98.62 366 ILE B O 1
ATOM 6508 N N . PHE B 1 367 ? 22.438 -24.891 -19.625 1 98.12 367 PHE B N 1
ATOM 6509 C CA . PHE B 1 367 ? 22.406 -25.141 -21.062 1 98.12 367 PHE B CA 1
ATOM 6510 C C . PHE B 1 367 ? 23.688 -25.828 -21.516 1 98.12 367 PHE B C 1
ATOM 6512 O O . PHE B 1 367 ? 23.688 -26.547 -22.516 1 98.12 367 PHE B O 1
ATOM 6519 N N . ASN B 1 368 ? 24.734 -25.656 -20.75 1 97.75 368 ASN B N 1
ATOM 6520 C CA . ASN B 1 368 ? 26.031 -26.219 -21.125 1 97.75 368 ASN B CA 1
ATOM 6521 C C . ASN B 1 368 ? 26.188 -27.656 -20.641 1 97.75 368 ASN B C 1
ATOM 6523 O O . ASN B 1 368 ? 27.172 -28.312 -20.969 1 97.75 368 ASN B O 1
ATOM 6527 N N . ASP B 1 369 ? 25.234 -28.062 -19.844 1 97.81 369 ASP B N 1
ATOM 6528 C CA . ASP B 1 369 ? 25.266 -29.469 -19.469 1 97.81 369 ASP B CA 1
ATOM 6529 C C . ASP B 1 369 ? 25.344 -30.359 -20.703 1 97.81 369 ASP B C 1
ATOM 6531 O O . ASP B 1 369 ? 24.781 -30.047 -21.75 1 97.81 369 ASP B O 1
ATOM 6535 N N . SER B 1 370 ? 25.953 -31.594 -20.578 1 97.12 370 SER B N 1
ATOM 6536 C CA . SER B 1 370 ? 26.25 -32.469 -21.719 1 97.12 370 SER B CA 1
ATOM 6537 C C . SER B 1 370 ? 25.016 -33.25 -22.156 1 97.12 370 SER B C 1
ATOM 6539 O O . SER B 1 370 ? 25 -33.844 -23.234 1 97.12 370 SER B O 1
ATOM 6541 N N . ALA B 1 371 ? 24.016 -33.25 -21.344 1 97.25 371 ALA B N 1
ATOM 6542 C CA . ALA B 1 371 ? 22.812 -34 -21.688 1 97.25 371 ALA B CA 1
ATOM 6543 C C . ALA B 1 371 ? 22.172 -33.469 -22.953 1 97.25 371 ALA B C 1
ATOM 6545 O O . ALA B 1 371 ? 22.438 -32.312 -23.344 1 97.25 371 ALA B O 1
ATOM 6546 N N . ASP B 1 372 ? 21.297 -34.25 -23.594 1 95.81 372 ASP B N 1
ATOM 6547 C CA . ASP B 1 372 ? 20.75 -33.938 -24.922 1 95.81 372 ASP B CA 1
ATOM 6548 C C . ASP B 1 372 ? 19.406 -33.25 -24.812 1 95.81 372 ASP B C 1
ATOM 6550 O O . ASP B 1 372 ? 18.922 -32.656 -25.781 1 95.81 372 ASP B O 1
ATOM 6554 N N . THR B 1 373 ? 18.719 -33.375 -23.688 1 96.75 373 THR B N 1
ATOM 6555 C CA . THR B 1 373 ? 17.406 -32.781 -23.531 1 96.75 373 THR B CA 1
ATOM 6556 C C . THR B 1 373 ? 17.391 -31.828 -22.344 1 96.75 373 THR B C 1
ATOM 6558 O O . THR B 1 373 ? 18.172 -31.984 -21.406 1 96.75 373 THR B O 1
ATOM 6561 N N . LEU B 1 374 ? 16.531 -30.891 -22.422 1 97.69 374 LEU B N 1
ATOM 6562 C CA . LEU B 1 374 ? 16.453 -29.875 -21.391 1 97.69 374 LEU B CA 1
ATOM 6563 C C . LEU B 1 374 ? 16.109 -30.484 -20.031 1 97.69 374 LEU B C 1
ATOM 6565 O O . LEU B 1 374 ? 16.625 -30.078 -19 1 97.69 374 LEU B O 1
ATOM 6569 N N . TRP B 1 375 ? 15.094 -31.453 -20.016 1 97.5 375 TRP B N 1
ATOM 6570 C CA . TRP B 1 375 ? 14.695 -32 -18.719 1 97.5 375 TRP B CA 1
ATOM 6571 C C . TRP B 1 375 ? 15.859 -32.75 -18.062 1 97.5 375 TRP B C 1
ATOM 6573 O O . TRP B 1 375 ? 16.016 -32.688 -16.844 1 97.5 375 TRP B O 1
ATOM 6583 N N . ARG B 1 376 ? 16.719 -33.438 -18.828 1 98.19 376 ARG B N 1
ATOM 6584 C CA . ARG B 1 376 ? 17.891 -34.094 -18.266 1 98.19 376 ARG B CA 1
ATOM 6585 C C . ARG B 1 376 ? 18.906 -33.094 -17.766 1 98.19 376 ARG B C 1
ATOM 6587 O O . ARG B 1 376 ? 19.562 -33.312 -16.734 1 98.19 376 ARG B O 1
ATOM 6594 N N . LYS B 1 377 ? 19.109 -32.031 -18.547 1 98.44 377 LYS B N 1
ATOM 6595 C CA . LYS B 1 377 ? 19.969 -30.938 -18.094 1 98.44 377 LYS B CA 1
ATOM 6596 C C . LYS B 1 377 ? 19.5 -30.375 -16.75 1 98.44 377 LYS B C 1
ATOM 6598 O O . LYS B 1 377 ? 20.297 -30.156 -15.844 1 98.44 377 LYS B O 1
ATOM 6603 N N . ALA B 1 378 ? 18.172 -30.125 -16.688 1 98.38 378 ALA B N 1
ATOM 6604 C CA . ALA B 1 378 ? 17.578 -29.641 -15.445 1 98.38 378 ALA B CA 1
ATOM 6605 C C . ALA B 1 378 ? 17.781 -30.625 -14.305 1 98.38 378 ALA B C 1
ATOM 6607 O O . ALA B 1 378 ? 18.172 -30.25 -13.203 1 98.38 378 ALA B O 1
ATOM 6608 N N . PHE B 1 379 ? 17.531 -31.906 -14.578 1 97.88 379 PHE B N 1
ATOM 6609 C CA . PHE B 1 379 ? 17.719 -32.969 -13.609 1 97.88 379 PHE B CA 1
ATOM 6610 C C . PHE B 1 379 ? 19.141 -32.969 -13.078 1 97.88 379 PHE B C 1
ATOM 6612 O O . PHE B 1 379 ? 19.375 -32.969 -11.867 1 97.88 379 PHE B O 1
ATOM 6619 N N . ASN B 1 380 ? 20.109 -33 -13.945 1 98.31 380 ASN B N 1
ATOM 6620 C CA . ASN B 1 380 ? 21.516 -33 -13.578 1 98.31 380 ASN B CA 1
ATOM 6621 C C . ASN B 1 380 ? 21.891 -31.75 -12.758 1 98.31 380 ASN B C 1
ATOM 6623 O O . ASN B 1 380 ? 22.688 -31.844 -11.828 1 98.31 380 ASN B O 1
ATOM 6627 N N . SER B 1 381 ? 21.375 -30.656 -13.18 1 98.56 381 SER B N 1
ATOM 6628 C CA . SER B 1 381 ? 21.688 -29.391 -12.523 1 98.56 381 SER B CA 1
ATOM 6629 C C . SER B 1 381 ? 21.203 -29.391 -11.078 1 98.56 381 SER B C 1
ATOM 6631 O O . SER B 1 381 ? 21.875 -28.844 -10.195 1 98.56 381 SER B O 1
ATOM 6633 N N . ILE B 1 382 ? 20.031 -29.938 -10.812 1 98.25 382 ILE B N 1
ATOM 6634 C CA . ILE B 1 382 ? 19.516 -30.047 -9.445 1 98.25 382 ILE B CA 1
ATOM 6635 C C . ILE B 1 382 ? 20.359 -31.047 -8.664 1 98.25 382 ILE B C 1
ATOM 6637 O O . ILE B 1 382 ? 20.781 -30.781 -7.539 1 98.25 382 ILE B O 1
ATOM 6641 N N . LYS B 1 383 ? 20.672 -32.125 -9.258 1 97 383 LYS B N 1
ATOM 6642 C CA . LYS B 1 383 ? 21.438 -33.188 -8.633 1 97 383 LYS B CA 1
ATOM 6643 C C . LYS B 1 383 ? 22.844 -32.719 -8.281 1 97 383 LYS B C 1
ATOM 6645 O O . LYS B 1 383 ? 23.406 -33.125 -7.262 1 97 383 LYS B O 1
ATOM 6650 N N . ASN B 1 384 ? 23.391 -31.875 -9.047 1 97.62 384 ASN B N 1
ATOM 6651 C CA . ASN B 1 384 ? 24.766 -31.438 -8.875 1 97.62 384 ASN B CA 1
ATOM 6652 C C . ASN B 1 384 ? 24.859 -30.141 -8.086 1 97.62 384 ASN B C 1
ATOM 6654 O O . ASN B 1 384 ? 25.953 -29.609 -7.883 1 97.62 384 ASN B O 1
ATOM 6658 N N . GLY B 1 385 ? 23.75 -29.578 -7.75 1 98.12 385 GLY B N 1
ATOM 6659 C CA . GLY B 1 385 ? 23.719 -28.406 -6.887 1 98.12 385 GLY B CA 1
ATOM 6660 C C . GLY B 1 385 ? 23.828 -27.094 -7.648 1 98.12 385 GLY B C 1
ATOM 6661 O O . GLY B 1 385 ? 23.969 -26.031 -7.047 1 98.12 385 GLY B O 1
ATOM 6662 N N . ILE B 1 386 ? 23.781 -27.156 -8.961 1 98.44 386 ILE B N 1
ATOM 6663 C CA . ILE B 1 386 ? 23.734 -25.953 -9.781 1 98.44 386 ILE B CA 1
ATOM 6664 C C . ILE B 1 386 ? 22.453 -25.188 -9.492 1 98.44 386 ILE B C 1
ATOM 6666 O O . ILE B 1 386 ? 22.438 -23.953 -9.523 1 98.44 386 ILE B O 1
ATOM 6670 N N . ILE B 1 387 ? 21.406 -25.906 -9.281 1 98.44 387 ILE B N 1
ATOM 6671 C CA . ILE B 1 387 ? 20.172 -25.391 -8.719 1 98.44 387 ILE B CA 1
ATOM 6672 C C . ILE B 1 387 ? 20 -25.906 -7.293 1 98.44 387 ILE B C 1
ATOM 6674 O O . ILE B 1 387 ? 20.016 -27.109 -7.059 1 98.44 387 ILE B O 1
ATOM 6678 N N . ASP B 1 388 ? 19.891 -25.016 -6.387 1 97.94 388 ASP B N 1
ATOM 6679 C CA . ASP B 1 388 ? 19.734 -25.375 -4.977 1 97.94 388 ASP B CA 1
ATOM 6680 C C . ASP B 1 388 ? 18.672 -24.516 -4.301 1 97.94 388 ASP B C 1
ATOM 6682 O O . ASP B 1 388 ? 18.844 -23.297 -4.172 1 97.94 388 ASP B O 1
ATOM 6686 N N . VAL B 1 389 ? 17.594 -25.156 -3.889 1 96.56 389 VAL B N 1
ATOM 6687 C CA . VAL B 1 389 ? 16.469 -24.469 -3.246 1 96.56 389 VAL B CA 1
ATOM 6688 C C . VAL B 1 389 ? 16.625 -24.531 -1.729 1 96.56 389 VAL B C 1
ATOM 6690 O O . VAL B 1 389 ? 16.531 -25.609 -1.132 1 96.56 389 VAL B O 1
ATOM 6693 N N . PRO B 1 390 ? 16.828 -23.406 -1.095 1 92.69 390 PRO B N 1
ATOM 6694 C CA . PRO B 1 390 ? 16.984 -23.422 0.361 1 92.69 390 PRO B CA 1
ATOM 6695 C C . PRO B 1 390 ? 15.797 -24.078 1.072 1 92.69 390 PRO B C 1
ATOM 6697 O O . PRO B 1 390 ? 14.648 -23.781 0.74 1 92.69 390 PRO B O 1
ATOM 6700 N N . PHE B 1 391 ? 16.094 -24.984 2.01 1 88.88 391 PHE B N 1
ATOM 6701 C CA . PHE B 1 391 ? 15.141 -25.609 2.92 1 88.88 391 PHE B CA 1
ATOM 6702 C C . PHE B 1 391 ? 14.211 -26.547 2.166 1 88.88 391 PHE B C 1
ATOM 6704 O O . PHE B 1 391 ? 13.086 -26.797 2.598 1 88.88 391 PHE B O 1
ATOM 6711 N N . SER B 1 392 ? 14.609 -27 1.027 1 93.19 392 SER B N 1
ATOM 6712 C CA . SER B 1 392 ? 13.852 -28.047 0.341 1 93.19 392 SER B CA 1
ATOM 6713 C C . SER B 1 392 ? 13.953 -29.375 1.07 1 93.19 392 SER B C 1
ATOM 6715 O O . SER B 1 392 ? 15.047 -29.797 1.455 1 93.19 392 SER B O 1
ATOM 6717 N N . PRO B 1 393 ? 12.898 -30.062 1.245 1 92.5 393 PRO B N 1
ATOM 6718 C CA . PRO B 1 393 ? 12.953 -31.359 1.914 1 92.5 393 PRO B CA 1
ATOM 6719 C C . PRO B 1 393 ? 13.406 -32.469 0.983 1 92.5 393 PRO B C 1
ATOM 6721 O O . PRO B 1 393 ? 13.68 -33.594 1.44 1 92.5 393 PRO B O 1
ATOM 6724 N N . HIS B 1 394 ? 13.461 -32.312 -0.26 1 94.38 394 HIS B N 1
ATOM 6725 C CA . HIS B 1 394 ? 13.719 -33.375 -1.227 1 94.38 394 HIS B CA 1
ATOM 6726 C C . HIS B 1 394 ? 15.164 -33.844 -1.156 1 94.38 394 HIS B C 1
ATOM 6728 O O . HIS B 1 394 ? 16.094 -33.031 -1.107 1 94.38 394 HIS B O 1
ATOM 6734 N N . ILE B 1 395 ? 15.414 -35.062 -1.242 1 95 395 ILE B N 1
ATOM 6735 C CA . ILE B 1 395 ? 16.719 -35.688 -1.003 1 95 395 ILE B CA 1
ATOM 6736 C C . ILE B 1 395 ? 17.688 -35.281 -2.111 1 95 395 ILE B C 1
ATOM 6738 O O . ILE B 1 395 ? 18.906 -35.25 -1.895 1 95 395 ILE B O 1
ATOM 6742 N N . ILE B 1 396 ? 17.188 -35 -3.273 1 95.81 396 ILE B N 1
ATOM 6743 C CA . ILE B 1 396 ? 18.078 -34.719 -4.402 1 95.81 396 ILE B CA 1
ATOM 6744 C C . ILE B 1 396 ? 18.625 -33.312 -4.297 1 95.81 396 ILE B C 1
ATOM 6746 O O . ILE B 1 396 ? 19.641 -33 -4.93 1 95.81 396 ILE B O 1
ATOM 6750 N N . ASN B 1 397 ? 17.906 -32.406 -3.627 1 96.31 397 ASN B N 1
ATOM 6751 C CA . ASN B 1 397 ? 18.344 -31.031 -3.432 1 96.31 397 ASN B CA 1
ATOM 6752 C C . ASN B 1 397 ? 19.531 -30.938 -2.488 1 96.31 397 ASN B C 1
ATOM 6754 O O . ASN B 1 397 ? 19.547 -31.594 -1.443 1 96.31 397 ASN B O 1
ATOM 6758 N N . HIS B 1 398 ? 20.531 -30.203 -2.727 1 95.5 398 HIS B N 1
ATOM 6759 C CA . HIS B 1 398 ? 21.781 -30.203 -1.979 1 95.5 398 HIS B CA 1
ATOM 6760 C C . HIS B 1 398 ? 21.609 -29.5 -0.629 1 95.5 398 HIS B C 1
ATOM 6762 O O . HIS B 1 398 ? 22.188 -29.938 0.368 1 95.5 398 HIS B O 1
ATOM 6768 N N . ASN B 1 399 ? 20.891 -28.406 -0.617 1 94.25 399 ASN B N 1
ATOM 6769 C CA . ASN B 1 399 ? 20.656 -27.609 0.584 1 94.25 399 ASN B CA 1
ATOM 6770 C C . ASN B 1 399 ? 21.969 -27.031 1.133 1 94.25 399 ASN B C 1
ATOM 6772 O O . ASN B 1 399 ? 22.203 -27.062 2.342 1 94.25 399 ASN B O 1
ATOM 6776 N N . GLU B 1 400 ? 22.828 -26.578 0.312 1 95.88 400 GLU B N 1
ATOM 6777 C CA . GLU B 1 400 ? 24.094 -25.969 0.713 1 95.88 400 GLU B CA 1
ATOM 6778 C C . GLU B 1 400 ? 24.016 -24.453 0.644 1 95.88 400 GLU B C 1
ATOM 6780 O O . GLU B 1 400 ? 24.859 -23.766 1.224 1 95.88 400 GLU B O 1
ATOM 6785 N N . MET B 1 401 ? 23.094 -23.969 -0.041 1 94.94 401 MET B N 1
ATOM 6786 C CA . MET B 1 401 ? 22.906 -22.531 -0.132 1 94.94 401 MET B CA 1
ATOM 6787 C C . MET B 1 401 ? 22.312 -21.969 1.159 1 94.94 401 MET B C 1
ATOM 6789 O O . MET B 1 401 ? 21.359 -22.531 1.701 1 94.94 401 MET B O 1
ATOM 6793 N N . ILE B 1 402 ? 22.953 -20.891 1.679 1 92.69 402 ILE B N 1
ATOM 6794 C CA . ILE B 1 402 ? 22.469 -20.219 2.871 1 92.69 402 ILE B CA 1
ATOM 6795 C C . ILE B 1 402 ? 22.109 -18.766 2.527 1 92.69 402 ILE B C 1
ATOM 6797 O O . ILE B 1 402 ? 22.906 -18.047 1.934 1 92.69 402 ILE B O 1
ATOM 6801 N N . THR B 1 403 ? 20.906 -18.375 2.867 1 93.94 403 THR B N 1
ATOM 6802 C CA . THR B 1 403 ? 20.422 -17.031 2.588 1 93.94 403 THR B CA 1
ATOM 6803 C C . THR B 1 403 ? 19.953 -16.359 3.873 1 93.94 403 THR B C 1
ATOM 6805 O O . THR B 1 403 ? 19.531 -17.016 4.816 1 93.94 403 THR B O 1
ATOM 6808 N N . ILE B 1 404 ? 20.125 -15.062 3.918 1 92.75 404 ILE B N 1
ATOM 6809 C CA . ILE B 1 404 ? 19.703 -14.242 5.047 1 92.75 404 ILE B CA 1
ATOM 6810 C C . ILE B 1 404 ? 19.047 -12.961 4.539 1 92.75 404 ILE B C 1
ATOM 6812 O O . ILE B 1 404 ? 19.016 -12.703 3.332 1 92.75 404 ILE B O 1
ATOM 6816 N N . ARG B 1 405 ? 18.453 -12.211 5.441 1 93.44 405 ARG B N 1
ATOM 6817 C CA . ARG B 1 405 ? 17.891 -10.914 5.074 1 93.44 405 ARG B CA 1
ATOM 6818 C C . ARG B 1 405 ? 18.859 -9.789 5.41 1 93.44 405 ARG B C 1
ATOM 6820 O O . ARG B 1 405 ? 19.484 -9.805 6.465 1 93.44 405 ARG B O 1
ATOM 6827 N N . ASP B 1 406 ? 18.938 -8.844 4.527 1 93.94 406 ASP B N 1
ATOM 6828 C CA . ASP B 1 406 ? 19.719 -7.648 4.824 1 93.94 406 ASP B CA 1
ATOM 6829 C C . ASP B 1 406 ? 18.891 -6.621 5.594 1 93.94 406 ASP B C 1
ATOM 6831 O O . ASP B 1 406 ? 17.797 -6.934 6.07 1 93.94 406 ASP B O 1
ATOM 6835 N N . VAL B 1 407 ? 19.422 -5.418 5.758 1 90.81 407 VAL B N 1
ATOM 6836 C CA . VAL B 1 407 ? 18.797 -4.395 6.59 1 90.81 407 VAL B CA 1
ATOM 6837 C C . VAL B 1 407 ? 17.469 -3.955 5.969 1 90.81 407 VAL B C 1
ATOM 6839 O O . VAL B 1 407 ? 16.531 -3.586 6.684 1 90.81 407 VAL B O 1
ATOM 6842 N N . ASN B 1 408 ? 17.359 -4.094 4.641 1 91.75 408 ASN B N 1
ATOM 6843 C CA . ASN B 1 408 ? 16.125 -3.725 3.949 1 91.75 408 ASN B CA 1
ATOM 6844 C C . ASN B 1 408 ? 15.219 -4.934 3.742 1 91.75 408 ASN B C 1
ATOM 6846 O O . ASN B 1 408 ? 14.234 -4.852 3.008 1 91.75 408 ASN B O 1
ATOM 6850 N N . LYS B 1 409 ? 15.586 -6.109 4.281 1 93.56 409 LYS B N 1
ATOM 6851 C CA . LYS B 1 409 ? 14.844 -7.367 4.289 1 93.56 409 LYS B CA 1
ATOM 6852 C C . LYS B 1 409 ? 14.852 -8.023 2.908 1 93.56 409 LYS B C 1
ATOM 6854 O O . LYS B 1 409 ? 13.984 -8.836 2.594 1 93.56 409 LYS B O 1
ATOM 6859 N N . ASN B 1 410 ? 15.781 -7.59 2.086 1 96.25 410 ASN B N 1
ATOM 6860 C CA . ASN B 1 410 ? 16.047 -8.375 0.885 1 96.25 410 ASN B CA 1
ATOM 6861 C C . ASN B 1 410 ? 16.641 -9.734 1.225 1 96.25 410 ASN B C 1
ATOM 6863 O O . ASN B 1 410 ? 17.438 -9.852 2.158 1 96.25 410 ASN B O 1
ATOM 6867 N N . ILE B 1 411 ? 16.297 -10.68 0.496 1 96.5 411 ILE B N 1
ATOM 6868 C CA . ILE B 1 411 ? 16.938 -11.992 0.628 1 96.5 411 ILE B CA 1
ATOM 6869 C C . ILE B 1 411 ? 18.297 -11.984 -0.062 1 96.5 411 ILE B C 1
ATOM 6871 O O . ILE B 1 411 ? 18.391 -11.703 -1.26 1 96.5 411 ILE B O 1
ATOM 6875 N N . ARG B 1 412 ? 19.344 -12.281 0.714 1 96.75 412 ARG B N 1
ATOM 6876 C CA . ARG B 1 412 ? 20.719 -12.242 0.239 1 96.75 412 ARG B CA 1
ATOM 6877 C C . ARG B 1 412 ? 21.391 -13.617 0.355 1 96.75 412 ARG B C 1
ATOM 6879 O O . ARG B 1 412 ? 21.047 -14.398 1.25 1 96.75 412 ARG B O 1
ATOM 6886 N N . ILE B 1 413 ? 22.312 -13.812 -0.515 1 96.81 413 ILE B N 1
ATOM 6887 C CA . ILE B 1 413 ? 23.047 -15.07 -0.518 1 96.81 413 ILE B CA 1
ATOM 6888 C C . ILE B 1 413 ? 24.312 -14.938 0.344 1 96.81 413 ILE B C 1
ATOM 6890 O O . ILE B 1 413 ? 25.219 -14.172 0.014 1 96.81 413 ILE B O 1
ATOM 6894 N N . MET B 1 414 ? 24.359 -15.719 1.351 1 93.81 414 MET B N 1
ATOM 6895 C CA . MET B 1 414 ? 25.516 -15.719 2.242 1 93.81 414 MET B CA 1
ATOM 6896 C C . MET B 1 414 ? 26.531 -16.797 1.829 1 93.81 414 MET B C 1
ATOM 6898 O O . MET B 1 414 ? 27.734 -16.562 1.867 1 93.81 414 MET B O 1
ATOM 6902 N N . LYS B 1 415 ? 26.016 -17.953 1.483 1 94.62 415 LYS B N 1
ATOM 6903 C CA . LYS B 1 415 ? 26.75 -19.062 0.892 1 94.62 415 LYS B CA 1
ATOM 6904 C C . LYS B 1 415 ? 26.094 -19.547 -0.388 1 94.62 415 LYS B C 1
ATOM 6906 O O . LYS B 1 415 ? 24.891 -19.812 -0.403 1 94.62 415 LYS B O 1
ATOM 6911 N N . ARG B 1 416 ? 26.797 -19.656 -1.431 1 97.12 416 ARG B N 1
ATOM 6912 C CA . ARG B 1 416 ? 26.172 -19.969 -2.707 1 97.12 416 ARG B CA 1
ATOM 6913 C C . ARG B 1 416 ? 26.25 -21.469 -3.004 1 97.12 416 ARG B C 1
ATOM 6915 O O . ARG B 1 416 ? 25.578 -21.969 -3.912 1 97.12 416 ARG B O 1
ATOM 6922 N N . GLY B 1 417 ? 27.109 -22.266 -2.209 1 96.81 417 GLY B N 1
ATOM 6923 C CA . GLY B 1 417 ? 27.281 -23.656 -2.541 1 96.81 417 GLY B CA 1
ATOM 6924 C C . GLY B 1 417 ? 27.844 -23.875 -3.936 1 96.81 417 GLY B C 1
ATOM 6925 O O . GLY B 1 417 ? 28.844 -23.266 -4.316 1 96.81 417 GLY B O 1
ATOM 6926 N N . ASN B 1 418 ? 27.234 -24.797 -4.723 1 97.75 418 ASN B N 1
ATOM 6927 C CA . ASN B 1 418 ? 27.703 -25.125 -6.066 1 97.75 418 ASN B CA 1
ATOM 6928 C C . ASN B 1 418 ? 27 -24.266 -7.121 1 97.75 418 ASN B C 1
ATOM 6930 O O . ASN B 1 418 ? 27.219 -24.453 -8.32 1 97.75 418 ASN B O 1
ATOM 6934 N N . VAL B 1 419 ? 26.125 -23.406 -6.695 1 98.69 419 VAL B N 1
ATOM 6935 C CA . VAL B 1 419 ? 25.422 -22.547 -7.652 1 98.69 419 VAL B CA 1
ATOM 6936 C C . VAL B 1 419 ? 26.422 -21.609 -8.32 1 98.69 419 VAL B C 1
ATOM 6938 O O . VAL B 1 419 ? 27.172 -20.906 -7.645 1 98.69 419 VAL B O 1
ATOM 6941 N N . PRO B 1 420 ? 26.422 -21.562 -9.602 1 98.62 420 PRO B N 1
ATOM 6942 C CA . PRO B 1 420 ? 27.453 -20.828 -10.328 1 98.62 420 PRO B CA 1
ATOM 6943 C C . PRO B 1 420 ? 27.188 -19.328 -10.398 1 98.62 420 PRO B C 1
ATOM 6945 O O . PRO B 1 420 ? 27.156 -18.75 -11.492 1 98.62 420 PRO B O 1
ATOM 6948 N N . ILE B 1 421 ? 27.156 -18.719 -9.352 1 98.31 421 ILE B N 1
ATOM 6949 C CA . ILE B 1 421 ? 27.031 -17.266 -9.273 1 98.31 421 ILE B CA 1
ATOM 6950 C C . ILE B 1 421 ? 28.406 -16.625 -9.523 1 98.31 421 ILE B C 1
ATOM 6952 O O . ILE B 1 421 ? 29.391 -16.969 -8.867 1 98.31 421 ILE B O 1
ATOM 6956 N N . PRO B 1 422 ? 28.422 -15.656 -10.422 1 98.5 422 PRO B N 1
ATOM 6957 C CA . PRO B 1 422 ? 29.703 -15 -10.672 1 98.5 422 PRO B CA 1
ATOM 6958 C C . PRO B 1 422 ? 30.281 -14.32 -9.43 1 98.5 422 PRO B C 1
ATOM 6960 O O . PRO B 1 422 ? 29.516 -13.805 -8.602 1 98.5 422 PRO B O 1
ATOM 6963 N N . ASP B 1 423 ? 31.578 -14.258 -9.383 1 98.25 423 ASP B N 1
ATOM 6964 C CA . ASP B 1 423 ? 32.25 -13.711 -8.211 1 98.25 423 ASP B CA 1
ATOM 6965 C C . ASP B 1 423 ? 31.797 -12.281 -7.93 1 98.25 423 ASP B C 1
ATOM 6967 O O . ASP B 1 423 ? 31.531 -11.922 -6.781 1 98.25 423 ASP B O 1
ATOM 6971 N N . LYS B 1 424 ? 31.688 -11.508 -8.938 1 98.06 424 LYS B N 1
ATOM 6972 C CA . LYS B 1 424 ? 31.281 -10.117 -8.766 1 98.06 424 LYS B CA 1
ATOM 6973 C C . LYS B 1 424 ? 29.891 -10.023 -8.164 1 98.06 424 LYS B C 1
ATOM 6975 O O . LYS B 1 424 ? 29.641 -9.195 -7.281 1 98.06 424 LYS B O 1
ATOM 6980 N N . CYS B 1 425 ? 29 -10.797 -8.641 1 98.44 425 CYS B N 1
ATOM 6981 C CA . CYS B 1 425 ? 27.625 -10.828 -8.133 1 98.44 425 CYS B CA 1
ATOM 6982 C C . CYS B 1 425 ? 27.594 -11.32 -6.695 1 98.44 425 CYS B C 1
ATOM 6984 O O . CYS B 1 425 ? 26.844 -10.781 -5.871 1 98.44 425 CYS B O 1
ATOM 6986 N N . PHE B 1 426 ? 28.375 -12.32 -6.434 1 98.06 426 PHE B N 1
ATOM 6987 C CA . PHE B 1 426 ? 28.406 -12.891 -5.094 1 98.06 426 PHE B CA 1
ATOM 6988 C C . PHE B 1 426 ? 28.984 -11.898 -4.094 1 98.06 426 PHE B C 1
ATOM 6990 O O . PHE B 1 426 ? 28.516 -11.797 -2.965 1 98.06 426 PHE B O 1
ATOM 6997 N N . GLU B 1 427 ? 30 -11.195 -4.488 1 97.44 427 GLU B N 1
ATOM 6998 C CA . GLU B 1 427 ? 30.562 -10.148 -3.643 1 97.44 427 GLU B CA 1
ATOM 6999 C C . GLU B 1 427 ? 29.531 -9.062 -3.34 1 97.44 427 GLU B C 1
ATOM 7001 O O . GLU B 1 427 ? 29.484 -8.531 -2.229 1 97.44 427 GLU B O 1
ATOM 7006 N N . TYR B 1 428 ? 28.797 -8.766 -4.336 1 97.44 428 TYR B N 1
ATOM 7007 C CA . TYR B 1 428 ? 27.719 -7.805 -4.141 1 97.44 428 TYR B CA 1
ATOM 7008 C C . TYR B 1 428 ? 26.719 -8.312 -3.102 1 97.44 428 TYR B C 1
ATOM 7010 O O . TYR B 1 428 ? 26.344 -7.582 -2.182 1 97.44 428 TYR B O 1
ATOM 7018 N N . GLU B 1 429 ? 26.281 -9.539 -3.227 1 97.19 429 GLU B N 1
ATOM 7019 C CA . GLU B 1 429 ? 25.391 -10.156 -2.25 1 97.19 429 GLU B CA 1
ATOM 7020 C C . GLU B 1 429 ? 25.984 -10.109 -0.846 1 97.19 429 GLU B C 1
ATOM 7022 O O . GLU B 1 429 ? 25.328 -9.688 0.103 1 97.19 429 GLU B O 1
ATOM 7027 N N . LYS B 1 430 ? 27.156 -10.43 -0.71 1 94.94 430 LYS B N 1
ATOM 7028 C CA . LYS B 1 430 ? 27.844 -10.492 0.576 1 94.94 430 LYS B CA 1
ATOM 7029 C C . LYS B 1 430 ? 27.984 -9.109 1.195 1 94.94 430 LYS B C 1
ATOM 7031 O O . LYS B 1 430 ? 27.922 -8.953 2.416 1 94.94 430 LYS B O 1
ATOM 7036 N N . SER B 1 431 ? 28.219 -8.188 0.362 1 95.88 431 SER B N 1
ATOM 7037 C CA . SER B 1 431 ? 28.422 -6.824 0.846 1 95.88 431 SER B CA 1
ATOM 7038 C C . SER B 1 431 ? 27.156 -6.289 1.519 1 95.88 431 SER B C 1
ATOM 7040 O O . SER B 1 431 ? 27.219 -5.355 2.318 1 95.88 431 SER B O 1
ATOM 7042 N N . LYS B 1 432 ? 26.031 -6.852 1.216 1 95 432 LYS B N 1
ATOM 7043 C CA . LYS B 1 432 ? 24.766 -6.391 1.786 1 95 432 LYS B CA 1
ATOM 7044 C C . LYS B 1 432 ? 24.438 -7.148 3.07 1 95 432 LYS B C 1
ATOM 7046 O O . LYS B 1 432 ? 23.5 -6.789 3.781 1 95 432 LYS B O 1
ATOM 7051 N N . CYS B 1 433 ? 25.172 -8.195 3.342 1 90.12 433 CYS B N 1
ATOM 7052 C CA . CYS B 1 433 ? 24.938 -9.016 4.523 1 90.12 433 CYS B CA 1
ATOM 7053 C C . CYS B 1 433 ? 25.656 -8.43 5.738 1 90.12 433 CYS B C 1
ATOM 7055 O O . CYS B 1 433 ? 26.719 -7.82 5.613 1 90.12 433 CYS B O 1
ATOM 7057 N N . ASP B 1 434 ? 24.922 -8.5 6.828 1 81.62 434 ASP B N 1
ATOM 7058 C CA . ASP B 1 434 ? 25.625 -8.188 8.078 1 81.62 434 ASP B CA 1
ATOM 7059 C C . ASP B 1 434 ? 26.516 -9.344 8.508 1 81.62 434 ASP B C 1
ATOM 7061 O O . ASP B 1 434 ? 26.062 -10.305 9.117 1 81.62 434 ASP B O 1
ATOM 7065 N N . LEU B 1 435 ? 27.703 -9.234 8.242 1 73.25 435 LEU B N 1
ATOM 7066 C CA . LEU B 1 435 ? 28.641 -10.336 8.43 1 73.25 435 LEU B CA 1
ATOM 7067 C C . LEU B 1 435 ? 29.219 -10.32 9.836 1 73.25 435 LEU B C 1
ATOM 7069 O O . LEU B 1 435 ? 30.031 -11.172 10.18 1 73.25 435 LEU B O 1
ATOM 7073 N N . LYS B 1 436 ? 28.812 -9.422 10.656 1 73.38 436 LYS B N 1
ATOM 7074 C CA . LYS B 1 436 ? 29.344 -9.352 12.008 1 73.38 436 LYS B CA 1
ATOM 7075 C C . LYS B 1 436 ? 28.625 -10.328 12.938 1 73.38 436 LYS B C 1
ATOM 7077 O O . LYS B 1 436 ? 29.078 -10.586 14.055 1 73.38 436 LYS B O 1
ATOM 7082 N N . LYS B 1 437 ? 27.719 -11 12.352 1 73.5 437 LYS B N 1
ATOM 7083 C CA . LYS B 1 437 ? 26.938 -11.875 13.203 1 73.5 437 LYS B CA 1
ATOM 7084 C C . LYS B 1 437 ? 27.516 -13.281 13.25 1 73.5 437 LYS B C 1
ATOM 7086 O O . LYS B 1 437 ? 28.047 -13.766 12.242 1 73.5 437 LYS B O 1
ATOM 7091 N N . ASP B 1 438 ? 27.422 -13.93 14.445 1 72.06 438 ASP B N 1
ATOM 7092 C CA . ASP B 1 438 ? 27.859 -15.32 14.57 1 72.06 438 ASP B CA 1
ATOM 7093 C C . ASP B 1 438 ? 26.812 -16.266 13.992 1 72.06 438 ASP B C 1
ATOM 7095 O O . ASP B 1 438 ? 25.688 -15.859 13.695 1 72.06 438 ASP B O 1
ATOM 7099 N N . THR B 1 439 ? 27.234 -17.531 13.734 1 67.31 439 THR B N 1
ATOM 7100 C CA . THR B 1 439 ? 26.422 -18.547 13.062 1 67.31 439 THR B CA 1
ATOM 7101 C C . THR B 1 439 ? 25.109 -18.75 13.789 1 67.31 439 THR B C 1
ATOM 7103 O O . THR B 1 439 ? 24.047 -18.875 13.148 1 67.31 439 THR B O 1
ATOM 7106 N N . THR B 1 440 ? 25.188 -18.891 15.086 1 68.31 440 THR B N 1
ATOM 7107 C CA . THR B 1 440 ? 23.969 -19.109 15.867 1 68.31 440 THR B CA 1
ATOM 7108 C C . THR B 1 440 ? 22.984 -17.953 15.68 1 68.31 440 THR B C 1
ATOM 7110 O O . THR B 1 440 ? 21.781 -18.188 15.516 1 68.31 440 THR B O 1
ATOM 7113 N N . SER B 1 441 ? 23.516 -16.875 15.688 1 71.69 441 SER B N 1
ATOM 7114 C CA . SER B 1 441 ? 22.688 -15.68 15.492 1 71.69 441 SER B CA 1
ATOM 7115 C C . SER B 1 441 ? 22.062 -15.672 14.102 1 71.69 441 SER B C 1
ATOM 7117 O O . SER B 1 441 ? 20.891 -15.305 13.945 1 71.69 441 SER B O 1
ATOM 7119 N N . ILE B 1 442 ? 22.75 -16.297 13.266 1 71.56 442 ILE B N 1
ATOM 7120 C CA . ILE B 1 442 ? 22.297 -16.328 11.883 1 71.56 442 ILE B CA 1
ATOM 7121 C C . ILE B 1 442 ? 21.109 -17.266 11.75 1 71.56 442 ILE B C 1
ATOM 7123 O O . ILE B 1 442 ? 20.109 -16.938 11.102 1 71.56 442 ILE B O 1
ATOM 7127 N N . VAL B 1 443 ? 21.188 -18.391 12.375 1 70 443 VAL B N 1
ATOM 7128 C CA . VAL B 1 443 ? 20.109 -19.391 12.32 1 70 443 VAL B CA 1
ATOM 7129 C C . VAL B 1 443 ? 18.844 -18.812 12.953 1 70 443 VAL B C 1
ATOM 7131 O O . VAL B 1 443 ? 17.75 -18.969 12.414 1 70 443 VAL B O 1
ATOM 7134 N N . ASN B 1 444 ? 19 -18.156 14.086 1 69.38 444 ASN B N 1
ATOM 7135 C CA . ASN B 1 444 ? 17.859 -17.531 14.75 1 69.38 444 ASN B CA 1
ATOM 7136 C C . ASN B 1 444 ? 17.234 -16.453 13.891 1 69.38 444 ASN B C 1
ATOM 7138 O O . ASN B 1 444 ? 16.016 -16.312 13.844 1 69.38 444 ASN B O 1
ATOM 7142 N N . ASP B 1 445 ? 18.094 -15.789 13.234 1 74.38 445 ASP B N 1
ATOM 7143 C CA . ASP B 1 445 ? 17.609 -14.734 12.344 1 74.38 445 ASP B CA 1
ATOM 7144 C C . ASP B 1 445 ? 16.797 -15.328 11.188 1 74.38 445 ASP B C 1
ATOM 7146 O O . ASP B 1 445 ? 15.766 -14.781 10.805 1 74.38 445 ASP B O 1
ATOM 7150 N N . ILE B 1 446 ? 17.312 -16.406 10.781 1 75.31 446 ILE B N 1
ATOM 7151 C CA . ILE B 1 446 ? 16.656 -17.062 9.648 1 75.31 446 ILE B CA 1
ATOM 7152 C C . ILE B 1 446 ? 15.258 -17.516 10.055 1 75.31 446 ILE B C 1
ATOM 7154 O O . ILE B 1 446 ? 14.289 -17.281 9.336 1 75.31 446 ILE B O 1
ATOM 7158 N N . ILE B 1 447 ? 15.133 -18.094 11.188 1 68.88 447 ILE B N 1
ATOM 7159 C CA . ILE B 1 447 ? 13.852 -18.594 11.672 1 68.88 447 ILE B CA 1
ATOM 7160 C C . ILE B 1 447 ? 12.891 -17.422 11.875 1 68.88 447 ILE B C 1
ATOM 7162 O O . ILE B 1 447 ? 11.734 -17.484 11.461 1 68.88 447 ILE B O 1
ATOM 7166 N N . HIS B 1 448 ? 13.398 -16.391 12.43 1 70.81 448 HIS B N 1
ATOM 7167 C CA . HIS B 1 448 ? 12.602 -15.195 12.648 1 70.81 448 HIS B CA 1
ATOM 7168 C C . HIS B 1 448 ? 12.156 -14.57 11.328 1 70.81 448 HIS B C 1
ATOM 7170 O O . HIS B 1 448 ? 11 -14.164 11.188 1 70.81 448 HIS B O 1
ATOM 7176 N N . ASP B 1 449 ? 13.016 -14.633 10.484 1 76.25 449 ASP B N 1
ATOM 7177 C CA . ASP B 1 449 ? 12.805 -13.914 9.227 1 76.25 449 ASP B CA 1
ATOM 7178 C C . ASP B 1 449 ? 11.836 -14.672 8.32 1 76.25 449 ASP B C 1
ATOM 7180 O O . ASP B 1 449 ? 11.203 -14.078 7.449 1 76.25 449 ASP B O 1
ATOM 7184 N N . ILE B 1 450 ? 11.727 -15.914 8.586 1 74.94 450 ILE B N 1
ATOM 7185 C CA . ILE B 1 450 ? 10.734 -16.703 7.863 1 74.94 450 ILE B CA 1
ATOM 7186 C C . ILE B 1 450 ? 9.328 -16.266 8.273 1 74.94 450 ILE B C 1
ATOM 7188 O O . ILE B 1 450 ? 8.406 -16.266 7.461 1 74.94 450 ILE B O 1
ATOM 7192 N N . GLY B 1 451 ? 9.258 -15.727 9.578 1 75 451 GLY B N 1
ATOM 7193 C CA . GLY B 1 451 ? 7.977 -15.273 10.094 1 75 451 GLY B CA 1
ATOM 7194 C C . GLY B 1 451 ? 7.883 -13.766 10.227 1 75 451 GLY B C 1
ATOM 7195 O O . GLY B 1 451 ? 7.289 -13.258 11.18 1 75 451 GLY B O 1
ATOM 7196 N N . ILE B 1 452 ? 8.398 -13.039 9.289 1 75.38 452 ILE B N 1
ATOM 7197 C CA . ILE B 1 452 ? 8.641 -11.609 9.461 1 75.38 452 ILE B CA 1
ATOM 7198 C C . ILE B 1 452 ? 7.316 -10.852 9.438 1 75.38 452 ILE B C 1
ATOM 7200 O O . ILE B 1 452 ? 7.25 -9.695 9.859 1 75.38 452 ILE B O 1
ATOM 7204 N N . MET B 1 453 ? 6.254 -11.508 9.055 1 72.12 453 MET B N 1
ATOM 7205 C CA . MET B 1 453 ? 4.996 -10.781 8.922 1 72.12 453 MET B CA 1
ATOM 7206 C C . MET B 1 453 ? 4.09 -11.039 10.117 1 72.12 453 MET B C 1
ATOM 7208 O O . MET B 1 453 ? 2.941 -10.594 10.141 1 72.12 453 MET B O 1
ATOM 7212 N N . GLN B 1 454 ? 4.637 -11.781 11.078 1 71.94 454 GLN B N 1
ATOM 7213 C CA . GLN B 1 454 ? 3.816 -12.086 12.242 1 71.94 454 GLN B CA 1
ATOM 7214 C C . GLN B 1 454 ? 3.811 -10.922 13.227 1 71.94 454 GLN B C 1
ATOM 7216 O O . GLN B 1 454 ? 4.777 -10.156 13.305 1 71.94 454 GLN B O 1
#

Solvent-accessible surface area (backbone atoms only — not comparable to full-atom values): 46152 Å² total; per-residue (Å²): 127,54,71,63,53,54,50,49,54,58,56,52,62,42,89,68,42,58,88,76,52,66,67,60,40,52,53,48,51,48,66,48,66,63,54,22,22,50,51,52,46,66,74,69,44,95,61,62,38,44,24,54,71,46,46,34,43,46,68,68,56,36,51,52,46,48,51,49,34,56,75,42,65,53,54,32,44,48,40,27,38,12,67,42,50,34,68,68,35,55,68,62,38,45,54,34,42,50,49,20,68,72,68,74,45,76,66,43,81,3,27,43,55,57,67,64,22,32,73,60,48,22,54,57,40,62,69,70,50,44,14,30,38,40,41,56,65,36,62,70,42,49,58,56,49,56,37,36,47,56,17,56,37,28,27,44,49,44,50,48,55,41,35,35,40,44,72,31,50,72,75,60,59,70,59,18,44,54,40,40,51,52,44,27,39,53,42,24,58,60,18,74,51,59,61,43,34,26,39,25,41,49,34,47,52,63,44,56,68,61,38,62,45,57,47,42,48,51,36,45,49,54,47,50,63,30,40,77,49,51,33,45,24,38,29,38,32,36,41,56,72,55,11,52,35,54,43,32,41,46,39,52,47,44,55,53,49,43,52,50,53,31,40,73,77,73,46,57,84,40,48,76,44,40,34,32,32,38,71,66,46,55,55,26,81,51,42,67,53,24,44,48,50,51,49,51,40,51,55,48,36,60,69,33,61,35,46,27,37,40,51,70,45,40,38,61,57,80,46,84,66,50,68,66,46,46,34,50,37,46,42,47,49,53,51,48,61,69,52,63,32,25,74,64,74,75,71,58,67,68,64,41,50,44,44,49,49,36,32,50,39,38,52,49,56,40,70,65,40,88,54,92,45,68,68,55,18,52,51,49,28,29,62,64,18,46,42,50,56,45,80,39,61,16,71,60,46,62,54,57,40,39,54,42,63,26,94,44,37,39,64,30,51,76,36,58,61,60,30,56,55,48,67,70,50,46,51,54,33,43,68,53,44,74,77,87,58,54,71,69,57,47,54,54,46,42,59,48,56,46,39,58,64,84,128,53,72,65,54,56,51,49,54,58,56,53,62,41,87,69,42,59,90,77,54,68,67,59,41,51,54,47,52,50,68,47,66,61,55,22,21,48,52,52,45,64,73,70,44,95,62,62,38,43,24,54,72,47,47,33,41,45,70,66,57,37,51,51,46,50,54,50,35,56,75,41,65,53,54,31,45,47,39,26,39,12,66,41,49,34,68,68,35,56,67,60,40,45,55,32,44,52,48,20,69,73,66,74,45,76,65,45,81,3,27,43,56,56,68,64,22,31,72,60,47,22,55,57,40,63,69,70,51,43,15,30,36,40,40,54,66,36,63,71,41,50,57,56,50,57,38,36,46,57,16,56,37,27,27,44,48,43,48,49,55,41,34,34,41,43,71,30,50,72,76,59,60,71,59,18,45,55,40,41,50,52,44,28,36,52,41,24,58,59,17,73,51,60,61,43,34,26,38,26,42,49,33,47,53,63,44,56,68,61,38,63,44,56,46,42,49,53,38,45,49,53,48,49,63,30,40,76,49,52,35,45,25,38,29,40,33,36,40,55,73,54,11,53,34,54,43,32,43,46,41,53,46,44,56,53,48,45,52,51,54,32,40,72,72,72,44,58,85,41,47,77,43,40,34,32,31,38,71,67,46,56,54,26,81,51,41,68,55,24,44,49,50,51,51,50,39,52,55,49,37,60,68,33,60,36,46,27,38,40,48,71,43,42,38,62,58,80,46,85,66,50,67,66,46,45,31,49,37,46,43,48,49,53,51,49,60,70,52,63,31,25,75,65,75,74,72,58,67,66,63,39,50,44,44,47,50,36,32,50,40,38,52,48,56,38,70,65,39,87,54,92,45,67,68,54,18,51,50,50,26,28,61,64,19,46,43,50,55,46,83,41,61,16,70,59,46,63,55,56,39,38,53,42,62,27,95,44,38,37,63,31,50,74,36,58,63,58,31,57,54,48,67,69,50,46,50,54,33,42,70,54,43,74,76,86,58,54,70,68,57,47,54,54,46,42,60,48,56,46,39,58,63,84